Protein AF-0000000085035625 (afdb_homodimer)

Nearest PDB structures (foldseek):
  4i7h-assembly1_A  TM=6.921E-01  e=1.709E-02  Streptococcus pyogenes MGAS315
  4lmy-assembly1_B  TM=6.994E-01  e=1.809E-02  Streptococcus pyogenes NS88.2
  9fp6-assembly1_F  TM=4.448E-01  e=4.005E-04  Nicotiana benthamiana
  6w23-assembly1_A  TM=5.861E-01  e=9.679E-03  Escherichia coli K-12
  7uiw-assembly1_F  TM=2.866E-01  e=1.322E-03  Escherichia coli

Sequence (846 aa):
MIILIVVSIIRFSDLERFRNTGRWTLVYGRRKVGKSYFIRSMGYDRYYFIGRSGTIFEDDSTLSYEAFKREAIQCLERDETVVIDEIQRLPGEFLDLLHKTGVRGRLIAISSTLWLTKELMGKSSPVLGLFSDFKMGLIDERDILKNLRGRVGDKKKLVEYSIFLREPWLIPIWEKAENFFRALPSTAKLTVPSLIGEIFTEEERTYSRIYDGILKAVAHGKQVSTEIASQLYSLRLIPAQDPSLVHPYLKILEGIGILERVKLHGRNKYYYRHSSPVIDYYYYLDAKYGISEREIQEDQAEKVLNERMPHYAEQFFSNLLSKEMGLWCEKIVERDYEVDAALTDFKRLVAVVEVKWKESFSGGEIRSLEEKLSRFPCRRILFVPRREDLPKEPEKVEVWDLDSVLNERTASSNDKHLGFSQIMIILIVVSIIRFSDLERFRNTGRWTLVYGRRKVGKSYFIRSMGYDRYYFIGRSGTIFEDDSTLSYEAFKREAIQCLERDETVVIDEIQRLPGEFLDLLHKTGVRGRLIAISSTLWLTKELMGKSSPVLGLFSDFKMGLIDERDILKNLRGRVGDKKKLVEYSIFLREPWLIPIWEKAENFFRALPSTAKLTVPSLIGEIFTEEERTYSRIYDGILKAVAHGKQVSTEIASQLYSLRLIPAQDPSLVHPYLKILEGIGILERVKLHGRNKYYYRHSSPVIDYYYYLDAKYGISEREIQEDQAEKVLNERMPHYAEQFFSNLLSKEMGLWCEKIVERDYEVDAALTDFKRLVAVVEVKWKESFSGGEIRSLEEKLSRFPCRRILFVPRREDLPKEPEKVEVWDLDSVLNERTASSNDKHLGFSQI

pLDDT: mean 88.5, std 14.42, range [20.44, 98.38]

Radius of gyration: 30.69 Å; Cα contacts (8 Å, |Δi|>4): 1331; chains: 2; bounding box: 76×92×65 Å

InterPro domains:
  IPR027417 P-loop containing nucleoside triphosphate hydrolase [SSF52540] (16-182)
  IPR041682 AAA domain, group 14 [PF13173] (23-117)

Structure (mmCIF, N/CA/C/O backbone):
data_AF-0000000085035625-model_v1
#
loop_
_entity.id
_entity.type
_entity.pdbx_description
1 polymer ATPase
#
loop_
_atom_site.group_PDB
_atom_site.id
_atom_site.type_symbol
_atom_site.label_atom_id
_atom_site.label_alt_id
_atom_site.label_comp_id
_atom_site.label_asym_id
_atom_site.label_entity_id
_atom_site.label_seq_id
_atom_site.pdbx_PDB_ins_code
_atom_site.Cartn_x
_atom_site.Cartn_y
_atom_site.Cartn_z
_atom_site.occupancy
_atom_site.B_iso_or_equiv
_atom_site.auth_seq_id
_atom_site.auth_comp_id
_atom_site.auth_asym_id
_atom_site.auth_atom_id
_atom_site.pdbx_PDB_model_num
ATOM 1 N N . MET A 1 1 ? 11.992 16.438 -27.219 1 20.78 1 MET A N 1
ATOM 2 C CA . MET A 1 1 ? 12.648 16.828 -25.984 1 20.78 1 MET A CA 1
ATOM 3 C C . MET A 1 1 ? 11.625 17.234 -24.922 1 20.78 1 MET A C 1
ATOM 5 O O . MET A 1 1 ? 10.961 18.266 -25.062 1 20.78 1 MET A O 1
ATOM 9 N N . ILE A 1 2 ? 10.719 16.391 -24.5 1 27.55 2 ILE A N 1
ATOM 10 C CA . ILE A 1 2 ? 9.711 16.734 -23.484 1 27.55 2 ILE A CA 1
ATOM 11 C C . ILE A 1 2 ? 10.398 17.328 -22.25 1 27.55 2 ILE A C 1
ATOM 13 O O . ILE A 1 2 ? 11.227 16.672 -21.625 1 27.55 2 ILE A O 1
ATOM 17 N N . ILE A 1 3 ? 10.633 18.578 -22.359 1 27.66 3 ILE A N 1
ATOM 18 C CA . ILE A 1 3 ? 11.203 19.312 -21.234 1 27.66 3 ILE A CA 1
ATOM 19 C C . ILE A 1 3 ? 10.383 19.047 -19.984 1 27.66 3 ILE A C 1
ATOM 21 O O . ILE A 1 3 ? 9.195 19.406 -19.906 1 27.66 3 ILE A O 1
ATOM 25 N N . LEU A 1 4 ? 10.531 17.969 -19.406 1 35.22 4 LEU A N 1
ATOM 26 C CA . LEU A 1 4 ? 9.945 17.75 -18.078 1 35.22 4 LEU A CA 1
ATOM 27 C C . LEU A 1 4 ? 10.273 18.906 -17.141 1 35.22 4 LEU A C 1
ATOM 29 O O . LEU A 1 4 ? 11.43 19.062 -16.75 1 35.22 4 LEU A O 1
ATOM 33 N N . ILE A 1 5 ? 9.789 20.062 -17.453 1 37.34 5 ILE A N 1
ATOM 34 C CA . ILE A 1 5 ? 9.93 21.172 -16.516 1 37.34 5 ILE A CA 1
ATOM 35 C C . ILE A 1 5 ? 9.469 20.719 -15.125 1 37.34 5 ILE A C 1
ATOM 37 O O . ILE A 1 5 ? 8.289 20.453 -14.914 1 37.34 5 ILE A O 1
ATOM 41 N N . VAL A 1 6 ? 10.25 19.859 -14.57 1 48.53 6 VAL A N 1
ATOM 42 C CA . VAL A 1 6 ? 9.938 19.453 -13.203 1 48.53 6 VAL A CA 1
ATOM 43 C C . VAL A 1 6 ? 9.961 20.672 -12.281 1 48.53 6 VAL A C 1
ATOM 45 O O . VAL A 1 6 ? 10.938 21.422 -12.266 1 48.53 6 VAL A O 1
ATOM 48 N N . VAL A 1 7 ? 8.836 21.297 -12.031 1 55.69 7 VAL A N 1
ATOM 49 C CA . VAL A 1 7 ? 8.734 22.359 -11.016 1 55.69 7 VAL A CA 1
ATOM 50 C C . VAL A 1 7 ? 9.453 21.922 -9.742 1 55.69 7 VAL A C 1
ATOM 52 O O . VAL A 1 7 ? 9.117 20.891 -9.156 1 55.69 7 VAL A O 1
ATOM 55 N N . SER A 1 8 ? 10.633 22.406 -9.523 1 79.19 8 SER A N 1
ATOM 56 C CA . SER A 1 8 ? 11.336 22.172 -8.266 1 79.19 8 SER A CA 1
ATOM 57 C C . SER A 1 8 ? 10.852 23.125 -7.176 1 79.19 8 SER A C 1
ATOM 59 O O . SER A 1 8 ? 10.914 24.344 -7.336 1 79.19 8 SER A O 1
ATOM 61 N N . ILE A 1 9 ? 10.023 22.734 -6.242 1 89.94 9 ILE A N 1
ATOM 62 C CA . ILE A 1 9 ? 9.555 23.484 -5.086 1 89.94 9 ILE A CA 1
ATOM 63 C C . ILE A 1 9 ? 10.703 23.688 -4.102 1 89.94 9 ILE A C 1
ATOM 65 O O . ILE A 1 9 ? 11.375 22.719 -3.711 1 89.94 9 ILE A O 1
ATOM 69 N N . ILE A 1 10 ? 10.961 24.922 -3.852 1 93.56 10 ILE A N 1
ATOM 70 C CA . ILE A 1 10 ? 12 25.25 -2.881 1 93.56 10 ILE A CA 1
ATOM 71 C C . ILE A 1 10 ? 11.383 25.375 -1.489 1 93.56 10 ILE A C 1
ATOM 73 O O . ILE A 1 10 ? 10.406 26.109 -1.299 1 93.56 10 ILE A O 1
ATOM 77 N N . ARG A 1 11 ? 11.953 24.656 -0.533 1 96.12 11 ARG A N 1
ATOM 78 C CA . ARG A 1 11 ? 11.516 24.75 0.856 1 96.12 11 ARG A CA 1
ATOM 79 C C . ARG A 1 11 ? 12.352 25.75 1.636 1 96.12 11 ARG A C 1
ATOM 81 O O . ARG A 1 11 ? 13.188 25.359 2.459 1 96.12 11 ARG A O 1
ATOM 88 N N . PHE A 1 12 ? 11.992 27.016 1.524 1 95 12 PHE A N 1
ATOM 89 C CA . PHE A 1 12 ? 12.766 28.125 2.072 1 95 12 PHE A CA 1
ATOM 90 C C . PHE A 1 12 ? 12.891 28.016 3.586 1 95 12 PHE A C 1
ATOM 92 O O . PHE A 1 12 ? 13.977 28.172 4.141 1 95 12 PHE A O 1
ATOM 99 N N . SER A 1 13 ? 11.828 27.719 4.25 1 94.75 13 SER A N 1
ATOM 100 C CA . SER A 1 13 ? 11.82 27.609 5.703 1 94.75 13 SER A CA 1
ATOM 101 C C . SER A 1 13 ? 12.703 26.453 6.168 1 94.75 13 SER A C 1
ATOM 103 O O . SER A 1 13 ? 13.453 26.594 7.141 1 94.75 13 SER A O 1
ATOM 105 N N . ASP A 1 14 ? 12.617 25.312 5.488 1 96 14 ASP A N 1
ATOM 106 C CA . ASP A 1 14 ? 13.43 24.156 5.836 1 96 14 ASP A CA 1
ATOM 107 C C . ASP A 1 14 ? 14.914 24.438 5.578 1 96 14 ASP A C 1
ATOM 109 O O . ASP A 1 14 ? 15.773 24 6.352 1 96 14 ASP A O 1
ATOM 113 N N . LEU A 1 15 ? 15.195 25.156 4.5 1 95.62 15 LEU A N 1
ATOM 114 C CA . LEU A 1 15 ? 16.578 25.5 4.18 1 95.62 15 LEU A CA 1
ATOM 115 C C . LEU A 1 15 ? 17.188 26.375 5.273 1 95.62 15 LEU A C 1
ATOM 117 O O . LEU A 1 15 ? 18.328 26.141 5.684 1 95.62 15 LEU A O 1
ATOM 121 N N . GLU A 1 16 ? 16.438 27.312 5.691 1 94.44 16 GLU A N 1
ATOM 122 C CA . GLU A 1 16 ? 16.906 28.188 6.758 1 94.44 16 GLU A CA 1
ATOM 123 C C . GLU A 1 16 ? 17.172 27.406 8.039 1 94.44 16 GLU A C 1
ATOM 125 O O . GLU A 1 16 ? 18.203 27.594 8.68 1 94.44 16 GLU A O 1
ATOM 130 N N . ARG A 1 17 ? 16.312 26.562 8.422 1 95.25 17 ARG A N 1
ATOM 131 C CA . ARG A 1 17 ? 16.469 25.734 9.617 1 95.25 17 ARG A CA 1
ATOM 132 C C . ARG A 1 17 ? 17.672 24.797 9.469 1 95.25 17 ARG A C 1
ATOM 134 O O . ARG A 1 17 ? 18.406 24.562 10.438 1 95.25 17 ARG A O 1
ATOM 141 N N . PHE A 1 18 ? 17.828 24.234 8.305 1 95.44 18 PHE A N 1
ATOM 142 C CA . PHE A 1 18 ? 18.859 23.234 8.062 1 95.44 18 PHE A CA 1
ATOM 143 C C . PHE A 1 18 ? 20.234 23.859 8.164 1 95.44 18 PHE A C 1
ATOM 145 O O . PHE A 1 18 ? 21.188 23.203 8.594 1 95.44 18 PHE A O 1
ATOM 152 N N . ARG A 1 19 ? 20.375 25.141 7.824 1 93.12 19 ARG A N 1
ATOM 153 C CA . ARG A 1 19 ? 21.656 25.859 7.891 1 93.12 19 ARG A CA 1
ATOM 154 C C . ARG A 1 19 ? 22.141 25.969 9.328 1 93.12 19 ARG A C 1
ATOM 156 O O . ARG A 1 19 ? 23.344 26.094 9.57 1 93.12 19 ARG A O 1
ATOM 163 N N . ASN A 1 20 ? 21.266 25.844 10.219 1 93.62 20 ASN A N 1
ATOM 164 C CA . ASN A 1 20 ? 21.609 26.016 11.625 1 93.62 20 ASN A CA 1
ATOM 165 C C . ASN A 1 20 ? 21.844 24.672 12.305 1 93.62 20 ASN A C 1
ATOM 167 O O . ASN A 1 20 ? 22.031 24.609 13.523 1 93.62 20 ASN A O 1
ATOM 171 N N . THR A 1 21 ? 21.859 23.594 11.555 1 94 21 THR A N 1
ATOM 172 C CA . THR A 1 21 ? 22.094 22.281 12.133 1 94 21 THR A CA 1
ATOM 173 C C . THR A 1 21 ? 23.578 22.016 12.305 1 94 21 THR A C 1
ATOM 175 O O . THR A 1 21 ? 24.406 22.672 11.68 1 94 21 THR A O 1
ATOM 178 N N . GLY A 1 22 ? 23.844 21.078 13.164 1 92.25 22 GLY A N 1
ATOM 179 C CA . GLY A 1 22 ? 25.234 20.703 13.422 1 92.25 22 GLY A CA 1
ATOM 180 C C . GLY A 1 22 ? 25.812 19.797 12.359 1 92.25 22 GLY A C 1
ATOM 181 O O . GLY A 1 22 ? 25.234 19.641 11.281 1 92.25 22 GLY A O 1
ATOM 182 N N . ARG A 1 23 ? 26.953 19.328 12.68 1 94.38 23 ARG A N 1
ATOM 183 C CA . ARG A 1 23 ? 27.703 18.469 11.75 1 94.38 23 ARG A CA 1
ATOM 184 C C . ARG A 1 23 ? 26.953 17.172 11.492 1 94.38 23 ARG A C 1
ATOM 186 O O . ARG A 1 23 ? 27.016 16.625 10.391 1 94.38 23 ARG A O 1
ATOM 193 N N . TRP A 1 24 ? 26.438 16.609 12.539 1 94.12 24 TRP A N 1
ATOM 194 C CA . TRP A 1 24 ? 25.594 15.43 12.406 1 94.12 24 TRP A CA 1
ATOM 195 C C . TRP A 1 24 ? 24.125 15.789 12.57 1 94.12 24 TRP A C 1
ATOM 197 O O . TRP A 1 24 ? 23.734 16.359 13.602 1 94.12 24 TRP A O 1
ATOM 207 N N . THR A 1 25 ? 23.359 15.57 11.539 1 94.25 25 THR A N 1
ATOM 208 C CA . THR A 1 25 ? 21.953 15.945 11.547 1 94.25 25 THR A CA 1
ATOM 209 C C . THR A 1 25 ? 21.062 14.734 11.258 1 94.25 25 THR A C 1
ATOM 211 O O . THR A 1 25 ? 21.328 13.969 10.328 1 94.25 25 THR A O 1
ATOM 214 N N . LEU A 1 26 ? 20.125 14.516 12.07 1 94 26 LEU A N 1
ATOM 215 C CA . LEU A 1 26 ? 19.094 13.508 11.828 1 94 26 LEU A CA 1
ATOM 216 C C . LEU A 1 26 ? 17.844 14.133 11.219 1 94 26 LEU A C 1
ATOM 218 O O . LEU A 1 26 ? 17.125 14.875 11.898 1 94 26 LEU A O 1
ATOM 222 N N . VAL A 1 27 ? 17.641 13.859 10 1 95 27 VAL A N 1
ATOM 223 C CA . VAL A 1 27 ? 16.469 14.328 9.289 1 95 27 VAL A CA 1
ATOM 224 C C . VAL A 1 27 ? 15.359 13.273 9.359 1 95 27 VAL A C 1
ATOM 226 O O . VAL A 1 27 ? 15.523 12.164 8.844 1 95 27 VAL A O 1
ATOM 229 N N . TYR A 1 28 ? 14.258 13.617 10 1 94.31 28 TYR A N 1
ATOM 230 C CA . TYR A 1 28 ? 13.219 12.602 10.148 1 94.31 28 TYR A CA 1
ATOM 231 C C . TYR A 1 28 ? 11.836 13.195 9.922 1 94.31 28 TYR A C 1
ATOM 233 O O . TYR A 1 28 ? 11.664 14.414 9.969 1 94.31 28 TYR A O 1
ATOM 241 N N . GLY A 1 29 ? 10.914 12.352 9.578 1 93.44 29 GLY A N 1
ATOM 242 C CA . GLY A 1 29 ? 9.539 12.703 9.234 1 93.44 29 GLY A CA 1
ATOM 243 C C . GLY A 1 29 ? 8.797 11.578 8.547 1 93.44 29 GLY A C 1
ATOM 244 O O . GLY A 1 29 ? 9.398 10.578 8.141 1 93.44 29 GLY A O 1
ATOM 245 N N . ARG A 1 30 ? 7.543 11.734 8.359 1 90.31 30 ARG A N 1
ATOM 246 C CA . ARG A 1 30 ? 6.734 10.688 7.754 1 90.31 30 ARG A CA 1
ATOM 247 C C . ARG A 1 30 ? 7.145 10.445 6.301 1 90.31 30 ARG A C 1
ATOM 249 O O . ARG A 1 30 ? 7.738 11.32 5.668 1 90.31 30 ARG A O 1
ATOM 256 N N . ARG A 1 31 ? 6.723 9.336 5.793 1 88.56 31 ARG A N 1
ATOM 257 C CA . ARG A 1 31 ? 7.043 8.969 4.418 1 88.56 31 ARG A CA 1
ATOM 258 C C . ARG A 1 31 ? 6.418 9.945 3.428 1 88.56 31 ARG A C 1
ATOM 260 O O . ARG A 1 31 ? 5.316 10.445 3.656 1 88.56 31 ARG A O 1
ATOM 267 N N . LYS A 1 32 ? 7.121 10.258 2.367 1 90.38 32 LYS A N 1
ATOM 268 C CA . LYS A 1 32 ? 6.703 10.977 1.167 1 90.38 32 LYS A CA 1
ATOM 269 C C . LYS A 1 32 ? 6.562 12.469 1.443 1 90.38 32 LYS A C 1
ATOM 271 O O . LYS A 1 32 ? 5.871 13.18 0.708 1 90.38 32 LYS A O 1
ATOM 276 N N . VAL A 1 33 ? 7.25 12.961 2.508 1 94.19 33 VAL A N 1
ATOM 277 C CA . VAL A 1 33 ? 7.215 14.398 2.738 1 94.19 33 VAL A CA 1
ATOM 278 C C . VAL A 1 33 ? 8.383 15.07 2.018 1 94.19 33 VAL A C 1
ATOM 280 O O . VAL A 1 33 ? 8.562 16.281 2.102 1 94.19 33 VAL A O 1
ATOM 283 N N . GLY A 1 34 ? 9.273 14.328 1.393 1 93.25 34 GLY A N 1
ATOM 284 C CA . GLY A 1 34 ? 10.297 14.891 0.524 1 93.25 34 GLY A CA 1
ATOM 285 C C . GLY A 1 34 ? 11.664 14.945 1.171 1 93.25 34 GLY A C 1
ATOM 286 O O . GLY A 1 34 ? 12.523 15.734 0.762 1 93.25 34 GLY A O 1
ATOM 287 N N . LYS A 1 35 ? 11.969 14.141 2.16 1 95.31 35 LYS A N 1
ATOM 288 C CA . LYS A 1 35 ? 13.227 14.172 2.891 1 95.31 35 LYS A CA 1
ATOM 289 C C . LYS A 1 35 ? 14.406 13.867 1.971 1 95.31 35 LYS A C 1
ATOM 291 O O . LYS A 1 35 ? 15.375 14.633 1.92 1 95.31 35 LYS A O 1
ATOM 296 N N . SER A 1 36 ? 14.32 12.734 1.219 1 93.88 36 SER A N 1
ATOM 297 C CA . SER A 1 36 ? 15.406 12.312 0.337 1 93.88 36 SER A CA 1
ATOM 298 C C . SER A 1 36 ? 15.68 13.359 -0.738 1 93.88 36 SER A C 1
ATOM 300 O O . SER A 1 36 ? 16.828 13.695 -1.008 1 93.88 36 SER A O 1
ATOM 302 N N . TYR A 1 37 ? 14.602 13.875 -1.244 1 91.12 37 TYR A N 1
ATOM 303 C CA . TYR A 1 37 ? 14.734 14.898 -2.279 1 91.12 37 TYR A CA 1
ATOM 304 C C . TYR A 1 37 ? 15.422 16.141 -1.73 1 91.12 37 TYR A C 1
ATOM 306 O O . TYR A 1 37 ? 16.297 16.719 -2.383 1 91.12 37 TYR A O 1
ATOM 314 N N . PHE A 1 38 ? 14.992 16.562 -0.542 1 94.44 38 PHE A N 1
ATOM 315 C CA . PHE A 1 38 ? 15.547 17.75 0.116 1 94.44 38 PHE A CA 1
ATOM 316 C C . PHE A 1 38 ? 17.047 17.578 0.35 1 94.44 38 PHE A C 1
ATOM 318 O O . PHE A 1 38 ? 17.828 18.484 0.022 1 94.44 38 PHE A O 1
ATOM 325 N N . ILE A 1 39 ? 17.484 16.438 0.787 1 95.31 39 ILE A N 1
ATOM 326 C CA . ILE A 1 39 ? 18.891 16.219 1.137 1 95.31 39 ILE A CA 1
ATOM 327 C C . ILE A 1 39 ? 19.719 16.031 -0.134 1 95.31 39 ILE A C 1
ATOM 329 O O . ILE A 1 39 ? 20.859 16.469 -0.211 1 95.31 39 ILE A O 1
ATOM 333 N N . ARG A 1 40 ? 19.172 15.375 -1.15 1 91.75 40 ARG A N 1
ATOM 334 C CA . ARG A 1 40 ? 19.891 15.141 -2.4 1 91.75 40 ARG A CA 1
ATOM 335 C C . ARG A 1 40 ? 20.188 16.453 -3.111 1 91.75 40 ARG A C 1
ATOM 337 O O . ARG A 1 40 ? 21.141 16.547 -3.883 1 91.75 40 ARG A O 1
ATOM 344 N N . SER A 1 41 ? 19.312 17.391 -2.877 1 89.06 41 SER A N 1
ATOM 345 C CA . SER A 1 41 ? 19.516 18.703 -3.494 1 89.06 41 SER A CA 1
ATOM 346 C C . SER A 1 41 ? 20.656 19.453 -2.816 1 89.06 41 SER A C 1
ATOM 348 O O . SER A 1 41 ? 21.141 20.469 -3.346 1 89.06 41 SER A O 1
ATOM 350 N N . MET A 1 42 ? 21.062 18.766 -1.765 1 88.38 42 MET A N 1
ATOM 351 C CA . MET A 1 42 ? 22.172 19.375 -1.037 1 88.38 42 MET A CA 1
ATOM 352 C C . MET A 1 42 ? 23.516 18.781 -1.469 1 88.38 42 MET A C 1
ATOM 354 O O . MET A 1 42 ? 23.547 17.75 -2.152 1 88.38 42 MET A O 1
ATOM 358 N N . GLY A 1 43 ? 24.578 19.375 -1.38 1 88.5 43 GLY A N 1
ATOM 359 C CA . GLY A 1 43 ? 25.891 18.828 -1.697 1 88.5 43 GLY A CA 1
ATOM 360 C C . GLY A 1 43 ? 26.328 17.734 -0.74 1 88.5 43 GLY A C 1
ATOM 361 O O . GLY A 1 43 ? 26.109 17.844 0.469 1 88.5 43 GLY A O 1
ATOM 362 N N . TYR A 1 44 ? 26.734 16.547 -1.245 1 95.06 44 TYR A N 1
ATOM 363 C CA . TYR A 1 44 ? 27.266 15.438 -0.462 1 95.06 44 TYR A CA 1
ATOM 364 C C . TYR A 1 44 ? 28.406 14.742 -1.207 1 95.06 44 TYR A C 1
ATOM 366 O O . TYR A 1 44 ? 28.578 14.938 -2.412 1 95.06 44 TYR A O 1
ATOM 374 N N . ASP A 1 45 ? 29.156 13.992 -0.465 1 96.69 45 ASP A N 1
ATOM 375 C CA . ASP A 1 45 ? 30.25 13.227 -1.061 1 96.69 45 ASP A CA 1
ATOM 376 C C . ASP A 1 45 ? 29.844 11.781 -1.305 1 96.69 45 ASP A C 1
ATOM 378 O O . ASP A 1 45 ? 30.219 11.18 -2.311 1 96.69 45 ASP A O 1
ATOM 382 N N . ARG A 1 46 ? 29.094 11.203 -0.341 1 96.5 46 ARG A N 1
ATOM 383 C CA . ARG A 1 46 ? 28.609 9.836 -0.436 1 96.5 46 ARG A CA 1
ATOM 384 C C . ARG A 1 46 ? 27.141 9.75 -0.018 1 96.5 46 ARG A C 1
ATOM 386 O O . ARG A 1 46 ? 26.719 10.414 0.929 1 96.5 46 ARG A O 1
ATOM 393 N N . TYR A 1 47 ? 26.438 8.984 -0.741 1 96.5 47 TYR A N 1
ATOM 394 C CA . TYR A 1 47 ? 25.031 8.766 -0.435 1 96.5 47 TYR A CA 1
ATOM 395 C C . TYR A 1 47 ? 24.719 7.273 -0.398 1 96.5 47 TYR A C 1
ATOM 397 O O . TYR A 1 47 ? 24.797 6.586 -1.418 1 96.5 47 TYR A O 1
ATOM 405 N N . TYR A 1 48 ? 24.359 6.789 0.82 1 96.88 48 TYR A N 1
ATOM 406 C CA . TYR A 1 48 ? 23.953 5.402 0.997 1 96.88 48 TYR A CA 1
ATOM 407 C C . TYR A 1 48 ? 22.453 5.301 1.255 1 96.88 48 TYR A C 1
ATOM 409 O O . TYR A 1 48 ? 21.875 6.117 1.987 1 96.88 48 TYR A O 1
ATOM 417 N N . PHE A 1 49 ? 21.844 4.402 0.643 1 95.25 49 PHE A N 1
ATOM 418 C CA . PHE A 1 49 ? 20.438 4.098 0.895 1 95.25 49 PHE A CA 1
ATOM 419 C C . PHE A 1 49 ? 20.281 2.678 1.43 1 95.25 49 PHE A C 1
ATOM 421 O O . PHE A 1 49 ? 20.766 1.723 0.826 1 95.25 49 PHE A O 1
ATOM 428 N N . ILE A 1 50 ? 19.609 2.582 2.562 1 94.69 50 ILE A N 1
ATOM 429 C CA . ILE A 1 50 ? 19.391 1.273 3.17 1 94.69 50 ILE A CA 1
ATOM 430 C C . ILE A 1 50 ? 18 0.755 2.803 1 94.69 50 ILE A C 1
ATOM 432 O O . ILE A 1 50 ? 17 1.304 3.248 1 94.69 50 ILE A O 1
ATOM 436 N N . GLY A 1 51 ? 17.984 -0.322 2.059 1 92.12 51 GLY A N 1
ATOM 437 C CA . GLY A 1 51 ? 16.719 -0.932 1.688 1 92.12 51 GLY A CA 1
ATOM 438 C C . GLY A 1 51 ? 16.016 -1.604 2.854 1 92.12 51 GLY A C 1
ATOM 439 O O . GLY A 1 51 ? 16.641 -1.86 3.891 1 92.12 51 GLY A O 1
ATOM 440 N N . ARG A 1 52 ? 14.812 -1.905 2.684 1 89.38 52 ARG A N 1
ATOM 441 C CA . ARG A 1 52 ? 13.977 -2.445 3.752 1 89.38 52 ARG A CA 1
ATOM 442 C C . ARG A 1 52 ? 14.547 -3.76 4.277 1 89.38 52 ARG A C 1
ATOM 444 O O . ARG A 1 52 ? 14.484 -4.031 5.477 1 89.38 52 ARG A O 1
ATOM 451 N N . SER A 1 53 ? 15.047 -4.547 3.377 1 89.62 53 SER A N 1
ATOM 452 C CA . SER A 1 53 ? 15.562 -5.848 3.795 1 89.62 53 SER A CA 1
ATOM 453 C C . SER A 1 53 ? 17.047 -5.762 4.156 1 89.62 53 SER A C 1
ATOM 455 O O . SER A 1 53 ? 17.719 -6.785 4.273 1 89.62 53 SER A O 1
ATOM 457 N N . GLY A 1 54 ? 17.594 -4.555 4.207 1 89.94 54 GLY A N 1
ATOM 458 C CA . GLY A 1 54 ? 18.953 -4.402 4.723 1 89.94 54 GLY A CA 1
ATOM 459 C C . GLY A 1 54 ? 19.984 -4.25 3.629 1 89.94 54 GLY A C 1
ATOM 460 O O . GLY A 1 54 ? 21.156 -3.979 3.912 1 89.94 54 GLY A O 1
ATOM 461 N N . THR A 1 55 ? 19.547 -4.453 2.4 1 91.62 55 THR A N 1
ATOM 462 C CA . THR A 1 55 ? 20.484 -4.219 1.305 1 91.62 55 THR A CA 1
ATOM 463 C C . THR A 1 55 ? 20.953 -2.766 1.29 1 91.62 55 THR A C 1
ATOM 465 O O . THR A 1 55 ? 20.141 -1.849 1.456 1 91.62 55 THR A O 1
ATOM 468 N N . ILE A 1 56 ? 22.219 -2.58 1.144 1 94.88 56 ILE A N 1
ATOM 469 C CA . ILE A 1 56 ? 22.781 -1.233 1.137 1 94.88 56 ILE A CA 1
ATOM 470 C C . ILE A 1 56 ? 23.141 -0.833 -0.292 1 94.88 56 ILE A C 1
ATOM 472 O O . ILE A 1 56 ? 23.938 -1.505 -0.947 1 94.88 56 ILE A O 1
ATOM 476 N N . PHE A 1 57 ? 22.547 0.248 -0.716 1 92.62 57 PHE A N 1
ATOM 477 C CA . PHE A 1 57 ? 22.75 0.728 -2.076 1 92.62 57 PHE A CA 1
ATOM 478 C C . PHE A 1 57 ? 23.625 1.976 -2.08 1 92.62 57 PHE A C 1
ATOM 480 O O . PHE A 1 57 ? 23.438 2.871 -1.255 1 92.62 57 PHE A O 1
ATOM 487 N N . GLU A 1 58 ? 24.609 1.993 -2.93 1 92.44 58 GLU A N 1
ATOM 488 C CA . GLU A 1 58 ? 25.422 3.16 -3.273 1 92.44 58 GLU A CA 1
ATOM 489 C C . GLU A 1 58 ? 25.438 3.391 -4.781 1 92.44 58 GLU A C 1
ATOM 491 O O . GLU A 1 58 ? 26.078 2.633 -5.52 1 92.44 58 GLU A O 1
ATOM 496 N N . ASP A 1 59 ? 24.703 4.438 -5.199 1 80.5 59 ASP A N 1
ATOM 497 C CA . ASP A 1 59 ? 24.547 4.695 -6.625 1 80.5 59 ASP A CA 1
ATOM 498 C C . ASP A 1 59 ? 24 3.469 -7.352 1 80.5 59 ASP A C 1
ATOM 500 O O . ASP A 1 59 ? 22.938 2.961 -7.008 1 80.5 59 ASP A O 1
ATOM 504 N N . ASP A 1 60 ? 24.703 2.859 -8.172 1 77 60 ASP A N 1
ATOM 505 C CA . ASP A 1 60 ? 24.203 1.753 -8.977 1 77 60 ASP A CA 1
ATOM 506 C C . ASP A 1 60 ? 24.766 0.418 -8.492 1 77 60 ASP A C 1
ATOM 508 O O . ASP A 1 60 ? 24.703 -0.583 -9.203 1 77 60 ASP A O 1
ATOM 512 N N . SER A 1 61 ? 25.281 0.471 -7.234 1 86.44 61 SER A N 1
ATOM 513 C CA . SER A 1 61 ? 25.875 -0.759 -6.711 1 86.44 61 SER A CA 1
ATOM 514 C C . SER A 1 61 ? 25.328 -1.083 -5.32 1 86.44 61 SER A C 1
ATOM 516 O O . SER A 1 61 ? 24.656 -0.258 -4.707 1 86.44 61 SER A O 1
ATOM 518 N N . THR A 1 62 ? 25.609 -2.295 -4.93 1 90.88 62 THR A N 1
ATOM 519 C CA . THR A 1 62 ? 25.266 -2.74 -3.582 1 90.88 62 THR A CA 1
ATOM 520 C C . THR A 1 62 ? 26.531 -3.025 -2.77 1 90.88 62 THR A C 1
ATOM 522 O O . THR A 1 62 ? 27.562 -3.391 -3.328 1 90.88 62 THR A O 1
ATOM 525 N N . LEU A 1 63 ? 26.422 -2.762 -1.51 1 93.75 63 LEU A N 1
ATOM 526 C CA . LEU A 1 63 ? 27.531 -3.006 -0.598 1 93.75 63 LEU A CA 1
ATOM 527 C C . LEU A 1 63 ? 27.141 -3.986 0.499 1 93.75 63 LEU A C 1
ATOM 529 O O . LEU A 1 63 ? 25.969 -4.016 0.917 1 93.75 63 LEU A O 1
ATOM 533 N N . SER A 1 64 ? 28.094 -4.762 0.88 1 92.88 64 SER A N 1
ATOM 534 C CA . SER A 1 64 ? 27.891 -5.512 2.115 1 92.88 64 SER A CA 1
ATOM 535 C C . SER A 1 64 ? 27.891 -4.59 3.328 1 92.88 64 SER A C 1
ATOM 537 O O . SER A 1 64 ? 28.422 -3.477 3.27 1 92.88 64 SER A O 1
ATOM 539 N N . TYR A 1 65 ? 27.328 -5.008 4.363 1 93.69 65 TYR A N 1
ATOM 540 C CA . TYR A 1 65 ? 27.266 -4.223 5.59 1 93.69 65 TYR A CA 1
ATOM 541 C C . TYR A 1 65 ? 28.656 -3.869 6.082 1 93.69 65 TYR A C 1
ATOM 543 O O . TYR A 1 65 ? 28.906 -2.738 6.512 1 93.69 65 TYR A O 1
ATOM 551 N N . GLU A 1 66 ? 29.578 -4.844 5.953 1 94.69 66 GLU A N 1
ATOM 552 C CA . GLU A 1 66 ? 30.938 -4.621 6.426 1 94.69 66 GLU A CA 1
ATOM 553 C C . GLU A 1 66 ? 31.656 -3.584 5.566 1 94.69 66 GLU A C 1
ATOM 555 O O . GLU A 1 66 ? 32.375 -2.725 6.09 1 94.69 66 GLU A O 1
ATOM 560 N N . ALA A 1 67 ? 31.453 -3.734 4.285 1 95.69 67 ALA A N 1
ATOM 561 C CA . ALA A 1 67 ? 32.062 -2.766 3.377 1 95.69 67 ALA A CA 1
ATOM 562 C C . ALA A 1 67 ? 31.484 -1.369 3.602 1 95.69 67 ALA A C 1
ATOM 564 O O . ALA A 1 67 ? 32.25 -0.385 3.635 1 95.69 67 ALA A O 1
ATOM 565 N N . PHE A 1 68 ? 30.188 -1.301 3.773 1 96.75 68 PHE A N 1
ATOM 566 C CA . PHE A 1 68 ? 29.5 -0.042 4.051 1 96.75 68 PHE A CA 1
ATOM 567 C C . PHE A 1 68 ? 30.031 0.595 5.328 1 96.75 68 PHE A C 1
ATOM 569 O O . PHE A 1 68 ? 30.406 1.77 5.332 1 96.75 68 PHE A O 1
ATOM 576 N N . LYS A 1 69 ? 30.078 -0.144 6.387 1 95.31 69 LYS A N 1
ATOM 577 C CA . LYS A 1 69 ? 30.547 0.333 7.688 1 95.31 69 LYS A CA 1
ATOM 578 C C . LYS A 1 69 ? 31.938 0.93 7.59 1 95.31 69 LYS A C 1
ATOM 580 O O . LYS A 1 69 ? 32.188 2.039 8.062 1 95.31 69 LYS A O 1
ATOM 585 N N . ARG A 1 70 ? 32.812 0.225 6.973 1 96.25 70 ARG A N 1
ATOM 586 C CA . ARG A 1 70 ? 34.188 0.663 6.812 1 96.25 70 ARG A CA 1
ATOM 587 C C . ARG A 1 70 ? 34.25 1.938 5.977 1 96.25 70 ARG A C 1
ATOM 589 O O . ARG A 1 70 ? 34.938 2.898 6.363 1 96.25 70 ARG A O 1
ATOM 596 N N . GLU A 1 71 ? 33.594 1.938 4.902 1 96.88 71 GLU A N 1
ATOM 597 C CA . GLU A 1 71 ? 33.656 3.061 3.971 1 96.88 71 GLU A CA 1
ATOM 598 C C . GLU A 1 71 ? 33.031 4.316 4.582 1 96.88 71 GLU A C 1
ATOM 600 O O . GLU A 1 71 ? 33.562 5.414 4.426 1 96.88 71 GLU A O 1
ATOM 605 N N . ALA A 1 72 ? 31.922 4.172 5.203 1 97.06 72 ALA A N 1
ATOM 606 C CA . ALA A 1 72 ? 31.234 5.309 5.801 1 97.06 72 ALA A CA 1
ATOM 607 C C . ALA A 1 72 ? 32.094 5.988 6.855 1 97.06 72 ALA A C 1
ATOM 609 O O . ALA A 1 72 ? 32.219 7.215 6.867 1 97.06 72 ALA A O 1
ATOM 610 N N . ILE A 1 73 ? 32.719 5.176 7.672 1 96.62 73 ILE A N 1
ATOM 611 C CA . ILE A 1 73 ? 33.562 5.703 8.742 1 96.62 73 ILE A CA 1
ATOM 612 C C . ILE A 1 73 ? 34.812 6.371 8.156 1 96.62 73 ILE A C 1
ATOM 614 O O . ILE A 1 73 ? 35.219 7.449 8.594 1 96.62 73 ILE A O 1
ATOM 618 N N . GLN A 1 74 ? 35.344 5.727 7.207 1 97.38 74 GLN A N 1
ATOM 619 C CA . GLN A 1 74 ? 36.531 6.281 6.555 1 97.38 74 GLN A CA 1
ATOM 620 C C . GLN A 1 74 ? 36.219 7.633 5.918 1 97.38 74 GLN A C 1
ATOM 622 O O . GLN A 1 74 ? 37.031 8.562 6.004 1 97.38 74 GLN A O 1
ATOM 627 N N . CYS A 1 75 ? 35.125 7.727 5.305 1 97.31 75 CYS A N 1
ATOM 628 C CA . CYS A 1 75 ? 34.719 8.977 4.672 1 97.31 75 CYS A CA 1
ATOM 629 C C . CYS A 1 75 ? 34.562 10.078 5.711 1 97.31 75 CYS A C 1
ATOM 631 O O . CYS A 1 75 ? 35 11.211 5.496 1 97.31 75 CYS A O 1
ATOM 633 N N . LEU A 1 76 ? 33.906 9.758 6.781 1 96.88 76 LEU A N 1
ATOM 634 C CA . LEU A 1 76 ? 33.719 10.727 7.855 1 96.88 76 LEU A CA 1
ATOM 635 C C . LEU A 1 76 ? 35.062 11.188 8.414 1 96.88 76 LEU A C 1
ATOM 637 O O . LEU A 1 76 ? 35.25 12.375 8.703 1 96.88 76 LEU A O 1
ATOM 641 N N . GLU A 1 77 ? 35.969 10.281 8.531 1 96.25 77 GLU A N 1
ATOM 642 C CA . GLU A 1 77 ? 37.312 10.602 9.031 1 96.25 77 GLU A CA 1
ATOM 643 C C . GLU A 1 77 ? 38.062 11.523 8.07 1 96.25 77 GLU A C 1
ATOM 645 O O . GLU A 1 77 ? 38.906 12.32 8.492 1 96.25 77 GLU A O 1
ATOM 650 N N . ARG A 1 78 ? 37.719 11.492 6.859 1 97.31 78 ARG A N 1
ATOM 651 C CA . ARG A 1 78 ? 38.312 12.344 5.84 1 97.31 78 ARG A CA 1
ATOM 652 C C . ARG A 1 78 ? 37.562 13.672 5.715 1 97.31 78 ARG A C 1
ATOM 654 O O . ARG A 1 78 ? 37.75 14.391 4.73 1 97.31 78 ARG A O 1
ATOM 661 N N . ASP A 1 79 ? 36.656 13.953 6.547 1 96.88 79 ASP A N 1
ATOM 662 C CA . ASP A 1 79 ? 35.906 15.188 6.652 1 96.88 79 ASP A CA 1
ATOM 663 C C . ASP A 1 79 ? 34.938 15.352 5.465 1 96.88 79 ASP A C 1
ATOM 665 O O . ASP A 1 79 ? 34.75 16.469 4.977 1 96.88 79 ASP A O 1
ATOM 669 N N . GLU A 1 80 ? 34.438 14.219 5.023 1 97.56 80 GLU A N 1
ATOM 670 C CA . GLU A 1 80 ? 33.469 14.219 3.922 1 97.56 80 GLU A CA 1
ATOM 671 C C . GLU A 1 80 ? 32.031 14.273 4.438 1 97.56 80 GLU A C 1
ATOM 673 O O . GLU A 1 80 ? 31.781 14.094 5.629 1 97.56 80 GLU A O 1
ATOM 678 N N . THR A 1 81 ? 31.141 14.719 3.574 1 97.75 81 THR A N 1
ATOM 679 C CA . THR A 1 81 ? 29.703 14.688 3.879 1 97.75 81 THR A CA 1
ATOM 680 C C . THR A 1 81 ? 29.094 13.359 3.459 1 97.75 81 THR A C 1
ATOM 682 O O . THR A 1 81 ? 29.031 13.047 2.268 1 97.75 81 THR A O 1
ATOM 685 N N . VAL A 1 82 ? 28.625 12.617 4.441 1 97.81 82 VAL A N 1
ATOM 686 C CA . VAL A 1 82 ? 28.047 11.305 4.207 1 97.81 82 VAL A CA 1
ATOM 687 C C . VAL A 1 82 ? 26.547 11.336 4.508 1 97.81 82 VAL A C 1
ATOM 689 O O . VAL A 1 82 ? 26.125 11.82 5.562 1 97.81 82 VAL A O 1
ATOM 692 N N . VAL A 1 83 ? 25.734 10.883 3.564 1 97.81 83 VAL A N 1
ATOM 693 C CA . VAL A 1 83 ? 24.297 10.766 3.76 1 97.81 83 VAL A CA 1
ATOM 694 C C . VAL A 1 83 ? 23.922 9.289 3.906 1 97.81 83 VAL A C 1
ATOM 696 O O . VAL A 1 83 ? 24.297 8.461 3.078 1 97.81 83 VAL A O 1
ATOM 699 N N . ILE A 1 84 ? 23.219 8.977 4.949 1 96.62 84 ILE A N 1
ATOM 700 C CA . ILE A 1 84 ? 22.656 7.641 5.152 1 96.62 84 ILE A CA 1
ATOM 701 C C . ILE A 1 84 ? 21.141 7.719 5.203 1 96.62 84 ILE A C 1
ATOM 703 O O . ILE A 1 84 ? 20.562 8.164 6.203 1 96.62 84 ILE A O 1
ATOM 707 N N . ASP A 1 85 ? 20.547 7.293 4.117 1 95.62 85 ASP A N 1
ATOM 708 C CA . ASP A 1 85 ? 19.094 7.34 3.971 1 95.62 85 ASP A CA 1
ATOM 709 C C . ASP A 1 85 ? 18.438 6.07 4.508 1 95.62 85 ASP A C 1
ATOM 711 O O . ASP A 1 85 ? 18.812 4.961 4.109 1 95.62 85 ASP A O 1
ATOM 715 N N . GLU A 1 86 ? 17.516 6.184 5.383 1 94.19 86 GLU A N 1
ATOM 716 C CA . GLU A 1 86 ? 16.812 5.121 6.094 1 94.19 86 GLU A CA 1
ATOM 717 C C . GLU A 1 86 ? 17.734 4.414 7.078 1 94.19 86 GLU A C 1
ATOM 719 O O . GLU A 1 86 ? 17.844 3.188 7.055 1 94.19 86 GLU A O 1
ATOM 724 N N . ILE A 1 87 ? 18.281 5.234 8.008 1 92.62 87 ILE A N 1
ATOM 725 C CA . ILE A 1 87 ? 19.328 4.773 8.922 1 92.62 87 ILE A CA 1
ATOM 726 C C . ILE A 1 87 ? 18.734 3.816 9.945 1 92.62 87 ILE A C 1
ATOM 728 O O . ILE A 1 87 ? 19.438 2.963 10.492 1 92.62 87 ILE A O 1
ATOM 732 N N . GLN A 1 88 ? 17.375 3.92 10.156 1 89.69 88 GLN A N 1
ATOM 733 C CA . GLN A 1 88 ? 16.75 3.105 11.195 1 89.69 88 GLN A CA 1
ATOM 734 C C . GLN A 1 88 ? 16.766 1.628 10.812 1 89.69 88 GLN A C 1
ATOM 736 O O . GLN A 1 88 ? 16.516 0.762 11.656 1 89.69 88 GLN A O 1
ATOM 741 N N . ARG A 1 89 ? 17.062 1.381 9.562 1 90.5 89 ARG A N 1
ATOM 742 C CA . ARG A 1 89 ? 17.047 0.009 9.062 1 90.5 89 ARG A CA 1
ATOM 743 C C . ARG A 1 89 ? 18.375 -0.687 9.305 1 90.5 89 ARG A C 1
ATOM 745 O O . ARG A 1 89 ? 18.484 -1.902 9.133 1 90.5 89 ARG A O 1
ATOM 752 N N . LEU A 1 90 ? 19.375 0.066 9.758 1 91.25 90 LEU A N 1
ATOM 753 C CA . LEU A 1 90 ? 20.672 -0.516 10.062 1 91.25 90 LEU A CA 1
ATOM 754 C C . LEU A 1 90 ? 20.656 -1.2 11.422 1 91.25 90 LEU A C 1
ATOM 756 O O . LEU A 1 90 ? 19.891 -0.82 12.305 1 91.25 90 LEU A O 1
ATOM 760 N N . PRO A 1 91 ? 21.562 -2.191 11.523 1 88.06 91 PRO A N 1
ATOM 761 C CA . PRO A 1 91 ? 21.688 -2.805 12.844 1 88.06 91 PRO A CA 1
ATOM 762 C C . PRO A 1 91 ? 22.109 -1.805 13.922 1 88.06 91 PRO A C 1
ATOM 764 O O . PRO A 1 91 ? 22.844 -0.858 13.633 1 88.06 91 PRO A O 1
ATOM 767 N N . GLY A 1 92 ? 21.672 -2.066 15.156 1 85.31 92 GLY A N 1
ATOM 768 C CA . GLY A 1 92 ? 21.984 -1.203 16.281 1 85.31 92 GLY A CA 1
ATOM 769 C C . GLY A 1 92 ? 23.469 -1.008 16.484 1 85.31 92 GLY A C 1
ATOM 770 O O . GLY A 1 92 ? 23.906 0.045 16.953 1 85.31 92 GLY A O 1
ATOM 771 N N . GLU A 1 93 ? 24.219 -1.935 16.094 1 88.75 93 GLU A N 1
ATOM 772 C CA . GLU A 1 93 ? 25.672 -1.883 16.25 1 88.75 93 GLU A CA 1
ATOM 773 C C . GLU A 1 93 ? 26.281 -0.722 15.469 1 88.75 93 GLU A C 1
ATOM 775 O O . GLU A 1 93 ? 27.328 -0.206 15.828 1 88.75 93 GLU A O 1
ATOM 780 N N . PHE A 1 94 ? 25.656 -0.323 14.438 1 89.94 94 PHE A N 1
ATOM 781 C CA . PHE A 1 94 ? 26.172 0.787 13.648 1 89.94 94 PHE A CA 1
ATOM 782 C C . PHE A 1 94 ? 26.109 2.09 14.438 1 89.94 94 PHE A C 1
ATOM 784 O O . PHE A 1 94 ? 27.031 2.906 14.375 1 89.94 94 PHE A O 1
ATOM 791 N N . LEU A 1 95 ? 25.047 2.295 15.109 1 86.44 95 LEU A N 1
ATOM 792 C CA . LEU A 1 95 ? 24.922 3.486 15.938 1 86.44 95 LEU A CA 1
ATOM 793 C C . LEU A 1 95 ? 25.969 3.496 17.047 1 86.44 95 LEU A C 1
ATOM 795 O O . LEU A 1 95 ? 26.5 4.555 17.406 1 86.44 95 LEU A O 1
ATOM 799 N N . ASP A 1 96 ? 26.25 2.326 17.516 1 87.44 96 ASP A N 1
ATOM 800 C CA . ASP A 1 96 ? 27.312 2.201 18.5 1 87.44 96 ASP A CA 1
ATOM 801 C C . ASP A 1 96 ? 28.672 2.592 17.891 1 87.44 96 ASP A C 1
ATOM 803 O O . ASP A 1 96 ? 29.484 3.215 18.562 1 87.44 96 ASP A O 1
ATOM 807 N N . LEU A 1 97 ? 28.828 2.166 16.781 1 90.44 97 LEU A N 1
ATOM 808 C CA . LEU A 1 97 ? 30.062 2.492 16.062 1 90.44 97 LEU A CA 1
ATOM 809 C C . LEU A 1 97 ? 30.188 3.998 15.859 1 90.44 97 LEU A C 1
ATOM 811 O O . LEU A 1 97 ? 31.281 4.562 16.016 1 90.44 97 LEU A O 1
ATOM 815 N N . LEU A 1 98 ? 29.156 4.648 15.492 1 89.69 98 LEU A N 1
ATOM 816 C CA . LEU A 1 98 ? 29.156 6.098 15.328 1 89.69 98 LEU A CA 1
ATOM 817 C C . LEU A 1 98 ? 29.5 6.793 16.641 1 89.69 98 LEU A C 1
ATOM 819 O O . LEU A 1 98 ? 30.266 7.762 16.641 1 89.69 98 LEU A O 1
ATOM 823 N N . HIS A 1 99 ? 28.922 6.289 17.688 1 87.94 99 HIS A N 1
ATOM 824 C CA . HIS A 1 99 ? 29.188 6.848 19 1 87.94 99 HIS A CA 1
ATOM 825 C C . HIS A 1 99 ? 30.672 6.738 19.359 1 87.94 99 HIS A C 1
ATOM 827 O O . HIS A 1 99 ? 31.25 7.688 19.891 1 87.94 99 HIS A O 1
ATOM 833 N N . LYS A 1 100 ? 31.203 5.641 19.062 1 89 100 LYS A N 1
ATOM 834 C CA . LYS A 1 100 ? 32.625 5.398 19.359 1 89 100 LYS A CA 1
ATOM 835 C C . LYS A 1 100 ? 33.5 6.301 18.5 1 89 100 LYS A C 1
ATOM 837 O O . LYS A 1 100 ? 34.562 6.742 18.953 1 89 100 LYS A O 1
ATOM 842 N N . THR A 1 101 ? 33.156 6.457 17.328 1 88.69 101 THR A N 1
ATOM 843 C CA . THR A 1 101 ? 33.938 7.281 16.391 1 88.69 101 THR A CA 1
ATOM 844 C C . THR A 1 101 ? 33.875 8.75 16.812 1 88.69 101 THR A C 1
ATOM 846 O O . THR A 1 101 ? 34.875 9.461 16.703 1 88.69 101 THR A O 1
ATOM 849 N N . GLY A 1 102 ? 32.781 9.195 17.328 1 88.06 102 GLY A N 1
ATOM 850 C CA . GLY A 1 102 ? 32.594 10.609 17.641 1 88.06 102 GLY A CA 1
ATOM 851 C C . GLY A 1 102 ? 32.312 11.453 16.406 1 88.06 102 GLY A C 1
ATOM 852 O O . GLY A 1 102 ? 32.406 10.961 15.281 1 88.06 102 GLY A O 1
ATOM 853 N N . VAL A 1 103 ? 31.984 12.703 16.672 1 91.94 103 VAL A N 1
ATOM 854 C CA . VAL A 1 103 ? 31.562 13.586 15.594 1 91.94 103 VAL A CA 1
ATOM 855 C C . VAL A 1 103 ? 32.75 13.961 14.727 1 91.94 103 VAL A C 1
ATOM 857 O O . VAL A 1 103 ? 33.656 14.664 15.18 1 91.94 103 VAL A O 1
ATOM 860 N N . ARG A 1 104 ? 32.781 13.406 13.609 1 93.69 104 ARG A N 1
ATOM 861 C CA . ARG A 1 104 ? 33.75 13.695 12.547 1 93.69 104 ARG A CA 1
ATOM 862 C C . ARG A 1 104 ? 33.031 13.906 11.219 1 93.69 104 ARG A C 1
ATOM 864 O O . ARG A 1 104 ? 32.031 13.258 10.938 1 93.69 104 ARG A O 1
ATOM 871 N N . GLY A 1 105 ? 33.625 14.844 10.438 1 95.94 105 GLY A N 1
ATOM 872 C CA . GLY A 1 105 ? 32.969 15.094 9.172 1 95.94 105 GLY A CA 1
ATOM 873 C C . GLY A 1 105 ? 31.516 15.547 9.32 1 95.94 105 GLY A C 1
ATOM 874 O O . GLY A 1 105 ? 31.141 16.078 10.367 1 95.94 105 GLY A O 1
ATOM 875 N N . ARG A 1 106 ? 30.797 15.445 8.242 1 96.75 106 ARG A N 1
ATOM 876 C CA . ARG A 1 106 ? 29.375 15.781 8.25 1 96.75 106 ARG A CA 1
ATOM 877 C C . ARG A 1 106 ? 28.516 14.555 7.945 1 96.75 106 ARG A C 1
ATOM 879 O O . ARG A 1 106 ? 28.734 13.883 6.934 1 96.75 106 ARG A O 1
ATOM 886 N N . LEU A 1 107 ? 27.672 14.219 8.836 1 96.38 107 LEU A N 1
ATOM 887 C CA . LEU A 1 107 ? 26.766 13.086 8.664 1 96.38 107 LEU A CA 1
ATOM 888 C C . LEU A 1 107 ? 25.312 13.555 8.617 1 96.38 107 LEU A C 1
ATOM 890 O O . LEU A 1 107 ? 24.844 14.234 9.539 1 96.38 107 LEU A O 1
ATOM 894 N N . ILE A 1 108 ? 24.641 13.258 7.562 1 96.81 108 ILE A N 1
ATOM 895 C CA . ILE A 1 108 ? 23.203 13.484 7.457 1 96.81 108 ILE A CA 1
ATOM 896 C C . ILE A 1 108 ? 22.469 12.148 7.445 1 96.81 108 ILE A C 1
ATOM 898 O O . ILE A 1 108 ? 22.5 11.414 6.453 1 96.81 108 ILE A O 1
ATOM 902 N N . ALA A 1 109 ? 21.875 11.828 8.516 1 94.88 109 ALA A N 1
ATOM 903 C CA . ALA A 1 109 ? 21.062 10.617 8.633 1 94.88 109 ALA A CA 1
ATOM 904 C C . ALA A 1 109 ? 19.594 10.914 8.383 1 94.88 109 ALA A C 1
ATOM 906 O O . ALA A 1 109 ? 19.047 11.867 8.93 1 94.88 109 ALA A O 1
ATOM 907 N N . ILE A 1 110 ? 18.984 10.133 7.496 1 95.69 110 ILE A N 1
ATOM 908 C CA . ILE A 1 110 ? 17.562 10.312 7.184 1 95.69 110 ILE A CA 1
ATOM 909 C C . ILE A 1 110 ? 16.766 9.133 7.734 1 95.69 110 ILE A C 1
ATOM 911 O O . ILE A 1 110 ? 17.188 7.98 7.605 1 95.69 110 ILE A O 1
ATOM 915 N N . SER A 1 111 ? 15.719 9.414 8.398 1 94.06 111 SER A N 1
ATOM 916 C CA . SER A 1 111 ? 14.828 8.375 8.922 1 94.06 111 SER A CA 1
ATOM 917 C C . SER A 1 111 ? 13.375 8.664 8.562 1 94.06 111 SER A C 1
ATOM 919 O O . SER A 1 111 ? 12.914 9.805 8.68 1 94.06 111 SER A O 1
ATOM 921 N N . SER A 1 112 ? 12.633 7.605 8.133 1 92.38 112 SER A N 1
ATOM 922 C CA . SER A 1 112 ? 11.234 7.762 7.754 1 92.38 112 SER A CA 1
ATOM 923 C C . SER A 1 112 ? 10.305 7.441 8.922 1 92.38 112 SER A C 1
ATOM 925 O O . SER A 1 112 ? 9.086 7.371 8.758 1 92.38 112 SER A O 1
ATOM 927 N N . THR A 1 113 ? 10.867 7.262 10.062 1 88.56 113 THR A N 1
ATOM 928 C CA . THR A 1 113 ? 10.07 6.934 11.242 1 88.56 113 THR A CA 1
ATOM 929 C C . THR A 1 113 ? 10.031 8.117 12.203 1 88.56 113 THR A C 1
ATOM 931 O O . THR A 1 113 ? 10.992 8.883 12.305 1 88.56 113 THR A O 1
ATOM 934 N N . LEU A 1 114 ? 8.938 8.273 12.734 1 83.5 114 LEU A N 1
ATOM 935 C CA . LEU A 1 114 ? 8.773 9.312 13.734 1 83.5 114 LEU A CA 1
ATOM 936 C C . LEU A 1 114 ? 8.891 8.742 15.148 1 83.5 114 LEU A C 1
ATOM 938 O O . LEU A 1 114 ? 9.781 9.133 15.906 1 83.5 114 LEU A O 1
ATOM 942 N N . TRP A 1 115 ? 8.234 7.746 15.305 1 69.38 115 TRP A N 1
ATOM 943 C CA . TRP A 1 115 ? 8.195 7.148 16.641 1 69.38 115 TRP A CA 1
ATOM 944 C C . TRP A 1 115 ? 9.523 6.461 16.969 1 69.38 115 TRP A C 1
ATOM 946 O O . TRP A 1 115 ? 10.086 6.668 18.047 1 69.38 115 TRP A O 1
ATOM 956 N N . LEU A 1 116 ? 9.992 5.82 16.062 1 65.56 116 LEU A N 1
ATOM 957 C CA . LEU A 1 116 ? 11.234 5.09 16.266 1 65.56 116 LEU A CA 1
ATOM 958 C C . LEU A 1 116 ? 12.406 6.055 16.453 1 65.56 116 LEU A C 1
ATOM 960 O O . LEU A 1 116 ? 13.289 5.809 17.281 1 65.56 116 LEU A O 1
ATOM 964 N N . THR A 1 117 ? 12.328 7.07 15.766 1 72.94 117 THR A N 1
ATOM 965 C CA . THR A 1 117 ? 13.352 8.102 15.922 1 72.94 117 THR A CA 1
ATOM 966 C C . THR A 1 117 ? 13.305 8.703 17.312 1 72.94 117 THR A C 1
ATOM 968 O O . THR A 1 117 ? 14.352 8.891 17.953 1 72.94 117 THR A O 1
ATOM 971 N N . LYS A 1 118 ? 12.086 8.875 17.75 1 69.31 118 LYS A N 1
ATOM 972 C CA . LYS A 1 118 ? 11.93 9.406 19.094 1 69.31 118 LYS A CA 1
ATOM 973 C C . LYS A 1 118 ? 12.492 8.445 20.141 1 69.31 118 LYS A C 1
ATOM 975 O O . LYS A 1 118 ? 13.125 8.867 21.094 1 69.31 118 LYS A O 1
ATOM 980 N N . GLU A 1 119 ? 12.234 7.246 19.812 1 66.81 119 GLU A N 1
ATOM 981 C CA . GLU A 1 119 ? 12.734 6.223 20.719 1 66.81 119 GLU A CA 1
ATOM 982 C C . GLU A 1 119 ? 14.266 6.164 20.703 1 66.81 119 GLU A C 1
ATOM 984 O O . GLU A 1 119 ? 14.898 5.965 21.734 1 66.81 119 GLU A O 1
ATOM 989 N N . LEU A 1 120 ? 14.734 6.336 19.516 1 64.31 120 LEU A N 1
ATOM 990 C CA . LEU A 1 120 ? 16.188 6.328 19.344 1 64.31 120 LEU A CA 1
ATOM 991 C C . LEU A 1 120 ? 16.812 7.566 19.969 1 64.31 120 LEU A C 1
ATOM 993 O O . LEU A 1 120 ? 17.906 7.492 20.547 1 64.31 120 LEU A O 1
ATOM 997 N N . MET A 1 121 ? 16.109 8.742 19.922 1 63.78 121 MET A N 1
ATOM 998 C CA . MET A 1 121 ? 16.609 10.008 20.422 1 63.78 121 MET A CA 1
ATOM 999 C C . MET A 1 121 ? 16.375 10.133 21.922 1 63.78 121 MET A C 1
ATOM 1001 O O . MET A 1 121 ? 17.062 10.891 22.609 1 63.78 121 MET A O 1
ATOM 1005 N N . GLY A 1 122 ? 15.289 9.68 22.344 1 57.25 122 GLY A N 1
ATOM 1006 C CA . GLY A 1 122 ? 14.938 9.859 23.75 1 57.25 122 GLY A CA 1
ATOM 1007 C C . GLY A 1 122 ? 16.031 9.398 24.703 1 57.25 122 GLY A C 1
ATOM 1008 O O . GLY A 1 122 ? 17.156 9.164 24.281 1 57.25 122 GLY A O 1
ATOM 1009 N N . LYS A 1 123 ? 15.711 8.727 25.797 1 53.62 123 LYS A N 1
ATOM 1010 C CA . LYS A 1 123 ? 16.375 8.664 27.094 1 53.62 123 LYS A CA 1
ATOM 1011 C C . LYS A 1 123 ? 17.797 8.141 26.969 1 53.62 123 LYS A C 1
ATOM 1013 O O . LYS A 1 123 ? 18.734 8.719 27.531 1 53.62 123 LYS A O 1
ATOM 1018 N N . SER A 1 124 ? 17.984 6.863 26.672 1 51.69 124 SER A N 1
ATOM 1019 C CA . SER A 1 124 ? 19.203 6.113 27 1 51.69 124 SER A CA 1
ATOM 1020 C C . SER A 1 124 ? 20.109 5.98 25.797 1 51.69 124 SER A C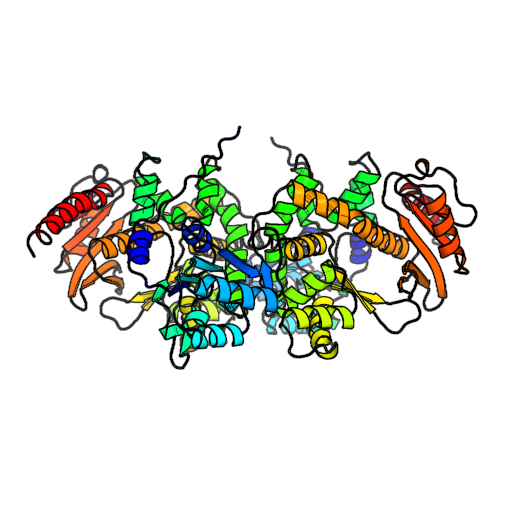 1
ATOM 1022 O O . SER A 1 124 ? 21.062 5.207 25.812 1 51.69 124 SER A O 1
ATOM 1024 N N . SER A 1 125 ? 19.766 6.855 24.656 1 58.44 125 SER A N 1
ATOM 1025 C CA . SER A 1 125 ? 20.672 6.5 23.578 1 58.44 125 SER A CA 1
ATOM 1026 C C . SER A 1 125 ? 21.828 7.5 23.469 1 58.44 125 SER A C 1
ATOM 1028 O O . SER A 1 125 ? 21.656 8.594 22.922 1 58.44 125 SER A O 1
ATOM 1030 N N . PRO A 1 126 ? 22.875 7.293 24.094 1 58.78 126 PRO A N 1
ATOM 1031 C CA . PRO A 1 126 ? 24.078 8.133 24.078 1 58.78 126 PRO A CA 1
ATOM 1032 C C . PRO A 1 126 ? 24.422 8.641 22.672 1 58.78 126 PRO A C 1
ATOM 1034 O O . PRO A 1 126 ? 24.969 9.734 22.531 1 58.78 126 PRO A O 1
ATOM 1037 N N . VAL A 1 127 ? 24.094 7.949 21.562 1 60.44 127 VAL A N 1
ATOM 1038 C CA . VAL A 1 127 ? 24.531 8.266 20.203 1 60.44 127 VAL A CA 1
ATOM 1039 C C . VAL A 1 127 ? 23.75 9.461 19.672 1 60.44 127 VAL A C 1
ATOM 1041 O O . VAL A 1 127 ? 24.328 10.336 19.016 1 60.44 127 VAL A O 1
ATOM 1044 N N . LEU A 1 128 ? 22.562 9.578 20.109 1 64.06 128 LEU A N 1
ATOM 1045 C CA . LEU A 1 128 ? 21.766 10.555 19.375 1 64.06 128 LEU A CA 1
ATOM 1046 C C . LEU A 1 128 ? 21.938 11.953 19.969 1 64.06 128 LEU A C 1
ATOM 1048 O O . LEU A 1 128 ? 21.641 12.945 19.297 1 64.06 128 LEU A O 1
ATOM 1052 N N . GLY A 1 129 ? 22.516 11.93 21.078 1 73.94 129 GLY A N 1
ATOM 1053 C CA . GLY A 1 129 ? 22.922 13.242 21.547 1 73.94 129 GLY A CA 1
ATOM 1054 C C . GLY A 1 129 ? 23.938 13.906 20.625 1 73.94 129 GLY A C 1
ATOM 1055 O O . GLY A 1 129 ? 24.125 15.117 20.672 1 73.94 129 GLY A O 1
ATOM 1056 N N . LEU A 1 130 ? 24.359 13.062 19.766 1 83.94 130 LEU A N 1
ATOM 1057 C CA . LEU A 1 130 ? 25.359 13.555 18.828 1 83.94 130 LEU A CA 1
ATOM 1058 C C . LEU A 1 130 ? 24.703 14.211 17.625 1 83.94 130 LEU A C 1
ATOM 1060 O O . LEU A 1 130 ? 25.359 14.93 16.859 1 83.94 130 LEU A O 1
ATOM 1064 N N . PHE A 1 131 ? 23.422 14 17.438 1 89.31 131 PHE A N 1
ATOM 1065 C CA . PHE A 1 131 ? 22.75 14.492 16.25 1 89.31 131 PHE A CA 1
ATOM 1066 C C . PHE A 1 131 ? 21.938 15.742 16.562 1 89.31 131 PHE A C 1
ATOM 1068 O O . PHE A 1 131 ? 21.312 15.836 17.625 1 89.31 131 PHE A O 1
ATOM 1075 N N . SER A 1 132 ? 22 16.703 15.648 1 90.38 132 SER A N 1
ATOM 1076 C CA . SER A 1 132 ? 20.969 17.734 15.602 1 90.38 132 SER A CA 1
ATOM 1077 C C . SER A 1 132 ? 19.672 17.188 15.016 1 90.38 132 SER A C 1
ATOM 1079 O O . SER A 1 132 ? 19.703 16.422 14.047 1 90.38 132 SER A O 1
ATOM 1081 N N . ASP A 1 133 ? 18.609 17.5 15.617 1 90.12 133 ASP A N 1
ATOM 1082 C CA . ASP A 1 133 ? 17.312 17.031 15.141 1 90.12 133 ASP A CA 1
ATOM 1083 C C . ASP A 1 133 ? 16.781 17.953 14.047 1 90.12 133 ASP A C 1
ATOM 1085 O O . ASP A 1 133 ? 16.859 19.188 14.156 1 90.12 133 ASP A O 1
ATOM 1089 N N . PHE A 1 134 ? 16.344 17.391 13.047 1 93.31 134 PHE A N 1
ATOM 1090 C CA . PHE A 1 134 ? 15.688 18.125 11.969 1 93.31 134 PHE A CA 1
ATOM 1091 C C . PHE A 1 134 ? 14.422 17.406 11.523 1 93.31 134 PHE A C 1
ATOM 1093 O O . PHE A 1 134 ? 14.469 16.516 10.664 1 93.31 134 PHE A O 1
ATOM 1100 N N . LYS A 1 135 ? 13.289 17.828 12.016 1 93.69 135 LYS A N 1
ATOM 1101 C CA . LYS A 1 135 ? 12.008 17.234 11.656 1 93.69 135 LYS A CA 1
ATOM 1102 C C . LYS A 1 135 ? 11.43 17.891 10.406 1 93.69 135 LYS A C 1
ATOM 1104 O O . LYS A 1 135 ? 11.383 19.125 10.305 1 93.69 135 LYS A O 1
ATOM 1109 N N . MET A 1 136 ? 11.07 17.078 9.484 1 95.12 136 MET A N 1
ATOM 1110 C CA . MET A 1 136 ? 10.461 17.594 8.258 1 95.12 136 MET A CA 1
ATOM 1111 C C . MET A 1 136 ? 9.008 17.141 8.148 1 95.12 136 MET A C 1
ATOM 1113 O O . MET A 1 136 ? 8.688 15.992 8.461 1 95.12 136 MET A O 1
ATOM 1117 N N . GLY A 1 137 ? 8.125 18.031 7.801 1 94.94 137 GLY A N 1
ATOM 1118 C CA . GLY A 1 137 ? 6.727 17.766 7.523 1 94.94 137 GLY A CA 1
ATOM 1119 C C . GLY A 1 137 ? 6.289 18.219 6.148 1 94.94 137 GLY A C 1
ATOM 1120 O O . GLY A 1 137 ? 7.105 18.312 5.23 1 94.94 137 GLY A O 1
ATOM 1121 N N . LEU A 1 138 ? 5.012 18.375 5.996 1 96.75 138 LEU A N 1
ATOM 1122 C CA . LEU A 1 138 ? 4.508 18.906 4.734 1 96.75 138 LEU A CA 1
ATOM 1123 C C . LEU A 1 138 ? 5.172 20.234 4.391 1 96.75 138 LEU A C 1
ATOM 1125 O O . LEU A 1 138 ? 5.723 20.906 5.27 1 96.75 138 LEU A O 1
ATOM 1129 N N . ILE A 1 139 ? 5.18 20.547 3.146 1 97.5 139 ILE A N 1
ATOM 1130 C CA . ILE A 1 139 ? 5.719 21.844 2.715 1 97.5 139 ILE A CA 1
ATOM 1131 C C . ILE A 1 139 ? 4.988 22.969 3.432 1 97.5 139 ILE A C 1
ATOM 1133 O O . ILE A 1 139 ? 3.758 22.969 3.518 1 97.5 139 ILE A O 1
ATOM 1137 N N . ASP A 1 140 ? 5.766 23.828 3.959 1 96.88 140 ASP A N 1
ATOM 1138 C CA . ASP A 1 140 ? 5.238 24.984 4.684 1 96.88 140 ASP A CA 1
ATOM 1139 C C . ASP A 1 140 ? 4.246 25.766 3.822 1 96.88 140 ASP A C 1
ATOM 1141 O O . ASP A 1 140 ? 4.477 25.969 2.627 1 96.88 140 ASP A O 1
ATOM 1145 N N . GLU A 1 141 ? 3.096 26.188 4.473 1 97.31 141 GLU A N 1
ATOM 1146 C CA . GLU A 1 141 ? 2.084 26.953 3.76 1 97.31 141 GLU A CA 1
ATOM 1147 C C . GLU A 1 141 ? 2.703 28.172 3.072 1 97.31 141 GLU A C 1
ATOM 1149 O O . GLU A 1 141 ? 2.365 28.484 1.929 1 97.31 141 GLU A O 1
ATOM 1154 N N . ARG A 1 142 ? 3.635 28.812 3.727 1 95.06 142 ARG A N 1
ATOM 1155 C CA . ARG A 1 142 ? 4.293 30 3.176 1 95.06 142 ARG A CA 1
ATOM 1156 C C . ARG A 1 142 ? 5.156 29.641 1.973 1 95.06 142 ARG A C 1
ATOM 1158 O O . ARG A 1 142 ? 5.152 30.344 0.962 1 95.06 142 ARG A O 1
ATOM 1165 N N . ASP A 1 143 ? 5.863 28.562 2.082 1 95.88 143 ASP A N 1
ATOM 1166 C CA . ASP A 1 143 ? 6.785 28.125 1.033 1 95.88 143 ASP A CA 1
ATOM 1167 C C . ASP A 1 143 ? 6.027 27.719 -0.227 1 95.88 143 ASP A C 1
ATOM 1169 O O . ASP A 1 143 ? 6.434 28.047 -1.341 1 95.88 143 ASP A O 1
ATOM 1173 N N . ILE A 1 144 ? 4.918 26.969 -0.089 1 97.31 144 ILE A N 1
ATOM 1174 C CA . ILE A 1 144 ? 4.188 26.484 -1.254 1 97.31 144 ILE A CA 1
ATOM 1175 C C . ILE A 1 144 ? 3.541 27.672 -1.984 1 97.31 144 ILE A C 1
ATOM 1177 O O . ILE A 1 144 ? 3.508 27.703 -3.217 1 97.31 144 ILE A O 1
ATOM 1181 N N . LEU A 1 145 ? 3.025 28.641 -1.236 1 96 145 LEU A N 1
ATOM 1182 C CA . LEU A 1 145 ? 2.445 29.844 -1.845 1 96 145 LEU A CA 1
ATOM 1183 C C . LEU A 1 145 ? 3.498 30.609 -2.631 1 96 145 LEU A C 1
ATOM 1185 O O . LEU A 1 145 ? 3.244 31.047 -3.76 1 96 145 LEU A O 1
ATOM 1189 N N . LYS A 1 146 ? 4.656 30.734 -2.037 1 93.5 146 LYS A N 1
ATOM 1190 C CA . LYS A 1 146 ? 5.742 31.469 -2.686 1 93.5 146 LYS A CA 1
ATOM 1191 C C . LYS A 1 146 ? 6.164 30.797 -3.984 1 93.5 146 LYS A C 1
ATOM 1193 O O . LYS A 1 146 ? 6.445 31.469 -4.98 1 93.5 146 LYS A O 1
ATOM 1198 N N . ASN A 1 147 ? 6.219 29.484 -3.965 1 95.12 147 ASN A N 1
ATOM 1199 C CA . ASN A 1 147 ? 6.652 28.734 -5.129 1 95.12 147 ASN A CA 1
ATOM 1200 C C . ASN A 1 147 ? 5.629 28.797 -6.258 1 95.12 147 ASN A C 1
ATOM 1202 O O . ASN A 1 147 ? 5.996 28.828 -7.434 1 95.12 147 ASN A O 1
ATOM 1206 N N . LEU A 1 148 ? 4.312 28.906 -5.879 1 95.12 148 LEU A N 1
ATOM 1207 C CA . LEU A 1 148 ? 3.264 28.734 -6.879 1 95.12 148 LEU A CA 1
ATOM 1208 C C . LEU A 1 148 ? 2.732 30.078 -7.352 1 95.12 148 LEU A C 1
ATOM 1210 O O . LEU A 1 148 ? 2.07 30.156 -8.391 1 95.12 148 LEU A O 1
ATOM 1214 N N . ARG A 1 149 ? 2.943 31.125 -6.656 1 91.5 149 ARG A N 1
ATOM 1215 C CA . ARG A 1 149 ? 2.365 32.438 -6.926 1 91.5 149 ARG A CA 1
ATOM 1216 C C . ARG A 1 149 ? 2.672 32.875 -8.352 1 91.5 149 ARG A C 1
ATOM 1218 O O . ARG A 1 149 ? 1.831 33.5 -9.008 1 91.5 149 ARG A O 1
ATOM 1225 N N . GLY A 1 150 ? 3.803 32.531 -8.891 1 89 150 GLY A N 1
ATOM 1226 C CA . GLY A 1 150 ? 4.172 32.938 -10.242 1 89 150 GLY A CA 1
ATOM 1227 C C . GLY A 1 150 ? 3.58 32.062 -11.312 1 89 150 GLY A C 1
ATOM 1228 O O . GLY A 1 150 ? 3.553 32.438 -12.492 1 89 150 GLY A O 1
ATOM 1229 N N . ARG A 1 151 ? 2.932 31.016 -10.922 1 91.19 151 ARG A N 1
ATOM 1230 C CA . ARG A 1 151 ? 2.482 30.016 -11.883 1 91.19 151 ARG A CA 1
ATOM 1231 C C . ARG A 1 151 ? 0.959 29.969 -11.961 1 91.19 151 ARG A C 1
ATOM 1233 O O . ARG A 1 151 ? 0.394 29.5 -12.945 1 91.19 151 ARG A O 1
ATOM 1240 N N . VAL A 1 152 ? 0.409 30.375 -10.859 1 93.62 152 VAL A N 1
ATOM 1241 C CA . VAL A 1 152 ? -1.048 30.359 -10.797 1 93.62 152 VAL A CA 1
ATOM 1242 C C . VAL A 1 152 ? -1.582 31.781 -10.617 1 93.62 152 VAL A C 1
ATOM 1244 O O . VAL A 1 152 ? -1.38 32.406 -9.57 1 93.62 152 VAL A O 1
ATOM 1247 N N . GLY A 1 153 ? -2.316 32.25 -11.578 1 90.62 153 GLY A N 1
ATOM 1248 C CA . GLY A 1 153 ? -2.779 33.625 -11.57 1 90.62 153 GLY A CA 1
ATOM 1249 C C . GLY A 1 153 ? -3.996 33.844 -10.695 1 90.62 153 GLY A C 1
ATOM 1250 O O . GLY A 1 153 ? -4.07 34.812 -9.953 1 90.62 153 GLY A O 1
ATOM 1251 N N . ASP A 1 154 ? -4.953 32.906 -10.805 1 92.25 154 ASP A N 1
ATOM 1252 C CA . ASP A 1 154 ? -6.16 33.031 -9.992 1 92.25 154 ASP A CA 1
ATOM 1253 C C . ASP A 1 154 ? -5.859 32.75 -8.523 1 92.25 154 ASP A C 1
ATOM 1255 O O . ASP A 1 154 ? -5.426 31.656 -8.164 1 92.25 154 ASP A O 1
ATOM 1259 N N . LYS A 1 155 ? -6.09 33.656 -7.637 1 90.81 155 LYS A N 1
ATOM 1260 C CA . LYS A 1 155 ? -5.707 33.594 -6.23 1 90.81 155 LYS A CA 1
ATOM 1261 C C . LYS A 1 155 ? -6.441 32.438 -5.52 1 90.81 155 LYS A C 1
ATOM 1263 O O . LYS A 1 155 ? -5.867 31.781 -4.664 1 90.81 155 LYS A O 1
ATOM 1268 N N . LYS A 1 156 ? -7.707 32.344 -5.805 1 93.25 156 LYS A N 1
ATOM 1269 C CA . LYS A 1 156 ? -8.469 31.266 -5.195 1 93.25 156 LYS A CA 1
ATOM 1270 C C . LYS A 1 156 ? -7.902 29.906 -5.59 1 93.25 156 LYS A C 1
ATOM 1272 O O . LYS A 1 156 ? -7.707 29.031 -4.734 1 93.25 156 LYS A O 1
ATOM 1277 N N . LYS A 1 157 ? -7.605 29.766 -6.836 1 94.5 157 LYS A N 1
ATOM 1278 C CA . LYS A 1 157 ? -7.031 28.516 -7.34 1 94.5 157 LYS A CA 1
ATOM 1279 C C . LYS A 1 157 ? -5.637 28.297 -6.773 1 94.5 157 LYS A C 1
ATOM 1281 O O . LYS A 1 157 ? -5.246 27.156 -6.512 1 94.5 157 LYS A O 1
ATOM 1286 N N . LEU A 1 158 ? -4.926 29.406 -6.633 1 95.94 158 LEU A N 1
ATOM 1287 C CA . LEU A 1 158 ? -3.596 29.328 -6.039 1 95.94 158 LEU A CA 1
ATOM 1288 C C . LEU A 1 158 ? -3.654 28.703 -4.656 1 95.94 158 LEU A C 1
ATOM 1290 O O . LEU A 1 158 ? -2.877 27.797 -4.352 1 95.94 158 LEU A O 1
ATOM 1294 N N . VAL A 1 159 ? -4.594 29.109 -3.861 1 96.62 159 VAL A N 1
ATOM 1295 C CA . VAL A 1 159 ? -4.75 28.594 -2.51 1 96.62 159 VAL A CA 1
ATOM 1296 C C . VAL A 1 159 ? -5.203 27.125 -2.568 1 96.62 159 VAL A C 1
ATOM 1298 O O . VAL A 1 159 ? -4.656 26.281 -1.869 1 96.62 159 VAL A O 1
ATOM 1301 N N . GLU A 1 160 ? -6.145 26.875 -3.418 1 97.38 160 GLU A N 1
ATOM 1302 C CA . GLU A 1 160 ? -6.691 25.531 -3.518 1 97.38 160 GLU A CA 1
ATOM 1303 C C . GLU A 1 160 ? -5.625 24.531 -3.955 1 97.38 160 GLU A C 1
ATOM 1305 O O . GLU A 1 160 ? -5.551 23.422 -3.42 1 97.38 160 GLU A O 1
ATOM 1310 N N . TYR A 1 161 ? -4.785 24.938 -4.859 1 97.62 161 TYR A N 1
ATOM 1311 C CA . TYR A 1 161 ? -3.662 24.094 -5.246 1 97.62 161 TYR A CA 1
ATOM 1312 C C . TYR A 1 161 ? -2.674 23.938 -4.094 1 97.62 161 TYR A C 1
ATOM 1314 O O . TYR A 1 161 ? -2.199 22.828 -3.814 1 97.62 161 TYR A O 1
ATOM 1322 N N . SER A 1 162 ? -2.416 25.016 -3.453 1 97.69 162 SER A N 1
ATOM 1323 C CA . SER A 1 162 ? -1.431 25.031 -2.375 1 97.69 162 SER A CA 1
ATOM 1324 C C . SER A 1 162 ? -1.829 24.094 -1.245 1 97.69 162 SER A C 1
ATOM 1326 O O . SER A 1 162 ? -0.972 23.453 -0.63 1 97.69 162 SER A O 1
ATOM 1328 N N . ILE A 1 163 ? -3.086 24.016 -0.998 1 98.31 163 ILE A N 1
ATOM 1329 C CA . ILE A 1 163 ? -3.615 23.141 0.051 1 98.31 163 ILE A CA 1
ATOM 1330 C C . ILE A 1 163 ? -3.129 21.719 -0.164 1 98.31 163 ILE A C 1
ATOM 1332 O O . ILE A 1 163 ? -2.602 21.094 0.757 1 98.31 163 ILE A O 1
ATOM 1336 N N . PHE A 1 164 ? -3.203 21.234 -1.349 1 98.38 164 PHE A N 1
ATOM 1337 C CA . PHE A 1 164 ? -2.885 19.844 -1.624 1 98.38 164 PHE A CA 1
ATOM 1338 C C . PHE A 1 164 ? -1.407 19.688 -1.963 1 98.38 164 PHE A C 1
ATOM 1340 O O . PHE A 1 164 ? -0.797 18.672 -1.63 1 98.38 164 PHE A O 1
ATOM 1347 N N . LEU A 1 165 ? -0.793 20.719 -2.547 1 97.81 165 LEU A N 1
ATOM 1348 C CA . LEU A 1 165 ? 0.555 20.578 -3.086 1 97.81 165 LEU A CA 1
ATOM 1349 C C . LEU A 1 165 ? 1.599 20.719 -1.983 1 97.81 165 LEU A C 1
ATOM 1351 O O . LEU A 1 165 ? 2.799 20.609 -2.24 1 97.81 165 LEU A O 1
ATOM 1355 N N . ARG A 1 166 ? 1.119 20.875 -0.757 1 97.5 166 ARG A N 1
ATOM 1356 C CA . ARG A 1 166 ? 2.033 20.734 0.371 1 97.5 166 ARG A CA 1
ATOM 1357 C C . ARG A 1 166 ? 2.527 19.297 0.5 1 97.5 166 ARG A C 1
ATOM 1359 O O . ARG A 1 166 ? 3.539 19.047 1.154 1 97.5 166 ARG A O 1
ATOM 1366 N N . GLU A 1 167 ? 1.699 18.359 -0.012 1 97.12 167 GLU A N 1
ATOM 1367 C CA . GLU A 1 167 ? 2.164 17 -0.246 1 97.12 167 GLU A CA 1
ATOM 1368 C C . GLU A 1 167 ? 3.053 16.922 -1.484 1 97.12 167 GLU A C 1
ATOM 1370 O O . GLU A 1 167 ? 2.555 16.938 -2.613 1 97.12 167 GLU A O 1
ATOM 1375 N N . PRO A 1 168 ? 4.344 16.672 -1.315 1 95.38 168 PRO A N 1
ATOM 1376 C CA . PRO A 1 168 ? 5.273 16.797 -2.441 1 95.38 168 PRO A CA 1
ATOM 1377 C C . PRO A 1 168 ? 4.961 15.82 -3.576 1 95.38 168 PRO A C 1
ATOM 1379 O O . PRO A 1 168 ? 5.145 16.156 -4.75 1 95.38 168 PRO A O 1
ATOM 1382 N N . TRP A 1 169 ? 4.492 14.648 -3.303 1 92.81 169 TRP A N 1
ATOM 1383 C CA . TRP A 1 169 ? 4.301 13.625 -4.324 1 92.81 169 TRP A CA 1
ATOM 1384 C C . TRP A 1 169 ? 3.148 14 -5.254 1 92.81 169 TRP A C 1
ATOM 1386 O O . TRP A 1 169 ? 2.977 13.391 -6.312 1 92.81 169 TRP A O 1
ATOM 1396 N N . LEU A 1 170 ? 2.369 15.047 -4.918 1 96.44 170 LEU A N 1
ATOM 1397 C CA . LEU A 1 170 ? 1.27 15.492 -5.766 1 96.44 170 LEU A CA 1
ATOM 1398 C C . LEU A 1 170 ? 1.757 16.5 -6.809 1 96.44 170 LEU A C 1
ATOM 1400 O O . LEU A 1 170 ? 1.056 16.781 -7.785 1 96.44 170 LEU A O 1
ATOM 1404 N N . ILE A 1 171 ? 2.936 17.047 -6.621 1 95.56 171 ILE A N 1
ATOM 1405 C CA . ILE A 1 171 ? 3.426 18.141 -7.457 1 95.56 171 ILE A CA 1
ATOM 1406 C C . ILE A 1 171 ? 3.568 17.672 -8.898 1 95.56 171 ILE A C 1
ATOM 1408 O O . ILE A 1 171 ? 3.066 18.312 -9.828 1 95.56 171 ILE A O 1
ATOM 1412 N N . PRO A 1 172 ? 4.195 16.5 -9.125 1 92.25 172 PRO A N 1
ATOM 1413 C CA . PRO A 1 172 ? 4.281 16.031 -10.516 1 92.25 172 PRO A CA 1
ATOM 1414 C C . PRO A 1 172 ? 2.914 15.781 -11.141 1 92.25 172 PRO A C 1
ATOM 1416 O O . PRO A 1 172 ? 2.744 15.953 -12.352 1 92.25 172 PRO A O 1
ATOM 1419 N N . ILE A 1 173 ? 1.957 15.367 -10.352 1 93.12 173 ILE A N 1
ATOM 1420 C CA . ILE A 1 173 ? 0.604 15.125 -10.844 1 93.12 173 ILE A CA 1
ATOM 1421 C C . ILE A 1 173 ? -0.03 16.438 -11.273 1 93.12 173 ILE A C 1
ATOM 1423 O O . ILE A 1 173 ? -0.653 16.531 -12.336 1 93.12 173 ILE A O 1
ATOM 1427 N N . TRP A 1 174 ? 0.155 17.453 -10.469 1 95.19 174 TRP A N 1
ATOM 1428 C CA . TRP A 1 174 ? -0.361 18.781 -10.766 1 95.19 174 TRP A CA 1
ATOM 1429 C C . TRP A 1 174 ? 0.26 19.328 -12.047 1 95.19 174 TRP A C 1
ATOM 1431 O O . TRP A 1 174 ? -0.43 19.938 -12.875 1 95.19 174 TRP A O 1
ATOM 1441 N N . GLU A 1 175 ? 1.503 19.047 -12.297 1 92.94 175 GLU A N 1
ATOM 1442 C CA . GLU A 1 175 ? 2.223 19.547 -13.461 1 92.94 175 GLU A CA 1
ATOM 1443 C C . GLU A 1 175 ? 1.758 18.844 -14.734 1 92.94 175 GLU A C 1
ATOM 1445 O O . GLU A 1 175 ? 1.663 19.469 -15.797 1 92.94 175 GLU A O 1
ATOM 1450 N N . LYS A 1 176 ? 1.434 17.594 -14.625 1 91.06 176 LYS A N 1
ATOM 1451 C CA . LYS A 1 176 ? 1.163 16.781 -15.805 1 91.06 176 LYS A CA 1
ATOM 1452 C C . LYS A 1 176 ? -0.326 16.781 -16.141 1 91.06 176 LYS A C 1
ATOM 1454 O O . LYS A 1 176 ? -0.708 16.641 -17.312 1 91.06 176 LYS A O 1
ATOM 1459 N N . ALA A 1 177 ? -1.113 16.906 -15.133 1 92.12 177 ALA A N 1
ATOM 1460 C CA . ALA A 1 177 ? -2.553 16.781 -15.336 1 92.12 177 ALA A CA 1
ATOM 1461 C C . ALA A 1 177 ? -3.125 18 -16.047 1 92.12 177 ALA A C 1
ATOM 1463 O O . ALA A 1 177 ? -2.715 19.125 -15.773 1 92.12 177 ALA A O 1
ATOM 1464 N N . GLU A 1 178 ? -4.043 17.719 -16.984 1 92.12 178 GLU A N 1
ATOM 1465 C CA . GLU A 1 178 ? -4.797 18.812 -17.578 1 92.12 178 GLU A CA 1
ATOM 1466 C C . GLU A 1 178 ? -5.652 19.531 -16.531 1 92.12 178 GLU A C 1
ATOM 1468 O O . GLU A 1 178 ? -5.734 20.75 -16.516 1 92.12 178 GLU A O 1
ATOM 1473 N N . ASN A 1 179 ? -6.277 18.812 -15.727 1 93.56 179 ASN A N 1
ATOM 1474 C CA . ASN A 1 179 ? -7.059 19.266 -14.586 1 93.56 179 ASN A CA 1
ATOM 1475 C C . ASN A 1 179 ? -6.695 18.5 -13.312 1 93.56 179 ASN A C 1
ATOM 1477 O O . ASN A 1 179 ? -7.082 17.344 -13.141 1 93.56 179 ASN A O 1
ATOM 1481 N N . PHE A 1 180 ? -6.008 19.203 -12.438 1 95.62 180 PHE A N 1
ATOM 1482 C CA . PHE A 1 180 ? -5.465 18.594 -11.227 1 95.62 180 PHE A CA 1
ATOM 1483 C C . PHE A 1 180 ? -6.578 18.016 -10.367 1 95.62 180 PHE A C 1
ATOM 1485 O O . PHE A 1 180 ? -6.473 16.891 -9.883 1 95.62 180 PHE A O 1
ATOM 1492 N N . PHE A 1 181 ? -7.645 18.734 -10.188 1 95.56 181 PHE A N 1
ATOM 1493 C CA . PHE A 1 181 ? -8.703 18.328 -9.266 1 95.56 181 PHE A CA 1
ATOM 1494 C C . PHE A 1 181 ? -9.5 17.172 -9.844 1 95.56 181 PHE A C 1
ATOM 1496 O O . PHE A 1 181 ? -10.102 16.391 -9.094 1 95.56 181 PHE A O 1
ATOM 1503 N N . ARG A 1 182 ? -9.492 16.984 -11.133 1 93.25 182 ARG A N 1
ATOM 1504 C CA . ARG A 1 182 ? -10.109 15.812 -11.75 1 93.25 182 ARG A CA 1
ATOM 1505 C C . ARG A 1 182 ? -9.234 14.578 -11.594 1 93.25 182 ARG A C 1
ATOM 1507 O O . ARG A 1 182 ? -9.742 13.453 -11.531 1 93.25 182 ARG A O 1
ATOM 1514 N N . ALA A 1 183 ? -7.938 14.82 -11.492 1 93.44 183 ALA A N 1
ATOM 1515 C CA . ALA A 1 183 ? -6.988 13.719 -11.375 1 93.44 183 ALA A CA 1
ATOM 1516 C C . ALA A 1 183 ? -6.824 13.289 -9.914 1 93.44 183 ALA A C 1
ATOM 1518 O O . ALA A 1 183 ? -6.383 12.172 -9.641 1 93.44 183 ALA A O 1
ATOM 1519 N N . LEU A 1 184 ? -7.168 14.141 -8.977 1 95.56 184 LEU A N 1
ATOM 1520 C CA . LEU A 1 184 ? -6.852 13.984 -7.566 1 95.56 184 LEU A CA 1
ATOM 1521 C C . LEU A 1 184 ? -7.543 12.75 -6.988 1 95.56 184 LEU A C 1
ATOM 1523 O O . LEU A 1 184 ? -6.922 11.961 -6.281 1 95.56 184 LEU A O 1
ATOM 1527 N N . PRO A 1 185 ? -8.82 12.508 -7.34 1 93.75 185 PRO A N 1
ATOM 1528 C CA . PRO A 1 185 ? -9.508 11.383 -6.719 1 93.75 185 PRO A CA 1
ATOM 1529 C C . PRO A 1 185 ? -8.867 10.039 -7.055 1 93.75 185 PRO A C 1
ATOM 1531 O O . PRO A 1 185 ? -8.609 9.234 -6.156 1 93.75 185 PRO A O 1
ATOM 1534 N N . SER A 1 186 ? -8.562 9.82 -8.281 1 90.06 186 SER A N 1
ATOM 1535 C CA . SER A 1 186 ? -7.949 8.555 -8.688 1 90.06 186 SER A CA 1
ATOM 1536 C C . SER A 1 186 ? -6.535 8.422 -8.141 1 90.06 186 SER A C 1
ATOM 1538 O O . SER A 1 186 ? -6.105 7.328 -7.773 1 90.06 186 SER A O 1
ATOM 1540 N N . THR A 1 187 ? -5.852 9.555 -8.102 1 91.69 187 THR A N 1
ATOM 1541 C CA . THR A 1 187 ? -4.512 9.578 -7.531 1 91.69 187 THR A CA 1
ATOM 1542 C C . THR A 1 187 ? -4.547 9.211 -6.051 1 91.69 187 THR A C 1
ATOM 1544 O O . THR A 1 187 ? -3.758 8.383 -5.59 1 91.69 187 THR A O 1
ATOM 1547 N N . ALA A 1 188 ? -5.461 9.812 -5.312 1 94 188 ALA A N 1
ATOM 1548 C CA . ALA A 1 188 ? -5.602 9.547 -3.881 1 94 188 ALA A CA 1
ATOM 1549 C C . ALA A 1 188 ? -5.988 8.094 -3.625 1 94 188 ALA A C 1
ATOM 1551 O O . ALA A 1 188 ? -5.457 7.457 -2.715 1 94 188 ALA A O 1
ATOM 1552 N N . LYS A 1 189 ? -6.871 7.578 -4.406 1 91.19 189 LYS A N 1
ATOM 1553 C CA . LYS A 1 189 ? -7.359 6.207 -4.273 1 91.19 189 LYS A CA 1
ATOM 1554 C C . LYS A 1 189 ? -6.211 5.203 -4.367 1 91.19 189 LYS A C 1
ATOM 1556 O O . LYS A 1 189 ? -6.191 4.207 -3.643 1 91.19 189 LYS A O 1
ATOM 1561 N N . LEU A 1 190 ? -5.32 5.512 -5.211 1 85.88 190 LEU A N 1
ATOM 1562 C CA . LEU A 1 190 ? -4.223 4.586 -5.465 1 85.88 190 LEU A CA 1
ATOM 1563 C C . LEU A 1 190 ? -3.078 4.816 -4.484 1 85.88 190 LEU A C 1
ATOM 1565 O O . LEU A 1 190 ? -2.494 3.859 -3.971 1 85.88 190 LEU A O 1
ATOM 1569 N N . THR A 1 191 ? -2.783 6.004 -4.109 1 91.31 191 THR A N 1
ATOM 1570 C CA . THR A 1 191 ? -1.532 6.344 -3.441 1 91.31 191 THR A CA 1
ATOM 1571 C C . THR A 1 191 ? -1.712 6.359 -1.927 1 91.31 191 THR A C 1
ATOM 1573 O O . THR A 1 191 ? -0.836 5.902 -1.188 1 91.31 191 THR A O 1
ATOM 1576 N N . VAL A 1 192 ? -2.859 6.828 -1.437 1 94.44 192 VAL A N 1
ATOM 1577 C CA . VAL A 1 192 ? -3.018 7.074 -0.007 1 94.44 192 VAL A CA 1
ATOM 1578 C C . VAL A 1 192 ? -2.988 5.75 0.752 1 94.44 192 VAL A C 1
ATOM 1580 O O . VAL A 1 192 ? -2.266 5.609 1.743 1 94.44 192 VAL A O 1
ATOM 1583 N N . PRO A 1 193 ? -3.732 4.723 0.291 1 91.06 193 PRO A N 1
ATOM 1584 C CA . PRO A 1 193 ? -3.654 3.447 1.009 1 91.06 193 PRO A CA 1
ATOM 1585 C C . PRO A 1 193 ? -2.236 2.883 1.058 1 91.06 193 PRO A C 1
ATOM 1587 O O . PRO A 1 193 ? -1.812 2.355 2.09 1 91.06 193 PRO A O 1
ATOM 1590 N N . SER A 1 194 ? -1.563 2.984 -0.079 1 89.25 194 SER A N 1
ATOM 1591 C CA . SER A 1 194 ? -0.18 2.521 -0.132 1 89.25 194 SER A CA 1
ATOM 1592 C C . SER A 1 194 ? 0.695 3.281 0.861 1 89.25 194 SER A C 1
ATOM 1594 O O . SER A 1 194 ? 1.509 2.68 1.564 1 89.25 194 SER A O 1
ATOM 1596 N N . LEU A 1 195 ? 0.462 4.527 0.939 1 92.56 195 LEU A N 1
ATOM 1597 C CA . LEU A 1 195 ? 1.224 5.387 1.84 1 92.56 195 LEU A CA 1
ATOM 1598 C C . LEU A 1 195 ? 0.956 5.02 3.295 1 92.56 195 LEU A C 1
ATOM 1600 O O . LEU A 1 195 ? 1.893 4.863 4.082 1 92.56 195 LEU A O 1
ATOM 1604 N N . ILE A 1 196 ? -0.295 4.859 3.627 1 94.06 196 ILE A N 1
ATOM 1605 C CA . ILE A 1 196 ? -0.676 4.508 4.988 1 94.06 196 ILE A CA 1
ATOM 1606 C C . ILE A 1 196 ? -0.066 3.158 5.363 1 94.06 196 ILE A C 1
ATOM 1608 O O . ILE A 1 196 ? 0.513 3.01 6.441 1 94.06 196 ILE A O 1
ATOM 1612 N N . GLY A 1 197 ? -0.147 2.229 4.438 1 90.56 197 GLY A N 1
ATOM 1613 C CA . GLY A 1 197 ? 0.456 0.927 4.672 1 90.56 197 GLY A CA 1
ATOM 1614 C C . GLY A 1 197 ? 1.952 0.997 4.91 1 90.56 197 GLY A C 1
ATOM 1615 O O . GLY A 1 197 ? 2.475 0.331 5.809 1 90.56 197 GLY A O 1
ATOM 1616 N N . GLU A 1 198 ? 2.586 1.795 4.156 1 89.19 198 GLU A N 1
ATOM 1617 C CA . GLU A 1 198 ? 4.031 1.945 4.281 1 89.19 198 GLU A CA 1
ATOM 1618 C C . GLU A 1 198 ? 4.406 2.582 5.617 1 89.19 198 GLU A C 1
ATOM 1620 O O . GLU A 1 198 ? 5.387 2.186 6.246 1 89.19 198 GLU A O 1
ATOM 1625 N N . ILE A 1 199 ? 3.637 3.529 6.012 1 91.56 199 ILE A N 1
ATOM 1626 C CA . ILE A 1 199 ? 3.908 4.219 7.27 1 91.56 199 ILE A CA 1
ATOM 1627 C C . ILE A 1 199 ? 3.793 3.234 8.43 1 91.56 199 ILE A C 1
ATOM 1629 O O . ILE A 1 199 ? 4.695 3.143 9.266 1 91.56 199 ILE A O 1
ATOM 1633 N N . PHE A 1 200 ? 2.725 2.479 8.438 1 91.19 200 PHE A N 1
ATOM 1634 C CA . PHE A 1 200 ? 2.523 1.513 9.516 1 91.19 200 PHE A CA 1
ATOM 1635 C C . PHE A 1 200 ? 3.607 0.442 9.492 1 91.19 200 PHE A C 1
ATOM 1637 O O . PHE A 1 200 ? 4.129 0.055 10.539 1 91.19 200 PHE A O 1
ATOM 1644 N N . THR A 1 201 ? 3.988 0.04 8.289 1 87.94 201 THR A N 1
ATOM 1645 C CA . THR A 1 201 ? 5.012 -0.984 8.125 1 87.94 201 THR A CA 1
ATOM 1646 C C . THR A 1 201 ? 6.359 -0.488 8.648 1 87.94 201 THR A C 1
ATOM 1648 O O . THR A 1 201 ? 7.047 -1.197 9.391 1 87.94 201 THR A O 1
ATOM 1651 N N . GLU A 1 202 ? 6.688 0.703 8.328 1 87.12 202 GLU A N 1
ATOM 1652 C CA . GLU A 1 202 ? 7.961 1.27 8.758 1 87.12 202 GLU A CA 1
ATOM 1653 C C . GLU A 1 202 ? 7.992 1.47 10.273 1 87.12 202 GLU A C 1
ATOM 1655 O O . GLU A 1 202 ? 9.055 1.365 10.898 1 87.12 202 GLU A O 1
ATOM 1660 N N . GLU A 1 203 ? 6.805 1.717 10.773 1 84.62 203 GLU A N 1
ATOM 1661 C CA . GLU A 1 203 ? 6.699 1.909 12.211 1 84.62 203 GLU A CA 1
ATOM 1662 C C . GLU A 1 203 ? 6.512 0.578 12.938 1 84.62 203 GLU A C 1
ATOM 1664 O O . GLU A 1 203 ? 6.293 0.549 14.148 1 84.62 203 GLU A O 1
ATOM 1669 N N . GLU A 1 204 ? 6.547 -0.506 12.156 1 80.5 204 GLU A N 1
ATOM 1670 C CA . GLU A 1 204 ? 6.426 -1.873 12.656 1 80.5 204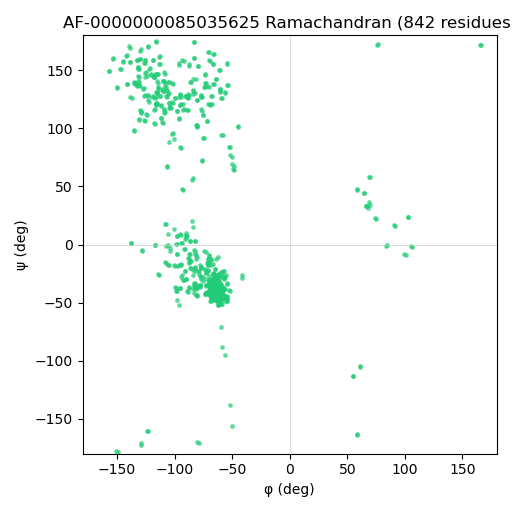 GLU A CA 1
ATOM 1671 C C . GLU A 1 204 ? 5.117 -2.072 13.414 1 80.5 204 GLU A C 1
ATOM 1673 O O . GLU A 1 204 ? 5.117 -2.559 14.547 1 80.5 204 GLU A O 1
ATOM 1678 N N . ARG A 1 205 ? 4.09 -1.598 12.781 1 85.19 205 ARG A N 1
ATOM 1679 C CA . ARG A 1 205 ? 2.742 -1.721 13.32 1 85.19 205 ARG A CA 1
ATOM 1680 C C . ARG A 1 205 ? 1.777 -2.264 12.273 1 85.19 205 ARG A C 1
ATOM 1682 O O . ARG A 1 205 ? 1.985 -2.07 11.07 1 85.19 205 ARG A O 1
ATOM 1689 N N . THR A 1 206 ? 0.77 -2.943 12.789 1 88.88 206 THR A N 1
ATOM 1690 C CA . THR A 1 206 ? -0.284 -3.436 11.906 1 88.88 206 THR A CA 1
ATOM 1691 C C . THR A 1 206 ? -1.386 -2.395 11.75 1 88.88 206 THR A C 1
ATOM 1693 O O . THR A 1 206 ? -1.886 -1.853 12.734 1 88.88 206 THR A O 1
ATOM 1696 N N . TYR A 1 207 ? -1.716 -2.068 10.531 1 92.75 207 TYR A N 1
ATOM 1697 C CA . TYR A 1 207 ? -2.855 -1.205 10.242 1 92.75 207 TYR A CA 1
ATOM 1698 C C . TYR A 1 207 ? -4.168 -1.956 10.43 1 92.75 207 TYR A C 1
ATOM 1700 O O . TYR A 1 207 ? -4.715 -2.506 9.469 1 92.75 207 TYR A O 1
ATOM 1708 N N . SER A 1 208 ? -4.738 -1.885 11.625 1 92.62 208 SER A N 1
ATOM 1709 C CA . SER A 1 208 ? -5.938 -2.637 11.977 1 92.62 208 SER A CA 1
ATOM 1710 C C . SER A 1 208 ? -7.195 -1.921 11.5 1 92.62 208 SER A C 1
ATOM 1712 O O . SER A 1 208 ? -7.137 -0.768 11.07 1 92.62 208 SER A O 1
ATOM 1714 N N . ARG A 1 209 ? -8.312 -2.604 11.68 1 93 209 ARG A N 1
ATOM 1715 C CA . ARG A 1 209 ? -9.609 -2.053 11.32 1 93 209 ARG A CA 1
ATOM 1716 C C . ARG A 1 209 ? -9.969 -0.864 12.211 1 93 209 ARG A C 1
ATOM 1718 O O . ARG A 1 209 ? -10.648 0.064 11.773 1 93 209 ARG A O 1
ATOM 1725 N N . ILE A 1 210 ? -9.461 -0.907 13.367 1 95.19 210 ILE A N 1
ATOM 1726 C CA . ILE A 1 210 ? -9.742 0.176 14.305 1 95.19 210 ILE A CA 1
ATOM 1727 C C . ILE A 1 210 ? -9.086 1.464 13.812 1 95.19 210 ILE A C 1
ATOM 1729 O O . ILE A 1 210 ? -9.727 2.52 13.789 1 95.19 210 ILE A O 1
ATOM 1733 N N . TYR A 1 211 ? -7.816 1.366 13.375 1 96.75 211 TYR A N 1
ATOM 1734 C CA . TYR A 1 211 ? -7.148 2.537 12.812 1 96.75 211 TYR A CA 1
ATOM 1735 C C . TYR A 1 211 ? -7.914 3.082 11.617 1 96.75 211 TYR A C 1
ATOM 1737 O O . TYR A 1 211 ? -8.109 4.293 11.492 1 96.75 211 TYR A O 1
ATOM 1745 N N . ASP A 1 212 ? -8.328 2.186 10.766 1 96 212 ASP A N 1
ATOM 1746 C CA . ASP A 1 212 ? -9.094 2.57 9.586 1 96 212 ASP A CA 1
ATOM 1747 C C . ASP A 1 212 ? -10.391 3.275 9.977 1 96 212 ASP A C 1
ATOM 1749 O O . ASP A 1 212 ? -10.75 4.293 9.383 1 96 212 ASP A O 1
ATOM 1753 N N . GLY A 1 213 ? -11.094 2.707 10.945 1 96.88 213 GLY A N 1
ATOM 1754 C CA . GLY A 1 213 ? -12.32 3.312 11.445 1 96.88 213 GLY A CA 1
ATOM 1755 C C . GLY A 1 213 ? -12.109 4.703 12.008 1 96.88 213 GLY A C 1
ATOM 1756 O O . GLY A 1 213 ? -12.914 5.605 11.766 1 96.88 213 GLY A O 1
ATOM 1757 N N . ILE A 1 214 ? -11.023 4.855 12.742 1 98.25 214 ILE A N 1
ATOM 1758 C CA . ILE A 1 214 ? -10.711 6.148 13.344 1 98.25 214 ILE A CA 1
ATOM 1759 C C . ILE A 1 214 ? -10.445 7.18 12.25 1 98.25 214 ILE A C 1
ATOM 1761 O O . ILE A 1 214 ? -10.977 8.289 12.289 1 98.25 214 ILE A O 1
ATOM 1765 N N . LEU A 1 215 ? -9.625 6.828 11.273 1 98.12 215 LEU A N 1
ATOM 1766 C CA . LEU A 1 215 ? -9.266 7.754 10.203 1 98.12 215 LEU A CA 1
ATOM 1767 C C . LEU A 1 215 ? -10.5 8.18 9.414 1 98.12 215 LEU A C 1
ATOM 1769 O O . LEU A 1 215 ? -10.641 9.344 9.039 1 98.12 215 LEU A O 1
ATOM 1773 N N . LYS A 1 216 ? -11.43 7.25 9.242 1 97.31 216 LYS A N 1
ATOM 1774 C CA . LYS A 1 216 ? -12.672 7.559 8.539 1 97.31 216 LYS A CA 1
ATOM 1775 C C . LYS A 1 216 ? -13.578 8.438 9.398 1 97.31 216 LYS A C 1
ATOM 1777 O O . LYS A 1 216 ? -14.195 9.383 8.898 1 97.31 216 LYS A O 1
ATOM 1782 N N . ALA A 1 217 ? -13.648 8.109 10.672 1 97.25 217 ALA A N 1
ATOM 1783 C CA . ALA A 1 217 ? -14.477 8.898 11.578 1 97.25 217 ALA A CA 1
ATOM 1784 C C . ALA A 1 217 ? -14.008 10.352 11.625 1 97.25 217 ALA A C 1
ATOM 1786 O O . ALA A 1 217 ? -14.812 11.281 11.516 1 97.25 217 ALA A O 1
ATOM 1787 N N . VAL A 1 218 ? -12.719 10.531 11.711 1 97.56 218 VAL A N 1
ATOM 1788 C CA . VAL A 1 218 ? -12.141 11.867 11.781 1 97.56 218 VAL A CA 1
ATOM 1789 C C . VAL A 1 218 ? -12.414 12.625 10.484 1 97.56 218 VAL A C 1
ATOM 1791 O O . VAL A 1 218 ? -12.812 13.789 10.508 1 97.56 218 VAL A O 1
ATOM 1794 N N . ALA A 1 219 ? -12.25 11.961 9.383 1 96.75 219 ALA A N 1
ATOM 1795 C CA . ALA A 1 219 ? -12.523 12.586 8.086 1 96.75 219 ALA A CA 1
ATOM 1796 C C . ALA A 1 219 ? -13.992 12.977 7.965 1 96.75 219 ALA A C 1
ATOM 1798 O O . ALA A 1 219 ? -14.32 13.961 7.305 1 96.75 219 ALA A O 1
ATOM 1799 N N . HIS A 1 220 ? -14.812 12.234 8.672 1 93.12 220 HIS A N 1
ATOM 1800 C CA . HIS A 1 220 ? -16.25 12.461 8.594 1 93.12 220 HIS A CA 1
ATOM 1801 C C . HIS A 1 220 ? -16.719 13.461 9.648 1 93.12 220 HIS A C 1
ATOM 1803 O O . HIS A 1 220 ? -17.922 13.633 9.867 1 93.12 220 HIS A O 1
ATOM 1809 N N . GLY A 1 221 ? -15.852 14.039 10.383 1 91.88 221 GLY A N 1
ATOM 1810 C CA . GLY A 1 221 ? -16.188 15.172 11.242 1 91.88 221 GLY A CA 1
ATOM 1811 C C . GLY A 1 221 ? -16.234 14.812 12.711 1 91.88 221 GLY A C 1
ATOM 1812 O O . GLY A 1 221 ? -16.594 15.648 13.547 1 91.88 221 GLY A O 1
ATOM 1813 N N . LYS A 1 222 ? -16 13.508 13.008 1 94.5 222 LYS A N 1
ATOM 1814 C CA . LYS A 1 222 ? -15.852 13.141 14.414 1 94.5 222 LYS A CA 1
ATOM 1815 C C . LYS A 1 222 ? -14.453 13.453 14.922 1 94.5 222 LYS A C 1
ATOM 1817 O O . LYS A 1 222 ? -13.523 12.664 14.75 1 94.5 222 LYS A O 1
ATOM 1822 N N . GLN A 1 223 ? -14.336 14.531 15.664 1 93 223 GLN A N 1
ATOM 1823 C CA . GLN A 1 223 ? -12.984 15.047 15.844 1 93 223 GLN A CA 1
ATOM 1824 C C . GLN A 1 223 ? -12.57 14.992 17.312 1 93 223 GLN A C 1
ATOM 1826 O O . GLN A 1 223 ? -11.469 15.414 17.672 1 93 223 GLN A O 1
ATOM 1831 N N . VAL A 1 224 ? -13.438 14.523 18.188 1 93.25 224 VAL A N 1
ATOM 1832 C CA . VAL A 1 224 ? -13.062 14.312 19.578 1 93.25 224 VAL A CA 1
ATOM 1833 C C . VAL A 1 224 ? -13.211 12.828 19.938 1 93.25 224 VAL A C 1
ATOM 1835 O O . VAL A 1 224 ? -13.969 12.109 19.297 1 93.25 224 VAL A O 1
ATOM 1838 N N . SER A 1 225 ? -12.531 12.406 20.984 1 95.19 225 SER A N 1
ATOM 1839 C CA . SER A 1 225 ? -12.414 10.992 21.328 1 95.19 225 SER A CA 1
ATOM 1840 C C . SER A 1 225 ? -13.781 10.383 21.609 1 95.19 225 SER A C 1
ATOM 1842 O O . SER A 1 225 ? -14.047 9.234 21.25 1 95.19 225 SER A O 1
ATOM 1844 N N . THR A 1 226 ? -14.672 11.172 22.172 1 95.12 226 THR A N 1
ATOM 1845 C CA . THR A 1 226 ? -16 10.68 22.516 1 95.12 226 THR A CA 1
ATOM 1846 C C . THR A 1 226 ? -16.812 10.367 21.25 1 95.12 226 THR A C 1
ATOM 1848 O O . THR A 1 226 ? -17.438 9.312 21.156 1 95.12 226 THR A O 1
ATOM 1851 N N . GLU A 1 227 ? -16.75 11.281 20.312 1 95.88 227 GLU A N 1
ATOM 1852 C CA . GLU A 1 227 ? -17.453 11.094 19.047 1 95.88 227 GLU A CA 1
ATOM 1853 C C . GLU A 1 227 ? -16.859 9.938 18.25 1 95.88 227 GLU A C 1
ATOM 1855 O O . GLU A 1 227 ? -17.594 9.164 17.625 1 95.88 227 GLU A O 1
ATOM 1860 N N . ILE A 1 228 ? -15.586 9.82 18.266 1 97.44 228 ILE A N 1
ATOM 1861 C CA . ILE A 1 228 ? -14.891 8.766 17.547 1 97.44 228 ILE A CA 1
ATOM 1862 C C . ILE A 1 228 ? -15.266 7.402 18.125 1 97.44 228 ILE A C 1
ATOM 1864 O O . ILE A 1 228 ? -15.594 6.473 17.391 1 97.44 228 ILE A O 1
ATOM 1868 N N . ALA A 1 229 ? -15.273 7.312 19.453 1 97.81 229 ALA A N 1
ATOM 1869 C CA . ALA A 1 229 ? -15.633 6.07 20.141 1 97.81 229 ALA A CA 1
ATOM 1870 C C . ALA A 1 229 ? -17.062 5.656 19.812 1 97.81 229 ALA A C 1
ATOM 1872 O O . ALA A 1 229 ? -17.344 4.477 19.594 1 97.81 229 ALA A O 1
ATOM 1873 N N . SER A 1 230 ? -17.922 6.641 19.828 1 97.12 230 SER A N 1
ATOM 1874 C CA . SER A 1 230 ? -19.312 6.371 19.5 1 97.12 230 SER A CA 1
ATOM 1875 C C . SER A 1 230 ? -19.453 5.793 18.109 1 97.12 230 SER A C 1
ATOM 1877 O O . SER A 1 230 ? -20.188 4.82 17.891 1 97.12 230 SER A O 1
ATOM 1879 N N . GLN A 1 231 ? -18.766 6.422 17.188 1 95.38 231 GLN A N 1
ATOM 1880 C CA . GLN A 1 231 ? -18.812 5.957 15.812 1 95.38 231 GLN A CA 1
ATOM 1881 C C . GLN A 1 231 ? -18.25 4.547 15.68 1 95.38 231 GLN A C 1
ATOM 1883 O O . GLN A 1 231 ? -18.828 3.699 15 1 95.38 231 GLN A O 1
ATOM 1888 N N . LEU A 1 232 ? -17.141 4.223 16.281 1 96.81 232 LEU A N 1
ATOM 1889 C CA . LEU A 1 232 ? -16.516 2.906 16.203 1 96.81 232 LEU A CA 1
ATOM 1890 C C . LEU A 1 232 ? -17.391 1.845 16.859 1 96.81 232 LEU A C 1
ATOM 1892 O O . LEU A 1 232 ? -17.453 0.708 16.391 1 96.81 232 LEU A O 1
ATOM 1896 N N . TYR A 1 233 ? -18.031 2.244 17.938 1 96 233 TYR A N 1
ATOM 1897 C CA . TYR A 1 233 ? -18.938 1.327 18.609 1 96 233 TYR A CA 1
ATOM 1898 C C . TYR A 1 233 ? -20.109 0.958 17.703 1 96 233 TYR A C 1
ATOM 1900 O O . TYR A 1 233 ? -20.5 -0.207 17.641 1 96 233 TYR A O 1
ATOM 1908 N N . SER A 1 234 ? -20.625 1.934 17.047 1 92.94 234 SER A N 1
ATOM 1909 C CA . SER A 1 234 ? -21.75 1.706 16.156 1 92.94 234 SER A CA 1
ATOM 1910 C C . SER A 1 234 ? -21.375 0.757 15.016 1 92.94 234 SER A C 1
ATOM 1912 O O . SER A 1 234 ? -22.25 0.075 14.461 1 92.94 234 SER A O 1
ATOM 1914 N N . LEU A 1 235 ? -20.109 0.724 14.703 1 91.06 235 LEU A N 1
ATOM 1915 C CA . LEU A 1 235 ? -19.625 -0.132 13.625 1 91.06 235 LEU A CA 1
ATOM 1916 C C . LEU A 1 235 ? -19.141 -1.472 14.18 1 91.06 235 LEU A C 1
ATOM 1918 O O . LEU A 1 235 ? -18.594 -2.289 13.438 1 91.06 235 LEU A O 1
ATOM 1922 N N . ARG A 1 236 ? -19.266 -1.645 15.492 1 90.69 236 ARG A N 1
ATOM 1923 C CA . ARG A 1 236 ? -18.938 -2.881 16.188 1 90.69 236 ARG A CA 1
ATOM 1924 C C . ARG A 1 236 ? -17.438 -3.164 16.125 1 90.69 236 ARG A C 1
ATOM 1926 O O . ARG A 1 236 ? -17.031 -4.32 16.031 1 90.69 236 ARG A O 1
ATOM 1933 N N . LEU A 1 237 ? -16.641 -2.066 16.125 1 93.31 237 LEU A N 1
ATOM 1934 C CA . LEU A 1 237 ? -15.195 -2.205 16.078 1 93.31 237 LEU A CA 1
ATOM 1935 C C . LEU A 1 237 ? -14.617 -2.262 17.5 1 93.31 237 LEU A C 1
ATOM 1937 O O . LEU A 1 237 ? -13.492 -2.725 17.703 1 93.31 237 LEU A O 1
ATOM 1941 N N . ILE A 1 238 ? -15.398 -1.706 18.453 1 95 238 ILE A N 1
ATOM 1942 C CA . ILE A 1 238 ? -14.969 -1.732 19.844 1 95 238 ILE A CA 1
ATOM 1943 C C . ILE A 1 238 ? -16.125 -2.219 20.719 1 95 238 ILE A C 1
ATOM 1945 O O . ILE A 1 238 ? -17.297 -2.07 20.359 1 95 238 ILE A O 1
ATOM 1949 N N . PRO A 1 239 ? -15.852 -2.816 21.844 1 94.06 239 PRO A N 1
ATOM 1950 C CA . PRO A 1 239 ? -16.875 -3.512 22.641 1 94.06 239 PRO A CA 1
ATOM 1951 C C . PRO A 1 239 ? -17.766 -2.553 23.422 1 94.06 239 PRO A C 1
ATOM 1953 O O . PRO A 1 239 ? -18.859 -2.938 23.859 1 94.06 239 PRO A O 1
ATOM 1956 N N . ALA A 1 240 ? -17.281 -1.302 23.625 1 95.75 240 ALA A N 1
ATOM 1957 C CA . ALA A 1 240 ? -18.047 -0.317 24.391 1 95.75 240 ALA A CA 1
ATOM 1958 C C . ALA A 1 240 ? -17.797 1.094 23.859 1 95.75 240 ALA A C 1
ATOM 1960 O O . ALA A 1 240 ? -16.781 1.351 23.203 1 95.75 240 ALA A O 1
ATOM 1961 N N . GLN A 1 241 ? -18.844 1.893 24.062 1 95.81 241 GLN A N 1
ATOM 1962 C CA . GLN A 1 241 ? -18.688 3.299 23.703 1 95.81 241 GLN A CA 1
ATOM 1963 C C . GLN A 1 241 ? -17.859 4.047 24.75 1 95.81 241 GLN A C 1
ATOM 1965 O O . GLN A 1 241 ? -18.391 4.91 25.453 1 95.81 241 GLN A O 1
ATOM 1970 N N . ASP A 1 242 ? -16.594 3.799 24.797 1 96.81 242 ASP A N 1
ATOM 1971 C CA . ASP A 1 242 ? -15.656 4.316 25.797 1 96.81 242 ASP A CA 1
ATOM 1972 C C . ASP A 1 242 ? -14.43 4.941 25.141 1 96.81 242 ASP A C 1
ATOM 1974 O O . ASP A 1 242 ? -13.641 4.242 24.5 1 96.81 242 ASP A O 1
ATOM 1978 N N . PRO A 1 243 ? -14.281 6.254 25.328 1 95.56 243 PRO A N 1
ATOM 1979 C CA . PRO A 1 243 ? -13.141 6.945 24.719 1 95.56 243 PRO A CA 1
ATOM 1980 C C . PRO A 1 243 ? -11.797 6.355 25.125 1 95.56 243 PRO A C 1
ATOM 1982 O O . PRO A 1 243 ? -10.828 6.434 24.375 1 95.56 243 PRO A O 1
ATOM 1985 N N . SER A 1 244 ? -11.703 5.781 26.281 1 96.69 244 SER A N 1
ATOM 1986 C CA . SER A 1 244 ? -10.461 5.203 26.766 1 96.69 244 SER A CA 1
ATOM 1987 C C . SER A 1 244 ? -9.969 4.094 25.844 1 96.69 244 SER A C 1
ATOM 1989 O O . SER A 1 244 ? -8.766 3.805 25.797 1 96.69 244 SER A O 1
ATOM 1991 N N . LEU A 1 245 ? -10.914 3.49 25.094 1 96.75 245 LEU A N 1
ATOM 1992 C CA . LEU A 1 245 ? -10.578 2.402 24.172 1 96.75 245 LEU A CA 1
ATOM 1993 C C . LEU A 1 245 ? -9.945 2.938 22.906 1 96.75 245 LEU A C 1
ATOM 1995 O O . LEU A 1 245 ? -9.312 2.189 22.156 1 96.75 245 LEU A O 1
ATOM 1999 N N . VAL A 1 246 ? -10.117 4.211 22.609 1 97.06 246 VAL A N 1
ATOM 2000 C CA . VAL A 1 246 ? -9.625 4.75 21.344 1 97.06 246 VAL A CA 1
ATOM 2001 C C . VAL A 1 246 ? -8.367 5.578 21.594 1 97.06 246 VAL A C 1
ATOM 2003 O O . VAL A 1 246 ? -7.574 5.797 20.672 1 97.06 246 VAL A O 1
ATOM 2006 N N . HIS A 1 247 ? -8.07 6.008 22.812 1 96.88 247 HIS A N 1
ATOM 2007 C CA . HIS A 1 247 ? -6.98 6.914 23.156 1 96.88 247 HIS A CA 1
ATOM 2008 C C . HIS A 1 247 ? -5.633 6.336 22.719 1 96.88 247 HIS A C 1
ATOM 2010 O O . HIS A 1 247 ? -4.809 7.043 22.141 1 96.88 247 HIS A O 1
ATOM 2016 N N . PRO A 1 248 ? -5.414 5.043 23.016 1 96.88 248 PRO A N 1
ATOM 2017 C CA . PRO A 1 248 ? -4.117 4.5 22.609 1 96.88 248 PRO A CA 1
ATOM 2018 C C . PRO A 1 248 ? -3.891 4.59 21.094 1 96.88 248 PRO A C 1
ATOM 2020 O O . PRO A 1 248 ? -2.773 4.863 20.656 1 96.88 248 PRO A O 1
ATOM 2023 N N . TYR A 1 249 ? -4.953 4.367 20.344 1 97.31 249 TYR A N 1
ATOM 2024 C CA . TYR A 1 249 ? -4.855 4.422 18.891 1 97.31 249 TYR A CA 1
ATOM 2025 C C . TYR A 1 249 ? -4.641 5.855 18.406 1 97.31 249 TYR A C 1
ATOM 2027 O O . TYR A 1 249 ? -3.852 6.098 17.5 1 97.31 249 TYR A O 1
ATOM 2035 N N . LEU A 1 250 ? -5.32 6.77 19.031 1 97.56 250 LEU A N 1
ATOM 2036 C CA . LEU A 1 250 ? -5.176 8.18 18.688 1 97.56 250 LEU A CA 1
ATOM 2037 C C . LEU A 1 250 ? -3.756 8.664 18.969 1 97.56 250 LEU A C 1
ATOM 2039 O O . LEU A 1 250 ? -3.186 9.406 18.156 1 97.56 250 LEU A O 1
ATOM 2043 N N . LYS A 1 251 ? -3.232 8.234 20.078 1 95.81 251 LYS A N 1
ATOM 2044 C CA . LYS A 1 251 ? -1.864 8.594 20.438 1 95.81 251 LYS A CA 1
ATOM 2045 C C . LYS A 1 251 ? -0.871 8.086 19.406 1 95.81 251 LYS A C 1
ATOM 2047 O O . LYS A 1 251 ? 0.052 8.805 19.016 1 95.81 251 LYS A O 1
ATOM 2052 N N . ILE A 1 252 ? -1.099 6.922 18.922 1 94.5 252 ILE A N 1
ATOM 2053 C CA . ILE A 1 252 ? -0.225 6.332 17.922 1 94.5 252 ILE A CA 1
ATOM 2054 C C . ILE A 1 252 ? -0.361 7.094 16.594 1 94.5 252 ILE A C 1
ATOM 2056 O O . ILE A 1 252 ? 0.641 7.473 15.992 1 94.5 252 ILE A O 1
ATOM 2060 N N . LEU A 1 253 ? -1.591 7.332 16.141 1 96.75 253 LEU A N 1
ATOM 2061 C CA . LEU A 1 253 ? -1.837 8.023 14.883 1 96.75 253 LEU A CA 1
ATOM 2062 C C . LEU A 1 253 ? -1.234 9.422 14.898 1 96.75 253 LEU A C 1
ATOM 2064 O O . LEU A 1 253 ? -0.742 9.898 13.875 1 96.75 253 LEU A O 1
ATOM 2068 N N . GLU A 1 254 ? -1.275 10.023 16.047 1 94.81 254 GLU A N 1
ATOM 2069 C CA . GLU A 1 254 ? -0.622 11.32 16.234 1 94.81 254 GLU A CA 1
ATOM 2070 C C . GLU A 1 254 ? 0.897 11.18 16.172 1 94.81 254 GLU A C 1
ATOM 2072 O O . GLU A 1 254 ? 1.571 11.953 15.492 1 94.81 254 GLU A O 1
ATOM 2077 N N . GLY A 1 255 ? 1.384 10.211 16.844 1 92.12 255 GLY A N 1
ATOM 2078 C CA . GLY A 1 255 ? 2.818 9.992 16.953 1 92.12 255 GLY A CA 1
ATOM 2079 C C . GLY A 1 255 ? 3.48 9.672 15.625 1 92.12 255 GLY A C 1
ATOM 2080 O O . GLY A 1 255 ? 4.645 10.008 15.406 1 92.12 255 GLY A O 1
ATOM 2081 N N . ILE A 1 256 ? 2.711 9.047 14.703 1 92.75 256 ILE A N 1
ATOM 2082 C CA . ILE A 1 256 ? 3.328 8.656 13.445 1 92.75 256 ILE A CA 1
ATOM 2083 C C . ILE A 1 256 ? 3.018 9.695 12.367 1 92.75 256 ILE A C 1
ATOM 2085 O O . ILE A 1 256 ? 3.361 9.508 11.203 1 92.75 256 ILE A O 1
ATOM 2089 N N . GLY A 1 257 ? 2.303 10.703 12.742 1 92.94 257 GLY A N 1
ATOM 2090 C CA . GLY A 1 257 ? 2.178 11.883 11.898 1 92.94 257 GLY A CA 1
ATOM 2091 C C . GLY A 1 257 ? 0.992 11.82 10.953 1 92.94 257 GLY A C 1
ATOM 2092 O O . GLY A 1 257 ? 0.923 12.57 9.984 1 92.94 257 GLY A O 1
ATOM 2093 N N . ILE A 1 258 ? 0.035 10.906 11.203 1 96.56 258 ILE A N 1
ATOM 2094 C CA . ILE A 1 258 ? -1.137 10.781 10.344 1 96.56 258 ILE A CA 1
ATOM 2095 C C . ILE A 1 258 ? -2.242 11.711 10.836 1 96.56 258 ILE A C 1
ATOM 2097 O O . ILE A 1 258 ? -2.928 12.352 10.031 1 96.56 258 ILE A O 1
ATOM 2101 N N . LEU A 1 259 ? -2.361 11.766 12.148 1 97.38 259 LEU A N 1
ATOM 2102 C CA . LEU A 1 259 ? -3.285 12.711 12.766 1 97.38 259 LEU A CA 1
ATOM 2103 C C . LEU A 1 259 ? -2.531 13.773 13.555 1 97.38 259 LEU A C 1
ATOM 2105 O O . LEU A 1 259 ? -1.362 13.586 13.898 1 97.38 259 LEU A O 1
ATOM 2109 N N . GLU A 1 260 ? -3.16 14.875 13.703 1 95.62 260 GLU A N 1
ATOM 2110 C CA . GLU A 1 260 ? -2.707 15.93 14.602 1 95.62 260 GLU A CA 1
ATOM 2111 C C . GLU A 1 260 ? -3.764 16.25 15.648 1 95.62 260 GLU A C 1
ATOM 2113 O O . GLU A 1 260 ? -4.953 16.016 15.438 1 95.62 260 GLU A O 1
ATOM 2118 N N . ARG A 1 261 ? -3.324 16.688 16.719 1 93.94 261 ARG A N 1
ATOM 2119 C CA . ARG A 1 261 ? -4.266 17.141 17.734 1 93.94 261 ARG A CA 1
ATOM 2120 C C . ARG A 1 261 ? -4.176 18.656 17.938 1 93.94 261 ARG A C 1
ATOM 2122 O O . ARG A 1 261 ? -3.086 19.219 17.906 1 93.94 261 ARG A O 1
ATOM 2129 N N . VAL A 1 262 ? -5.223 19.281 17.984 1 92.81 262 VAL A N 1
ATOM 2130 C CA . VAL A 1 262 ? -5.344 20.719 18.188 1 92.81 262 VAL A CA 1
ATOM 2131 C C . VAL A 1 262 ? -6.055 21 19.5 1 92.81 262 VAL A C 1
ATOM 2133 O O . VAL A 1 262 ? -7.125 20.453 19.766 1 92.81 262 VAL A O 1
ATOM 2136 N N . LYS A 1 263 ? -5.496 21.828 20.234 1 92.44 263 LYS A N 1
ATOM 2137 C CA . LYS A 1 263 ? -6.062 22.172 21.547 1 92.44 263 LYS A CA 1
ATOM 2138 C C . LYS A 1 263 ? -7.348 22.984 21.391 1 92.44 263 LYS A C 1
ATOM 2140 O O . LYS A 1 263 ? -7.434 23.859 20.547 1 92.44 263 LYS A O 1
ATOM 2145 N N . LEU A 1 264 ? -8.352 22.609 22.188 1 91 264 LEU A N 1
ATOM 2146 C CA . LEU A 1 264 ? -9.547 23.438 22.297 1 91 264 LEU A CA 1
ATOM 2147 C C . LEU A 1 264 ? -9.305 24.594 23.25 1 91 264 LEU A C 1
ATOM 2149 O O . LEU A 1 264 ? -8.898 24.391 24.391 1 91 264 LEU A O 1
ATOM 2153 N N . HIS A 1 265 ? -9.531 25.703 22.734 1 91 265 HIS A N 1
ATOM 2154 C CA . HIS A 1 265 ? -9.273 26.891 23.516 1 91 265 HIS A CA 1
ATOM 2155 C C . HIS A 1 265 ? -10.102 26.891 24.812 1 91 265 HIS A C 1
ATOM 2157 O O . HIS A 1 265 ? -11.312 26.688 24.766 1 91 265 HIS A O 1
ATOM 2163 N N . GLY A 1 266 ? -9.461 27.047 25.906 1 86.75 266 GLY A N 1
ATOM 2164 C CA . GLY A 1 266 ? -10.133 27.172 27.188 1 86.75 266 GLY A CA 1
ATOM 2165 C C . GLY A 1 266 ? -10.492 25.828 27.812 1 86.75 266 GLY A C 1
ATOM 2166 O O . GLY A 1 266 ? -11.109 25.781 28.875 1 86.75 266 GLY A O 1
ATOM 2167 N N . ARG A 1 267 ? -10.18 24.812 27.109 1 85.5 267 ARG A N 1
ATOM 2168 C CA . ARG A 1 267 ? -10.5 23.484 27.609 1 85.5 267 ARG A CA 1
ATOM 2169 C C . ARG A 1 267 ? -9.258 22.594 27.625 1 85.5 267 ARG A C 1
ATOM 2171 O O . ARG A 1 267 ? -8.242 22.922 27 1 85.5 267 ARG A O 1
ATOM 2178 N N . ASN A 1 268 ? -9.328 21.641 28.438 1 84.69 268 ASN A N 1
ATOM 2179 C CA . ASN A 1 268 ? -8.266 20.641 28.453 1 84.69 268 ASN A CA 1
ATOM 2180 C C . ASN A 1 268 ? -8.602 19.453 27.562 1 84.69 268 ASN A C 1
ATOM 2182 O O . ASN A 1 268 ? -8.562 18.297 28.016 1 84.69 268 ASN A O 1
ATOM 2186 N N . LYS A 1 269 ? -9.031 19.75 26.375 1 88.19 269 LYS A N 1
ATOM 2187 C CA . LYS A 1 269 ? -9.414 18.75 25.391 1 88.19 269 LYS A CA 1
ATOM 2188 C C . LYS A 1 269 ? -8.797 19.047 24.031 1 88.19 269 LYS A C 1
ATOM 2190 O O . LYS A 1 269 ? -8.375 20.188 23.766 1 88.19 269 LYS A O 1
ATOM 2195 N N . TYR A 1 270 ? -8.719 18.078 23.281 1 91.44 270 TYR A N 1
ATOM 2196 C CA . TYR A 1 270 ? -8.133 18.203 21.953 1 91.44 270 TYR A CA 1
ATOM 2197 C C . TYR A 1 270 ? -9.094 17.688 20.891 1 91.44 270 TYR A C 1
ATOM 2199 O O . TYR A 1 270 ? -9.945 16.844 21.156 1 91.44 270 TYR A O 1
ATOM 2207 N N . TYR A 1 271 ? -8.984 18.297 19.812 1 91.94 271 TYR A N 1
ATOM 2208 C CA . TYR A 1 271 ? -9.648 17.75 18.641 1 91.94 271 TYR A CA 1
ATOM 2209 C C . TYR A 1 271 ? -8.641 17.172 17.656 1 91.94 271 TYR A C 1
ATOM 2211 O O . TYR A 1 271 ? -7.52 17.672 17.547 1 91.94 271 TYR A O 1
ATOM 2219 N N . TYR A 1 272 ? -9.055 16.125 16.984 1 95.81 272 TYR A N 1
ATOM 2220 C CA . TYR A 1 272 ? -8.164 15.414 16.062 1 95.81 272 TYR A CA 1
ATOM 2221 C C . TYR A 1 272 ? -8.516 15.734 14.617 1 95.81 272 TYR A C 1
ATOM 2223 O O . TYR A 1 272 ? -9.688 15.852 14.266 1 95.81 272 TYR A O 1
ATOM 2231 N N . ARG A 1 273 ? -7.508 15.891 13.844 1 96.38 273 ARG A N 1
ATOM 2232 C CA . ARG A 1 273 ? -7.699 16.047 12.406 1 96.38 273 ARG A CA 1
ATOM 2233 C C . ARG A 1 273 ? -6.57 15.391 11.625 1 96.38 273 ARG A C 1
ATOM 2235 O O . ARG A 1 273 ? -5.492 15.148 12.172 1 96.38 273 ARG A O 1
ATOM 2242 N N . HIS A 1 274 ? -6.852 15.07 10.398 1 97.94 274 HIS A N 1
ATOM 2243 C CA . HIS A 1 274 ? -5.809 14.531 9.531 1 97.94 274 HIS A CA 1
ATOM 2244 C C . HIS A 1 274 ? -4.734 15.578 9.25 1 97.94 274 HIS A C 1
ATOM 2246 O O . HIS A 1 274 ? -5.051 16.734 8.992 1 97.94 274 HIS A O 1
ATOM 2252 N N . SER A 1 275 ? -3.508 15.156 9.281 1 95.94 275 SER A N 1
ATOM 2253 C CA . SER A 1 275 ? -2.398 16.078 9.039 1 95.94 275 SER A CA 1
ATOM 2254 C C . SER A 1 275 ? -2.326 16.469 7.566 1 95.94 275 SER A C 1
ATOM 2256 O O . SER A 1 275 ? -1.808 17.531 7.23 1 95.94 275 SER A O 1
ATOM 2258 N N . SER A 1 276 ? -2.84 15.656 6.715 1 97.31 276 SER A N 1
ATOM 2259 C CA . SER A 1 276 ? -2.773 15.867 5.273 1 97.31 276 SER A CA 1
ATOM 2260 C C . SER A 1 276 ? -4.168 15.984 4.664 1 97.31 276 SER A C 1
ATOM 2262 O O . SER A 1 276 ? -5.004 15.094 4.848 1 97.31 276 SER A O 1
ATOM 2264 N N . PRO A 1 277 ? -4.383 17.078 3.906 1 97.62 277 PRO A N 1
ATOM 2265 C CA . PRO A 1 277 ? -5.688 17.25 3.26 1 97.62 277 PRO A CA 1
ATOM 2266 C C . PRO A 1 277 ? -6.016 16.094 2.303 1 97.62 277 PRO A C 1
ATOM 2268 O O . PRO A 1 277 ? -7.176 15.703 2.191 1 97.62 277 PRO A O 1
ATOM 2271 N N . VAL A 1 278 ? -5.012 15.594 1.62 1 97.88 278 VAL A N 1
ATOM 2272 C CA . VAL A 1 278 ? -5.281 14.539 0.653 1 97.88 278 VAL A CA 1
ATOM 2273 C C . VAL A 1 278 ? -5.652 13.25 1.387 1 97.88 278 VAL A C 1
ATOM 2275 O O . VAL A 1 278 ? -6.484 12.477 0.913 1 97.88 278 VAL A O 1
ATOM 2278 N N . ILE A 1 279 ? -5.043 12.984 2.555 1 97.81 279 ILE A N 1
ATOM 2279 C CA . ILE A 1 279 ? -5.402 11.82 3.357 1 97.81 279 ILE A CA 1
ATOM 2280 C C . ILE A 1 279 ? -6.828 11.977 3.889 1 97.81 279 ILE A C 1
ATOM 2282 O O . ILE A 1 279 ? -7.621 11.039 3.836 1 97.81 279 ILE A O 1
ATOM 2286 N N . ASP A 1 280 ? -7.133 13.195 4.316 1 98.12 280 ASP A N 1
ATOM 2287 C CA . ASP A 1 280 ? -8.492 13.477 4.77 1 98.12 280 ASP A CA 1
ATOM 2288 C C . ASP A 1 280 ? -9.5 13.258 3.645 1 98.12 280 ASP A C 1
ATOM 2290 O O . ASP A 1 280 ? -10.523 12.594 3.838 1 98.12 280 ASP A O 1
ATOM 2294 N N . TYR A 1 281 ? -9.195 13.828 2.477 1 97.88 281 TYR A N 1
ATOM 2295 C CA . TYR A 1 281 ? -10.062 13.719 1.31 1 97.88 281 TYR A CA 1
ATOM 2296 C C . TYR A 1 281 ? -10.32 12.258 0.958 1 97.88 281 TYR A C 1
ATOM 2298 O O . TYR A 1 281 ? -11.461 11.852 0.742 1 97.88 281 TYR A O 1
ATOM 2306 N N . TYR A 1 282 ? -9.258 11.422 0.956 1 97.06 282 TYR A N 1
ATOM 2307 C CA . TYR A 1 282 ? -9.367 10 0.645 1 97.06 282 TYR A CA 1
ATOM 2308 C C . TYR A 1 282 ? -10.281 9.297 1.644 1 97.06 282 TYR A C 1
ATOM 2310 O O . TYR A 1 282 ? -11.188 8.562 1.252 1 97.06 282 TYR A O 1
ATOM 2318 N N . TYR A 1 283 ? -10.055 9.469 2.922 1 97.19 283 TYR A N 1
ATOM 2319 C CA . TYR A 1 283 ? -10.805 8.734 3.938 1 97.19 283 TYR A CA 1
ATOM 2320 C C . TYR A 1 283 ? -12.25 9.219 4 1 97.19 283 TYR A C 1
ATOM 2322 O O . TYR A 1 283 ? -13.156 8.445 4.32 1 97.19 283 TYR A O 1
ATOM 2330 N N . TYR A 1 284 ? -12.43 10.516 3.688 1 96.44 284 TYR A N 1
ATOM 2331 C CA . TYR A 1 284 ? -13.797 11.008 3.576 1 96.44 284 TYR A CA 1
ATOM 2332 C C . TYR A 1 284 ? -14.539 10.297 2.449 1 96.44 284 TYR A C 1
ATOM 2334 O O . TYR A 1 284 ? -15.664 9.82 2.639 1 96.44 284 TYR A O 1
ATOM 2342 N N . LEU A 1 285 ? -13.922 10.227 1.29 1 94.31 285 LEU A N 1
ATOM 2343 C CA . LEU A 1 285 ? -14.5 9.531 0.145 1 94.31 285 LEU A CA 1
ATOM 2344 C C . LEU A 1 285 ? -14.742 8.062 0.467 1 94.31 285 LEU A C 1
ATOM 2346 O O . LEU A 1 285 ? -15.766 7.492 0.071 1 94.31 285 LEU A O 1
ATOM 2350 N N . ASP A 1 286 ? -13.766 7.477 1.154 1 93.12 286 ASP A N 1
ATOM 2351 C CA . ASP A 1 286 ? -13.859 6.051 1.457 1 93.12 286 ASP A CA 1
ATOM 2352 C C . ASP A 1 286 ? -14.969 5.777 2.469 1 93.12 286 ASP A C 1
ATOM 2354 O O . ASP A 1 286 ? -15.633 4.738 2.404 1 93.12 286 ASP A O 1
ATOM 2358 N N . ALA A 1 287 ? -15.117 6.668 3.414 1 90.75 287 ALA A N 1
ATOM 2359 C CA . ALA A 1 287 ? -16.188 6.539 4.398 1 90.75 287 ALA A CA 1
ATOM 2360 C C . ALA A 1 287 ? -17.562 6.652 3.734 1 90.75 287 ALA A C 1
ATOM 2362 O O . ALA A 1 287 ? -18.484 5.914 4.078 1 90.75 287 ALA A O 1
ATOM 2363 N N . LYS A 1 288 ? -17.688 7.555 2.791 1 87.88 288 LYS A N 1
ATOM 2364 C CA . LYS A 1 288 ? -18.969 7.855 2.174 1 87.88 288 LYS A CA 1
ATOM 2365 C C . LYS A 1 288 ? -19.297 6.848 1.074 1 87.88 288 LYS A C 1
ATOM 2367 O O . LYS A 1 288 ? -20.453 6.43 0.935 1 87.88 288 LYS A O 1
ATOM 2372 N N . TYR A 1 289 ? -18.219 6.426 0.304 1 87.62 289 TYR A N 1
ATOM 2373 C CA . TYR A 1 289 ? -18.531 5.676 -0.909 1 87.62 289 TYR A CA 1
ATOM 2374 C C . TYR A 1 289 ? -17.734 4.371 -0.957 1 87.62 289 TYR A C 1
ATOM 2376 O O . TYR A 1 289 ? -17.922 3.564 -1.871 1 87.62 289 TYR A O 1
ATOM 2384 N N . GLY A 1 290 ? -16.859 4.145 -0.016 1 88.56 290 GLY A N 1
ATOM 2385 C CA . GLY A 1 290 ? -16.062 2.934 -0.019 1 88.56 290 GLY A CA 1
ATOM 2386 C C . GLY A 1 290 ? -15.117 2.84 -1.208 1 88.56 290 GLY A C 1
ATOM 2387 O O . GLY A 1 290 ? -14.984 1.778 -1.819 1 88.56 290 GLY A O 1
ATOM 2388 N N . ILE A 1 291 ? -14.438 3.908 -1.545 1 87.62 291 ILE A N 1
ATOM 2389 C CA . ILE A 1 291 ? -13.688 4.012 -2.791 1 87.62 291 ILE A CA 1
ATOM 2390 C C . ILE A 1 291 ? -12.453 3.105 -2.727 1 87.62 291 ILE A C 1
ATOM 2392 O O . ILE A 1 291 ? -11.836 2.818 -3.752 1 87.62 291 ILE A O 1
ATOM 2396 N N . SER A 1 292 ? -12.086 2.703 -1.561 1 84.81 292 SER A N 1
ATOM 2397 C CA . SER A 1 292 ? -10.945 1.806 -1.433 1 84.81 292 SER A CA 1
ATOM 2398 C C . SER A 1 292 ? -11.156 0.519 -2.223 1 84.81 292 SER A C 1
ATOM 2400 O O . SER A 1 292 ? -10.195 -0.114 -2.66 1 84.81 292 SER A O 1
ATOM 2402 N N . GLU A 1 293 ? -12.352 0.156 -2.402 1 82.94 293 GLU A N 1
ATOM 2403 C CA . GLU A 1 293 ? -12.609 -1.137 -3.029 1 82.94 293 GLU A CA 1
ATOM 2404 C C . GLU A 1 293 ? -13.75 -1.04 -4.039 1 82.94 293 GLU A C 1
ATOM 2406 O O . GLU A 1 293 ? -14.172 -2.051 -4.605 1 82.94 293 GLU A O 1
ATOM 2411 N N . ARG A 1 294 ? -14.234 0.135 -4.156 1 81.62 294 ARG A N 1
ATOM 2412 C CA . ARG A 1 294 ? -15.32 0.373 -5.102 1 81.62 294 ARG A CA 1
ATOM 2413 C C . ARG A 1 294 ? -14.969 1.501 -6.066 1 81.62 294 ARG A C 1
ATOM 2415 O O . ARG A 1 294 ? -14.062 2.295 -5.797 1 81.62 294 ARG A O 1
ATOM 2422 N N . GLU A 1 295 ? -15.633 1.517 -7.16 1 79.5 295 GLU A N 1
ATOM 2423 C CA . GLU A 1 295 ? -15.453 2.607 -8.117 1 79.5 295 GLU A CA 1
ATOM 2424 C C . GLU A 1 295 ? -16.359 3.783 -7.789 1 79.5 295 GLU A C 1
ATOM 2426 O O . GLU A 1 295 ? -17.453 3.596 -7.234 1 79.5 295 GLU A O 1
ATOM 2431 N N . ILE A 1 296 ? -15.789 4.922 -7.949 1 80.75 296 ILE A N 1
ATOM 2432 C CA . ILE A 1 296 ? -16.578 6.129 -7.75 1 80.75 296 ILE A CA 1
ATOM 2433 C C . ILE A 1 296 ? -16.641 6.93 -9.047 1 80.75 296 ILE A C 1
ATOM 2435 O O . ILE A 1 296 ? -15.688 6.93 -9.828 1 80.75 296 ILE A O 1
ATOM 2439 N N . GLN A 1 297 ? -17.75 7.512 -9.25 1 83.38 297 GLN A N 1
ATOM 2440 C CA . GLN A 1 297 ? -17.891 8.375 -10.422 1 83.38 297 GLN A CA 1
ATOM 2441 C C . GLN A 1 297 ? -17.141 9.688 -10.227 1 83.38 297 GLN A C 1
ATOM 2443 O O . GLN A 1 297 ? -17.078 10.211 -9.117 1 83.38 297 GLN A O 1
ATOM 2448 N N . GLU A 1 298 ? -16.656 10.164 -11.281 1 85.19 298 GLU A N 1
ATOM 2449 C CA . GLU A 1 298 ? -15.883 11.406 -11.266 1 85.19 298 GLU A CA 1
ATOM 2450 C C . GLU A 1 298 ? -16.703 12.555 -10.68 1 85.19 298 GLU A C 1
ATOM 2452 O O . GLU A 1 298 ? -16.188 13.367 -9.914 1 85.19 298 GLU A O 1
ATOM 2457 N N . ASP A 1 299 ? -17.922 12.57 -10.992 1 87.06 299 ASP A N 1
ATOM 2458 C CA . ASP A 1 299 ? -18.797 13.648 -10.539 1 87.06 299 ASP A CA 1
ATOM 2459 C C . ASP A 1 299 ? -18.984 13.594 -9.023 1 87.06 299 ASP A C 1
ATOM 2461 O O . ASP A 1 299 ? -19.047 14.633 -8.359 1 87.06 299 ASP A O 1
ATOM 2465 N N . GLN A 1 300 ? -19.062 12.438 -8.484 1 87.44 300 GLN A N 1
ATOM 2466 C CA . GLN A 1 300 ? -19.188 12.258 -7.043 1 87.44 300 GLN A CA 1
ATOM 2467 C C . GLN A 1 300 ? -17.922 12.719 -6.316 1 87.44 300 GLN A C 1
ATOM 2469 O O . GLN A 1 300 ? -18 13.398 -5.289 1 87.44 300 GLN A O 1
ATOM 2474 N N . ALA A 1 301 ? -16.828 12.383 -6.902 1 91.56 301 ALA A N 1
ATOM 2475 C CA . ALA A 1 301 ? -15.547 12.766 -6.305 1 91.56 301 ALA A CA 1
ATOM 2476 C C . ALA A 1 301 ? -15.367 14.281 -6.316 1 91.56 301 ALA A C 1
ATOM 2478 O O . ALA A 1 301 ? -14.875 14.867 -5.348 1 91.56 301 ALA A O 1
ATOM 2479 N N . GLU A 1 302 ? -15.797 14.883 -7.359 1 90.25 302 GLU A N 1
ATOM 2480 C CA . GLU A 1 302 ? -15.711 16.344 -7.48 1 90.25 302 GLU A CA 1
ATOM 2481 C C . GLU A 1 302 ? -16.625 17.031 -6.484 1 90.25 302 GLU A C 1
ATOM 2483 O O . GLU A 1 302 ? -16.266 18.047 -5.895 1 90.25 302 GLU A O 1
ATOM 2488 N N . LYS A 1 303 ? -17.797 16.516 -6.371 1 91.56 303 LYS A N 1
ATOM 2489 C CA . LYS A 1 303 ? -18.734 17.062 -5.41 1 91.56 303 LYS A CA 1
ATOM 2490 C C . LYS A 1 303 ? -18.188 17.016 -3.992 1 91.56 303 LYS A C 1
ATOM 2492 O O . LYS A 1 303 ? -18.312 17.969 -3.234 1 91.56 303 LYS A O 1
ATOM 2497 N N . VAL A 1 304 ? -17.578 15.953 -3.672 1 93.12 304 VAL A N 1
ATOM 2498 C CA . VAL A 1 304 ? -17 15.781 -2.344 1 93.12 304 VAL A CA 1
ATOM 2499 C C . VAL A 1 304 ? -15.844 16.766 -2.146 1 93.12 304 VAL A C 1
ATOM 2501 O O . VAL A 1 304 ? -15.711 17.375 -1.076 1 93.12 304 VAL A O 1
ATOM 2504 N N . LEU A 1 305 ? -15.031 16.922 -3.162 1 95.12 305 LEU A N 1
ATOM 2505 C CA . LEU A 1 305 ? -13.914 17.859 -3.076 1 95.12 305 LEU A CA 1
ATOM 2506 C C . LEU A 1 305 ? -14.406 19.281 -2.832 1 95.12 305 LEU A C 1
ATOM 2508 O O . LEU A 1 305 ? -13.859 20 -1.991 1 95.12 305 LEU A O 1
ATOM 2512 N N . ASN A 1 306 ? -15.469 19.625 -3.541 1 93.19 306 ASN A N 1
ATOM 2513 C CA . ASN A 1 306 ? -16.047 20.953 -3.375 1 93.19 306 ASN A CA 1
ATOM 2514 C C . ASN A 1 306 ? -16.641 21.141 -1.98 1 93.19 306 ASN A C 1
ATOM 2516 O O . ASN A 1 306 ? -16.562 22.234 -1.405 1 93.19 306 ASN A O 1
ATOM 2520 N N . GLU A 1 307 ? -17.172 20.109 -1.509 1 93.25 307 GLU A N 1
ATOM 2521 C CA . GLU A 1 307 ? -17.766 20.125 -0.175 1 93.25 307 GLU A CA 1
ATOM 2522 C C . GLU A 1 307 ? -16.688 20.266 0.903 1 93.25 307 GLU A C 1
ATOM 2524 O O . GLU A 1 307 ? -16.922 20.922 1.922 1 93.25 307 GLU A O 1
ATOM 2529 N N . ARG A 1 308 ? -15.5 19.703 0.655 1 95.69 308 ARG A N 1
ATOM 2530 C CA . ARG A 1 308 ? -14.469 19.625 1.681 1 95.69 308 ARG A CA 1
ATOM 2531 C C . ARG A 1 308 ? -13.508 20.812 1.579 1 95.69 308 ARG A C 1
ATOM 2533 O O . ARG A 1 308 ? -12.82 21.156 2.549 1 95.69 308 ARG A O 1
ATOM 2540 N N . MET A 1 309 ? -13.484 21.516 0.492 1 96.5 309 MET A N 1
ATOM 2541 C CA . MET A 1 309 ? -12.477 22.531 0.202 1 96.5 309 MET A CA 1
ATOM 2542 C C . MET A 1 309 ? -12.523 23.641 1.242 1 96.5 309 MET A C 1
ATOM 2544 O O . MET A 1 309 ? -11.477 24.078 1.732 1 96.5 309 MET A O 1
ATOM 2548 N N . PRO A 1 310 ? -13.711 24.094 1.65 1 95.62 310 PRO A N 1
ATOM 2549 C CA . PRO A 1 310 ? -13.742 25.141 2.68 1 95.62 310 PRO A CA 1
ATOM 2550 C C . PRO A 1 310 ? -13.047 24.719 3.971 1 95.62 310 PRO A C 1
ATOM 2552 O O . PRO A 1 310 ? -12.336 25.516 4.586 1 95.62 310 PRO A O 1
ATOM 2555 N N . HIS A 1 311 ? -13.25 23.484 4.297 1 95.38 311 HIS A N 1
ATOM 2556 C CA . HIS A 1 311 ? -12.617 22.938 5.5 1 95.38 311 HIS A CA 1
ATOM 2557 C C . HIS A 1 311 ? -11.094 22.938 5.371 1 95.38 311 HIS A C 1
ATOM 2559 O O . HIS A 1 311 ? -10.391 23.297 6.312 1 95.38 311 HIS A O 1
ATOM 2565 N N . TYR A 1 312 ? -10.594 22.594 4.227 1 97.62 312 TYR A N 1
ATOM 2566 C CA . TYR A 1 312 ? -9.148 22.562 3.998 1 97.62 312 TYR A CA 1
ATOM 2567 C C . TYR A 1 312 ? -8.578 23.984 3.984 1 97.62 312 TYR A C 1
ATOM 2569 O O . TYR A 1 312 ? -7.465 24.203 4.465 1 97.62 312 TYR A O 1
ATOM 2577 N N . ALA A 1 313 ? -9.359 24.875 3.447 1 97.12 313 ALA A N 1
ATOM 2578 C CA . ALA A 1 313 ? -8.93 26.266 3.443 1 97.12 313 ALA A CA 1
ATOM 2579 C C . ALA A 1 313 ? -8.828 26.812 4.863 1 97.12 313 ALA A C 1
ATOM 2581 O O . ALA A 1 313 ? -7.883 27.531 5.191 1 97.12 313 ALA A O 1
ATOM 2582 N N . GLU A 1 314 ? -9.781 26.453 5.664 1 95.75 314 GLU A N 1
ATOM 2583 C CA . GLU A 1 314 ? -9.758 26.875 7.066 1 95.75 314 GLU A CA 1
ATOM 2584 C C . GLU A 1 314 ? -8.477 26.406 7.754 1 95.75 314 GLU A C 1
ATOM 2586 O O . GLU A 1 314 ? -7.816 27.188 8.438 1 95.75 314 GLU A O 1
ATOM 2591 N N . GLN A 1 315 ? -8.172 25.172 7.523 1 95.25 315 GLN A N 1
ATOM 2592 C CA . GLN A 1 315 ? -6.973 24.609 8.141 1 95.25 315 GLN A CA 1
ATOM 2593 C C . GLN A 1 315 ? -5.711 25.266 7.582 1 95.25 315 GLN A C 1
ATOM 2595 O O . GLN A 1 315 ? -4.785 25.578 8.336 1 95.25 315 GLN A O 1
ATOM 2600 N N . PHE A 1 316 ? -5.691 25.484 6.34 1 97.12 316 PHE A N 1
ATOM 2601 C CA . PHE A 1 316 ? -4.551 26.078 5.652 1 97.12 316 PHE A CA 1
ATOM 2602 C C . PHE A 1 316 ? -4.266 27.469 6.199 1 97.12 316 PHE A C 1
ATOM 2604 O O . PHE A 1 316 ? -3.133 27.781 6.586 1 97.12 316 PHE A O 1
ATOM 2611 N N . PHE A 1 317 ? -5.27 28.312 6.348 1 95.5 317 PHE A N 1
ATOM 2612 C CA . PHE A 1 317 ? -5.082 29.688 6.758 1 95.5 317 PHE A CA 1
ATOM 2613 C C . PHE A 1 317 ? -4.836 29.781 8.258 1 95.5 317 PHE A C 1
ATOM 2615 O O . PHE A 1 317 ? -4.082 30.641 8.719 1 95.5 317 PHE A O 1
ATOM 2622 N N . SER A 1 318 ? -5.527 28.859 8.992 1 93.94 318 SER A N 1
ATOM 2623 C CA . SER A 1 318 ? -5.246 28.828 10.422 1 93.94 318 SER A CA 1
ATOM 2624 C C . SER A 1 318 ? -3.766 28.562 10.688 1 93.94 318 SER A C 1
ATOM 2626 O O . SER A 1 318 ? -3.143 29.25 11.5 1 93.94 318 SER A O 1
ATOM 2628 N N . ASN A 1 319 ? -3.223 27.641 9.953 1 94.31 319 ASN A N 1
ATOM 2629 C CA . ASN A 1 319 ? -1.811 27.297 10.102 1 94.31 319 ASN A CA 1
ATOM 2630 C C . ASN A 1 319 ? -0.912 28.422 9.562 1 94.31 319 ASN A C 1
ATOM 2632 O O . ASN A 1 319 ? 0.107 28.75 10.172 1 94.31 319 ASN A O 1
ATOM 2636 N N . LEU A 1 320 ? -1.314 28.938 8.453 1 95.25 320 LEU A N 1
ATOM 2637 C CA . LEU A 1 320 ? -0.549 30 7.824 1 95.25 320 LEU A CA 1
ATOM 2638 C C . LEU A 1 320 ? -0.447 31.219 8.75 1 95.25 320 LEU A C 1
ATOM 2640 O O . LEU A 1 320 ? 0.646 31.734 8.969 1 95.25 320 LEU A O 1
ATOM 2644 N N . LEU A 1 321 ? -1.564 31.609 9.312 1 93.25 321 LEU A N 1
ATOM 2645 C CA . LEU A 1 321 ? -1.598 32.781 10.18 1 93.25 321 LEU A CA 1
ATOM 2646 C C . LEU A 1 321 ? -0.854 32.531 11.484 1 93.25 321 LEU A C 1
ATOM 2648 O O . LEU A 1 321 ? -0.195 33.406 12.016 1 93.25 321 LEU A O 1
ATOM 2652 N N . SER A 1 322 ? -1.041 31.328 11.977 1 94.12 322 SER A N 1
ATOM 2653 C CA . SER A 1 322 ? -0.307 30.938 13.172 1 94.12 322 SER A CA 1
ATOM 2654 C C . SER A 1 322 ? 1.196 31.109 12.984 1 94.12 322 SER A C 1
ATOM 2656 O O . SER A 1 322 ? 1.871 31.703 13.82 1 94.12 322 SER A O 1
ATOM 2658 N N . LYS A 1 323 ? 1.708 30.719 11.906 1 92.69 323 LYS A N 1
ATOM 2659 C CA . LYS A 1 323 ? 3.137 30.781 11.609 1 92.69 323 LYS A CA 1
ATOM 2660 C C . LYS A 1 323 ? 3.572 32.219 11.32 1 92.69 323 LYS A C 1
ATOM 2662 O O . LYS A 1 323 ? 4.621 32.656 11.789 1 92.69 323 LYS A O 1
ATOM 2667 N N . GLU A 1 324 ? 2.736 32.875 10.57 1 90.12 324 GLU A N 1
ATOM 2668 C CA . GLU A 1 324 ? 3.061 34.25 10.195 1 90.12 324 GLU A CA 1
ATOM 2669 C C . GLU A 1 324 ? 3.096 35.188 11.422 1 90.12 324 GLU A C 1
ATOM 2671 O O . GLU A 1 324 ? 3.91 36.094 11.484 1 90.12 324 GLU A O 1
ATOM 2676 N N . MET A 1 325 ? 2.242 34.875 12.352 1 90.38 325 MET A N 1
ATOM 2677 C CA . MET A 1 325 ? 2.127 35.75 13.523 1 90.38 325 MET A CA 1
ATOM 2678 C C . MET A 1 325 ? 2.936 35.188 14.688 1 90.38 325 MET A C 1
ATOM 2680 O O . MET A 1 325 ? 3.074 35.844 15.719 1 90.38 325 MET A O 1
ATOM 2684 N N . GLY A 1 326 ? 3.453 33.969 14.516 1 91.88 326 GLY A N 1
ATOM 2685 C CA . GLY A 1 326 ? 4.219 33.344 15.578 1 91.88 326 GLY A CA 1
ATOM 2686 C C . GLY A 1 326 ? 3.375 33 16.797 1 91.88 326 GLY A C 1
ATOM 2687 O O . GLY A 1 326 ? 3.807 33.188 17.938 1 91.88 326 GLY A O 1
ATOM 2688 N N . LEU A 1 327 ? 2.133 32.656 16.531 1 94.31 327 LEU A N 1
ATOM 2689 C CA . LEU A 1 327 ? 1.183 32.344 17.594 1 94.31 327 LEU A CA 1
ATOM 2690 C C . LEU A 1 327 ? 0.78 30.875 17.547 1 94.31 327 LEU A C 1
ATOM 2692 O O . LEU A 1 327 ? 1.029 30.203 16.547 1 94.31 327 LEU A O 1
ATOM 2696 N N . TRP A 1 328 ? 0.259 30.422 18.641 1 93.5 328 TRP A N 1
ATOM 2697 C CA . TRP A 1 328 ? -0.287 29.078 18.672 1 93.5 328 TRP A CA 1
ATOM 2698 C C . TRP A 1 328 ? -1.699 29.047 18.094 1 93.5 328 TRP A C 1
ATOM 2700 O O . TRP A 1 328 ? -2.469 30 18.266 1 93.5 328 TRP A O 1
ATOM 2710 N N . CYS A 1 329 ? -1.96 28.016 17.422 1 94.31 329 CYS A N 1
ATOM 2711 C CA . CYS A 1 329 ? -3.285 27.875 16.844 1 94.31 329 CYS A CA 1
ATOM 2712 C C . CYS A 1 329 ? -4.141 26.906 17.656 1 94.31 329 CYS A C 1
ATOM 2714 O O . CYS A 1 329 ? -3.76 25.75 17.859 1 94.31 329 CYS A O 1
ATOM 2716 N N . GLU A 1 330 ? -5.223 27.328 18.109 1 94.88 330 GLU A N 1
ATOM 2717 C CA . GLU A 1 330 ? -6.227 26.547 18.828 1 94.88 330 GLU A CA 1
ATOM 2718 C C . GLU A 1 330 ? -7.586 26.625 18.141 1 94.88 330 GLU A C 1
ATOM 2720 O O . GLU A 1 330 ? -7.73 27.312 17.125 1 94.88 330 GLU A O 1
ATOM 2725 N N . LYS A 1 331 ? -8.477 25.812 18.578 1 92.38 331 LYS A N 1
ATOM 2726 C CA . LYS A 1 331 ? -9.844 25.844 18.062 1 92.38 331 LYS A CA 1
ATOM 2727 C C . LYS A 1 331 ? -10.836 26.188 19.172 1 92.38 331 LYS A C 1
ATOM 2729 O O . LYS A 1 331 ? -10.648 25.812 20.328 1 92.38 331 LYS A O 1
ATOM 2734 N N . ILE A 1 332 ? -11.852 26.922 18.781 1 92 332 ILE A N 1
ATOM 2735 C CA . ILE A 1 332 ? -12.914 27.25 19.734 1 92 332 ILE A CA 1
ATOM 2736 C C . ILE A 1 332 ? -14.18 26.484 19.359 1 92 332 ILE A C 1
ATOM 2738 O O . ILE A 1 332 ? -14.695 26.625 18.234 1 92 332 ILE A O 1
ATOM 2742 N N . VAL A 1 333 ? -14.594 25.625 20.203 1 87.94 333 VAL A N 1
ATOM 2743 C CA . VAL A 1 333 ? -15.836 24.891 20.031 1 87.94 333 VAL A CA 1
ATOM 2744 C C . VAL A 1 333 ? -16.75 25.094 21.234 1 87.94 333 VAL A C 1
ATOM 2746 O O . VAL A 1 333 ? -16.406 24.672 22.344 1 87.94 333 VAL A O 1
ATOM 2749 N N . GLU A 1 334 ? -17.75 25.734 21 1 85.56 334 GLU A N 1
ATOM 2750 C CA . GLU A 1 334 ? -18.766 25.953 22.031 1 85.56 334 GLU A CA 1
ATOM 2751 C C . GLU A 1 334 ? -20.094 25.281 21.641 1 85.56 334 GLU A C 1
ATOM 2753 O O . GLU A 1 334 ? -20.203 24.703 20.562 1 85.56 334 GLU A O 1
ATOM 2758 N N . ARG A 1 335 ? -21.078 25.281 22.484 1 79.44 335 ARG A N 1
ATOM 2759 C CA . ARG A 1 335 ? -22.359 24.609 22.266 1 79.44 335 ARG A CA 1
ATOM 2760 C C . ARG A 1 335 ? -23.078 25.203 21.062 1 79.44 335 ARG A C 1
ATOM 2762 O O . ARG A 1 335 ? -23.734 24.469 20.312 1 79.44 335 ARG A O 1
ATOM 2769 N N . ASP A 1 336 ? -22.938 26.469 21.016 1 84.31 336 ASP A N 1
ATOM 2770 C CA . ASP A 1 336 ? -23.797 27.141 20.047 1 84.31 336 ASP A CA 1
ATOM 2771 C C . ASP A 1 336 ? -22.984 27.641 18.844 1 84.31 336 ASP A C 1
ATOM 2773 O O . ASP A 1 336 ? -23.547 28.031 17.828 1 84.31 336 ASP A O 1
ATOM 2777 N N . TYR A 1 337 ? -21.703 27.688 19.031 1 87.5 337 TYR A N 1
ATOM 2778 C CA . TYR A 1 337 ? -20.906 28.219 17.922 1 87.5 337 TYR A CA 1
ATOM 2779 C C . TYR A 1 337 ? -19.5 27.656 17.953 1 87.5 337 TYR A C 1
ATOM 2781 O O . TYR A 1 337 ? -19.047 27.125 18.969 1 87.5 337 TYR A O 1
ATOM 2789 N N . GLU A 1 338 ? -18.922 27.734 16.859 1 91.69 338 GLU A N 1
ATOM 2790 C CA . GLU A 1 338 ? -17.5 27.391 16.688 1 91.69 338 GLU A CA 1
ATOM 2791 C C . GLU A 1 338 ? -16.75 28.469 15.93 1 91.69 338 GLU A C 1
ATOM 2793 O O . GLU A 1 338 ? -17.344 29.188 15.117 1 91.69 338 GLU A O 1
ATOM 2798 N N . VAL A 1 339 ? -15.555 28.734 16.359 1 94.38 339 VAL A N 1
ATOM 2799 C CA . VAL A 1 339 ? -14.664 29.625 15.617 1 94.38 339 VAL A CA 1
ATOM 2800 C C . VAL A 1 339 ? -13.516 28.812 15.016 1 94.38 339 VAL A C 1
ATOM 2802 O O . VAL A 1 339 ? -12.945 27.938 15.68 1 94.38 339 VAL A O 1
ATOM 2805 N N . ASP A 1 340 ? -13.109 29.125 13.805 1 93.94 340 ASP A N 1
ATOM 2806 C CA . ASP A 1 340 ? -12.203 28.281 13.039 1 93.94 340 ASP A CA 1
ATOM 2807 C C . ASP A 1 340 ? -10.812 28.25 13.664 1 93.94 340 ASP A C 1
ATOM 2809 O O . ASP A 1 340 ? -10.148 27.219 13.695 1 93.94 340 ASP A O 1
ATOM 2813 N N . ALA A 1 341 ? -10.367 29.391 14.164 1 95.56 341 ALA A N 1
ATOM 2814 C CA . ALA A 1 341 ? -9.047 29.406 14.789 1 95.56 341 ALA A CA 1
ATOM 2815 C C . ALA A 1 341 ? -8.977 30.453 15.891 1 95.56 341 ALA A C 1
ATOM 2817 O O . ALA A 1 341 ? -9.547 31.547 15.758 1 95.56 341 ALA A O 1
ATOM 2818 N N . ALA A 1 342 ? -8.43 30.078 16.953 1 95.75 342 ALA A N 1
ATOM 2819 C CA . ALA A 1 342 ? -7.996 30.984 18.016 1 95.75 342 ALA A CA 1
ATOM 2820 C C . ALA A 1 342 ? -6.473 31.062 18.078 1 95.75 342 ALA A C 1
ATOM 2822 O O . ALA A 1 342 ? -5.801 30.062 18.344 1 95.75 342 ALA A O 1
ATOM 2823 N N . LEU A 1 343 ? -5.934 32.156 17.781 1 96.62 343 LEU A N 1
ATOM 2824 C CA . LEU A 1 343 ? -4.488 32.344 17.828 1 96.62 343 LEU A CA 1
ATOM 2825 C C . LEU A 1 343 ? -4.059 32.906 19.188 1 96.62 343 LEU A C 1
ATOM 2827 O O . LEU A 1 343 ? -4.52 33.969 19.594 1 96.62 343 LEU A O 1
ATOM 2831 N N . THR A 1 344 ? -3.201 32.156 19.844 1 95.81 344 THR A N 1
ATOM 2832 C CA . THR A 1 344 ? -2.885 32.5 21.234 1 95.81 344 THR A CA 1
ATOM 2833 C C . THR A 1 344 ? -1.381 32.656 21.422 1 95.81 344 THR A C 1
ATOM 2835 O O . THR A 1 344 ? -0.586 32.062 20.688 1 95.81 344 THR A O 1
ATOM 2838 N N . ASP A 1 345 ? -1.016 33.5 22.188 1 94 345 ASP A N 1
ATOM 2839 C CA . ASP A 1 345 ? 0.323 33.594 22.75 1 94 345 ASP A CA 1
ATOM 2840 C C . ASP A 1 345 ? 0.361 33.062 24.188 1 94 345 ASP A C 1
ATOM 2842 O O . ASP A 1 345 ? 0.023 33.781 25.125 1 94 345 ASP A O 1
ATOM 2846 N N . PHE A 1 346 ? 0.735 31.828 24.281 1 87.44 346 PHE A N 1
ATOM 2847 C CA . PHE A 1 346 ? 0.612 31.109 25.547 1 87.44 346 PHE A CA 1
ATOM 2848 C C . PHE A 1 346 ? -0.845 31.031 25.984 1 87.44 346 PHE A C 1
ATOM 2850 O O . PHE A 1 346 ? -1.663 30.375 25.328 1 87.44 346 PHE A O 1
ATOM 2857 N N . LYS A 1 347 ? -1.192 31.797 26.953 1 85.12 347 LYS A N 1
ATOM 2858 C CA . LYS A 1 347 ? -2.553 31.688 27.469 1 85.12 347 LYS A CA 1
ATOM 2859 C C . LYS A 1 347 ? -3.414 32.844 27 1 85.12 347 LYS A C 1
ATOM 2861 O O . LYS A 1 347 ? -4.637 32.812 27.141 1 85.12 347 LYS A O 1
ATOM 2866 N N . ARG A 1 348 ? -2.795 33.75 26.281 1 92.06 348 ARG A N 1
ATOM 2867 C CA . ARG A 1 348 ? -3.512 34.969 25.891 1 92.06 348 ARG A CA 1
ATOM 2868 C C . ARG A 1 348 ? -4.082 34.812 24.469 1 92.06 348 ARG A C 1
ATOM 2870 O O . ARG A 1 348 ? -3.355 34.5 23.531 1 92.06 348 ARG A O 1
ATOM 2877 N N . LEU A 1 349 ? -5.367 35.062 24.375 1 95.25 349 LEU A N 1
ATOM 2878 C CA . LEU A 1 349 ? -6.027 35.062 23.062 1 95.25 349 LEU A CA 1
ATOM 2879 C C . LEU A 1 349 ? -5.703 36.344 22.312 1 95.25 349 LEU A C 1
ATOM 2881 O O . LEU A 1 349 ? -6.09 37.438 22.719 1 95.25 349 LEU A O 1
ATOM 2885 N N . VAL A 1 350 ? -5.031 36.25 21.203 1 96.12 350 VAL A N 1
ATOM 2886 C CA . VAL A 1 350 ? -4.551 37.406 20.438 1 96.12 350 VAL A CA 1
ATOM 2887 C C . VAL A 1 350 ? -5.5 37.719 19.281 1 96.12 350 VAL A C 1
ATOM 2889 O O . VAL A 1 350 ? -5.754 38.875 18.953 1 96.12 350 VAL A O 1
ATOM 2892 N N . ALA A 1 351 ? -6.027 36.656 18.688 1 96.25 351 ALA A N 1
ATOM 2893 C CA . ALA A 1 351 ? -6.906 36.844 17.531 1 96.25 351 ALA A CA 1
ATOM 2894 C C . ALA A 1 351 ? -7.824 35.656 17.344 1 96.25 351 ALA A C 1
ATOM 2896 O O . ALA A 1 351 ? -7.48 34.531 17.734 1 96.25 351 ALA A O 1
ATOM 2897 N N . VAL A 1 352 ? -8.961 35.906 16.828 1 97 352 VAL A N 1
ATOM 2898 C CA . VAL A 1 352 ? -9.852 34.844 16.344 1 97 352 VAL A CA 1
ATOM 2899 C C . VAL A 1 352 ? -10.016 34.969 14.828 1 97 352 VAL A C 1
ATOM 2901 O O . VAL A 1 352 ? -10.047 36.094 14.289 1 97 352 VAL A O 1
ATOM 2904 N N . VAL A 1 353 ? -10.039 33.906 14.203 1 95.69 353 VAL A N 1
ATOM 2905 C CA . VAL A 1 353 ? -10.047 33.875 12.742 1 95.69 353 VAL A CA 1
ATOM 2906 C C . VAL A 1 353 ? -11.227 33.031 12.242 1 95.69 353 VAL A C 1
ATOM 2908 O O . VAL A 1 353 ? -11.453 31.938 12.727 1 95.69 353 VAL A O 1
ATOM 2911 N N . GLU A 1 354 ? -11.992 33.594 11.383 1 95.44 354 GLU A N 1
ATOM 2912 C CA . GLU A 1 354 ? -13.008 32.875 10.625 1 95.44 354 GLU A CA 1
ATOM 2913 C C . GLU A 1 354 ? -12.695 32.875 9.133 1 95.44 354 GLU A C 1
ATOM 2915 O O . GLU A 1 354 ? -12.297 33.906 8.586 1 95.44 354 GLU A O 1
ATOM 2920 N N . VAL A 1 355 ? -12.758 31.688 8.547 1 94.88 355 VAL A N 1
ATOM 2921 C CA . VAL A 1 355 ? -12.477 31.562 7.117 1 94.88 355 VAL A CA 1
ATOM 2922 C C . VAL A 1 355 ? -13.758 31.188 6.371 1 94.88 355 VAL A C 1
ATOM 2924 O O . VAL A 1 355 ? -14.43 30.219 6.723 1 94.88 355 VAL A O 1
ATOM 2927 N N . LYS A 1 356 ? -14.18 31.969 5.504 1 92.81 356 LYS A N 1
ATOM 2928 C CA . LYS A 1 356 ? -15.281 31.656 4.598 1 92.81 356 LYS A CA 1
ATOM 2929 C C . LYS A 1 356 ? -14.789 31.516 3.158 1 92.81 356 LYS A C 1
ATOM 2931 O O . LYS A 1 356 ? -14.492 32.5 2.498 1 92.81 356 LYS A O 1
ATOM 2936 N N . TRP A 1 357 ? -14.789 30.266 2.658 1 93.75 357 TRP A N 1
ATOM 2937 C CA . TRP A 1 357 ? -14.211 29.969 1.354 1 93.75 357 TRP A CA 1
ATOM 2938 C C . TRP A 1 357 ? -15.297 29.703 0.318 1 93.75 357 TRP A C 1
ATOM 2940 O O . TRP A 1 357 ? -15.523 28.562 -0.075 1 93.75 357 TRP A O 1
ATOM 2950 N N . LYS A 1 358 ? -16 30.672 0.011 1 87.94 358 LYS A N 1
ATOM 2951 C CA . LYS A 1 358 ? -17.047 30.672 -1.002 1 87.94 358 LYS A CA 1
ATOM 2952 C C . LYS A 1 358 ? -17.031 31.953 -1.817 1 87.94 358 LYS A C 1
ATOM 2954 O O . LYS A 1 358 ? -16.312 32.906 -1.48 1 87.94 358 LYS A O 1
ATOM 2959 N N . GLU A 1 359 ? -17.797 32 -2.885 1 79.88 359 GLU A N 1
ATOM 2960 C CA . GLU A 1 359 ? -17.719 33.094 -3.828 1 79.88 359 GLU A CA 1
ATOM 2961 C C . GLU A 1 359 ? -18.797 34.156 -3.545 1 79.88 359 GLU A C 1
ATOM 2963 O O . GLU A 1 359 ? -18.719 35.281 -4.027 1 79.88 359 GLU A O 1
ATOM 2968 N N . SER A 1 360 ? -19.812 33.844 -2.82 1 82.56 360 SER A N 1
ATOM 2969 C CA . SER A 1 360 ? -20.875 34.812 -2.604 1 82.56 360 SER A CA 1
ATOM 2970 C C . SER A 1 360 ? -21.297 34.875 -1.138 1 82.56 360 SER A C 1
ATOM 2972 O O . SER A 1 360 ? -21.312 33.844 -0.46 1 82.56 360 SER A O 1
ATOM 2974 N N . PHE A 1 361 ? -21.516 36.188 -0.658 1 84.94 361 PHE A N 1
ATOM 2975 C CA . PHE A 1 361 ? -21.906 36.406 0.729 1 84.94 361 PHE A CA 1
ATOM 2976 C C . PHE A 1 361 ? -23.172 37.25 0.806 1 84.94 361 PHE A C 1
ATOM 2978 O O . PHE A 1 361 ? -23.328 38.219 0.05 1 84.94 361 PHE A O 1
ATOM 2985 N N . SER A 1 362 ? -23.984 36.75 1.638 1 84.5 362 SER A N 1
ATOM 2986 C CA . SER A 1 362 ? -25.141 37.625 1.913 1 84.5 362 SER A CA 1
ATOM 2987 C C . SER A 1 362 ? -24.844 38.594 3.041 1 84.5 362 SER A C 1
ATOM 2989 O O . SER A 1 362 ? -23.969 38.344 3.883 1 84.5 362 SER A O 1
ATOM 2991 N N . GLY A 1 363 ? -25.562 39.688 3.012 1 83.94 363 GLY A N 1
ATOM 2992 C CA . GLY A 1 363 ? -25.406 40.656 4.078 1 83.94 363 GLY A CA 1
ATOM 2993 C C . GLY A 1 363 ? -25.703 40.094 5.453 1 83.94 363 GLY A C 1
ATOM 2994 O O . GLY A 1 363 ? -25.016 40.406 6.426 1 83.94 363 GLY A O 1
ATOM 2995 N N . GLY A 1 364 ? -26.656 39.25 5.469 1 86.06 364 GLY A N 1
ATOM 2996 C CA . GLY A 1 364 ? -27.047 38.625 6.723 1 86.06 364 GLY A CA 1
ATOM 2997 C C . GLY A 1 364 ? -25.969 37.719 7.293 1 86.06 364 GLY A C 1
ATOM 2998 O O . GLY A 1 364 ? -25.75 37.719 8.508 1 86.06 364 GLY A O 1
ATOM 2999 N N . GLU A 1 365 ? -25.312 37.062 6.438 1 86.75 365 GLU A N 1
ATOM 3000 C CA . GLU A 1 365 ? -24.25 36.188 6.855 1 86.75 365 GLU A CA 1
ATOM 3001 C C . GLU A 1 365 ? -23.078 36.938 7.457 1 86.75 365 GLU A C 1
ATOM 3003 O O . GLU A 1 365 ? -22.5 36.531 8.461 1 86.75 365 GLU A O 1
ATOM 3008 N N . ILE A 1 366 ? -22.766 38.031 6.895 1 87.12 366 ILE A N 1
ATOM 3009 C CA . ILE A 1 366 ? -21.641 38.844 7.359 1 87.12 366 ILE A CA 1
ATOM 3010 C C . ILE A 1 366 ? -21.984 39.469 8.719 1 87.12 366 ILE A C 1
ATOM 3012 O O . ILE A 1 366 ? -21.125 39.531 9.602 1 87.12 366 ILE A O 1
ATOM 3016 N N . ARG A 1 367 ? 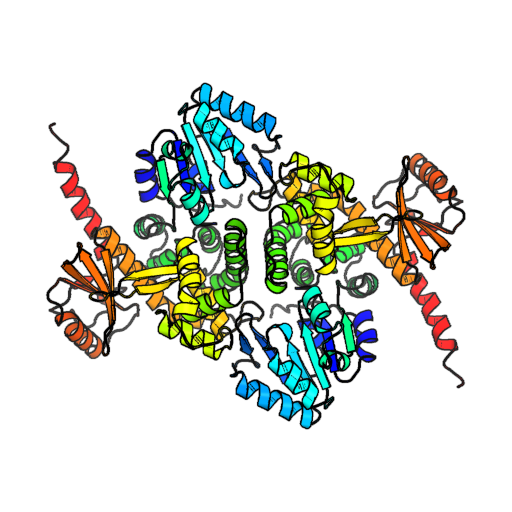-23.203 39.875 8.836 1 88.44 367 ARG A N 1
ATOM 3017 C CA . ARG A 1 367 ? -23.641 40.469 10.109 1 88.44 367 ARG A CA 1
ATOM 3018 C C . ARG A 1 367 ? -23.578 39.438 11.227 1 88.44 367 ARG A C 1
ATOM 3020 O O . ARG A 1 367 ? -23.156 39.719 12.336 1 88.44 367 ARG A O 1
ATOM 3027 N N . SER A 1 368 ? -24.047 38.25 10.883 1 90.31 368 SER A N 1
ATOM 3028 C CA . SER A 1 368 ? -24.016 37.156 11.859 1 90.31 368 SER A CA 1
ATOM 3029 C C . SER A 1 368 ? -22.594 36.844 12.273 1 90.31 368 SER A C 1
ATOM 3031 O O . SER A 1 368 ? -22.328 36.562 13.453 1 90.31 368 SER A O 1
ATOM 3033 N N . LEU A 1 369 ? -21.719 36.844 11.32 1 90.94 369 LEU A N 1
ATOM 3034 C CA . LEU A 1 369 ? -20.312 36.562 11.578 1 90.94 369 LEU A CA 1
ATOM 3035 C C . LEU A 1 369 ? -19.672 37.656 12.438 1 90.94 369 LEU A C 1
ATOM 3037 O O . LEU A 1 369 ? -18.891 37.375 13.344 1 90.94 369 LEU A O 1
ATOM 3041 N N . GLU A 1 370 ? -20.016 38.812 12.148 1 91 370 GLU A N 1
ATOM 3042 C CA . GLU A 1 370 ? -19.516 39.969 12.93 1 91 370 GLU A CA 1
ATOM 3043 C C . GLU A 1 370 ? -19.984 39.875 14.375 1 91 370 GLU A C 1
ATOM 3045 O O . GLU A 1 370 ? -19.219 40.156 15.297 1 91 370 GLU A O 1
ATOM 3050 N N . GLU A 1 371 ? -21.203 39.531 14.453 1 91.25 371 GLU A N 1
ATOM 3051 C CA . GLU A 1 371 ? -21.766 39.406 15.797 1 91.25 371 GLU A CA 1
ATOM 3052 C C . GLU A 1 371 ? -21.062 38.281 16.562 1 91.25 371 GLU A C 1
ATOM 3054 O O . GLU A 1 371 ? -20.75 38.438 17.75 1 91.25 371 GLU A O 1
ATOM 3059 N N . LYS A 1 372 ? -20.812 37.219 15.922 1 92.56 372 LYS A N 1
ATOM 3060 C CA . LYS A 1 372 ? -20.156 36.062 16.531 1 92.56 372 LYS A CA 1
ATOM 3061 C C . LYS A 1 372 ? -18.734 36.406 16.969 1 92.56 372 LYS A C 1
ATOM 3063 O O . LYS A 1 372 ? -18.344 36.156 18.109 1 92.56 372 LYS A O 1
ATOM 3068 N N . LEU A 1 373 ? -17.969 37.094 16.141 1 94.19 373 LEU A N 1
ATOM 3069 C CA . LEU A 1 373 ? -16.562 37.344 16.406 1 94.19 373 LEU A CA 1
ATOM 3070 C C . LEU A 1 373 ? -16.422 38.5 17.406 1 94.19 373 LEU A C 1
ATOM 3072 O O . LEU A 1 373 ? -15.398 38.594 18.094 1 94.19 373 LEU A O 1
ATOM 3076 N N . SER A 1 374 ? -17.438 39.344 17.5 1 92 374 SER A N 1
ATOM 3077 C CA . SER A 1 374 ? -17.375 40.5 18.359 1 92 374 SER A CA 1
ATOM 3078 C C . SER A 1 374 ? -17.422 40.094 19.828 1 92 374 SER A C 1
ATOM 3080 O O . SER A 1 374 ? -17.109 40.906 20.719 1 92 374 SER A O 1
ATOM 3082 N N . ARG A 1 375 ? -17.75 38.875 20.062 1 91.44 375 ARG A N 1
ATOM 3083 C CA . ARG A 1 375 ? -17.828 38.344 21.438 1 91.44 375 ARG A CA 1
ATOM 3084 C C . ARG A 1 375 ? -16.438 38.219 22.031 1 91.44 375 ARG A C 1
ATOM 3086 O O . ARG A 1 375 ? -16.281 38.094 23.25 1 91.44 375 ARG A O 1
ATOM 3093 N N . PHE A 1 376 ? -15.477 38.281 21.188 1 94.19 376 PHE A N 1
ATOM 3094 C CA . PHE A 1 376 ? -14.117 38.062 21.656 1 94.19 376 PHE A CA 1
ATOM 3095 C C . PHE A 1 376 ? -13.344 39.375 21.719 1 94.19 376 PHE A C 1
ATOM 3097 O O . PHE A 1 376 ? -13.32 40.125 20.75 1 94.19 376 PHE A O 1
ATOM 3104 N N . PRO A 1 377 ? -12.703 39.625 22.875 1 91.75 377 PRO A N 1
ATOM 3105 C CA . PRO A 1 377 ? -11.961 40.875 23.062 1 91.75 377 PRO A CA 1
ATOM 3106 C C . PRO A 1 377 ? -10.547 40.812 22.5 1 91.75 377 PRO A C 1
ATOM 3108 O O . PRO A 1 377 ? -9.57 41 23.219 1 91.75 377 PRO A O 1
ATOM 3111 N N . CYS A 1 378 ? -10.383 40.531 21.297 1 95 378 CYS A N 1
ATOM 3112 C CA . CYS A 1 378 ? -9.102 40.438 20.609 1 95 378 CYS A CA 1
ATOM 3113 C C . CYS A 1 378 ? -9.25 40.781 19.141 1 95 378 CYS A C 1
ATOM 3115 O O . CYS A 1 378 ? -10.289 41.312 18.719 1 95 378 CYS A O 1
ATOM 3117 N N . ARG A 1 379 ? -8.18 40.688 18.422 1 95.19 379 ARG A N 1
ATOM 3118 C CA . ARG A 1 379 ? -8.227 40.906 16.984 1 95.19 379 ARG A CA 1
ATOM 3119 C C . ARG A 1 379 ? -9.148 39.906 16.297 1 95.19 379 ARG A C 1
ATOM 3121 O O . ARG A 1 379 ? -9.125 38.719 16.625 1 95.19 379 ARG A O 1
ATOM 3128 N N . ARG A 1 380 ? -10 40.406 15.469 1 96.94 380 ARG A N 1
ATOM 3129 C CA . ARG A 1 380 ? -10.977 39.594 14.766 1 96.94 380 ARG A CA 1
ATOM 3130 C C . ARG A 1 380 ? -10.742 39.625 13.258 1 96.94 380 ARG A C 1
ATOM 3132 O O . ARG A 1 380 ? -10.812 40.688 12.641 1 96.94 380 ARG A O 1
ATOM 3139 N N . ILE A 1 381 ? -10.5 38.469 12.68 1 95.06 381 ILE A N 1
ATOM 3140 C CA . ILE A 1 381 ? -10.109 38.375 11.273 1 95.06 381 ILE A CA 1
ATOM 3141 C C . ILE A 1 381 ? -11.086 37.5 10.508 1 95.06 381 ILE A C 1
ATOM 3143 O O . ILE A 1 381 ? -11.375 36.375 10.93 1 95.06 381 ILE A O 1
ATOM 3147 N N . LEU A 1 382 ? -11.664 38.031 9.5 1 93.81 382 LEU A N 1
ATOM 3148 C CA . LEU A 1 382 ? -12.438 37.25 8.523 1 93.81 382 LEU A CA 1
ATOM 3149 C C . LEU A 1 382 ? -11.641 37.062 7.234 1 93.81 382 LEU A C 1
ATOM 3151 O O . LEU A 1 382 ? -11.297 38.062 6.562 1 93.81 382 LEU A O 1
ATOM 3155 N N . PHE A 1 383 ? -11.367 35.844 6.926 1 93.12 383 PHE A N 1
ATOM 3156 C CA . PHE A 1 383 ? -10.609 35.531 5.711 1 93.12 383 PHE A CA 1
ATOM 3157 C C . PHE A 1 383 ? -11.539 35.094 4.59 1 93.12 383 PHE A C 1
ATOM 3159 O O . PHE A 1 383 ? -12.367 34.219 4.777 1 93.12 383 PHE A O 1
ATOM 3166 N N . VAL A 1 384 ? -11.445 35.75 3.436 1 92.19 384 VAL A N 1
ATOM 3167 C CA . VAL A 1 384 ? -12.258 35.438 2.268 1 92.19 384 VAL A CA 1
ATOM 3168 C C . VAL A 1 384 ? -11.367 35.281 1.037 1 92.19 384 VAL A C 1
ATOM 3170 O O . VAL A 1 384 ? -10.219 35.719 1.039 1 92.19 384 VAL A O 1
ATOM 3173 N N . PRO A 1 385 ? -11.812 34.625 -0.001 1 90.88 385 PRO A N 1
ATOM 3174 C CA . PRO A 1 385 ? -10.984 34.5 -1.203 1 90.88 385 PRO A CA 1
ATOM 3175 C C . PRO A 1 385 ? -10.633 35.844 -1.837 1 90.88 385 PRO A C 1
ATOM 3177 O O . PRO A 1 385 ? -9.477 36.062 -2.197 1 90.88 385 PRO A O 1
ATOM 3180 N N . ARG A 1 386 ? -11.68 36.688 -1.955 1 89.31 386 ARG A N 1
ATOM 3181 C CA . ARG A 1 386 ? -11.516 38.031 -2.498 1 89.31 386 ARG A CA 1
ATOM 3182 C C . ARG A 1 386 ? -12.297 39.062 -1.678 1 89.31 386 ARG A C 1
ATOM 3184 O O . ARG A 1 386 ? -13.516 38.938 -1.529 1 89.31 386 ARG A O 1
ATOM 3191 N N . ARG A 1 387 ? -11.625 40 -1.276 1 87.62 387 ARG A N 1
ATOM 3192 C CA . ARG A 1 387 ? -12.266 41.062 -0.481 1 87.62 387 ARG A CA 1
ATOM 3193 C C . ARG A 1 387 ? -13.367 41.75 -1.274 1 87.62 387 ARG A C 1
ATOM 3195 O O . ARG A 1 387 ? -14.383 42.156 -0.708 1 87.62 387 ARG A O 1
ATOM 3202 N N . GLU A 1 388 ? -13.172 41.75 -2.582 1 84.12 388 GLU A N 1
ATOM 3203 C CA . GLU A 1 388 ? -14.094 42.438 -3.469 1 84.12 388 GLU A CA 1
ATOM 3204 C C . GLU A 1 388 ? -15.438 41.719 -3.551 1 84.12 388 GLU A C 1
ATOM 3206 O O . GLU A 1 388 ? -16.438 42.312 -3.969 1 84.12 388 GLU A O 1
ATOM 3211 N N . ASP A 1 389 ? -15.438 40.5 -3.111 1 82.25 389 ASP A N 1
ATOM 3212 C CA . ASP A 1 389 ? -16.656 39.688 -3.219 1 82.25 389 ASP A CA 1
ATOM 3213 C C . ASP A 1 389 ? -17.625 40 -2.072 1 82.25 389 ASP A C 1
ATOM 3215 O O . ASP A 1 389 ? -18.781 39.594 -2.096 1 82.25 389 ASP A O 1
ATOM 3219 N N . LEU A 1 390 ? -17.219 40.781 -1.099 1 86.81 390 LEU A N 1
ATOM 3220 C CA . LEU A 1 390 ? -18.078 41.125 0.024 1 86.81 390 LEU A CA 1
ATOM 3221 C C . LEU A 1 390 ? -18.984 42.312 -0.335 1 86.81 390 LEU A C 1
ATOM 3223 O O . LEU A 1 390 ? -18.531 43.281 -0.937 1 86.81 390 LEU A O 1
ATOM 3227 N N . PRO A 1 391 ? -20.234 42.188 -0.105 1 83.5 391 PRO A N 1
ATOM 3228 C CA . PRO A 1 391 ? -21.141 43.281 -0.401 1 83.5 391 PRO A CA 1
ATOM 3229 C C . PRO A 1 391 ? -20.828 44.531 0.412 1 83.5 391 PRO A C 1
ATOM 3231 O O . PRO A 1 391 ? -20.969 45.656 -0.094 1 83.5 391 PRO A O 1
ATOM 3234 N N . LYS A 1 392 ? -20.516 44.344 1.708 1 83.44 392 LYS A N 1
ATOM 3235 C CA . LYS A 1 392 ? -20.156 45.438 2.617 1 83.44 392 LYS A CA 1
ATOM 3236 C C . LYS A 1 392 ? -19.031 45 3.561 1 83.44 392 LYS A C 1
ATOM 3238 O O . LYS A 1 392 ? -19.016 43.875 4.035 1 83.44 392 LYS A O 1
ATOM 3243 N N . GLU A 1 393 ? -18.156 45.875 3.74 1 84.38 393 GLU A N 1
ATOM 3244 C CA . GLU A 1 393 ? -17.078 45.562 4.676 1 84.38 393 GLU A CA 1
ATOM 3245 C C . GLU A 1 393 ? -17.547 45.688 6.121 1 84.38 393 GLU A C 1
ATOM 3247 O O . GLU A 1 393 ? -18.141 46.688 6.5 1 84.38 393 GLU A O 1
ATOM 3252 N N . PRO A 1 394 ? -17.281 44.656 6.781 1 88.69 394 PRO A N 1
ATOM 3253 C CA . PRO A 1 394 ? -17.703 44.719 8.18 1 88.69 394 PRO A CA 1
ATOM 3254 C C . PRO A 1 394 ? -16.906 45.781 8.977 1 88.69 394 PRO A C 1
ATOM 3256 O O . PRO A 1 394 ? -15.75 46.062 8.656 1 88.69 394 PRO A O 1
ATOM 3259 N N . GLU A 1 395 ? -17.516 46.281 10.062 1 87.38 395 GLU A N 1
ATOM 3260 C CA . GLU A 1 395 ? -16.906 47.344 10.828 1 87.38 395 GLU A CA 1
ATOM 3261 C C . GLU A 1 395 ? -16.078 46.812 11.992 1 87.38 395 GLU A C 1
ATOM 3263 O O . GLU A 1 395 ? -15.07 47.406 12.383 1 87.38 395 GLU A O 1
ATOM 3268 N N . LYS A 1 396 ? -16.391 45.719 12.453 1 90.5 396 LYS A N 1
ATOM 3269 C CA . LYS A 1 396 ? -15.797 45.219 13.695 1 90.5 396 LYS A CA 1
ATOM 3270 C C . LYS A 1 396 ? -14.812 44.094 13.422 1 90.5 396 LYS A C 1
ATOM 3272 O O . LYS A 1 396 ? -14.242 43.531 14.352 1 90.5 396 LYS A O 1
ATOM 3277 N N . VAL A 1 397 ? -14.641 43.719 12.211 1 94 397 VAL A N 1
ATOM 3278 C CA . VAL A 1 397 ? -13.797 42.562 11.859 1 94 397 VAL A CA 1
ATOM 3279 C C . VAL A 1 397 ? -12.867 42.969 10.719 1 94 397 VAL A C 1
ATOM 3281 O O . VAL A 1 397 ? -13.266 43.688 9.797 1 94 397 VAL A O 1
ATOM 3284 N N . GLU A 1 398 ? -11.633 42.594 10.805 1 93.56 398 GLU A N 1
ATOM 3285 C CA . GLU A 1 398 ? -10.688 42.781 9.703 1 93.56 398 GLU A CA 1
ATOM 3286 C C . GLU A 1 398 ? -10.914 41.75 8.602 1 93.56 398 GLU A C 1
ATOM 3288 O O . GLU A 1 398 ? -10.969 40.562 8.859 1 93.56 398 GLU A O 1
ATOM 3293 N N . VAL A 1 399 ? -11.07 42.25 7.391 1 93.12 399 VAL A N 1
ATOM 3294 C CA . VAL A 1 399 ? -11.234 41.344 6.262 1 93.12 399 VAL A CA 1
ATOM 3295 C C . VAL A 1 399 ? -9.883 41.094 5.574 1 93.12 399 VAL A C 1
ATOM 3297 O O . VAL A 1 399 ? -9.227 42.062 5.164 1 93.12 399 VAL A O 1
ATOM 3300 N N . TRP A 1 400 ? -9.516 39.844 5.562 1 92.69 400 TRP A N 1
ATOM 3301 C CA . TRP A 1 400 ? -8.234 39.5 4.961 1 92.69 400 TRP A CA 1
ATOM 3302 C C . TRP A 1 400 ? -8.445 38.594 3.746 1 92.69 400 TRP A C 1
ATOM 3304 O O . TRP A 1 400 ? -9.445 37.875 3.662 1 92.69 400 TRP A O 1
ATOM 3314 N N . ASP A 1 401 ? -7.613 38.719 2.773 1 91.69 401 ASP A N 1
ATOM 3315 C CA . ASP A 1 401 ? -7.469 37.781 1.662 1 91.69 401 ASP A CA 1
ATOM 3316 C C . ASP A 1 401 ? -6.008 37.375 1.463 1 91.69 401 ASP A C 1
ATOM 3318 O O . ASP A 1 401 ? -5.168 37.625 2.332 1 91.69 401 ASP A O 1
ATOM 3322 N N . LEU A 1 402 ? -5.75 36.719 0.443 1 90.06 402 LEU A N 1
ATOM 3323 C CA . LEU A 1 402 ? -4.402 36.188 0.253 1 90.06 402 LEU A CA 1
ATOM 3324 C C . LEU A 1 402 ? -3.383 37.312 0.179 1 90.06 402 LEU A C 1
ATOM 3326 O O . LEU A 1 402 ? -2.275 37.188 0.709 1 90.06 402 LEU A O 1
ATOM 3330 N N . ASP A 1 403 ? -3.736 38.406 -0.377 1 88 403 ASP A N 1
ATOM 3331 C CA . ASP A 1 403 ? -2.844 39.562 -0.504 1 88 403 ASP A CA 1
ATOM 3332 C C . ASP A 1 403 ? -2.531 40.156 0.862 1 88 403 ASP A C 1
ATOM 3334 O O . ASP A 1 403 ? -1.433 40.688 1.082 1 88 403 ASP A O 1
ATOM 3338 N N . SER A 1 404 ? -3.484 40.094 1.7 1 87.94 404 SER A N 1
ATOM 3339 C CA . SER A 1 404 ? -3.291 40.625 3.049 1 87.94 404 SER A CA 1
ATOM 3340 C C . SER A 1 404 ? -2.17 39.875 3.771 1 87.94 404 SER A C 1
ATOM 3342 O O . SER A 1 404 ? -1.427 40.469 4.555 1 87.94 404 SER A O 1
ATOM 3344 N N . VAL A 1 405 ? -2.068 38.594 3.516 1 84.25 405 VAL A N 1
ATOM 3345 C CA . VAL A 1 405 ? -1.084 37.75 4.195 1 84.25 405 VAL A CA 1
ATOM 3346 C C . VAL A 1 405 ? 0.275 37.906 3.514 1 84.25 405 VAL A C 1
ATOM 3348 O O . VAL A 1 405 ? 1.308 37.969 4.184 1 84.25 405 VAL A O 1
ATOM 3351 N N . LEU A 1 406 ? 0.266 37.906 2.184 1 77.44 406 LEU A N 1
ATOM 3352 C CA . LEU A 1 406 ? 1.506 37.969 1.417 1 77.44 406 LEU A CA 1
ATOM 3353 C C . LEU A 1 406 ? 2.18 39.344 1.574 1 77.44 406 LEU A C 1
ATOM 3355 O O . LEU A 1 406 ? 3.408 39.438 1.532 1 77.44 406 LEU A O 1
ATOM 3359 N N . ASN A 1 407 ? 1.415 40.375 1.727 1 66 407 ASN A N 1
ATOM 3360 C CA . ASN A 1 407 ? 1.932 41.75 1.873 1 66 407 ASN A CA 1
ATOM 3361 C C . ASN A 1 407 ? 2.395 42.031 3.301 1 66 407 ASN A C 1
ATOM 3363 O O . ASN A 1 407 ? 3.299 42.812 3.521 1 66 407 ASN A O 1
ATOM 3367 N N . GLU A 1 408 ? 1.723 41.531 4.219 1 55.16 408 GLU A N 1
ATOM 3368 C CA . GLU A 1 408 ? 2.164 41.719 5.598 1 55.16 408 GLU A CA 1
ATOM 3369 C C . GLU A 1 408 ? 3.578 41.188 5.805 1 55.16 408 GLU A C 1
ATOM 3371 O O . GLU A 1 408 ? 4.305 41.656 6.676 1 55.16 408 GLU A O 1
ATOM 3376 N N . ARG A 1 409 ? 4.129 40.312 5.078 1 55.28 409 ARG A N 1
ATOM 3377 C CA . ARG A 1 409 ? 5.492 39.781 5.074 1 55.28 409 ARG A CA 1
ATOM 3378 C C . ARG A 1 409 ? 6.484 40.875 4.664 1 55.28 409 ARG A C 1
ATOM 3380 O O . ARG A 1 409 ? 7.578 40.969 5.223 1 55.28 409 ARG A O 1
ATOM 3387 N N . THR A 1 410 ? 6.066 41.562 3.611 1 44.62 410 THR A N 1
ATOM 3388 C CA . THR A 1 410 ? 6.992 42.594 3.145 1 44.62 410 THR A CA 1
ATOM 3389 C C . THR A 1 410 ? 7.145 43.688 4.184 1 44.62 410 THR A C 1
ATOM 3391 O O . THR A 1 410 ? 8.219 44.281 4.324 1 44.62 410 THR A O 1
ATOM 3394 N N . ALA A 1 411 ? 6.215 43.969 5.074 1 46.75 411 ALA A N 1
ATOM 3395 C CA . ALA A 1 411 ? 6.328 45.031 6.066 1 46.75 411 ALA A CA 1
ATOM 3396 C C . ALA A 1 411 ? 7.125 44.562 7.281 1 46.75 411 ALA A C 1
ATOM 3398 O O . ALA A 1 411 ? 7.906 45.344 7.848 1 46.75 411 ALA A O 1
ATOM 3399 N N . SER A 1 412 ? 6.996 43.344 7.664 1 46.16 412 SER A N 1
ATOM 3400 C CA . SER A 1 412 ? 7.703 42.844 8.836 1 46.16 412 SER A CA 1
ATOM 3401 C C . SER A 1 412 ? 9.148 42.5 8.508 1 46.16 412 SER A C 1
ATOM 3403 O O . SER A 1 412 ? 10.031 42.594 9.367 1 46.16 412 SER A O 1
ATOM 3405 N N . SER A 1 413 ? 9.539 42 7.34 1 44.09 413 SER A N 1
ATOM 3406 C CA . SER A 1 413 ? 10.922 41.781 6.949 1 44.09 413 SER A CA 1
ATOM 3407 C C . SER A 1 413 ? 11.711 43.062 6.883 1 44.09 413 SER A C 1
ATOM 3409 O O . SER A 1 413 ? 12.914 43.094 7.16 1 44.09 413 SER A O 1
ATOM 3411 N N . ASN A 1 414 ? 11.141 44.156 6.547 1 38.34 414 ASN A N 1
ATOM 3412 C CA . ASN A 1 414 ? 11.836 45.438 6.555 1 38.34 414 ASN A CA 1
ATOM 3413 C C . ASN A 1 414 ? 12.164 45.906 7.977 1 38.34 414 ASN A C 1
ATOM 3415 O O . ASN A 1 414 ? 13.133 46.625 8.195 1 38.34 414 ASN A O 1
ATOM 3419 N N . ASP A 1 415 ? 11.391 45.562 8.977 1 36.38 415 ASP A N 1
ATOM 3420 C CA . ASP A 1 415 ? 11.695 46.062 10.32 1 36.38 415 ASP A CA 1
ATOM 3421 C C . ASP A 1 415 ? 12.773 45.219 10.984 1 36.38 415 ASP A C 1
ATOM 3423 O O . ASP A 1 415 ? 13.359 45.625 11.984 1 36.38 415 ASP A O 1
ATOM 3427 N N . LYS A 1 416 ? 13.086 43.969 10.68 1 41.31 416 LYS A N 1
ATOM 3428 C CA . LYS A 1 416 ? 14.125 43.156 11.344 1 41.31 416 LYS A CA 1
ATOM 3429 C C . LYS A 1 416 ? 15.508 43.469 10.773 1 41.31 416 LYS A C 1
ATOM 3431 O O . LYS A 1 416 ? 16.516 42.938 11.234 1 41.31 416 LYS A O 1
ATOM 3436 N N . HIS A 1 417 ? 15.688 44.062 9.586 1 35.34 417 HIS A N 1
ATOM 3437 C CA . HIS A 1 417 ? 17.047 44.406 9.172 1 35.34 417 HIS A CA 1
ATOM 3438 C C . HIS A 1 417 ? 17.625 45.5 10.07 1 35.34 417 HIS A C 1
ATOM 3440 O O . HIS A 1 417 ? 18.781 45.906 9.875 1 35.34 417 HIS A O 1
ATOM 3446 N N . LEU A 1 418 ? 16.797 46.25 10.859 1 30.23 418 LEU A N 1
ATOM 3447 C CA . LEU A 1 418 ? 17.469 47.344 11.523 1 30.23 418 LEU A CA 1
ATOM 3448 C C . LEU A 1 418 ? 18.359 46.875 12.656 1 30.23 418 LEU A C 1
ATOM 3450 O O . LEU A 1 418 ? 19.297 47.562 13.062 1 30.23 418 LEU A O 1
ATOM 3454 N N . GLY A 1 419 ? 18.047 45.719 13.352 1 28.5 419 GLY A N 1
ATOM 3455 C CA . GLY A 1 419 ? 18.781 45.594 14.594 1 28.5 419 GLY A CA 1
ATOM 3456 C C . GLY A 1 419 ? 20.156 45 14.406 1 28.5 419 GLY A C 1
ATOM 3457 O O . GLY A 1 419 ? 20.906 44.812 15.375 1 28.5 419 GLY A O 1
ATOM 3458 N N . PHE A 1 420 ? 20.516 44.156 13.359 1 26.14 420 PHE A N 1
ATOM 3459 C CA . PHE A 1 420 ? 21.828 43.531 13.438 1 26.14 420 PHE A CA 1
ATOM 3460 C C . PHE A 1 420 ? 22.906 44.469 12.891 1 26.14 420 PHE A C 1
ATOM 3462 O O . PHE A 1 420 ? 23.438 44.219 11.812 1 26.14 420 PHE A O 1
ATOM 3469 N N . SER A 1 421 ? 22.719 45.812 12.781 1 22.55 421 SER A N 1
ATOM 3470 C CA . SER A 1 421 ? 23.906 46.562 12.352 1 22.55 421 SER A CA 1
ATOM 3471 C C . SER A 1 421 ? 25.078 46.312 13.289 1 22.55 421 SER A C 1
ATOM 3473 O O . SER A 1 421 ? 26.188 46 12.844 1 22.55 421 SER A O 1
ATOM 3475 N N . GLN A 1 422 ? 25.359 47.25 14.414 1 23.03 422 GLN A N 1
ATOM 3476 C CA . GLN A 1 422 ? 26.609 47.719 14.992 1 23.03 422 GLN A CA 1
ATOM 3477 C C . GLN A 1 422 ? 27.188 46.719 15.977 1 23.03 422 GLN A C 1
ATOM 3479 O O . GLN A 1 422 ? 28.375 46.781 16.328 1 23.03 422 GLN A O 1
ATOM 3484 N N . ILE A 1 423 ? 26.594 45.625 16.531 1 21.31 423 ILE A N 1
ATOM 3485 C CA . ILE A 1 423 ? 27.656 45.062 17.375 1 21.31 423 ILE A CA 1
ATOM 3486 C C . ILE A 1 423 ? 28.594 44.219 16.516 1 21.31 423 ILE A C 1
ATOM 3488 O O . ILE A 1 423 ? 28.141 43.438 15.688 1 21.31 423 ILE A O 1
ATOM 3492 N N . MET B 1 1 ? -16.984 8.664 -28.188 1 20.44 1 MET B N 1
ATOM 3493 C CA . MET B 1 1 ? -17.484 7.422 -27.594 1 20.44 1 MET B CA 1
ATOM 3494 C C . MET B 1 1 ? -16.328 6.43 -27.391 1 20.44 1 MET B C 1
ATOM 3496 O O . MET B 1 1 ? -15.789 5.895 -28.359 1 20.44 1 MET B O 1
ATOM 3500 N N . ILE B 1 2 ? -15.305 6.723 -26.625 1 27 2 ILE B N 1
ATOM 3501 C CA . ILE B 1 2 ? -14.188 5.805 -26.406 1 27 2 ILE B CA 1
ATOM 3502 C C . ILE B 1 2 ? -14.719 4.453 -25.953 1 27 2 ILE B C 1
ATOM 3504 O O . ILE B 1 2 ? -15.383 4.359 -24.906 1 27 2 ILE B O 1
ATOM 3508 N N . ILE B 1 3 ? -15.078 3.697 -26.906 1 26.84 3 ILE B N 1
ATOM 3509 C CA . ILE B 1 3 ? -15.516 2.33 -26.656 1 26.84 3 ILE B CA 1
ATOM 3510 C C . ILE B 1 3 ? -14.492 1.611 -25.781 1 26.84 3 ILE B C 1
ATOM 3512 O O . ILE B 1 3 ? -13.352 1.405 -26.188 1 26.84 3 ILE B O 1
ATOM 3516 N N . LEU B 1 4 ? -14.453 1.886 -24.562 1 35 4 LEU B N 1
ATOM 3517 C CA . LEU B 1 4 ? -13.648 1.069 -23.656 1 35 4 LEU B CA 1
ATOM 3518 C C . LEU B 1 4 ? -13.938 -0.414 -23.859 1 35 4 LEU B C 1
ATOM 3520 O O . LEU B 1 4 ? -15.023 -0.894 -23.531 1 35 4 LEU B O 1
ATOM 3524 N N . ILE B 1 5 ? -13.609 -0.928 -25.016 1 37.06 5 ILE B N 1
ATOM 3525 C CA . ILE B 1 5 ? -13.688 -2.371 -25.219 1 37.06 5 ILE B CA 1
ATOM 3526 C C . ILE B 1 5 ? -12.992 -3.086 -24.047 1 37.06 5 ILE B C 1
ATOM 3528 O O . ILE B 1 5 ? -11.773 -2.996 -23.906 1 37.06 5 ILE B O 1
ATOM 3532 N N . VAL B 1 6 ? -13.586 -2.975 -22.922 1 48.47 6 VAL B N 1
ATOM 3533 C CA . VAL B 1 6 ? -13.055 -3.709 -21.766 1 48.47 6 VAL B CA 1
ATOM 3534 C C . VAL B 1 6 ? -13.031 -5.203 -22.094 1 48.47 6 VAL B C 1
ATOM 3536 O O . VAL B 1 6 ? -14.039 -5.777 -22.5 1 48.47 6 VAL B O 1
ATOM 3539 N N . VAL B 1 7 ? -11.922 -5.742 -22.578 1 55.78 7 VAL B N 1
ATOM 3540 C CA . VAL B 1 7 ? -11.742 -7.184 -22.734 1 55.78 7 VAL B CA 1
ATOM 3541 C C . VAL B 1 7 ? -12.227 -7.906 -21.484 1 55.78 7 VAL B C 1
ATOM 3543 O O . VAL B 1 7 ? -11.734 -7.66 -20.375 1 55.78 7 VAL B O 1
ATOM 3546 N N . SER B 1 8 ? -13.391 -8.461 -21.516 1 78.88 8 SER B N 1
ATOM 3547 C CA . SER B 1 8 ? -13.875 -9.297 -20.422 1 78.88 8 SER B CA 1
ATOM 3548 C C . SER B 1 8 ? -13.297 -10.711 -20.516 1 78.88 8 SER B C 1
ATOM 3550 O O . SER B 1 8 ? -13.469 -11.391 -21.516 1 78.88 8 SER B O 1
ATOM 3552 N N . ILE B 1 9 ? -12.289 -11.102 -19.766 1 90 9 ILE B N 1
ATOM 3553 C CA . ILE B 1 9 ? -11.695 -12.43 -19.656 1 90 9 ILE B CA 1
ATOM 3554 C C . ILE B 1 9 ? -12.688 -13.391 -19 1 90 9 ILE B C 1
ATOM 3556 O O . ILE B 1 9 ? -13.227 -13.102 -17.938 1 90 9 ILE B O 1
ATOM 3560 N N . ILE B 1 10 ? -12.984 -14.398 -19.734 1 93.56 10 ILE B N 1
ATOM 3561 C CA . ILE B 1 10 ? -13.875 -15.43 -19.219 1 93.56 10 ILE B CA 1
ATOM 3562 C C . ILE B 1 10 ? -13.055 -16.516 -18.516 1 93.56 10 ILE B C 1
ATOM 3564 O O . ILE B 1 10 ? -12.117 -17.062 -19.109 1 93.56 10 ILE B O 1
ATOM 3568 N N . ARG B 1 11 ? -13.422 -16.828 -17.281 1 96.25 11 ARG B N 1
ATOM 3569 C CA . ARG B 1 11 ? -12.773 -17.906 -16.531 1 96.25 11 ARG B CA 1
ATOM 3570 C C . ARG B 1 11 ? -13.555 -19.203 -16.672 1 96.25 11 ARG B C 1
ATOM 3572 O O . ARG B 1 11 ? -14.219 -19.641 -15.727 1 96.25 11 ARG B O 1
ATOM 3579 N N . PHE B 1 12 ? -13.305 -19.922 -17.75 1 95.12 12 PHE B N 1
ATOM 3580 C CA . PHE B 1 12 ? -14.055 -21.125 -18.125 1 95.12 12 PHE B CA 1
ATOM 3581 C C . PHE B 1 12 ? -13.938 -22.188 -17.047 1 95.12 12 PHE B C 1
ATOM 3583 O O . PHE B 1 12 ? -14.93 -22.797 -16.656 1 95.12 12 PHE B O 1
ATOM 3590 N N . SER B 1 13 ? -12.766 -22.438 -16.578 1 94.94 13 SER B N 1
ATOM 3591 C CA . SER B 1 13 ? -12.523 -23.453 -15.57 1 94.94 13 SER B CA 1
ATOM 3592 C C . SER B 1 13 ? -13.234 -23.125 -14.258 1 94.94 13 SER B C 1
ATOM 3594 O O . SER B 1 13 ? -13.836 -24 -13.633 1 94.94 13 SER B O 1
ATOM 3596 N N . ASP B 1 14 ? -13.172 -21.875 -13.844 1 96.06 14 ASP B N 1
ATOM 3597 C CA . ASP B 1 14 ? -13.844 -21.438 -12.625 1 96.06 14 ASP B CA 1
ATOM 3598 C C . ASP B 1 14 ? -15.359 -21.531 -12.766 1 96.06 14 ASP B C 1
ATOM 3600 O O . ASP B 1 14 ? -16.047 -21.891 -11.812 1 96.06 14 ASP B O 1
ATOM 3604 N N . LEU B 1 15 ? -15.859 -21.203 -13.953 1 95.81 15 LEU B N 1
ATOM 3605 C CA . LEU B 1 15 ? -17.297 -21.281 -14.195 1 95.81 15 LEU B CA 1
ATOM 3606 C C . LEU B 1 15 ? -17.797 -22.719 -14.062 1 95.81 15 LEU B C 1
ATOM 3608 O O . LEU B 1 15 ? -18.828 -22.969 -13.453 1 95.81 15 LEU B O 1
ATOM 3612 N N . GLU B 1 16 ? -17.047 -23.594 -14.625 1 94.69 16 GLU B N 1
ATOM 3613 C CA . GLU B 1 16 ? -17.406 -25.016 -14.547 1 94.69 16 GLU B CA 1
ATOM 3614 C C . GLU B 1 16 ? -17.406 -25.484 -13.102 1 94.69 16 GLU B C 1
ATOM 3616 O O . GLU B 1 16 ? -18.344 -26.172 -12.672 1 94.69 16 GLU B O 1
ATOM 3621 N N . ARG B 1 17 ? -16.438 -25.141 -12.352 1 95.44 17 ARG B N 1
ATOM 3622 C CA . ARG B 1 17 ? -16.359 -25.531 -10.945 1 95.44 17 ARG B CA 1
ATOM 3623 C C . ARG B 1 17 ? -17.484 -24.891 -10.141 1 95.44 17 ARG B C 1
ATOM 3625 O O . ARG B 1 17 ? -18.047 -25.531 -9.234 1 95.44 17 ARG B O 1
ATOM 3632 N N . PHE B 1 18 ? -17.781 -23.656 -10.43 1 95.62 18 PHE B N 1
ATOM 3633 C CA . PHE B 1 18 ? -18.766 -22.906 -9.664 1 95.62 18 PHE B CA 1
ATOM 3634 C C . PHE B 1 18 ? -20.172 -23.484 -9.852 1 95.62 18 PHE B C 1
ATOM 3636 O O . PHE B 1 18 ? -20.984 -23.453 -8.93 1 95.62 18 PHE B O 1
ATOM 3643 N N . ARG B 1 19 ? -20.438 -24.078 -11.016 1 93.31 19 ARG B N 1
ATOM 3644 C CA . ARG B 1 19 ? -21.734 -24.688 -11.312 1 93.31 19 ARG B CA 1
ATOM 3645 C C . ARG B 1 19 ? -22 -25.875 -10.406 1 93.31 19 ARG B C 1
ATOM 3647 O O . ARG B 1 19 ? -23.156 -26.219 -10.156 1 93.31 19 ARG B O 1
ATOM 3654 N N . ASN B 1 20 ? -20.984 -26.391 -9.891 1 93.81 20 ASN B N 1
ATOM 3655 C CA . ASN B 1 20 ? -21.109 -27.594 -9.062 1 93.81 20 ASN B CA 1
ATOM 3656 C C . ASN B 1 20 ? -21.141 -27.25 -7.578 1 93.81 20 ASN B C 1
ATOM 3658 O O . ASN B 1 20 ? -21.125 -28.141 -6.73 1 93.81 20 ASN B O 1
ATOM 3662 N N . THR B 1 21 ? -21.203 -25.984 -7.25 1 94.38 21 THR B N 1
ATOM 3663 C CA . THR B 1 21 ? -21.25 -25.578 -5.848 1 94.38 21 THR B CA 1
ATOM 3664 C C . THR B 1 21 ? -22.672 -25.641 -5.309 1 94.38 21 THR B C 1
ATOM 3666 O O . THR B 1 21 ? -23.641 -25.656 -6.082 1 94.38 21 THR B O 1
ATOM 3669 N N . GLY B 1 22 ? -22.75 -25.688 -4.016 1 92.56 22 GLY B N 1
ATOM 3670 C CA . GLY B 1 22 ? -24.047 -25.75 -3.359 1 92.56 22 GLY B CA 1
ATOM 3671 C C . GLY B 1 22 ? -24.719 -24.391 -3.252 1 92.56 22 GLY B C 1
ATOM 3672 O O . GLY B 1 22 ? -24.312 -23.438 -3.906 1 92.56 22 GLY B O 1
ATOM 3673 N N . ARG B 1 23 ? -25.75 -24.406 -2.498 1 94.62 23 ARG B N 1
ATOM 3674 C CA . ARG B 1 23 ? -26.578 -23.219 -2.326 1 94.62 23 ARG B CA 1
ATOM 3675 C C . ARG B 1 23 ? -25.781 -22.109 -1.617 1 94.62 23 ARG B C 1
ATOM 3677 O O . ARG B 1 23 ? -25.969 -20.938 -1.901 1 94.62 23 ARG B O 1
ATOM 3684 N N . TRP B 1 24 ? -25.078 -22.516 -0.612 1 94.56 24 TRP B N 1
ATOM 3685 C CA . TRP B 1 24 ? -24.172 -21.578 0.06 1 94.56 24 TRP B CA 1
ATOM 3686 C C . TRP B 1 24 ? -22.719 -21.844 -0.339 1 94.56 24 TRP B C 1
ATOM 3688 O O . TRP B 1 24 ? -22.219 -22.953 -0.17 1 94.56 24 TRP B O 1
ATOM 3698 N N . THR B 1 25 ? -22.125 -20.859 -0.948 1 94.75 25 THR B N 1
ATOM 3699 C CA . THR B 1 25 ? -20.766 -21 -1.45 1 94.75 25 THR B CA 1
ATOM 3700 C C . THR B 1 25 ? -19.844 -19.938 -0.86 1 94.75 25 THR B C 1
ATOM 3702 O O . THR B 1 25 ? -20.203 -18.766 -0.83 1 94.75 25 THR B O 1
ATOM 3705 N N . LEU B 1 26 ? -18.766 -20.344 -0.317 1 94.38 26 LEU B N 1
ATOM 3706 C CA . LEU B 1 26 ? -17.719 -19.438 0.132 1 94.38 26 LEU B CA 1
ATOM 3707 C C . LEU B 1 26 ? -16.625 -19.297 -0.923 1 94.38 26 LEU B C 1
ATOM 3709 O O . LEU B 1 26 ? -15.875 -20.25 -1.166 1 94.38 26 LEU B O 1
ATOM 3713 N N . VAL B 1 27 ? -16.609 -18.188 -1.517 1 95.31 27 VAL B N 1
ATOM 3714 C CA . VAL B 1 27 ? -15.594 -17.859 -2.51 1 95.31 27 VAL B CA 1
ATOM 3715 C C . VAL B 1 27 ? -14.422 -17.156 -1.839 1 95.31 27 VAL B C 1
ATOM 3717 O O . VAL B 1 27 ? -14.578 -16.062 -1.298 1 95.31 27 VAL B O 1
ATOM 3720 N N . TYR B 1 28 ? -13.25 -17.781 -1.87 1 94.56 28 TYR B N 1
ATOM 3721 C CA . TYR B 1 28 ? -12.133 -17.156 -1.174 1 94.56 28 TYR B CA 1
ATOM 3722 C C . TYR B 1 28 ? -10.852 -17.266 -1.988 1 94.56 28 TYR B C 1
ATOM 3724 O O . TYR B 1 28 ? -10.758 -18.078 -2.904 1 94.56 28 TYR B O 1
ATOM 3732 N N . GLY B 1 29 ? -9.93 -16.391 -1.729 1 93.69 29 GLY B N 1
ATOM 3733 C CA . GLY B 1 29 ? -8.664 -16.25 -2.422 1 93.69 29 GLY B CA 1
ATOM 3734 C C . GLY B 1 29 ? -7.949 -14.953 -2.119 1 93.69 29 GLY B C 1
ATOM 3735 O O . GLY B 1 29 ? -8.531 -14.047 -1.521 1 93.69 29 GLY B O 1
ATOM 3736 N N . ARG B 1 30 ? -6.766 -14.812 -2.553 1 90.62 30 ARG B N 1
ATOM 3737 C CA . ARG B 1 30 ? -5.988 -13.617 -2.264 1 90.62 30 ARG B CA 1
ATOM 3738 C C . ARG B 1 30 ? -6.598 -12.391 -2.943 1 90.62 30 ARG B C 1
ATOM 3740 O O . ARG B 1 30 ? -7.348 -12.523 -3.91 1 90.62 30 ARG B O 1
ATOM 3747 N N . ARG B 1 31 ? -6.191 -11.258 -2.492 1 88.75 31 ARG B N 1
ATOM 3748 C CA . ARG B 1 31 ? -6.691 -10 -3.041 1 88.75 31 ARG B CA 1
ATOM 3749 C C . ARG B 1 31 ? -6.297 -9.844 -4.504 1 88.75 31 ARG B C 1
ATOM 3751 O O . ARG B 1 31 ? -5.215 -10.273 -4.91 1 88.75 31 ARG B O 1
ATOM 3758 N N . LYS B 1 32 ? -7.176 -9.297 -5.301 1 90.38 32 LYS B N 1
ATOM 3759 C CA . LYS B 1 32 ? -7 -8.836 -6.676 1 90.38 32 LYS B CA 1
ATOM 3760 C C . LYS B 1 32 ? -6.918 -10.008 -7.645 1 90.38 32 LYS B C 1
ATOM 3762 O O . LYS B 1 32 ? -6.387 -9.875 -8.75 1 90.38 32 LYS B O 1
ATOM 3767 N N . VAL B 1 33 ? -7.48 -11.172 -7.238 1 94.38 33 VAL B N 1
ATOM 3768 C CA . VAL B 1 33 ? -7.512 -12.281 -8.188 1 94.38 33 VAL B CA 1
ATOM 3769 C C . VAL B 1 33 ? -8.828 -12.258 -8.969 1 94.38 33 VAL B C 1
ATOM 3771 O O . VAL B 1 33 ? -9.078 -13.125 -9.797 1 94.38 33 VAL B O 1
ATOM 3774 N N . GLY B 1 34 ? -9.742 -11.352 -8.664 1 93.38 34 GLY B N 1
ATOM 3775 C CA . GLY B 1 34 ? -10.922 -11.141 -9.484 1 93.38 34 GLY B CA 1
ATOM 3776 C C . GLY B 1 34 ? -12.172 -11.766 -8.898 1 93.38 34 GLY B C 1
ATOM 3777 O O . GLY B 1 34 ? -13.133 -12.039 -9.617 1 93.38 34 GLY B O 1
ATOM 3778 N N . LYS B 1 35 ? -12.258 -12.008 -7.617 1 95.44 35 LYS B N 1
ATOM 3779 C CA . LYS B 1 35 ? -13.391 -12.68 -6.98 1 95.44 35 LYS B CA 1
ATOM 3780 C C . LYS B 1 35 ? -14.672 -11.875 -7.152 1 95.44 35 LYS B C 1
ATOM 3782 O O . LYS B 1 35 ? -15.695 -12.398 -7.605 1 95.44 35 LYS B O 1
ATOM 3787 N N . SER B 1 36 ? -14.625 -10.547 -6.789 1 93.94 36 SER B N 1
ATOM 3788 C CA . SER B 1 36 ? -15.805 -9.695 -6.863 1 93.94 36 SER B CA 1
ATOM 3789 C C . SER B 1 36 ? -16.312 -9.578 -8.297 1 93.94 36 SER B C 1
ATOM 3791 O O . SER B 1 36 ? -17.516 -9.68 -8.539 1 93.94 36 SER B O 1
ATOM 3793 N N . TYR B 1 37 ? -15.367 -9.461 -9.172 1 91.25 37 TYR B N 1
ATOM 3794 C CA . TYR B 1 37 ? -15.734 -9.359 -10.578 1 91.25 37 TYR B CA 1
ATOM 3795 C C . TYR B 1 37 ? -16.406 -10.633 -11.062 1 91.25 37 TYR B C 1
ATOM 3797 O O . TYR B 1 37 ? -17.422 -10.578 -11.773 1 91.25 37 TYR B O 1
ATOM 3805 N N . PHE B 1 38 ? -15.852 -11.789 -10.695 1 94.5 38 PHE B N 1
ATOM 3806 C CA . PHE B 1 38 ? -16.375 -13.094 -11.086 1 94.5 38 PHE B CA 1
ATOM 3807 C C . PHE B 1 38 ? -17.797 -13.273 -10.578 1 94.5 38 PHE B C 1
ATOM 3809 O O . PHE B 1 38 ? -18.688 -13.664 -11.344 1 94.5 38 PHE B O 1
ATOM 3816 N N . ILE B 1 39 ? -18.078 -12.875 -9.367 1 95.5 39 ILE B N 1
ATOM 3817 C CA . ILE B 1 39 ? -19.391 -13.094 -8.758 1 95.5 39 ILE B CA 1
ATOM 3818 C C . ILE B 1 39 ? -20.391 -12.07 -9.289 1 95.5 39 ILE B C 1
ATOM 3820 O O . ILE B 1 39 ? -21.562 -12.383 -9.5 1 95.5 39 ILE B O 1
ATOM 3824 N N . ARG B 1 40 ? -19.969 -10.828 -9.539 1 91.81 40 ARG B N 1
ATOM 3825 C CA . ARG B 1 40 ? -20.859 -9.789 -10.047 1 91.81 40 ARG B CA 1
ATOM 3826 C C . ARG B 1 40 ? -21.359 -10.125 -11.445 1 91.81 40 ARG B C 1
ATOM 3828 O O . ARG B 1 40 ? -22.422 -9.664 -11.859 1 91.81 40 ARG B O 1
ATOM 3835 N N . SER B 1 41 ? -20.531 -10.852 -12.133 1 89.06 41 SER B N 1
ATOM 3836 C CA . SER B 1 41 ? -20.922 -11.25 -13.477 1 89.06 41 SER B CA 1
ATOM 3837 C C . SER B 1 41 ? -21.984 -12.344 -13.445 1 89.06 41 SER B C 1
ATOM 3839 O O . SER B 1 41 ? -22.625 -12.625 -14.461 1 89.06 41 SER B O 1
ATOM 3841 N N . MET B 1 42 ? -22.172 -12.719 -12.195 1 88.62 42 MET B N 1
ATOM 3842 C CA . MET B 1 42 ? -23.203 -13.742 -12.023 1 88.62 42 MET B CA 1
ATOM 3843 C C . MET B 1 42 ? -24.547 -13.125 -11.648 1 88.62 42 MET B C 1
ATOM 3845 O O . MET B 1 42 ? -24.609 -11.945 -11.312 1 88.62 42 MET B O 1
ATOM 3849 N N . GLY B 1 43 ? -25.609 -13.664 -11.852 1 88.69 43 GLY B N 1
ATOM 3850 C CA . GLY B 1 43 ? -26.906 -13.172 -11.438 1 88.69 43 GLY B CA 1
ATOM 3851 C C . GLY B 1 43 ? -27.109 -13.211 -9.93 1 88.69 43 GLY B C 1
ATOM 3852 O O . GLY B 1 43 ? -26.719 -14.172 -9.273 1 88.69 43 GLY B O 1
ATOM 3853 N N . TYR B 1 44 ? -27.516 -12.086 -9.289 1 95.06 44 TYR B N 1
ATOM 3854 C CA . TYR B 1 44 ? -27.844 -11.992 -7.871 1 95.06 44 TYR B CA 1
ATOM 3855 C C . TYR B 1 44 ? -29.031 -11.055 -7.641 1 95.06 44 TYR B C 1
ATOM 3857 O O . TYR B 1 44 ? -29.406 -10.289 -8.531 1 95.06 44 TYR B O 1
ATOM 3865 N N . ASP B 1 45 ? -29.609 -11.188 -6.492 1 96.75 45 ASP B N 1
ATOM 3866 C CA . ASP B 1 45 ? -30.719 -10.312 -6.125 1 96.75 45 ASP B CA 1
ATOM 3867 C C . ASP B 1 45 ? -30.25 -9.156 -5.254 1 96.75 45 ASP B C 1
ATOM 3869 O O . ASP B 1 45 ? -30.75 -8.039 -5.371 1 96.75 45 ASP B O 1
ATOM 3873 N N . ARG B 1 46 ? -29.328 -9.453 -4.312 1 96.44 46 ARG B N 1
ATOM 3874 C CA . ARG B 1 46 ? -28.75 -8.453 -3.416 1 96.44 46 ARG B CA 1
ATOM 3875 C C . ARG B 1 46 ? -27.234 -8.602 -3.309 1 96.44 46 ARG B C 1
ATOM 3877 O O . ARG B 1 46 ? -26.734 -9.719 -3.271 1 96.44 46 ARG B O 1
ATOM 3884 N N . TYR B 1 47 ? -26.609 -7.52 -3.311 1 96.56 47 TYR B N 1
ATOM 3885 C CA . TYR B 1 47 ? -25.156 -7.504 -3.168 1 96.56 47 TYR B CA 1
ATOM 3886 C C . TYR B 1 47 ? -24.719 -6.539 -2.068 1 96.56 47 TYR B C 1
ATOM 3888 O O . TYR B 1 47 ? -24.922 -5.328 -2.186 1 96.56 47 TYR B O 1
ATOM 3896 N N . TYR B 1 48 ? -24.156 -7.113 -0.988 1 96.88 48 TYR B N 1
ATOM 3897 C CA . TYR B 1 48 ? -23.625 -6.316 0.111 1 96.88 48 TYR B CA 1
ATOM 3898 C C . TYR B 1 48 ? -22.094 -6.336 0.116 1 96.88 48 TYR B C 1
ATOM 3900 O O . TYR B 1 48 ? -21.484 -7.383 -0.11 1 96.88 48 TYR B O 1
ATOM 3908 N N . PHE B 1 49 ? -21.531 -5.254 0.299 1 95.25 49 PHE B N 1
ATOM 3909 C CA . PHE B 1 49 ? -20.094 -5.141 0.472 1 95.25 49 PHE B CA 1
ATOM 3910 C C . PHE B 1 49 ? -19.75 -4.609 1.859 1 95.25 49 PHE B C 1
ATOM 3912 O O . PHE B 1 49 ? -20.266 -3.57 2.275 1 95.25 49 PHE B O 1
ATOM 3919 N N . ILE B 1 50 ? -18.891 -5.34 2.553 1 94.75 50 ILE B N 1
ATOM 3920 C CA . ILE B 1 50 ? -18.484 -4.934 3.895 1 94.75 50 ILE B CA 1
ATOM 3921 C C . ILE B 1 50 ? -17.141 -4.215 3.836 1 94.75 50 ILE B C 1
ATOM 3923 O O . ILE B 1 50 ? -16.109 -4.836 3.543 1 94.75 50 ILE B O 1
ATOM 3927 N N . GLY B 1 51 ? -17.172 -2.951 4.172 1 92.25 51 GLY B N 1
ATOM 3928 C CA . GLY B 1 51 ? -15.938 -2.186 4.203 1 92.25 51 GLY B CA 1
ATOM 3929 C C . GLY B 1 51 ? -15.016 -2.576 5.344 1 92.25 51 GLY B C 1
ATOM 3930 O O . GLY B 1 51 ? -15.445 -3.234 6.293 1 92.25 51 GLY B O 1
ATOM 3931 N N . ARG B 1 52 ? -13.836 -2.16 5.277 1 89.56 52 ARG B N 1
ATOM 3932 C CA . ARG B 1 52 ? -12.812 -2.557 6.238 1 89.56 52 ARG B CA 1
ATOM 3933 C C . ARG B 1 52 ? -13.195 -2.143 7.652 1 89.56 52 ARG B C 1
ATOM 3935 O O . ARG B 1 52 ? -12.93 -2.867 8.617 1 89.56 52 ARG B O 1
ATOM 3942 N N . SER B 1 53 ? -13.773 -0.984 7.746 1 89.75 53 SER B N 1
ATOM 3943 C CA . SER B 1 53 ? -14.133 -0.493 9.078 1 89.75 53 SER B CA 1
ATOM 3944 C C . SER B 1 53 ? -15.539 -0.925 9.461 1 89.75 53 SER B C 1
ATOM 3946 O O . SER B 1 53 ? -16.125 -0.373 10.398 1 89.75 53 SER B O 1
ATOM 39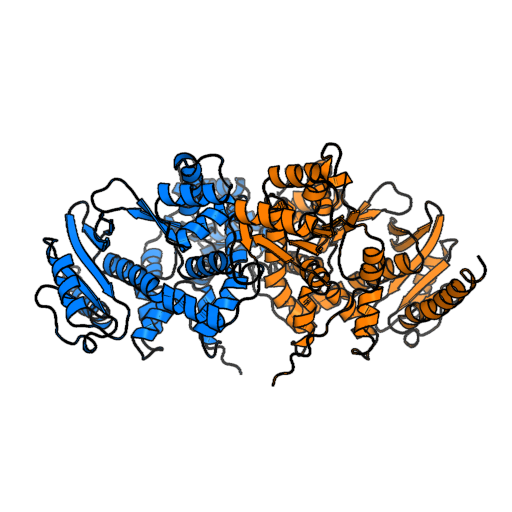48 N N . GLY B 1 54 ? -16.156 -1.811 8.688 1 90.12 54 GLY B N 1
ATOM 3949 C CA . GLY B 1 54 ? -17.422 -2.396 9.102 1 90.12 54 GLY B CA 1
ATOM 3950 C C . GLY B 1 54 ? -18.625 -1.743 8.453 1 90.12 54 GLY B C 1
ATOM 3951 O O . GLY B 1 54 ? -19.75 -2.217 8.609 1 90.12 54 GLY B O 1
ATOM 3952 N N . THR B 1 55 ? -18.375 -0.65 7.758 1 91.69 55 THR B N 1
ATOM 3953 C CA . THR B 1 55 ? -19.484 -0.039 7.027 1 91.69 55 THR B CA 1
ATOM 3954 C C . THR B 1 55 ? -20.047 -1.005 5.988 1 91.69 55 THR B C 1
ATOM 3956 O O . THR B 1 55 ? -19.281 -1.661 5.27 1 91.69 55 THR B O 1
ATOM 3959 N N . ILE B 1 56 ? -21.328 -1.112 5.953 1 94.94 56 ILE B N 1
ATOM 3960 C CA . ILE B 1 56 ? -21.969 -2.021 5.016 1 94.94 56 ILE B CA 1
ATOM 3961 C C . ILE B 1 56 ? -22.578 -1.227 3.865 1 94.94 56 ILE B C 1
ATOM 3963 O O . ILE B 1 56 ? -23.422 -0.351 4.082 1 94.94 56 ILE B O 1
ATOM 3967 N N . PHE B 1 57 ? -22.125 -1.556 2.684 1 92.62 57 PHE B N 1
ATOM 3968 C CA . PHE B 1 57 ? -22.594 -0.854 1.488 1 92.62 57 PHE B CA 1
ATOM 3969 C C . PHE B 1 57 ? -23.531 -1.727 0.678 1 92.62 57 PHE B C 1
ATOM 3971 O O . PHE B 1 57 ? -23.297 -2.92 0.496 1 92.62 57 PHE B O 1
ATOM 3978 N N . GLU B 1 58 ? -24.641 -1.169 0.282 1 92.44 58 GLU B N 1
ATOM 3979 C CA . GLU B 1 58 ? -25.578 -1.727 -0.69 1 92.44 58 GLU B CA 1
ATOM 3980 C C . GLU B 1 58 ? -25.859 -0.736 -1.816 1 92.44 58 GLU B C 1
ATOM 3982 O O . GLU B 1 58 ? -26.531 0.273 -1.607 1 92.44 58 GLU B O 1
ATOM 3987 N N . ASP B 1 59 ? -25.281 -1.049 -2.994 1 80.5 59 ASP B N 1
ATOM 3988 C CA . ASP B 1 59 ? -25.375 -0.125 -4.121 1 80.5 59 ASP B CA 1
ATOM 3989 C C . ASP B 1 59 ? -24.859 1.262 -3.738 1 80.5 59 ASP B C 1
ATOM 3991 O O . ASP B 1 59 ? -23.719 1.409 -3.314 1 80.5 59 ASP B O 1
ATOM 3995 N N . ASP B 1 60 ? -25.641 2.232 -3.682 1 77 60 ASP B N 1
ATOM 3996 C CA . ASP B 1 60 ? -25.172 3.598 -3.434 1 77 60 ASP B CA 1
ATOM 3997 C C . ASP B 1 60 ? -25.562 4.059 -2.029 1 77 60 ASP B C 1
ATOM 3999 O O . ASP B 1 60 ? -25.531 5.254 -1.737 1 77 60 ASP B O 1
ATOM 4003 N N . SER B 1 61 ? -25.891 3.037 -1.189 1 86.44 61 SER B N 1
ATOM 4004 C CA . SER B 1 61 ? -26.297 3.398 0.165 1 86.44 61 SER B CA 1
ATOM 4005 C C . SER B 1 61 ? -25.516 2.6 1.206 1 86.44 61 SER B C 1
ATOM 4007 O O . SER B 1 61 ? -24.812 1.649 0.866 1 86.44 61 SER B O 1
ATOM 4009 N N . THR B 1 62 ? -25.656 3.047 2.424 1 90.81 62 THR B N 1
ATOM 4010 C CA . THR B 1 62 ? -25.078 2.346 3.561 1 90.81 62 THR B CA 1
ATOM 4011 C C . THR B 1 62 ? -26.172 1.82 4.488 1 90.81 62 THR B C 1
ATOM 4013 O O . THR B 1 62 ? -27.25 2.398 4.566 1 90.81 62 THR B O 1
ATOM 4016 N N . LEU B 1 63 ? -25.875 0.709 5.066 1 93.75 63 LEU B N 1
ATOM 4017 C CA . LEU B 1 63 ? -26.812 0.099 6.004 1 93.75 63 LEU B CA 1
ATOM 4018 C C . LEU B 1 63 ? -26.172 -0.061 7.379 1 93.75 63 LEU B C 1
ATOM 4020 O O . LEU B 1 63 ? -24.953 -0.275 7.488 1 93.75 63 LEU B O 1
ATOM 4024 N N . SER B 1 64 ? -27.016 0.075 8.359 1 92.88 64 SER B N 1
ATOM 4025 C CA . SER B 1 64 ? -26.562 -0.352 9.688 1 92.88 64 SER B CA 1
ATOM 4026 C C . SER B 1 64 ? -26.438 -1.87 9.758 1 92.88 64 SER B C 1
ATOM 4028 O O . SER B 1 64 ? -27.047 -2.59 8.961 1 92.88 64 SER B O 1
ATOM 4030 N N . TYR B 1 65 ? -25.688 -2.338 10.648 1 93.81 65 TYR B N 1
ATOM 4031 C CA . TYR B 1 65 ? -25.484 -3.771 10.82 1 93.81 65 TYR B CA 1
ATOM 4032 C C . TYR B 1 65 ? -26.797 -4.48 11.086 1 93.81 65 TYR B C 1
ATOM 4034 O O . TYR B 1 65 ? -27.062 -5.559 10.547 1 93.81 65 TYR B O 1
ATOM 4042 N N . GLU B 1 66 ? -27.656 -3.812 11.883 1 94.75 66 GLU B N 1
ATOM 4043 C CA . GLU B 1 66 ? -28.938 -4.418 12.219 1 94.75 66 GLU B CA 1
ATOM 4044 C C . GLU B 1 66 ? -29.859 -4.496 11 1 94.75 66 GLU B C 1
ATOM 4046 O O . GLU B 1 66 ? -30.531 -5.504 10.789 1 94.75 66 GLU B O 1
ATOM 4051 N N . ALA B 1 67 ? -29.859 -3.414 10.258 1 95.62 67 ALA B N 1
ATOM 4052 C CA . ALA B 1 67 ? -30.656 -3.404 9.039 1 95.62 67 ALA B CA 1
ATOM 4053 C C . ALA B 1 67 ? -30.156 -4.441 8.039 1 95.62 67 ALA B C 1
ATOM 4055 O O . ALA B 1 67 ? -30.953 -5.152 7.422 1 95.62 67 ALA B O 1
ATOM 4056 N N . PHE B 1 68 ? -28.875 -4.535 7.898 1 96.69 68 PHE B N 1
ATOM 4057 C CA . PHE B 1 68 ? -28.25 -5.508 7.012 1 96.69 68 PHE B CA 1
ATOM 4058 C C . PHE B 1 68 ? -28.625 -6.93 7.422 1 96.69 68 PHE B C 1
ATOM 4060 O O . PHE B 1 68 ? -29.078 -7.723 6.594 1 96.69 68 PHE B O 1
ATOM 4067 N N . LYS B 1 69 ? -28.438 -7.23 8.695 1 95.69 69 LYS B N 1
ATOM 4068 C CA . LYS B 1 69 ? -28.734 -8.555 9.234 1 95.69 69 LYS B CA 1
ATOM 4069 C C . LYS B 1 69 ? -30.172 -8.969 8.922 1 95.69 69 LYS B C 1
ATOM 4071 O O . LYS B 1 69 ? -30.406 -10.07 8.422 1 95.69 69 LYS B O 1
ATOM 4076 N N . ARG B 1 70 ? -31.047 -8.102 9.195 1 96.25 70 ARG B N 1
ATOM 4077 C CA . ARG B 1 70 ? -32.469 -8.367 8.977 1 96.25 70 ARG B CA 1
ATOM 4078 C C . ARG B 1 70 ? -32.75 -8.57 7.492 1 96.25 70 ARG B C 1
ATOM 4080 O O . ARG B 1 70 ? -33.438 -9.539 7.113 1 96.25 70 ARG B O 1
ATOM 4087 N N . GLU B 1 71 ? -32.25 -7.711 6.691 1 96.88 71 GLU B N 1
ATOM 4088 C CA . GLU B 1 71 ? -32.531 -7.742 5.258 1 96.88 71 GLU B CA 1
ATOM 4089 C C . GLU B 1 71 ? -31.922 -8.977 4.602 1 96.88 71 GLU B C 1
ATOM 4091 O O . GLU B 1 71 ? -32.562 -9.617 3.756 1 96.88 71 GLU B O 1
ATOM 4096 N N . ALA B 1 72 ? -30.734 -9.281 4.941 1 97.06 72 ALA B N 1
ATOM 4097 C CA . ALA B 1 72 ? -30.031 -10.422 4.355 1 97.06 72 ALA B CA 1
ATOM 4098 C C . ALA B 1 72 ? -30.781 -11.727 4.652 1 97.06 72 ALA B C 1
ATOM 4100 O O . ALA B 1 72 ? -31 -12.539 3.754 1 97.06 72 ALA B O 1
ATOM 4101 N N . ILE B 1 73 ? -31.219 -11.844 5.887 1 96.62 73 ILE B N 1
ATOM 4102 C CA . ILE B 1 73 ? -31.906 -13.062 6.301 1 96.62 73 ILE B CA 1
ATOM 4103 C C . ILE B 1 73 ? -33.281 -13.133 5.613 1 96.62 73 ILE B C 1
ATOM 4105 O O . ILE B 1 73 ? -33.688 -14.203 5.145 1 96.62 73 ILE B O 1
ATOM 4109 N N . GLN B 1 74 ? -33.906 -12.039 5.582 1 97.38 74 GLN B N 1
ATOM 4110 C CA . GLN B 1 74 ? -35.219 -12 4.93 1 97.38 74 GLN B CA 1
ATOM 4111 C C . GLN B 1 74 ? -35.125 -12.375 3.455 1 97.38 74 GLN B C 1
ATOM 4113 O O . GLN B 1 74 ? -35.969 -13.102 2.932 1 97.38 74 GLN B O 1
ATOM 4118 N N . CYS B 1 75 ? -34.125 -11.906 2.814 1 97.38 75 CYS B N 1
ATOM 4119 C CA . CYS B 1 75 ? -33.938 -12.219 1.406 1 97.38 75 CYS B CA 1
ATOM 4120 C C . CYS B 1 75 ? -33.656 -13.711 1.207 1 97.38 75 CYS B C 1
ATOM 4122 O O . CYS B 1 75 ? -34.219 -14.312 0.281 1 97.38 75 CYS B O 1
ATOM 4124 N N . LEU B 1 76 ? -32.844 -14.258 2.041 1 96.94 76 LEU B N 1
ATOM 4125 C CA . LEU B 1 76 ? -32.562 -15.68 1.963 1 96.94 76 LEU B CA 1
ATOM 4126 C C . LEU B 1 76 ? -33.812 -16.5 2.178 1 96.94 76 LEU B C 1
ATOM 4128 O O . LEU B 1 76 ? -34.031 -17.5 1.492 1 96.94 76 LEU B O 1
ATOM 4132 N N . GLU B 1 77 ? -34.656 -16.062 3.08 1 96.31 77 GLU B N 1
ATOM 4133 C CA . GLU B 1 77 ? -35.906 -16.75 3.363 1 96.31 77 GLU B CA 1
ATOM 4134 C C . GLU B 1 77 ? -36.844 -16.688 2.17 1 96.31 77 GLU B C 1
ATOM 4136 O O . GLU B 1 77 ? -37.688 -17.578 1.975 1 96.31 77 GLU B O 1
ATOM 4141 N N . ARG B 1 78 ? -36.688 -15.727 1.361 1 97.38 78 ARG B N 1
ATOM 4142 C CA . ARG B 1 78 ? -37.5 -15.562 0.165 1 97.38 78 ARG B CA 1
ATOM 4143 C C . ARG B 1 78 ? -36.875 -16.281 -1.029 1 97.38 78 ARG B C 1
ATOM 4145 O O . ARG B 1 78 ? -37.25 -16.016 -2.176 1 97.38 78 ARG B O 1
ATOM 4152 N N . ASP B 1 79 ? -35.875 -17.016 -0.843 1 96.88 79 ASP B N 1
ATOM 4153 C CA . ASP B 1 79 ? -35.188 -17.859 -1.83 1 96.88 79 ASP B CA 1
ATOM 4154 C C . ASP B 1 79 ? -34.469 -17 -2.861 1 96.88 79 ASP B C 1
ATOM 4156 O O . ASP B 1 79 ? -34.406 -17.344 -4.043 1 96.88 79 ASP B O 1
ATOM 4160 N N . GLU B 1 80 ? -33.938 -15.883 -2.369 1 97.56 80 GLU B N 1
ATOM 4161 C CA . GLU B 1 80 ? -33.156 -14.984 -3.223 1 97.56 80 GLU B CA 1
ATOM 4162 C C . GLU B 1 80 ? -31.672 -15.297 -3.156 1 97.56 80 GLU B C 1
ATOM 4164 O O . GLU B 1 80 ? -31.234 -16.062 -2.295 1 97.56 80 GLU B O 1
ATOM 4169 N N . THR B 1 81 ? -30.969 -14.859 -4.172 1 97.81 81 THR B N 1
ATOM 4170 C CA . THR B 1 81 ? -29.516 -14.969 -4.18 1 97.81 81 THR B CA 1
ATOM 4171 C C . THR B 1 81 ? -28.875 -13.742 -3.539 1 97.81 81 THR B C 1
ATOM 4173 O O . THR B 1 81 ? -28.984 -12.633 -4.062 1 97.81 81 THR B O 1
ATOM 4176 N N . VAL B 1 82 ? -28.203 -13.961 -2.424 1 97.81 82 VAL B N 1
ATOM 4177 C CA . VAL B 1 82 ? -27.578 -12.883 -1.667 1 97.81 82 VAL B CA 1
ATOM 4178 C C . VAL B 1 82 ? -26.062 -13.023 -1.733 1 97.81 82 VAL B C 1
ATOM 4180 O O . VAL B 1 82 ? -25.516 -14.102 -1.492 1 97.81 82 VAL B O 1
ATOM 4183 N N . VAL B 1 83 ? -25.375 -11.961 -2.115 1 97.94 83 VAL B N 1
ATOM 4184 C CA . VAL B 1 83 ? -23.906 -11.922 -2.123 1 97.94 83 VAL B CA 1
ATOM 4185 C C . VAL B 1 83 ? -23.406 -11.047 -0.978 1 97.94 83 VAL B C 1
ATOM 4187 O O . VAL B 1 83 ? -23.859 -9.914 -0.815 1 97.94 83 VAL B O 1
ATOM 4190 N N . ILE B 1 84 ? -22.547 -11.57 -0.186 1 96.75 84 ILE B N 1
ATOM 4191 C CA . ILE B 1 84 ? -21.875 -10.82 0.865 1 96.75 84 ILE B CA 1
ATOM 4192 C C . ILE B 1 84 ? -20.375 -10.797 0.603 1 96.75 84 ILE B C 1
ATOM 4194 O O . ILE B 1 84 ? -19.688 -11.797 0.819 1 96.75 84 ILE B O 1
ATOM 4198 N N . ASP B 1 85 ? -19.922 -9.664 0.136 1 95.81 85 ASP B N 1
ATOM 4199 C CA . ASP B 1 85 ? -18.516 -9.477 -0.219 1 95.81 85 ASP B CA 1
ATOM 4200 C C . ASP B 1 85 ? -17.703 -9.008 0.985 1 95.81 85 ASP B C 1
ATOM 4202 O O . ASP B 1 85 ? -18.047 -8.008 1.624 1 95.81 85 ASP B O 1
ATOM 4206 N N . GLU B 1 86 ? -16.656 -9.672 1.302 1 94.31 86 GLU B N 1
ATOM 4207 C CA . GLU B 1 86 ? -15.773 -9.461 2.449 1 94.31 86 GLU B CA 1
ATOM 4208 C C . GLU B 1 86 ? -16.484 -9.82 3.756 1 94.31 86 GLU B C 1
ATOM 4210 O O . GLU B 1 86 ? -16.516 -9.016 4.688 1 94.31 86 GLU B O 1
ATOM 4215 N N . ILE B 1 87 ? -16.938 -11.094 3.824 1 92.88 87 ILE B N 1
ATOM 4216 C CA . ILE B 1 87 ? -17.781 -11.562 4.914 1 92.88 87 ILE B CA 1
ATOM 4217 C C . ILE B 1 87 ? -16.953 -11.664 6.199 1 92.88 87 ILE B C 1
ATOM 4219 O O . ILE B 1 87 ? -17.5 -11.57 7.301 1 92.88 87 ILE B O 1
ATOM 4223 N N . GLN B 1 88 ? -15.602 -11.797 6.031 1 89.94 88 GLN B N 1
ATOM 4224 C CA . GLN B 1 88 ? -14.758 -12 7.207 1 89.94 88 GLN B CA 1
ATOM 4225 C C . GLN B 1 88 ? -14.719 -10.742 8.078 1 89.94 88 GLN B C 1
ATOM 4227 O O . GLN B 1 88 ? -14.289 -10.797 9.234 1 89.94 88 GLN B O 1
ATOM 4232 N N . ARG B 1 89 ? -15.211 -9.664 7.52 1 90.88 89 ARG B N 1
ATOM 4233 C CA . ARG B 1 89 ? -15.164 -8.391 8.234 1 90.88 89 ARG B CA 1
ATOM 4234 C C . ARG B 1 89 ? -16.391 -8.219 9.125 1 90.88 89 ARG B C 1
ATOM 4236 O O . ARG B 1 89 ? -16.438 -7.312 9.953 1 90.88 89 ARG B O 1
ATOM 4243 N N . LEU B 1 90 ? -17.359 -9.109 9 1 91.5 90 LEU B N 1
ATOM 4244 C CA . LEU B 1 90 ? -18.547 -9.055 9.836 1 91.5 90 LEU B CA 1
ATOM 4245 C C . LEU B 1 90 ? -18.266 -9.641 11.219 1 91.5 90 LEU B C 1
ATOM 4247 O O . LEU B 1 90 ? -17.406 -10.492 11.375 1 91.5 90 LEU B O 1
ATOM 4251 N N . PRO B 1 91 ? -19.078 -9.133 12.172 1 88.25 91 PRO B N 1
ATOM 4252 C CA . PRO B 1 91 ? -18.938 -9.75 13.5 1 88.25 91 PRO B CA 1
ATOM 4253 C C . PRO B 1 91 ? -19.266 -11.242 13.492 1 88.25 91 PRO B C 1
ATOM 4255 O O . PRO B 1 91 ? -20.109 -11.695 12.711 1 88.25 91 PRO B O 1
ATOM 4258 N N . GLY B 1 92 ? -18.609 -11.969 14.391 1 85.56 92 GLY B N 1
ATOM 4259 C CA . GLY B 1 92 ? -18.812 -13.406 14.508 1 85.56 92 GLY B CA 1
ATOM 4260 C C . GLY B 1 92 ? -20.25 -13.797 14.727 1 85.56 92 GLY B C 1
ATOM 4261 O O . GLY B 1 92 ? -20.688 -14.875 14.305 1 85.56 92 GLY B O 1
ATOM 4262 N N . GLU B 1 93 ? -20.984 -12.945 15.281 1 88.81 93 GLU B N 1
ATOM 4263 C CA . GLU B 1 93 ? -22.391 -13.203 15.578 1 88.81 93 GLU B CA 1
ATOM 4264 C C . GLU B 1 93 ? -23.203 -13.414 14.297 1 88.81 93 GLU B C 1
ATOM 4266 O O . GLU B 1 93 ? -24.219 -14.109 14.305 1 88.81 93 GLU B O 1
ATOM 4271 N N . PHE B 1 94 ? -22.781 -12.852 13.234 1 90.19 94 PHE B N 1
ATOM 4272 C CA . PHE B 1 94 ? -23.5 -13.023 11.977 1 90.19 94 PHE B CA 1
ATOM 4273 C C . PHE B 1 94 ? -23.406 -14.461 11.484 1 90.19 94 PHE B C 1
ATOM 4275 O O . PHE B 1 94 ? -24.375 -15.016 10.977 1 90.19 94 PHE B O 1
ATOM 4282 N N . LEU B 1 95 ? -22.266 -15.031 11.586 1 86.75 95 LEU B N 1
ATOM 4283 C CA . LEU B 1 95 ? -22.094 -16.422 11.195 1 86.75 95 LEU B CA 1
ATOM 4284 C C . LEU B 1 95 ? -22.953 -17.344 12.055 1 86.75 95 LEU B C 1
ATOM 4286 O O . LEU B 1 95 ? -23.484 -18.344 11.57 1 86.75 95 LEU B O 1
ATOM 4290 N N . ASP B 1 96 ? -23.062 -16.938 13.281 1 87.69 96 ASP B N 1
ATOM 4291 C CA . ASP B 1 96 ? -23.953 -17.688 14.172 1 87.69 96 ASP B CA 1
ATOM 4292 C C . ASP B 1 96 ? -25.406 -17.594 13.711 1 87.69 96 ASP B C 1
ATOM 4294 O O . ASP B 1 96 ? -26.156 -18.562 13.797 1 87.69 96 ASP B O 1
ATOM 4298 N N . LEU B 1 97 ? -25.719 -16.469 13.352 1 90.62 97 LEU B N 1
ATOM 4299 C CA . LEU B 1 97 ? -27.078 -16.25 12.844 1 90.62 97 LEU B CA 1
ATOM 4300 C C . LEU B 1 97 ? -27.344 -17.078 11.594 1 90.62 97 LEU B C 1
ATOM 4302 O O . LEU B 1 97 ? -28.422 -17.641 11.445 1 90.62 97 LEU B O 1
ATOM 4306 N N . LEU B 1 98 ? -26.422 -17.156 10.703 1 90 98 LEU B N 1
ATOM 4307 C CA . LEU B 1 98 ? -26.547 -17.969 9.5 1 90 98 LEU B CA 1
ATOM 4308 C C . LEU B 1 98 ? -26.734 -19.438 9.867 1 90 98 LEU B C 1
ATOM 4310 O O . LEU B 1 98 ? -27.562 -20.125 9.258 1 90 98 LEU B O 1
ATOM 4314 N N . HIS B 1 99 ? -25.953 -19.844 10.82 1 88.19 99 HIS B N 1
ATOM 4315 C CA . HIS B 1 99 ? -26.047 -21.234 11.273 1 88.19 99 HIS B CA 1
ATOM 4316 C C . HIS B 1 99 ? -27.438 -21.531 11.82 1 88.19 99 HIS B C 1
ATOM 4318 O O . HIS B 1 99 ? -28.016 -22.594 11.523 1 88.19 99 HIS B O 1
ATOM 4324 N N . LYS B 1 100 ? -27.938 -20.656 12.547 1 89.12 100 LYS B N 1
ATOM 4325 C CA . LYS B 1 100 ? -29.266 -20.812 13.133 1 89.12 100 LYS B CA 1
ATOM 4326 C C . LYS B 1 100 ? -30.344 -20.812 12.055 1 89.12 100 LYS B C 1
ATOM 4328 O O . LYS B 1 100 ? -31.344 -21.531 12.18 1 89.12 100 LYS B O 1
ATOM 4333 N N . THR B 1 101 ? -30.203 -20 11.141 1 88.94 101 THR B N 1
ATOM 4334 C CA . THR B 1 101 ? -31.156 -19.891 10.047 1 88.94 101 THR B CA 1
ATOM 4335 C C . THR B 1 101 ? -31.156 -21.156 9.195 1 88.94 101 THR B C 1
ATOM 4337 O O . THR B 1 101 ? -32.219 -21.609 8.734 1 88.94 101 THR B O 1
ATOM 4340 N N . GLY B 1 102 ? -30.016 -21.766 9.016 1 88.31 102 GLY B N 1
ATOM 4341 C CA . GLY B 1 102 ? -29.891 -22.891 8.117 1 88.31 102 GLY B CA 1
ATOM 4342 C C . GLY B 1 102 ? -29.875 -22.5 6.652 1 88.31 102 GLY B C 1
ATOM 4343 O O . GLY B 1 102 ? -30.094 -21.344 6.316 1 88.31 102 GLY B O 1
ATOM 4344 N N . VAL B 1 103 ? -29.594 -23.484 5.832 1 92.25 103 VAL B N 1
ATOM 4345 C CA . VAL B 1 103 ? -29.406 -23.219 4.41 1 92.25 103 VAL B CA 1
ATOM 4346 C C . VAL B 1 103 ? -30.75 -22.891 3.762 1 92.25 103 VAL B C 1
ATOM 4348 O O . VAL B 1 103 ? -31.625 -23.766 3.658 1 92.25 103 VAL B O 1
ATOM 4351 N N . ARG B 1 104 ? -30.922 -21.703 3.471 1 93.81 104 ARG B N 1
ATOM 4352 C CA . ARG B 1 104 ? -32.031 -21.156 2.725 1 93.81 104 ARG B CA 1
ATOM 4353 C C . A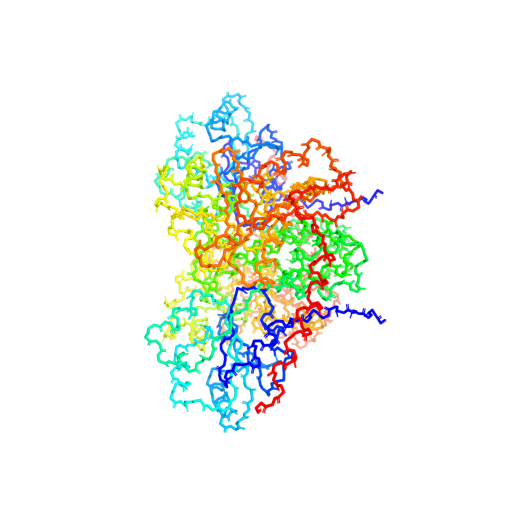RG B 1 104 ? -31.578 -20.234 1.611 1 93.81 104 ARG B C 1
ATOM 4355 O O . ARG B 1 104 ? -30.578 -19.516 1.771 1 93.81 104 ARG B O 1
ATOM 4362 N N . GLY B 1 105 ? -32.344 -20.297 0.492 1 96 105 GLY B N 1
ATOM 4363 C CA . GLY B 1 105 ? -31.891 -19.453 -0.605 1 96 105 GLY B CA 1
ATOM 4364 C C . GLY B 1 105 ? -30.484 -19.75 -1.075 1 96 105 GLY B C 1
ATOM 4365 O O . GLY B 1 105 ? -29.984 -20.859 -0.864 1 96 105 GLY B O 1
ATOM 4366 N N . ARG B 1 106 ? -29.953 -18.828 -1.801 1 96.88 106 ARG B N 1
ATOM 4367 C CA . ARG B 1 106 ? -28.578 -18.953 -2.271 1 96.88 106 ARG B CA 1
ATOM 4368 C C . ARG B 1 106 ? -27.688 -17.859 -1.673 1 96.88 106 ARG B C 1
ATOM 4370 O O . ARG B 1 106 ? -28.016 -16.672 -1.778 1 96.88 106 ARG B O 1
ATOM 4377 N N . LEU B 1 107 ? -26.688 -18.25 -0.986 1 96.56 107 LEU B N 1
ATOM 4378 C CA . LEU B 1 107 ? -25.75 -17.312 -0.379 1 96.56 107 LEU B CA 1
ATOM 4379 C C . LEU B 1 107 ? -24.344 -17.484 -0.981 1 96.56 107 LEU B C 1
ATOM 4381 O O . LEU B 1 107 ? -23.797 -18.578 -0.976 1 96.56 107 LEU B O 1
ATOM 4385 N N . ILE B 1 108 ? -23.844 -16.438 -1.534 1 97.06 108 ILE B N 1
ATOM 4386 C CA . ILE B 1 108 ? -22.453 -16.406 -2 1 97.06 108 ILE B CA 1
ATOM 4387 C C . ILE B 1 108 ? -21.641 -15.469 -1.112 1 97.06 108 ILE B C 1
ATOM 4389 O O . ILE B 1 108 ? -21.781 -14.25 -1.188 1 97.06 108 ILE B O 1
ATOM 4393 N N . ALA B 1 109 ? -20.859 -16.031 -0.285 1 95.12 109 ALA B N 1
ATOM 4394 C CA . ALA B 1 109 ? -19.953 -15.266 0.581 1 95.12 109 ALA B CA 1
ATOM 4395 C C . ALA B 1 109 ? -18.562 -15.164 -0.033 1 95.12 109 ALA B C 1
ATOM 4397 O O . ALA B 1 109 ? -18 -16.156 -0.485 1 95.12 109 ALA B O 1
ATOM 4398 N N . ILE B 1 110 ? -18.047 -13.953 -0.108 1 95.88 110 ILE B N 1
ATOM 4399 C CA . ILE B 1 110 ? -16.719 -13.727 -0.66 1 95.88 110 ILE B CA 1
ATOM 4400 C C . ILE B 1 110 ? -15.758 -13.32 0.457 1 95.88 110 ILE B C 1
ATOM 4402 O O . ILE B 1 110 ? -16.094 -12.5 1.312 1 95.88 110 ILE B O 1
ATOM 4406 N N . SER B 1 111 ? -14.641 -13.93 0.501 1 94.31 111 SER B N 1
ATOM 4407 C CA . SER B 1 111 ? -13.609 -13.578 1.477 1 94.31 111 SER B CA 1
ATOM 4408 C C . SER B 1 111 ? -12.258 -13.391 0.807 1 94.31 111 SER B C 1
ATOM 4410 O O . SER B 1 111 ? -11.867 -14.188 -0.056 1 94.31 111 SER B O 1
ATOM 4412 N N . SER B 1 112 ? -11.508 -12.336 1.208 1 92.62 112 SER B N 1
ATOM 4413 C CA . SER B 1 112 ? -10.195 -12.055 0.627 1 92.62 112 SER B CA 1
ATOM 4414 C C . SER B 1 112 ? -9.078 -12.656 1.472 1 92.62 112 SER B C 1
ATOM 4416 O O . SER B 1 112 ? -7.898 -12.391 1.225 1 92.62 112 SER B O 1
ATOM 4418 N N . THR B 1 113 ? -9.43 -13.43 2.418 1 89.25 113 THR B N 1
ATOM 4419 C CA . THR B 1 113 ? -8.438 -14.047 3.291 1 89.25 113 THR B CA 1
ATOM 4420 C C . THR B 1 113 ? -8.328 -15.547 3.008 1 89.25 113 THR B C 1
ATOM 4422 O O . THR B 1 113 ? -9.32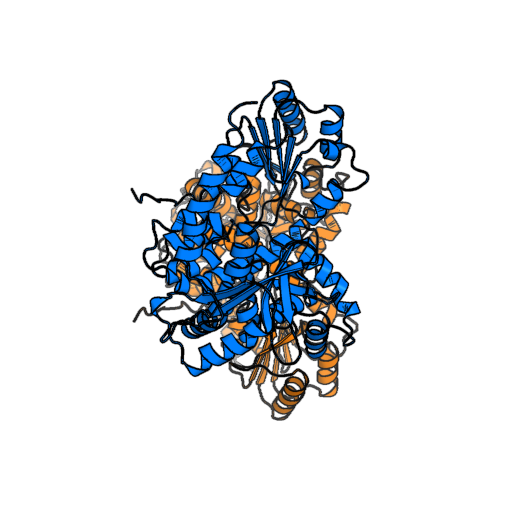 -16.203 2.689 1 89.25 113 THR B O 1
ATOM 4425 N N . LEU B 1 114 ? -7.176 -15.969 3.02 1 85.25 114 LEU B N 1
ATOM 4426 C CA . LEU B 1 114 ? -6.93 -17.391 2.844 1 85.25 114 LEU B CA 1
ATOM 4427 C C . LEU B 1 114 ? -6.762 -18.094 4.191 1 85.25 114 LEU B C 1
ATOM 4429 O O . LEU B 1 114 ? -7.578 -18.938 4.566 1 85.25 114 LEU B O 1
ATOM 4433 N N . TRP B 1 115 ? -5.957 -17.562 4.891 1 71.56 115 TRP B N 1
ATOM 4434 C CA . TRP B 1 115 ? -5.629 -18.172 6.172 1 71.56 115 TRP B CA 1
ATOM 4435 C C . TRP B 1 115 ? -6.773 -18 7.168 1 71.56 115 TRP B C 1
ATOM 4437 O O . TRP B 1 115 ? -7.18 -18.969 7.824 1 71.56 115 TRP B O 1
ATOM 4447 N N . LEU B 1 116 ? -7.32 -16.906 7.156 1 68 116 LEU B N 1
ATOM 4448 C CA . LEU B 1 116 ? -8.406 -16.625 8.094 1 68 116 LEU B CA 1
ATOM 4449 C C . LEU B 1 116 ? -9.648 -17.438 7.742 1 68 116 LEU B C 1
ATOM 4451 O O . LEU B 1 116 ? -10.344 -17.922 8.633 1 68 116 LEU B O 1
ATOM 4455 N N . THR B 1 117 ? -9.828 -17.594 6.527 1 75.06 117 THR B N 1
ATOM 4456 C CA . THR B 1 117 ? -10.945 -18.406 6.078 1 75.06 117 THR B CA 1
ATOM 4457 C C . THR B 1 117 ? -10.766 -19.859 6.512 1 75.06 117 THR B C 1
ATOM 4459 O O . THR B 1 117 ? -11.703 -20.5 7 1 75.06 117 THR B O 1
ATOM 4462 N N . LYS B 1 118 ? -9.547 -20.266 6.383 1 71.19 118 LYS B N 1
ATOM 4463 C CA . LYS B 1 118 ? -9.25 -21.625 6.809 1 71.19 118 LYS B CA 1
ATOM 4464 C C . LYS B 1 118 ? -9.492 -21.797 8.305 1 71.19 118 LYS B C 1
ATOM 4466 O O . LYS B 1 118 ? -10.016 -22.828 8.734 1 71.19 118 LYS B O 1
ATOM 4471 N N . GLU B 1 119 ? -9.125 -20.781 8.953 1 68.56 119 GLU B N 1
ATOM 4472 C CA . GLU B 1 119 ? -9.32 -20.812 10.398 1 68.56 119 GLU B CA 1
ATOM 4473 C C . GLU B 1 119 ? -10.797 -20.797 10.758 1 68.56 119 GLU B C 1
ATOM 4475 O O . GLU B 1 119 ? -11.227 -21.469 11.695 1 68.56 119 GLU B O 1
ATOM 4480 N N . LEU B 1 120 ? -11.477 -20.031 9.953 1 65.31 120 LEU B N 1
ATOM 4481 C CA . LEU B 1 120 ? -12.914 -19.938 10.164 1 65.31 120 LEU B CA 1
ATOM 4482 C C . LEU B 1 120 ? -13.617 -21.234 9.766 1 65.31 120 LEU B C 1
ATOM 4484 O O . LEU B 1 120 ? -14.594 -21.641 10.406 1 65.31 120 LEU B O 1
ATOM 4488 N N . MET B 1 121 ? -13.094 -21.922 8.719 1 64.62 121 MET B N 1
ATOM 4489 C CA . MET B 1 121 ? -13.695 -23.141 8.195 1 64.62 121 MET B CA 1
ATOM 4490 C C . MET B 1 121 ? -13.258 -24.359 9.008 1 64.62 121 MET B C 1
ATOM 4492 O O . MET B 1 121 ? -13.938 -25.391 9.023 1 64.62 121 MET B O 1
ATOM 4496 N N . GLY B 1 122 ? -12.078 -24.312 9.445 1 57.88 122 GLY B N 1
ATOM 4497 C CA . GLY B 1 122 ? -11.57 -25.469 10.164 1 57.88 122 GLY B CA 1
ATOM 4498 C C . GLY B 1 122 ? -12.492 -25.938 11.266 1 57.88 122 GLY B C 1
ATOM 4499 O O . GLY B 1 122 ? -13.625 -25.469 11.383 1 57.88 122 GLY B O 1
ATOM 4500 N N . LYS B 1 123 ? -12.016 -26.656 12.32 1 53.88 123 LYS B N 1
ATOM 4501 C CA . LYS B 1 123 ? -12.57 -27.656 13.227 1 53.88 123 LYS B CA 1
ATOM 4502 C C . LYS B 1 123 ? -13.82 -27.141 13.93 1 53.88 123 LYS B C 1
ATOM 4504 O O . LYS B 1 123 ? -14.766 -27.891 14.172 1 53.88 123 LYS B O 1
ATOM 4509 N N . SER B 1 124 ? -13.766 -25.938 14.422 1 52.38 124 SER B N 1
ATOM 4510 C CA . SER B 1 124 ? -14.773 -25.641 15.438 1 52.38 124 SER B CA 1
ATOM 4511 C C . SER B 1 124 ? -15.867 -24.734 14.875 1 52.38 124 SER B C 1
ATOM 4513 O O . SER B 1 124 ? -16.703 -24.234 15.617 1 52.38 124 SER B O 1
ATOM 4515 N N . SER B 1 125 ? -15.828 -24.516 13.406 1 59.31 125 SER B N 1
ATOM 4516 C CA . SER B 1 125 ? -16.891 -23.578 13.078 1 59.31 125 SER B CA 1
ATOM 4517 C C . SER B 1 125 ? -18.078 -24.297 12.422 1 59.31 125 SER B C 1
ATOM 4519 O O . SER B 1 125 ? -18.062 -24.562 11.219 1 59.31 125 SER B O 1
ATOM 4521 N N . PRO B 1 126 ? -18.984 -24.781 13.156 1 59.47 126 PRO B N 1
ATOM 4522 C CA . PRO B 1 126 ? -20.188 -25.453 12.68 1 59.47 126 PRO B CA 1
ATOM 4523 C C . PRO B 1 126 ? -20.812 -24.75 11.461 1 59.47 126 PRO B C 1
ATOM 4525 O O . PRO B 1 126 ? -21.406 -25.406 10.609 1 59.47 126 PRO B O 1
ATOM 4528 N N . VAL B 1 127 ? -20.641 -23.453 11.219 1 62.12 127 VAL B N 1
ATOM 4529 C CA . VAL B 1 127 ? -21.328 -22.672 10.188 1 62.12 127 VAL B CA 1
ATOM 4530 C C . VAL B 1 127 ? -20.703 -22.969 8.828 1 62.12 127 VAL B C 1
ATOM 4532 O O . VAL B 1 127 ? -21.406 -23.094 7.824 1 62.12 127 VAL B O 1
ATOM 4535 N N . LEU B 1 128 ? -19.453 -23.281 8.867 1 65.5 128 LEU B N 1
ATOM 4536 C CA . LEU B 1 128 ? -18.828 -23.297 7.547 1 65.5 128 LEU B CA 1
ATOM 4537 C C . LEU B 1 128 ? -19 -24.672 6.887 1 65.5 128 LEU B C 1
ATOM 4539 O O . LEU B 1 128 ? -18.844 -24.797 5.668 1 65.5 128 LEU B O 1
ATOM 4543 N N . GLY B 1 129 ? -19.422 -25.547 7.707 1 74.81 129 GLY B N 1
ATOM 4544 C CA . GLY B 1 129 ? -19.844 -26.797 7.09 1 74.81 129 GLY B CA 1
ATOM 4545 C C . GLY B 1 129 ? -21.047 -26.609 6.168 1 74.81 129 GLY B C 1
ATOM 4546 O O . GLY B 1 129 ? -21.312 -27.469 5.324 1 74.81 129 GLY B O 1
ATOM 4547 N N . LEU B 1 130 ? -21.562 -25.484 6.328 1 84.44 130 LEU B N 1
ATOM 4548 C CA . LEU B 1 130 ? -22.75 -25.188 5.523 1 84.44 130 LEU B CA 1
ATOM 4549 C C . LEU B 1 130 ? -22.359 -24.656 4.152 1 84.44 130 LEU B C 1
ATOM 4551 O O . LEU B 1 130 ? -23.188 -24.594 3.242 1 84.44 130 LEU B O 1
ATOM 4555 N N . PHE B 1 131 ? -21.125 -24.281 3.988 1 89.88 131 PHE B N 1
ATOM 4556 C CA . PHE B 1 131 ? -20.672 -23.656 2.75 1 89.88 131 PHE B CA 1
ATOM 4557 C C . PHE B 1 131 ? -19.922 -24.656 1.879 1 89.88 131 PHE B C 1
ATOM 4559 O O . PHE B 1 131 ? -19.141 -25.453 2.385 1 89.88 131 PHE B O 1
ATOM 4566 N N . SER B 1 132 ? -20.203 -24.609 0.586 1 91 132 SER B N 1
ATOM 4567 C CA . SER B 1 132 ? -19.266 -25.172 -0.38 1 91 132 SER B CA 1
ATOM 4568 C C . SER B 1 132 ? -18.047 -24.281 -0.541 1 91 132 SER B C 1
ATOM 4570 O O . SER B 1 132 ? -18.172 -23.047 -0.573 1 91 132 SER B O 1
ATOM 4572 N N . ASP B 1 133 ? -16.922 -24.859 -0.555 1 90.44 133 ASP B N 1
ATOM 4573 C CA . ASP B 1 133 ? -15.695 -24.109 -0.718 1 90.44 133 ASP B CA 1
ATOM 4574 C C . ASP B 1 133 ? -15.398 -23.844 -2.193 1 90.44 133 ASP B C 1
ATOM 4576 O O . ASP B 1 133 ? -15.555 -24.734 -3.031 1 90.44 133 ASP B O 1
ATOM 4580 N N . PHE B 1 134 ? -15.094 -22.688 -2.473 1 93.69 134 PHE B N 1
ATOM 4581 C CA . PHE B 1 134 ? -14.672 -22.297 -3.812 1 93.69 134 PHE B CA 1
ATOM 4582 C C . PHE B 1 134 ? -13.445 -21.391 -3.748 1 93.69 134 PHE B C 1
ATOM 4584 O O . PHE B 1 134 ? -13.562 -20.172 -3.617 1 93.69 134 PHE B O 1
ATOM 4591 N N . LYS B 1 135 ? -12.289 -21.984 -3.951 1 93.94 135 LYS B N 1
ATOM 4592 C CA . LYS B 1 135 ? -11.039 -21.219 -3.924 1 93.94 135 LYS B CA 1
ATOM 4593 C C . LYS B 1 135 ? -10.711 -20.656 -5.305 1 93.94 135 LYS B C 1
ATOM 4595 O O . LYS B 1 135 ? -10.766 -21.375 -6.301 1 93.94 135 LYS B O 1
ATOM 4600 N N . MET B 1 136 ? -10.445 -19.406 -5.344 1 95.31 136 MET B N 1
ATOM 4601 C CA . MET B 1 136 ? -10.07 -18.781 -6.602 1 95.31 136 MET B CA 1
ATOM 4602 C C . MET B 1 136 ? -8.625 -18.297 -6.551 1 95.31 136 MET B C 1
ATOM 4604 O O . MET B 1 136 ? -8.172 -17.766 -5.535 1 95.31 136 MET B O 1
ATOM 4608 N N . GLY B 1 137 ? -7.875 -18.547 -7.586 1 95.12 137 GLY B N 1
ATOM 4609 C CA . GLY B 1 137 ? -6.516 -18.062 -7.766 1 95.12 137 GLY B CA 1
ATOM 4610 C C . GLY B 1 137 ? -6.328 -17.281 -9.055 1 95.12 137 GLY B C 1
ATOM 4611 O O . GLY B 1 137 ? -7.285 -16.719 -9.594 1 95.12 137 GLY B O 1
ATOM 4612 N N . LEU B 1 138 ? -5.109 -17.172 -9.469 1 96.81 138 LEU B N 1
ATOM 4613 C CA . LEU B 1 138 ? -4.848 -16.531 -10.75 1 96.81 138 LEU B CA 1
ATOM 4614 C C . LEU B 1 138 ? -5.648 -17.188 -11.867 1 96.81 138 LEU B C 1
ATOM 4616 O O . LEU B 1 138 ? -6.094 -18.328 -11.727 1 96.81 138 LEU B O 1
ATOM 4620 N N . ILE B 1 139 ? -5.883 -16.453 -12.891 1 97.5 139 ILE B N 1
ATOM 4621 C CA . ILE B 1 139 ? -6.574 -17 -14.055 1 97.5 139 ILE B C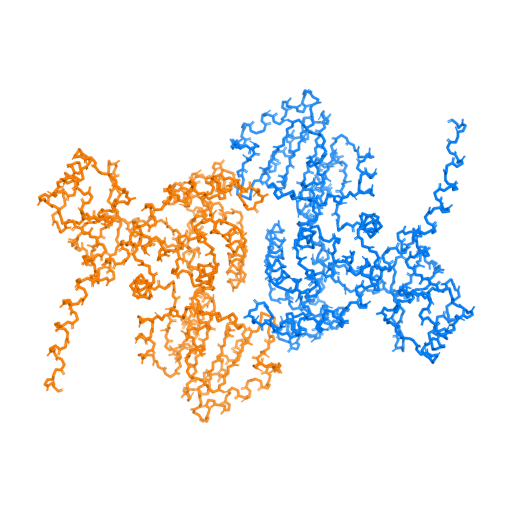A 1
ATOM 4622 C C . ILE B 1 139 ? -5.82 -18.219 -14.57 1 97.5 139 ILE B C 1
ATOM 4624 O O . ILE B 1 139 ? -4.594 -18.188 -14.711 1 97.5 139 ILE B O 1
ATOM 4628 N N . ASP B 1 140 ? -6.559 -19.234 -14.781 1 96.94 140 ASP B N 1
ATOM 4629 C CA . ASP B 1 140 ? -6.004 -20.5 -15.273 1 96.94 140 ASP B CA 1
ATOM 4630 C C . ASP B 1 140 ? -5.219 -20.281 -16.562 1 96.94 140 ASP B C 1
ATOM 4632 O O . ASP B 1 140 ? -5.648 -19.516 -17.438 1 96.94 140 ASP B O 1
ATOM 4636 N N . GLU B 1 141 ? -4.016 -20.953 -16.641 1 97.31 141 GLU B N 1
ATOM 4637 C CA . GLU B 1 141 ? -3.186 -20.844 -17.844 1 97.31 141 GLU B CA 1
ATOM 4638 C C . GLU B 1 141 ? -3.99 -21.156 -19.109 1 97.31 141 GLU B C 1
ATOM 4640 O O . GLU B 1 141 ? -3.861 -20.469 -20.109 1 97.31 141 GLU B O 1
ATOM 4645 N N . ARG B 1 142 ? -4.844 -22.141 -19.031 1 95 142 ARG B N 1
ATOM 4646 C CA . ARG B 1 142 ? -5.664 -22.531 -20.172 1 95 142 ARG B CA 1
ATOM 4647 C C . ARG B 1 142 ? -6.676 -21.453 -20.531 1 95 142 ARG B C 1
ATOM 4649 O O . ARG B 1 142 ? -6.879 -21.141 -21.703 1 95 142 ARG B O 1
ATOM 4656 N N . ASP B 1 143 ? -7.285 -20.891 -19.531 1 95.88 143 ASP B N 1
ATOM 4657 C CA . ASP B 1 143 ? -8.328 -19.891 -19.719 1 95.88 143 ASP B CA 1
ATOM 4658 C C . ASP B 1 143 ? -7.754 -18.609 -20.328 1 95.88 143 ASP B C 1
ATOM 4660 O O . ASP B 1 143 ? -8.352 -18.016 -21.219 1 95.88 143 ASP B O 1
ATOM 4664 N N . ILE B 1 144 ? -6.586 -18.156 -19.859 1 97.31 144 ILE B N 1
ATOM 4665 C CA . ILE B 1 144 ? -6.012 -16.906 -20.344 1 97.31 144 ILE B CA 1
ATOM 4666 C C . ILE B 1 144 ? -5.578 -17.062 -21.797 1 97.31 144 ILE B C 1
ATOM 4668 O O . ILE B 1 144 ? -5.742 -16.141 -22.609 1 97.31 144 ILE B O 1
ATOM 4672 N N . LEU B 1 145 ? -5.027 -18.219 -22.141 1 95.94 145 LEU B N 1
ATOM 4673 C CA . LEU B 1 145 ? -4.637 -18.484 -23.531 1 95.94 145 LEU B CA 1
ATOM 4674 C C . LEU B 1 145 ? -5.852 -18.484 -24.453 1 95.94 145 LEU B C 1
ATOM 4676 O O . LEU B 1 145 ? -5.809 -17.875 -25.531 1 95.94 145 LEU B O 1
ATOM 4680 N N . LYS B 1 146 ? -6.902 -19.094 -23.969 1 93.56 146 LYS B N 1
ATOM 4681 C CA . LYS B 1 146 ? -8.125 -19.156 -24.766 1 93.56 146 LYS B CA 1
ATOM 4682 C C . LYS B 1 146 ? -8.695 -17.766 -25.016 1 93.56 146 LYS B C 1
ATOM 4684 O O . LYS B 1 146 ? -9.172 -17.469 -26.109 1 93.56 146 LYS B O 1
ATOM 4689 N N . ASN B 1 147 ? -8.656 -16.938 -24.016 1 95.19 147 ASN B N 1
ATOM 4690 C CA . ASN B 1 147 ? -9.219 -15.602 -24.109 1 95.19 147 ASN B CA 1
ATOM 4691 C C . ASN B 1 147 ? -8.391 -14.719 -25.047 1 95.19 147 ASN B C 1
ATOM 4693 O O . ASN B 1 147 ? -8.945 -13.875 -25.75 1 95.19 147 ASN B O 1
ATOM 4697 N N . LEU B 1 148 ? -7.039 -14.977 -25.078 1 95.06 148 LEU B N 1
ATOM 4698 C CA . LEU B 1 148 ? -6.156 -14.023 -25.75 1 95.06 148 LEU B CA 1
ATOM 4699 C C . LEU B 1 148 ? -5.801 -14.5 -27.156 1 95.06 148 LEU B C 1
ATOM 4701 O O . LEU B 1 148 ? -5.316 -13.719 -27.969 1 95.06 148 LEU B O 1
ATOM 4705 N N . ARG B 1 149 ? -5.965 -15.727 -27.469 1 91.5 149 ARG B N 1
ATOM 4706 C CA . ARG B 1 149 ? -5.531 -16.328 -28.719 1 91.5 149 ARG B CA 1
ATOM 4707 C C . ARG B 1 149 ? -6.094 -15.562 -29.922 1 91.5 149 ARG B C 1
ATOM 4709 O O . ARG B 1 149 ? -5.414 -15.406 -30.938 1 91.5 149 ARG B O 1
ATOM 4716 N N . GLY B 1 150 ? -7.262 -15.008 -29.828 1 88.94 150 GLY B N 1
ATOM 4717 C CA . GLY B 1 150 ? -7.867 -14.281 -30.938 1 88.94 150 GLY B CA 1
ATOM 4718 C C . GLY B 1 150 ? -7.391 -12.844 -31.031 1 88.94 150 GLY B C 1
ATOM 4719 O O . GLY B 1 150 ? -7.578 -12.188 -32.062 1 88.94 150 GLY B O 1
ATOM 4720 N N . ARG B 1 151 ? -6.613 -12.414 -30.109 1 91.12 151 ARG B N 1
ATOM 4721 C CA . ARG B 1 151 ? -6.25 -11.008 -30.031 1 91.12 151 ARG B CA 1
ATOM 4722 C C . ARG B 1 151 ? -4.762 -10.805 -30.281 1 91.12 151 ARG B C 1
ATOM 4724 O O . ARG B 1 151 ? -4.324 -9.703 -30.625 1 91.12 151 ARG B O 1
ATOM 4731 N N . VAL B 1 152 ? -4.074 -11.867 -29.984 1 93.56 152 VAL B N 1
ATOM 4732 C CA . VAL B 1 152 ? -2.627 -11.797 -30.141 1 93.56 152 VAL B CA 1
ATOM 4733 C C . VAL B 1 152 ? -2.172 -12.812 -31.188 1 93.56 152 VAL B C 1
ATOM 4735 O O . VAL B 1 152 ? -2.254 -14.023 -30.969 1 93.56 152 VAL B O 1
ATOM 4738 N N . GLY B 1 153 ? -1.628 -12.32 -32.281 1 90.5 153 GLY B N 1
ATOM 4739 C CA . GLY B 1 153 ? -1.268 -13.188 -33.375 1 90.5 153 GLY B CA 1
ATOM 4740 C C . GLY B 1 153 ? 0.054 -13.898 -33.156 1 90.5 153 GLY B C 1
ATOM 4741 O O . GLY B 1 153 ? 0.173 -15.094 -33.469 1 90.5 153 GLY B O 1
ATOM 4742 N N . ASP B 1 154 ? 1.028 -13.156 -32.688 1 92.06 154 ASP B N 1
ATOM 4743 C CA . ASP B 1 154 ? 2.338 -13.758 -32.438 1 92.06 154 ASP B CA 1
ATOM 4744 C C . ASP B 1 154 ? 2.291 -14.719 -31.266 1 92.06 154 ASP B C 1
ATOM 4746 O O . ASP B 1 154 ? 1.999 -14.312 -30.141 1 92.06 154 ASP B O 1
ATOM 4750 N N . LYS B 1 155 ? 2.6 -15.961 -31.422 1 90.75 155 LYS B N 1
ATOM 4751 C CA . LYS B 1 155 ? 2.453 -17.016 -30.406 1 90.75 155 LYS B CA 1
ATOM 4752 C C . LYS B 1 155 ? 3.365 -16.75 -29.219 1 90.75 155 LYS B C 1
ATOM 4754 O O . LYS B 1 155 ? 2.982 -17 -28.078 1 90.75 155 LYS B O 1
ATOM 4759 N N . LYS B 1 156 ? 4.57 -16.375 -29.516 1 93.19 156 LYS B N 1
ATOM 4760 C CA . LYS B 1 156 ? 5.496 -16.078 -28.438 1 93.19 156 LYS B CA 1
ATOM 4761 C C . LYS B 1 156 ? 4.969 -14.938 -27.562 1 93.19 156 LYS B C 1
ATOM 4763 O O . LYS B 1 156 ? 4.969 -15.039 -26.344 1 93.19 156 LYS B O 1
ATOM 4768 N N . LYS B 1 157 ? 4.48 -13.93 -28.203 1 94.44 157 LYS B N 1
ATOM 4769 C CA . LYS B 1 157 ? 3.926 -12.781 -27.5 1 94.44 157 LYS B CA 1
ATOM 4770 C C . LYS B 1 157 ? 2.656 -13.164 -26.734 1 94.44 157 LYS B C 1
ATOM 4772 O O . LYS B 1 157 ? 2.395 -12.648 -25.656 1 94.44 157 LYS B O 1
ATOM 4777 N N . LEU B 1 158 ? 1.909 -14.047 -27.391 1 95.88 158 LEU B N 1
ATOM 4778 C CA . LEU B 1 158 ? 0.697 -14.547 -26.75 1 95.88 158 LEU B CA 1
ATOM 4779 C C . LEU B 1 158 ? 1.018 -15.18 -25.391 1 95.88 158 LEU B C 1
ATOM 4781 O O . LEU B 1 158 ? 0.362 -14.875 -24.391 1 95.88 158 LEU B O 1
ATOM 4785 N N . VAL B 1 159 ? 2.043 -15.984 -25.359 1 96.56 159 VAL B N 1
ATOM 4786 C CA . VAL B 1 159 ? 2.443 -16.656 -24.125 1 96.56 159 VAL B CA 1
ATOM 4787 C C . VAL B 1 159 ? 2.984 -15.625 -23.125 1 96.56 159 VAL B C 1
ATOM 4789 O O . VAL B 1 159 ? 2.617 -15.648 -21.953 1 96.56 159 VAL B O 1
ATOM 4792 N N . GLU B 1 160 ? 3.795 -14.75 -23.609 1 97.38 160 GLU B N 1
ATOM 4793 C CA . GLU B 1 160 ? 4.414 -13.75 -22.734 1 97.38 160 GLU B CA 1
ATOM 4794 C C . GLU B 1 160 ? 3.365 -12.852 -22.094 1 97.38 160 GLU B C 1
ATOM 4796 O O . GLU B 1 160 ? 3.451 -12.547 -20.906 1 97.38 160 GLU B O 1
ATOM 4801 N N . TYR B 1 161 ? 2.367 -12.492 -22.844 1 97.62 161 TYR B N 1
ATOM 4802 C CA . TYR B 1 161 ? 1.257 -11.742 -22.281 1 97.62 161 TYR B CA 1
ATOM 4803 C C . TYR B 1 161 ? 0.475 -12.586 -21.281 1 97.62 161 TYR B C 1
ATOM 4805 O O . TYR B 1 161 ? 0.13 -12.117 -20.188 1 97.62 161 TYR B O 1
ATOM 4813 N N . SER B 1 162 ? 0.248 -13.797 -21.641 1 97.69 162 SER B N 1
ATOM 4814 C CA . SER B 1 162 ? -0.555 -14.695 -20.828 1 97.69 162 SER B CA 1
ATOM 4815 C C . SER B 1 162 ? 0.079 -14.914 -19.453 1 97.69 162 SER B C 1
ATOM 4817 O O . SER B 1 162 ? -0.625 -15.023 -18.453 1 97.69 162 SER B O 1
ATOM 4819 N N . ILE B 1 163 ? 1.361 -14.953 -19.438 1 98.31 163 ILE B N 1
ATOM 4820 C CA . ILE B 1 163 ? 2.109 -15.148 -18.203 1 98.31 163 ILE B CA 1
ATOM 4821 C C . ILE B 1 163 ? 1.694 -14.094 -17.172 1 98.31 163 ILE B C 1
ATOM 4823 O O . ILE B 1 163 ? 1.363 -14.422 -16.031 1 98.31 163 ILE B O 1
ATOM 4827 N N . PHE B 1 164 ? 1.618 -12.883 -17.578 1 98.31 164 PHE B N 1
ATOM 4828 C CA . PHE B 1 164 ? 1.357 -11.789 -16.641 1 98.31 164 PHE B CA 1
ATOM 4829 C C . PHE B 1 164 ? -0.14 -11.539 -16.516 1 98.31 164 PHE B C 1
ATOM 4831 O O . PHE B 1 164 ? -0.619 -11.172 -15.438 1 98.31 164 PHE B O 1
ATOM 4838 N N . LEU B 1 165 ? -0.907 -11.805 -17.562 1 97.81 165 LEU B N 1
ATOM 4839 C CA . LEU B 1 165 ? -2.311 -11.406 -17.594 1 97.81 165 LEU B CA 1
ATOM 4840 C C . LEU B 1 165 ? -3.174 -12.414 -16.844 1 97.81 165 LEU B C 1
ATOM 4842 O O . LEU B 1 165 ? -4.391 -12.242 -16.734 1 97.81 165 LEU B O 1
ATOM 4846 N N . ARG B 1 166 ? -2.52 -13.414 -16.25 1 97.5 166 ARG B N 1
ATOM 4847 C CA . ARG B 1 166 ? -3.232 -14.242 -15.289 1 97.5 166 ARG B CA 1
ATOM 4848 C C . ARG B 1 166 ? -3.596 -13.438 -14.047 1 97.5 166 ARG B C 1
ATOM 4850 O O . ARG B 1 166 ? -4.473 -13.844 -13.273 1 97.5 166 ARG B O 1
ATOM 4857 N N . GLU B 1 167 ? -2.801 -12.391 -13.797 1 97.12 167 GLU B N 1
ATOM 4858 C CA . GLU B 1 167 ? -3.197 -11.359 -12.844 1 97.12 167 GLU B CA 1
ATOM 4859 C C . GLU B 1 167 ? -4.262 -10.438 -13.43 1 97.12 167 GLU B C 1
ATOM 4861 O O . GLU B 1 167 ? -3.947 -9.555 -14.234 1 97.12 167 GLU B O 1
ATOM 4866 N N . PRO B 1 168 ? -5.488 -10.477 -12.93 1 95.44 168 PRO B N 1
ATOM 4867 C CA . PRO B 1 168 ? -6.59 -9.781 -13.594 1 95.44 168 PRO B CA 1
ATOM 4868 C C . PRO B 1 168 ? -6.395 -8.266 -13.625 1 95.44 168 PRO B C 1
ATOM 4870 O O . PRO B 1 168 ? -6.781 -7.613 -14.602 1 95.44 168 PRO B O 1
ATOM 4873 N N . TRP B 1 169 ? -5.805 -7.688 -12.641 1 92.81 169 TRP B N 1
ATOM 4874 C CA . TRP B 1 169 ? -5.703 -6.234 -12.547 1 92.81 169 TRP B CA 1
ATOM 4875 C C . TRP B 1 169 ? -4.742 -5.688 -13.594 1 92.81 169 TRP B C 1
ATOM 4877 O O . TRP B 1 169 ? -4.695 -4.477 -13.836 1 92.81 169 TRP B O 1
ATOM 4887 N N . LEU B 1 170 ? -4 -6.559 -14.297 1 96.44 170 LEU B N 1
ATOM 4888 C CA . LEU B 1 170 ? -3.08 -6.129 -15.344 1 96.44 170 LEU B CA 1
ATOM 4889 C C . LEU B 1 170 ? -3.793 -6.027 -16.688 1 96.44 170 LEU B C 1
ATOM 4891 O O . LEU B 1 170 ? -3.275 -5.418 -17.625 1 96.44 170 LEU B O 1
ATOM 4895 N N . ILE B 1 171 ? -4.965 -6.617 -16.797 1 95.69 171 ILE B N 1
ATOM 4896 C CA . ILE B 1 171 ? -5.656 -6.73 -18.078 1 95.69 171 ILE B CA 1
ATOM 4897 C C . ILE B 1 171 ? -5.992 -5.336 -18.609 1 95.69 171 ILE B C 1
ATOM 4899 O O . ILE B 1 171 ? -5.691 -5.012 -19.766 1 95.69 171 ILE B O 1
ATOM 4903 N N . PRO B 1 172 ? -6.566 -4.457 -17.781 1 92.19 172 PRO B N 1
ATOM 4904 C CA . PRO B 1 172 ? -6.84 -3.109 -18.281 1 92.19 172 PRO B CA 1
ATOM 4905 C C . PRO B 1 172 ? -5.574 -2.369 -18.703 1 92.19 172 PRO B C 1
ATOM 4907 O O . PRO B 1 172 ? -5.613 -1.556 -19.641 1 92.19 172 PRO B O 1
ATOM 4910 N N . ILE B 1 173 ? -4.477 -2.625 -18.047 1 93 173 ILE B N 1
ATOM 4911 C CA . ILE B 1 173 ? -3.207 -1.993 -18.375 1 93 173 ILE B CA 1
ATOM 4912 C C . ILE B 1 173 ? -2.738 -2.475 -19.75 1 93 173 ILE B C 1
ATOM 4914 O O . ILE B 1 173 ? -2.301 -1.673 -20.578 1 93 173 ILE B O 1
ATOM 4918 N N . TRP B 1 174 ? -2.857 -3.746 -19.969 1 95.19 174 TRP B N 1
ATOM 4919 C CA . TRP B 1 174 ? -2.486 -4.34 -21.25 1 95.19 174 TRP B CA 1
ATOM 4920 C C . TRP B 1 174 ? -3.336 -3.773 -22.375 1 95.19 174 TRP B C 1
ATOM 4922 O O . TRP B 1 174 ? -2.826 -3.488 -23.469 1 95.19 174 TRP B O 1
ATOM 4932 N N . GLU B 1 175 ? -4.578 -3.512 -22.125 1 93.06 175 GLU B N 1
ATOM 4933 C CA . GLU B 1 175 ? -5.5 -3.006 -23.141 1 93.06 175 GLU B CA 1
ATOM 4934 C C . GLU B 1 175 ? -5.195 -1.552 -23.484 1 93.06 175 GLU B C 1
ATOM 4936 O O . GLU B 1 175 ? -5.309 -1.148 -24.641 1 93.06 175 GLU B O 1
ATOM 4941 N N . LYS B 1 176 ? -4.797 -0.796 -22.531 1 91 176 LYS B N 1
ATOM 4942 C CA . LYS B 1 176 ? -4.656 0.646 -22.703 1 91 176 LYS B CA 1
ATOM 4943 C C . LYS B 1 176 ? -3.238 1.011 -23.141 1 91 176 LYS B C 1
ATOM 4945 O O . LYS B 1 176 ? -3.037 2.004 -23.844 1 91 176 LYS B O 1
ATOM 4950 N N . ALA B 1 177 ? -2.312 0.216 -22.719 1 92.06 177 ALA B N 1
ATOM 4951 C CA . ALA B 1 177 ? -0.916 0.566 -22.969 1 92.06 177 ALA B CA 1
ATOM 4952 C C . ALA B 1 177 ? -0.55 0.347 -24.438 1 92.06 177 ALA B C 1
ATOM 4954 O O . ALA B 1 177 ? -1 -0.619 -25.062 1 92.06 177 ALA B O 1
ATOM 4955 N N . GLU B 1 178 ? 0.227 1.307 -24.969 1 92.19 178 GLU B N 1
ATOM 4956 C CA . GLU B 1 178 ? 0.799 1.094 -26.297 1 92.19 178 GLU B CA 1
ATOM 4957 C C . GLU B 1 178 ? 1.756 -0.095 -26.297 1 92.19 178 GLU B C 1
ATOM 4959 O O . GLU B 1 178 ? 1.755 -0.896 -27.234 1 92.19 178 GLU B O 1
ATOM 4964 N N . ASN B 1 179 ? 2.553 -0.184 -25.328 1 93.44 179 ASN B N 1
ATOM 4965 C CA . ASN B 1 179 ? 3.469 -1.289 -25.078 1 93.44 179 ASN B CA 1
ATOM 4966 C C . ASN B 1 179 ? 3.363 -1.783 -23.641 1 93.44 179 ASN B C 1
ATOM 4968 O O . ASN B 1 179 ? 3.854 -1.131 -22.719 1 93.44 179 ASN B O 1
ATOM 4972 N N . PHE B 1 180 ? 2.783 -2.947 -23.5 1 95.56 180 PHE B N 1
ATOM 4973 C CA . PHE B 1 180 ? 2.479 -3.506 -22.188 1 95.56 180 PHE B CA 1
ATOM 4974 C C . PHE B 1 180 ? 3.75 -3.701 -21.375 1 95.56 180 PHE B C 1
ATOM 4976 O O . PHE B 1 180 ? 3.801 -3.338 -20.203 1 95.56 180 PHE B O 1
ATOM 4983 N N . PHE B 1 181 ? 4.777 -4.223 -21.984 1 95.56 181 PHE B N 1
ATOM 4984 C CA . PHE B 1 181 ? 5.992 -4.578 -21.25 1 95.56 181 PHE B CA 1
ATOM 4985 C C . PHE B 1 181 ? 6.773 -3.328 -20.859 1 95.56 181 PHE B C 1
ATOM 4987 O O . PHE B 1 181 ? 7.543 -3.348 -19.891 1 95.56 181 PHE B O 1
ATOM 4994 N N . ARG B 1 182 ? 6.562 -2.219 -21.531 1 93.12 182 ARG B N 1
ATOM 4995 C CA . ARG B 1 182 ? 7.16 -0.948 -21.141 1 93.12 182 ARG B CA 1
ATOM 4996 C C . ARG B 1 182 ? 6.41 -0.33 -19.969 1 93.12 182 ARG B C 1
ATOM 4998 O O . ARG B 1 182 ? 7 0.386 -19.156 1 93.12 182 ARG B O 1
ATOM 5005 N N . ALA B 1 183 ? 5.133 -0.671 -19.875 1 93.25 183 ALA B N 1
ATOM 5006 C CA . ALA B 1 183 ? 4.289 -0.117 -18.828 1 93.25 183 ALA B CA 1
ATOM 5007 C C . ALA B 1 183 ? 4.387 -0.953 -17.547 1 93.25 183 ALA B C 1
ATOM 5009 O O . ALA B 1 183 ? 4.07 -0.473 -16.453 1 93.25 183 ALA B O 1
ATOM 5010 N N . LEU B 1 184 ? 4.824 -2.189 -17.656 1 95.5 184 LEU B N 1
ATOM 5011 C CA . LEU B 1 184 ? 4.742 -3.182 -16.594 1 95.5 184 LEU B CA 1
ATOM 5012 C C . LEU B 1 184 ? 5.602 -2.773 -15.406 1 95.5 184 LEU B C 1
ATOM 5014 O O . LEU B 1 184 ? 5.152 -2.84 -14.258 1 95.5 184 LEU B O 1
ATOM 5018 N N . PRO B 1 185 ? 6.824 -2.256 -15.648 1 93.69 185 PRO B N 1
ATOM 5019 C CA . PRO B 1 185 ? 7.684 -1.945 -14.508 1 93.69 185 PRO B CA 1
ATOM 5020 C C . PRO B 1 185 ? 7.094 -0.869 -13.594 1 93.69 185 PRO B C 1
ATOM 5022 O O . PRO B 1 185 ? 7.039 -1.048 -12.375 1 93.69 185 PRO B O 1
ATOM 5025 N N . SER B 1 186 ? 6.617 0.184 -14.164 1 89.94 186 SER B N 1
ATOM 5026 C CA . SER B 1 186 ? 6.047 1.267 -13.367 1 89.94 186 SER B CA 1
ATOM 5027 C C . SER B 1 186 ? 4.746 0.833 -12.703 1 89.94 186 SER B C 1
ATOM 5029 O O . SER B 1 186 ? 4.457 1.234 -11.57 1 89.94 186 SER B O 1
ATOM 5031 N N . THR B 1 187 ? 3.996 0.02 -13.43 1 91.62 187 THR B N 1
ATOM 5032 C CA . THR B 1 187 ? 2.762 -0.525 -12.875 1 91.62 187 THR B CA 1
ATOM 5033 C C . THR B 1 187 ? 3.057 -1.407 -11.664 1 91.62 187 THR B C 1
ATOM 5035 O O . THR B 1 187 ? 2.412 -1.277 -10.617 1 91.62 187 THR B O 1
ATOM 5038 N N . ALA B 1 188 ? 4.031 -2.285 -11.789 1 93.94 188 ALA B N 1
ATOM 5039 C CA . ALA B 1 188 ? 4.414 -3.189 -10.711 1 93.94 188 ALA B CA 1
ATOM 5040 C C . ALA B 1 188 ? 4.938 -2.416 -9.508 1 93.94 188 ALA B C 1
ATOM 5042 O O . ALA B 1 188 ? 4.605 -2.732 -8.359 1 93.94 188 ALA B O 1
ATOM 5043 N N . LYS B 1 189 ? 5.723 -1.424 -9.742 1 91.19 189 LYS B N 1
ATOM 5044 C CA . LYS B 1 189 ? 6.32 -0.603 -8.695 1 91.19 189 LYS B CA 1
ATOM 5045 C C . LYS B 1 189 ? 5.25 0.033 -7.812 1 91.19 189 LYS B C 1
ATOM 5047 O O . LYS B 1 189 ? 5.418 0.13 -6.598 1 91.19 189 LYS B O 1
ATOM 5052 N N . LEU B 1 190 ? 4.211 0.4 -8.445 1 85.81 190 LEU B N 1
ATOM 5053 C CA . LEU B 1 190 ? 3.156 1.11 -7.734 1 85.81 190 LEU B CA 1
ATOM 5054 C C . LEU B 1 190 ? 2.168 0.131 -7.109 1 85.81 190 LEU B C 1
ATOM 5056 O O . LEU B 1 190 ? 1.75 0.308 -5.965 1 85.81 190 LEU B O 1
ATOM 5060 N N . THR B 1 191 ? 1.854 -0.931 -7.723 1 91.25 191 THR B N 1
ATOM 5061 C CA . THR B 1 191 ? 0.701 -1.749 -7.363 1 91.25 191 THR B CA 1
ATOM 5062 C C . THR B 1 191 ? 1.115 -2.893 -6.441 1 91.25 191 THR B C 1
ATOM 5064 O O . THR B 1 191 ? 0.399 -3.225 -5.496 1 91.25 191 THR B O 1
A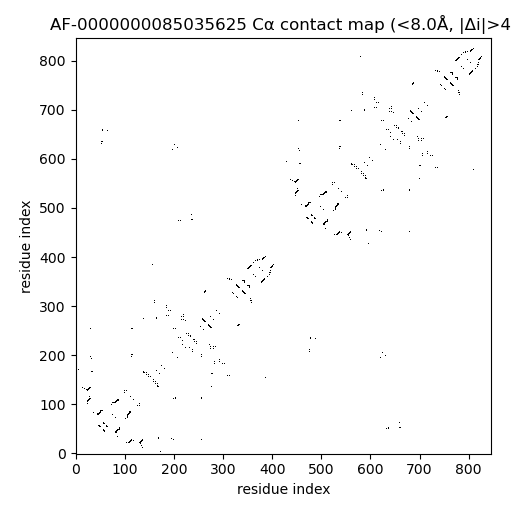TOM 5067 N N . VAL B 1 192 ? 2.289 -3.484 -6.668 1 94.5 192 VAL B N 1
ATOM 5068 C CA . VAL B 1 192 ? 2.65 -4.715 -5.973 1 94.5 192 VAL B CA 1
ATOM 5069 C C . VAL B 1 192 ? 2.832 -4.434 -4.48 1 94.5 192 VAL B C 1
ATOM 5071 O O . VAL B 1 192 ? 2.283 -5.145 -3.637 1 94.5 192 VAL B O 1
ATOM 5074 N N . PRO B 1 193 ? 3.58 -3.365 -4.113 1 91.12 193 PRO B N 1
ATOM 5075 C CA . PRO B 1 193 ? 3.705 -3.086 -2.68 1 91.12 193 PRO B CA 1
ATOM 5076 C C . PRO B 1 193 ? 2.355 -2.857 -2.004 1 91.12 193 PRO B C 1
ATOM 5078 O O . PRO B 1 193 ? 2.135 -3.322 -0.883 1 91.12 193 PRO B O 1
ATOM 5081 N N . SER B 1 194 ? 1.508 -2.115 -2.699 1 89.25 194 SER B N 1
ATOM 5082 C CA . SER B 1 194 ? 0.17 -1.874 -2.17 1 89.25 194 SER B CA 1
ATOM 5083 C C . SER B 1 194 ? -0.593 -3.18 -1.981 1 89.25 194 SER B C 1
ATOM 5085 O O . SER B 1 194 ? -1.243 -3.383 -0.954 1 89.25 194 SER B O 1
ATOM 5087 N N . LEU B 1 195 ? -0.448 -4.031 -2.904 1 92.69 195 LEU B N 1
ATOM 5088 C CA . LEU B 1 195 ? -1.119 -5.328 -2.865 1 92.69 195 LEU B CA 1
ATOM 5089 C C . LEU B 1 195 ? -0.605 -6.172 -1.704 1 92.69 195 LEU B C 1
ATOM 5091 O O . LEU B 1 195 ? -1.395 -6.73 -0.941 1 92.69 195 LEU B O 1
ATOM 5095 N N . ILE B 1 196 ? 0.695 -6.23 -1.571 1 94.19 196 ILE B N 1
ATOM 5096 C CA . ILE B 1 196 ? 1.307 -7.008 -0.498 1 94.19 196 ILE B CA 1
ATOM 5097 C C . ILE B 1 196 ? 0.86 -6.457 0.854 1 94.19 196 ILE B C 1
ATOM 5099 O O . ILE B 1 196 ? 0.464 -7.219 1.74 1 94.19 196 ILE B O 1
ATOM 5103 N N . GLY B 1 197 ? 0.869 -5.152 0.964 1 90.56 197 GLY B N 1
ATOM 5104 C CA . GLY B 1 197 ? 0.406 -4.527 2.191 1 90.56 197 GLY B CA 1
ATOM 5105 C C . GLY B 1 197 ? -1.037 -4.855 2.523 1 90.56 197 GLY B C 1
ATOM 5106 O O . GLY B 1 197 ? -1.366 -5.141 3.676 1 90.56 197 GLY B O 1
ATOM 5107 N N . GLU B 1 198 ? -1.837 -4.848 1.533 1 89.31 198 GLU B N 1
ATOM 5108 C CA . GLU B 1 198 ? -3.254 -5.145 1.724 1 89.31 198 GLU B CA 1
ATOM 5109 C C . GLU B 1 198 ? -3.461 -6.598 2.145 1 89.31 198 GLU B C 1
ATOM 5111 O O . GLU B 1 198 ? -4.305 -6.887 2.998 1 89.31 198 GLU B O 1
ATOM 5116 N N . ILE B 1 199 ? -2.705 -7.453 1.562 1 91.94 199 ILE B N 1
ATOM 5117 C CA . ILE B 1 199 ? -2.828 -8.875 1.882 1 91.94 199 ILE B CA 1
ATOM 5118 C C . ILE B 1 199 ? -2.469 -9.102 3.348 1 91.94 199 ILE B C 1
ATOM 5120 O O . ILE B 1 199 ? -3.225 -9.742 4.086 1 91.94 199 ILE B O 1
ATOM 5124 N N . PHE B 1 200 ? -1.357 -8.539 3.756 1 91.5 200 PHE B N 1
ATOM 5125 C CA . PHE B 1 200 ? -0.924 -8.719 5.137 1 91.5 200 PHE B CA 1
ATOM 5126 C C . PHE B 1 200 ? -1.917 -8.078 6.102 1 91.5 200 PHE B C 1
ATOM 5128 O O . PHE B 1 200 ? -2.242 -8.656 7.141 1 91.5 200 PHE B O 1
ATOM 5135 N N . THR B 1 201 ? -2.443 -6.938 5.707 1 88.25 201 THR B N 1
ATOM 5136 C CA . THR B 1 201 ? -3.404 -6.223 6.543 1 88.25 201 THR B CA 1
ATOM 5137 C C . THR B 1 201 ? -4.688 -7.035 6.703 1 88.25 201 THR B C 1
ATOM 5139 O O . THR B 1 201 ? -5.195 -7.188 7.816 1 88.25 201 THR B O 1
ATOM 5142 N N . GLU B 1 202 ? -5.145 -7.586 5.652 1 87.56 202 GLU B N 1
ATOM 5143 C CA . GLU B 1 202 ? -6.375 -8.367 5.691 1 87.56 202 GLU B CA 1
ATOM 5144 C C . GLU B 1 202 ? -6.184 -9.648 6.5 1 87.56 202 GLU B C 1
ATOM 5146 O O . GLU B 1 202 ? -7.121 -10.125 7.145 1 87.56 202 GLU B O 1
ATOM 5151 N N . GLU B 1 203 ? -4.961 -10.117 6.438 1 86 203 GLU B N 1
ATOM 5152 C CA . GLU B 1 203 ? -4.648 -11.328 7.184 1 86 203 GLU B CA 1
ATOM 5153 C C . GLU B 1 203 ? -4.258 -11.008 8.625 1 86 203 GLU B C 1
ATOM 5155 O O . GLU B 1 203 ? -3.852 -11.898 9.375 1 86 203 GLU B O 1
ATOM 5160 N N . GLU B 1 204 ? -4.332 -9.734 8.961 1 80.94 204 GLU B N 1
ATOM 5161 C CA . GLU B 1 204 ? -4.039 -9.227 10.297 1 80.94 204 GLU B CA 1
ATOM 5162 C C . GLU B 1 204 ? -2.615 -9.578 10.719 1 80.94 204 GLU B C 1
ATOM 5164 O O . GLU B 1 204 ? -2.4 -10.133 11.797 1 80.94 204 GLU B O 1
ATOM 5169 N N . ARG B 1 205 ? -1.733 -9.305 9.797 1 85.75 205 ARG B N 1
ATOM 5170 C CA . ARG B 1 205 ? -0.311 -9.539 10.023 1 85.75 205 ARG B CA 1
ATOM 5171 C C . ARG B 1 205 ? 0.515 -8.32 9.625 1 85.75 205 ARG B C 1
ATOM 5173 O O . ARG B 1 205 ? 0.11 -7.547 8.758 1 85.75 205 ARG B O 1
ATOM 5180 N N . THR B 1 206 ? 1.636 -8.203 10.32 1 88.81 206 THR B N 1
ATOM 5181 C CA . THR B 1 206 ? 2.57 -7.137 9.977 1 88.81 206 THR B CA 1
ATOM 5182 C C . THR B 1 206 ? 3.557 -7.605 8.914 1 88.81 206 THR B C 1
ATOM 5184 O O . THR B 1 206 ? 4.164 -8.672 9.047 1 88.81 206 THR B O 1
ATOM 5187 N N . TYR B 1 207 ? 3.664 -6.855 7.852 1 92.81 207 TYR B N 1
ATOM 5188 C CA . TYR B 1 207 ? 4.68 -7.109 6.836 1 92.81 207 TYR B CA 1
ATOM 5189 C C . TYR B 1 207 ? 6.055 -6.664 7.312 1 92.81 207 TYR B C 1
ATOM 5191 O O . TYR B 1 207 ? 6.48 -5.539 7.035 1 92.81 207 TYR B O 1
ATOM 5199 N N . SER B 1 208 ? 6.805 -7.559 7.926 1 92.56 208 SER B N 1
ATOM 5200 C CA . SER B 1 208 ? 8.094 -7.246 8.531 1 92.56 208 SER B CA 1
ATOM 5201 C C . SER B 1 208 ? 9.211 -7.258 7.492 1 92.56 208 SER B C 1
ATOM 5203 O O . SER B 1 208 ? 9.008 -7.676 6.352 1 92.56 208 SER B O 1
ATOM 5205 N N . ARG B 1 209 ? 10.375 -6.871 7.953 1 92.94 209 ARG B N 1
ATOM 5206 C CA . ARG B 1 209 ? 11.57 -6.863 7.105 1 92.94 209 ARG B CA 1
ATOM 5207 C C . ARG B 1 209 ? 11.969 -8.281 6.715 1 92.94 209 ARG B C 1
ATOM 5209 O O . ARG B 1 209 ? 12.508 -8.5 5.629 1 92.94 209 ARG B O 1
ATOM 5216 N N . ILE B 1 210 ? 11.656 -9.172 7.57 1 95.19 210 ILE B N 1
ATOM 5217 C CA . ILE B 1 210 ? 12 -10.562 7.301 1 95.19 210 ILE B CA 1
ATOM 5218 C C . ILE B 1 210 ? 11.188 -11.078 6.117 1 95.19 210 ILE B C 1
ATOM 5220 O O . ILE B 1 210 ? 11.742 -11.688 5.199 1 95.19 210 ILE B O 1
ATOM 5224 N N . TYR B 1 211 ? 9.875 -10.773 6.098 1 96.75 211 TYR B N 1
ATOM 5225 C CA . TYR B 1 211 ? 9.047 -11.164 4.961 1 96.75 211 TYR B CA 1
ATOM 5226 C C . TYR B 1 211 ? 9.578 -10.547 3.668 1 96.75 211 TYR B C 1
ATOM 5228 O O . TYR B 1 211 ? 9.664 -11.227 2.643 1 96.75 211 TYR B O 1
ATOM 5236 N N . ASP B 1 212 ? 9.906 -9.289 3.74 1 96.06 212 ASP B N 1
ATOM 5237 C CA . ASP B 1 212 ? 10.445 -8.586 2.58 1 96.06 212 ASP B CA 1
ATOM 5238 C C . ASP B 1 212 ? 11.742 -9.242 2.094 1 96.06 212 ASP B C 1
ATOM 5240 O O . ASP B 1 212 ? 11.938 -9.43 0.891 1 96.06 212 ASP B O 1
ATOM 5244 N N . GLY B 1 213 ? 12.633 -9.555 3.035 1 96.81 213 GLY B N 1
ATOM 5245 C CA . GLY B 1 213 ? 13.875 -10.242 2.705 1 96.81 213 GLY B CA 1
ATOM 5246 C C . GLY B 1 213 ? 13.664 -11.586 2.045 1 96.81 213 GLY B C 1
ATOM 5247 O O . GLY B 1 213 ? 14.352 -11.93 1.084 1 96.81 213 GLY B O 1
ATOM 5248 N N . ILE B 1 214 ? 12.688 -12.32 2.561 1 98.25 214 ILE B N 1
ATOM 5249 C CA . ILE B 1 214 ? 12.383 -13.641 2.014 1 98.25 214 ILE B CA 1
ATOM 5250 C C . ILE B 1 214 ? 11.875 -13.5 0.58 1 98.25 214 ILE B C 1
ATOM 5252 O O . ILE B 1 214 ? 12.336 -14.211 -0.319 1 98.25 214 ILE B O 1
ATOM 5256 N N . LEU B 1 215 ? 10.953 -12.594 0.339 1 98.12 215 LEU B N 1
ATOM 5257 C CA . LEU B 1 215 ? 10.367 -12.406 -0.986 1 98.12 215 LEU B CA 1
ATOM 5258 C C . LEU B 1 215 ? 11.43 -11.992 -1.995 1 98.12 215 LEU B C 1
ATOM 5260 O O . LEU B 1 215 ? 11.43 -12.453 -3.139 1 98.12 215 LEU B O 1
ATOM 5264 N N . LYS B 1 216 ? 12.383 -11.18 -1.542 1 97.31 216 LYS B N 1
ATOM 5265 C CA . LYS B 1 216 ? 13.477 -10.766 -2.408 1 97.31 216 LYS B CA 1
ATOM 5266 C C . LYS B 1 216 ? 14.445 -11.914 -2.67 1 97.31 216 LYS B C 1
ATOM 5268 O O . LYS B 1 216 ? 14.906 -12.094 -3.797 1 97.31 216 LYS B O 1
ATOM 5273 N N . ALA B 1 217 ? 14.727 -12.664 -1.621 1 97.31 217 ALA B N 1
ATOM 5274 C CA . ALA B 1 217 ? 15.633 -13.805 -1.768 1 97.31 217 ALA B CA 1
ATOM 5275 C C . ALA B 1 217 ? 15.07 -14.82 -2.764 1 97.31 217 ALA B C 1
ATOM 5277 O O . ALA B 1 217 ? 15.789 -15.273 -3.66 1 97.31 217 ALA B O 1
ATOM 5278 N N . VAL B 1 218 ? 13.812 -15.102 -2.654 1 97.62 218 VAL B N 1
ATOM 5279 C CA . VAL B 1 218 ? 13.156 -16.062 -3.529 1 97.62 218 VAL B CA 1
ATOM 5280 C C . VAL B 1 218 ? 13.172 -15.555 -4.969 1 97.62 218 VAL B C 1
ATOM 5282 O O . VAL B 1 218 ? 13.492 -16.297 -5.898 1 97.62 218 VAL B O 1
ATOM 5285 N N . ALA B 1 219 ? 12.875 -14.297 -5.148 1 96.69 219 ALA B N 1
ATOM 5286 C CA . ALA B 1 219 ? 12.898 -13.711 -6.484 1 96.69 219 ALA B CA 1
ATOM 5287 C C . ALA B 1 219 ? 14.297 -13.758 -7.086 1 96.69 219 ALA B C 1
ATOM 5289 O O . ALA B 1 219 ? 14.453 -13.875 -8.305 1 96.69 219 ALA B O 1
ATOM 5290 N N . HIS B 1 220 ? 15.273 -13.727 -6.188 1 93.12 220 HIS B N 1
ATOM 5291 C CA . HIS B 1 220 ? 16.656 -13.703 -6.629 1 93.12 220 HIS B CA 1
ATOM 5292 C C . HIS B 1 220 ? 17.219 -15.109 -6.781 1 93.12 220 HIS B C 1
ATOM 5294 O O . HIS B 1 220 ? 18.422 -15.289 -6.941 1 93.12 220 HIS B O 1
ATOM 5300 N N . GLY B 1 221 ? 16.453 -16.125 -6.637 1 92 221 GLY B N 1
ATOM 5301 C CA . GLY B 1 221 ? 16.828 -17.469 -7 1 92 221 GLY B CA 1
ATOM 5302 C C . GLY B 1 221 ? 17.141 -18.359 -5.801 1 92 221 GLY B C 1
ATOM 5303 O O . GLY B 1 221 ? 17.578 -19.5 -5.957 1 92 221 GLY B O 1
ATOM 5304 N N . LYS B 1 222 ? 17.047 -17.75 -4.59 1 94.56 222 LYS B N 1
ATOM 5305 C CA . LYS B 1 222 ? 17.156 -18.594 -3.395 1 94.56 222 LYS B CA 1
ATOM 5306 C C . LYS B 1 222 ? 15.82 -19.281 -3.094 1 94.56 222 LYS B C 1
ATOM 5308 O O . LYS B 1 222 ? 14.945 -18.703 -2.453 1 94.56 222 LYS B O 1
ATOM 5313 N N . GLN B 1 223 ? 15.734 -20.562 -3.428 1 93.19 223 GLN B N 1
ATOM 5314 C CA . GLN B 1 223 ? 14.398 -21.125 -3.484 1 93.19 223 GLN B CA 1
ATOM 5315 C C . GLN B 1 223 ? 14.227 -22.234 -2.455 1 93.19 223 GLN B C 1
ATOM 5317 O O . GLN B 1 223 ? 13.164 -22.859 -2.373 1 93.19 223 GLN B O 1
ATOM 5322 N N . VAL B 1 224 ? 15.258 -22.531 -1.684 1 93.25 224 VAL B N 1
ATOM 5323 C CA . VAL B 1 224 ? 15.125 -23.484 -0.581 1 93.25 224 VAL B CA 1
ATOM 5324 C C . VAL B 1 224 ? 15.43 -22.781 0.741 1 93.25 224 VAL B C 1
ATOM 5326 O O . VAL B 1 224 ? 16.125 -21.766 0.768 1 93.25 224 VAL B O 1
ATOM 5329 N N . SER B 1 225 ? 14.945 -23.344 1.832 1 95.06 225 SER B N 1
ATOM 5330 C CA . SER B 1 225 ? 14.992 -22.703 3.137 1 95.06 225 SER B CA 1
ATOM 5331 C C . SER B 1 225 ? 16.422 -22.422 3.572 1 95.06 225 SER B C 1
ATOM 5333 O O . SER B 1 225 ? 16.703 -21.375 4.172 1 95.06 225 SER B O 1
ATOM 5335 N N . THR B 1 226 ? 17.328 -23.281 3.189 1 95.12 226 THR B N 1
ATOM 5336 C CA . THR B 1 226 ? 18.734 -23.109 3.584 1 95.12 226 THR B CA 1
ATOM 5337 C C . THR B 1 226 ? 19.344 -21.906 2.9 1 95.12 226 THR B C 1
ATOM 5339 O O . THR B 1 226 ? 20.031 -21.094 3.545 1 95.12 226 THR B O 1
ATOM 5342 N N . GLU B 1 227 ? 19.078 -21.781 1.621 1 95.94 227 GLU B N 1
ATOM 5343 C CA . GLU B 1 227 ? 19.594 -20.656 0.854 1 95.94 227 GLU B CA 1
ATOM 5344 C C . GLU B 1 227 ? 18.953 -19.344 1.307 1 95.94 227 GLU B C 1
ATOM 5346 O O . GLU B 1 227 ? 19.641 -18.312 1.388 1 95.94 227 GLU B O 1
ATOM 5351 N N . ILE B 1 228 ? 17.719 -19.375 1.602 1 97.38 228 ILE B N 1
ATOM 5352 C CA . ILE B 1 228 ? 16.984 -18.188 2.049 1 97.38 228 ILE B CA 1
ATOM 5353 C C . ILE B 1 228 ? 17.547 -17.719 3.393 1 97.38 228 ILE B C 1
ATOM 5355 O O . ILE B 1 228 ? 17.812 -16.531 3.578 1 97.38 228 ILE B O 1
ATOM 5359 N N . ALA B 1 229 ? 17.766 -18.672 4.305 1 97.81 229 ALA B N 1
ATOM 5360 C CA . ALA B 1 229 ? 18.312 -18.359 5.625 1 97.81 229 ALA B CA 1
ATOM 5361 C C . ALA B 1 229 ? 19.703 -17.734 5.508 1 97.81 229 ALA B C 1
ATOM 5363 O O . ALA B 1 229 ? 20.031 -16.781 6.219 1 97.81 229 ALA B O 1
ATOM 5364 N N . SER B 1 230 ? 20.469 -18.328 4.645 1 97.19 230 SER B N 1
ATOM 5365 C CA . SER B 1 230 ? 21.812 -17.797 4.422 1 97.19 230 SER B CA 1
ATOM 5366 C C . SER B 1 230 ? 21.781 -16.344 3.953 1 97.19 230 SER B C 1
ATOM 5368 O O . SER B 1 230 ? 22.531 -15.508 4.445 1 97.19 230 SER B O 1
ATOM 5370 N N . GLN B 1 231 ? 20.906 -16.125 3.014 1 95.38 231 GLN B N 1
ATOM 5371 C CA . GLN B 1 231 ? 20.766 -14.773 2.479 1 95.38 231 GLN B CA 1
ATOM 5372 C C . GLN B 1 231 ? 20.281 -13.805 3.553 1 95.38 231 GLN B C 1
ATOM 5374 O O . GLN B 1 231 ? 20.812 -12.695 3.674 1 95.38 231 GLN B O 1
ATOM 5379 N N . LEU B 1 232 ? 19.312 -14.133 4.348 1 96.81 232 LEU B N 1
ATOM 5380 C CA . LEU B 1 232 ? 18.781 -13.266 5.391 1 96.81 232 LEU B CA 1
ATOM 5381 C C . LEU B 1 232 ? 19.828 -13 6.473 1 96.81 232 LEU B C 1
ATOM 5383 O O . LEU B 1 232 ? 19.891 -11.898 7.023 1 96.81 232 LEU B O 1
ATOM 5387 N N . TYR B 1 233 ? 20.594 -14.016 6.758 1 96 233 TYR B N 1
ATOM 5388 C CA . TYR B 1 233 ? 21.656 -13.867 7.738 1 96 233 TYR B CA 1
ATOM 5389 C C . TYR B 1 233 ? 22.703 -12.852 7.258 1 96 233 TYR B C 1
ATOM 5391 O O . TYR B 1 233 ? 23.156 -12.016 8.039 1 96 233 TYR B O 1
ATOM 5399 N N . SER B 1 234 ? 23.031 -12.961 6.023 1 92.94 234 SER B N 1
ATOM 5400 C CA . SER B 1 234 ? 24.016 -12.055 5.453 1 92.94 234 SER B CA 1
ATOM 5401 C C . SER B 1 234 ? 23.547 -10.609 5.508 1 92.94 234 SER B C 1
ATOM 5403 O O . SER B 1 234 ? 24.359 -9.68 5.543 1 92.94 234 SER B O 1
ATOM 5405 N N . LEU B 1 235 ? 22.25 -10.445 5.527 1 90.94 235 LEU B N 1
ATOM 5406 C CA . LEU B 1 235 ? 21.656 -9.117 5.57 1 90.94 235 LEU B CA 1
ATOM 5407 C C . LEU B 1 235 ? 21.359 -8.695 7.004 1 90.94 235 LEU B C 1
ATOM 5409 O O . LEU B 1 235 ? 20.766 -7.648 7.238 1 90.94 235 LEU B O 1
ATOM 5413 N N . ARG B 1 236 ? 21.703 -9.555 7.945 1 90.56 236 ARG B N 1
ATOM 5414 C CA . ARG B 1 236 ? 21.578 -9.305 9.375 1 90.56 236 ARG B CA 1
ATOM 5415 C C . ARG B 1 236 ? 20.109 -9.188 9.789 1 90.56 236 ARG B C 1
ATOM 5417 O O . ARG B 1 236 ? 19.766 -8.391 10.656 1 90.56 236 ARG B O 1
ATOM 5424 N N . LEU B 1 237 ? 19.25 -9.961 9.078 1 93.31 237 LEU B N 1
ATOM 5425 C CA . LEU B 1 237 ? 17.828 -9.945 9.391 1 93.31 237 LEU B CA 1
ATOM 5426 C C . LEU B 1 237 ? 17.484 -11.023 10.414 1 93.31 237 LEU B C 1
ATOM 5428 O O . LEU B 1 237 ? 16.453 -10.961 11.07 1 93.31 237 LEU B O 1
ATOM 5432 N N . ILE B 1 238 ? 18.375 -12.047 10.469 1 95 238 ILE B N 1
ATOM 5433 C CA . ILE B 1 238 ? 18.172 -13.117 11.438 1 95 238 ILE B CA 1
ATOM 5434 C C . ILE B 1 238 ? 19.469 -13.383 12.188 1 95 238 ILE B C 1
ATOM 5436 O O . ILE B 1 238 ? 20.562 -13.117 11.664 1 95 238 ILE B O 1
ATOM 5440 N N . PRO B 1 239 ? 19.422 -13.867 13.398 1 94.06 239 PRO B N 1
ATOM 5441 C CA . PRO B 1 239 ? 20.594 -13.938 14.266 1 94.06 239 PRO B CA 1
ATOM 5442 C C . PRO B 1 239 ? 21.531 -15.086 13.898 1 94.06 239 PRO B C 1
ATOM 5444 O O . PRO B 1 239 ? 22.703 -15.094 14.312 1 94.06 239 PRO B O 1
ATOM 5447 N N . ALA B 1 240 ? 21 -16.094 13.164 1 95.81 240 ALA B N 1
ATOM 5448 C CA . ALA B 1 240 ? 21.797 -17.25 12.781 1 95.81 240 ALA B CA 1
ATOM 5449 C C . ALA B 1 240 ? 21.375 -17.781 11.414 1 95.81 240 ALA B C 1
ATOM 5451 O O . ALA B 1 240 ? 20.266 -17.531 10.961 1 95.81 240 ALA B O 1
ATOM 5452 N N . GLN B 1 241 ? 22.391 -18.359 10.781 1 95.81 241 GLN B N 1
ATOM 5453 C CA . GLN B 1 241 ? 22.078 -19.016 9.516 1 95.81 241 GLN B CA 1
ATOM 5454 C C . GLN B 1 241 ? 21.375 -20.359 9.742 1 95.81 241 GLN B C 1
ATOM 5456 O O . GLN B 1 241 ? 21.938 -21.422 9.461 1 95.81 241 GLN B O 1
ATOM 5461 N N . ASP B 1 242 ? 20.141 -20.344 10.148 1 96.81 242 ASP B N 1
ATOM 5462 C CA . ASP B 1 242 ? 19.344 -21.5 10.539 1 96.81 242 ASP B CA 1
ATOM 5463 C C . ASP B 1 242 ? 18 -21.5 9.828 1 96.81 242 ASP B C 1
ATOM 5465 O O . ASP B 1 242 ? 17.156 -20.609 10.07 1 96.81 242 ASP B O 1
ATOM 5469 N N . PRO B 1 243 ? 17.781 -22.516 8.984 1 95.5 243 PRO B N 1
ATOM 5470 C CA . PRO B 1 243 ? 16.516 -22.594 8.242 1 95.5 243 PRO B CA 1
ATOM 5471 C C . PRO B 1 243 ? 15.297 -22.609 9.164 1 95.5 243 PRO B C 1
ATOM 5473 O O . PRO B 1 243 ? 14.219 -22.172 8.766 1 95.5 243 PRO B O 1
ATOM 5476 N N . SER B 1 244 ? 15.438 -23.125 10.336 1 96.62 244 SER B N 1
ATOM 5477 C CA . SER B 1 244 ? 14.328 -23.203 11.273 1 96.62 244 SER B CA 1
ATOM 5478 C C . SER B 1 244 ? 13.773 -21.828 11.602 1 96.62 244 SER B C 1
ATOM 5480 O O . SER B 1 244 ? 12.609 -21.688 11.977 1 96.62 244 SER B O 1
ATOM 5482 N N . LEU B 1 245 ? 14.625 -20.797 11.43 1 96.75 245 LEU B N 1
ATOM 5483 C CA . LEU B 1 245 ? 14.227 -19.422 11.734 1 96.75 245 LEU B CA 1
ATOM 5484 C C . LEU B 1 245 ? 13.359 -18.844 10.609 1 96.75 245 LEU B C 1
ATOM 5486 O O . LEU B 1 245 ? 12.672 -17.844 10.805 1 96.75 245 LEU B O 1
ATOM 5490 N N . VAL B 1 246 ? 13.391 -19.453 9.438 1 97.06 246 VAL B N 1
ATOM 5491 C CA . VAL B 1 246 ? 12.672 -18.875 8.305 1 97.06 246 VAL B CA 1
ATOM 5492 C C . VAL B 1 246 ? 11.406 -19.688 8.031 1 97.06 246 VAL B C 1
ATOM 5494 O O . VAL B 1 246 ? 10.469 -19.203 7.406 1 97.06 246 VAL B O 1
ATOM 5497 N N . HIS B 1 247 ? 11.281 -20.922 8.531 1 96.94 247 HIS B N 1
ATOM 5498 C CA . HIS B 1 247 ? 10.195 -21.844 8.234 1 96.94 247 HIS B CA 1
ATOM 5499 C C . HIS B 1 247 ? 8.844 -21.25 8.602 1 96.94 247 HIS B C 1
ATOM 5501 O O . HIS B 1 247 ? 7.891 -21.328 7.824 1 96.94 247 HIS B O 1
ATOM 5507 N N . PRO B 1 248 ? 8.758 -20.656 9.797 1 96.94 248 PRO B N 1
ATOM 5508 C CA . PRO B 1 248 ? 7.457 -20.078 10.141 1 96.94 248 PRO B CA 1
ATOM 5509 C C . PRO B 1 248 ? 6.992 -19.016 9.148 1 96.94 248 PRO B C 1
ATOM 5511 O O . PRO B 1 248 ? 5.805 -18.938 8.836 1 96.94 248 PRO B O 1
ATOM 5514 N N . TYR B 1 249 ? 7.938 -18.219 8.68 1 97.31 249 TYR B N 1
ATOM 5515 C CA . TYR B 1 249 ? 7.609 -17.156 7.723 1 97.31 249 TYR B CA 1
ATOM 5516 C C . TYR B 1 249 ? 7.223 -17.75 6.371 1 97.31 249 TYR B C 1
ATOM 5518 O O . TYR B 1 249 ? 6.285 -17.266 5.727 1 97.31 249 TYR B O 1
ATOM 5526 N N . LEU B 1 250 ? 7.922 -18.75 5.977 1 97.62 250 LEU B N 1
ATOM 5527 C CA . LEU B 1 250 ? 7.625 -19.422 4.715 1 97.62 250 LEU B CA 1
ATOM 5528 C C . LEU B 1 250 ? 6.234 -20.047 4.742 1 97.62 250 LEU B C 1
ATOM 5530 O O . LEU B 1 250 ? 5.496 -19.969 3.758 1 97.62 250 LEU B O 1
ATOM 5534 N N . LYS B 1 251 ? 5.93 -20.656 5.859 1 95.81 251 LYS B N 1
ATOM 5535 C CA . LYS B 1 251 ? 4.613 -21.266 6.027 1 95.81 251 LYS B CA 1
ATOM 5536 C C . LYS B 1 251 ? 3.506 -20.219 5.898 1 95.81 251 LYS B C 1
ATOM 5538 O O . LYS B 1 251 ? 2.486 -20.469 5.25 1 95.81 251 LYS B O 1
ATOM 5543 N N . ILE B 1 252 ? 3.736 -19.094 6.445 1 94.75 252 ILE B N 1
ATOM 5544 C CA . ILE B 1 252 ? 2.758 -18.016 6.391 1 94.75 252 ILE B CA 1
ATOM 5545 C C . ILE B 1 252 ? 2.633 -17.5 4.957 1 94.75 252 ILE B C 1
ATOM 5547 O O . ILE B 1 252 ? 1.523 -17.359 4.438 1 94.75 252 ILE B O 1
ATOM 5551 N N . LEU B 1 253 ? 3.76 -17.219 4.301 1 96.94 253 LEU B N 1
ATOM 5552 C CA . LEU B 1 253 ? 3.758 -16.688 2.939 1 96.94 253 LEU B CA 1
ATOM 5553 C C . LEU B 1 253 ? 3.072 -17.656 1.981 1 96.94 253 LEU B C 1
ATOM 5555 O O . LEU B 1 253 ? 2.396 -17.234 1.042 1 96.94 253 LEU B O 1
ATOM 5559 N N . GLU B 1 254 ? 3.242 -18.922 2.246 1 94.94 254 GLU B N 1
ATOM 5560 C CA . GLU B 1 254 ? 2.537 -19.938 1.478 1 94.94 254 GLU B CA 1
ATOM 5561 C C . GLU B 1 254 ? 1.041 -19.922 1.78 1 94.94 254 GLU B C 1
ATOM 5563 O O . GLU B 1 254 ? 0.216 -19.953 0.865 1 94.94 254 GLU B O 1
ATOM 5568 N N . GLY B 1 255 ? 0.734 -19.828 3.014 1 92.56 255 GLY B N 1
ATOM 5569 C CA . GLY B 1 255 ? -0.646 -19.891 3.467 1 92.56 255 GLY B CA 1
ATOM 5570 C C . GLY B 1 255 ? -1.482 -18.719 2.971 1 92.56 255 GLY B C 1
ATOM 5571 O O . GLY B 1 255 ? -2.688 -18.859 2.754 1 92.56 255 GLY B O 1
ATOM 5572 N N . ILE B 1 256 ? -0.824 -17.562 2.74 1 93.19 256 ILE B N 1
ATOM 5573 C CA . ILE B 1 256 ? -1.601 -16.391 2.334 1 93.19 256 ILE B CA 1
ATOM 5574 C C . ILE B 1 256 ? -1.532 -16.234 0.818 1 93.19 256 ILE B C 1
ATOM 5576 O O . ILE B 1 256 ? -2.041 -15.25 0.269 1 93.19 256 ILE B O 1
ATOM 5580 N N . GLY B 1 257 ? -0.84 -17.125 0.177 1 93.19 257 GLY B N 1
ATOM 5581 C CA . GLY B 1 257 ? -0.927 -17.25 -1.27 1 93.19 257 GLY B CA 1
ATOM 5582 C C . GLY B 1 257 ? 0.094 -16.391 -2.002 1 93.19 257 GLY B C 1
ATOM 5583 O O . GLY B 1 257 ? -0.044 -16.141 -3.201 1 93.19 257 GLY B O 1
ATOM 5584 N N . ILE B 1 258 ? 1.132 -15.914 -1.302 1 96.69 258 ILE B N 1
ATOM 5585 C CA . ILE B 1 258 ? 2.16 -15.094 -1.93 1 96.69 258 ILE B CA 1
ATOM 5586 C C . ILE B 1 258 ? 3.262 -15.984 -2.494 1 96.69 258 ILE B C 1
ATOM 5588 O O . ILE B 1 258 ? 3.76 -15.75 -3.598 1 96.69 258 ILE B O 1
ATOM 5592 N N . LEU B 1 259 ? 3.586 -17 -1.708 1 97.44 259 LEU B N 1
ATOM 5593 C CA . LEU B 1 259 ? 4.527 -18.016 -2.178 1 97.44 259 LEU B CA 1
ATOM 5594 C C . LEU B 1 259 ? 3.834 -19.359 -2.365 1 97.44 259 LEU B C 1
ATOM 5596 O O . LEU B 1 259 ? 2.75 -19.578 -1.821 1 97.44 259 LEU B O 1
ATOM 5600 N N . GLU B 1 260 ? 4.398 -20.141 -3.203 1 95.69 260 GLU B N 1
ATOM 5601 C CA . GLU B 1 260 ? 4.012 -21.531 -3.361 1 95.69 260 GLU B CA 1
ATOM 5602 C C . GLU B 1 260 ? 5.199 -22.469 -3.113 1 95.69 260 GLU B C 1
ATOM 5604 O O . GLU B 1 260 ? 6.352 -22.062 -3.258 1 95.69 260 GLU B O 1
ATOM 5609 N N . ARG B 1 261 ? 4.902 -23.594 -2.676 1 93.94 261 ARG B N 1
ATOM 5610 C CA . ARG B 1 261 ? 5.953 -24.594 -2.516 1 93.94 261 ARG B CA 1
ATOM 5611 C C . ARG B 1 261 ? 5.797 -25.719 -3.525 1 93.94 261 ARG B C 1
ATOM 5613 O O . ARG B 1 261 ? 4.676 -26.156 -3.811 1 93.94 261 ARG B O 1
ATOM 5620 N N . VAL B 1 262 ? 6.793 -26.078 -4.129 1 92.75 262 VAL B N 1
ATOM 5621 C CA . VAL B 1 262 ? 6.844 -27.156 -5.117 1 92.75 262 VAL B CA 1
ATOM 5622 C C . VAL B 1 262 ? 7.734 -28.281 -4.609 1 92.75 262 VAL B C 1
ATOM 5624 O O . VAL B 1 262 ? 8.867 -28.047 -4.184 1 92.75 262 VAL B O 1
ATOM 5627 N N . LYS B 1 263 ? 7.25 -29.422 -4.684 1 92.38 263 LYS B N 1
ATOM 5628 C CA . LYS B 1 263 ? 7.992 -30.578 -4.195 1 92.38 263 LYS B CA 1
ATOM 5629 C C . LYS B 1 263 ? 9.172 -30.906 -5.105 1 92.38 263 LYS B C 1
ATOM 5631 O O . LYS B 1 263 ? 9.062 -30.828 -6.328 1 92.38 263 LYS B O 1
ATOM 5636 N N . LEU B 1 264 ? 10.297 -31.188 -4.48 1 90.88 264 LEU B N 1
ATOM 5637 C CA . LEU B 1 264 ? 11.43 -31.719 -5.227 1 90.88 264 LEU B CA 1
ATOM 5638 C C . LEU B 1 264 ? 11.273 -33.219 -5.469 1 90.88 264 LEU B C 1
ATOM 5640 O O . LEU B 1 264 ? 11.062 -34 -4.527 1 90.88 264 LEU B O 1
ATOM 5644 N N . HIS B 1 265 ? 11.336 -33.5 -6.672 1 90.94 265 HIS B N 1
ATOM 5645 C CA . HIS B 1 265 ? 11.117 -34.906 -7.035 1 90.94 265 HIS B CA 1
ATOM 5646 C C . HIS B 1 265 ? 12.141 -35.812 -6.355 1 90.94 265 HIS B C 1
ATOM 5648 O O . HIS B 1 265 ? 13.344 -35.562 -6.418 1 90.94 265 HIS B O 1
ATOM 5654 N N . GLY B 1 266 ? 11.672 -36.781 -5.672 1 86.69 266 GLY B N 1
ATOM 5655 C CA . GLY B 1 266 ? 12.523 -37.812 -5.062 1 86.69 266 GLY B CA 1
ATOM 5656 C C . GLY B 1 266 ? 13.07 -37.375 -3.711 1 86.69 266 GLY B C 1
ATOM 5657 O O . GLY B 1 266 ? 13.859 -38.094 -3.1 1 86.69 266 GLY B O 1
ATOM 5658 N N . ARG B 1 267 ? 12.734 -36.219 -3.332 1 85.5 267 ARG B N 1
ATOM 5659 C CA . ARG B 1 267 ? 13.211 -35.719 -2.051 1 85.5 267 ARG B CA 1
ATOM 5660 C C . ARG B 1 267 ? 12.055 -35.25 -1.18 1 85.5 267 ARG B C 1
ATOM 5662 O O . ARG B 1 267 ? 10.938 -35.062 -1.671 1 85.5 267 ARG B O 1
ATOM 5669 N N . ASN B 1 268 ? 12.305 -35.25 0.057 1 84.56 268 ASN B N 1
ATOM 5670 C CA . ASN B 1 268 ? 11.328 -34.688 0.987 1 84.56 268 ASN B CA 1
ATOM 5671 C C . ASN B 1 268 ? 11.602 -33.219 1.281 1 84.56 268 ASN B C 1
ATOM 5673 O O . ASN B 1 268 ? 11.711 -32.812 2.443 1 84.56 268 ASN B O 1
ATOM 5677 N N . LYS B 1 269 ? 11.836 -32.469 0.234 1 88.12 269 LYS B N 1
ATOM 5678 C CA . LYS B 1 269 ? 12.133 -31.047 0.315 1 88.12 269 LYS B CA 1
ATOM 5679 C C . LYS B 1 269 ? 11.289 -30.25 -0.686 1 88.12 269 LYS B C 1
ATOM 5681 O O . LYS B 1 269 ? 10.758 -30.828 -1.644 1 88.12 269 LYS B O 1
ATOM 5686 N N . TYR B 1 270 ? 11.172 -29.078 -0.402 1 91.44 270 TYR B N 1
ATOM 5687 C CA . TYR B 1 270 ? 10.375 -28.188 -1.246 1 91.44 270 TYR B CA 1
ATOM 5688 C C . TYR B 1 270 ? 11.188 -26.984 -1.692 1 91.44 270 TYR B C 1
ATOM 5690 O O . TYR B 1 270 ? 12.133 -26.578 -1.014 1 91.44 270 TYR B O 1
ATOM 5698 N N . TYR B 1 271 ? 10.867 -26.547 -2.811 1 91.94 271 TYR B N 1
ATOM 5699 C CA . TYR B 1 271 ? 11.375 -25.25 -3.229 1 91.94 271 TYR B CA 1
ATOM 5700 C C . TYR B 1 271 ? 10.266 -24.203 -3.262 1 91.94 271 TYR B C 1
ATOM 5702 O O . TYR B 1 271 ? 9.109 -24.531 -3.541 1 91.94 271 TYR B O 1
ATOM 5710 N N . TYR B 1 272 ? 10.641 -22.984 -2.979 1 95.81 272 TYR B N 1
ATOM 5711 C CA . TYR B 1 272 ? 9.672 -21.906 -2.887 1 95.81 272 TYR B CA 1
ATOM 5712 C C . TYR B 1 272 ? 9.758 -20.984 -4.102 1 95.81 272 TYR B C 1
ATOM 5714 O O . TYR B 1 272 ? 10.852 -20.719 -4.602 1 95.81 272 TYR B O 1
ATOM 5722 N N . ARG B 1 273 ? 8.641 -20.578 -4.551 1 96.38 273 ARG B N 1
ATOM 5723 C CA . ARG B 1 273 ? 8.594 -19.578 -5.617 1 96.38 273 ARG B CA 1
ATOM 5724 C C . ARG B 1 273 ? 7.406 -18.641 -5.438 1 96.38 273 ARG B C 1
ATOM 5726 O O . ARG B 1 273 ? 6.441 -18.984 -4.746 1 96.38 273 ARG B O 1
ATOM 5733 N N . HIS B 1 274 ? 7.508 -17.484 -6.02 1 97.94 274 HIS B N 1
ATOM 5734 C CA . HIS B 1 274 ? 6.379 -16.562 -6 1 97.94 274 HIS B CA 1
ATOM 5735 C C . HIS B 1 274 ? 5.207 -17.109 -6.812 1 97.94 274 HIS B C 1
ATOM 5737 O O . HIS B 1 274 ? 5.402 -17.656 -7.902 1 97.94 274 HIS B O 1
ATOM 5743 N N . SER B 1 275 ? 4.031 -16.953 -6.281 1 95.94 275 SER B N 1
ATOM 5744 C CA . SER B 1 275 ? 2.838 -17.453 -6.961 1 95.94 275 SER B CA 1
ATOM 5745 C C . SER B 1 275 ? 2.508 -16.594 -8.18 1 95.94 275 SER B C 1
ATOM 5747 O O . SER B 1 275 ? 1.871 -17.078 -9.125 1 95.94 275 SER B O 1
ATOM 5749 N N . SER B 1 276 ? 2.928 -15.383 -8.188 1 97.31 276 SER B N 1
ATOM 5750 C CA . SER B 1 276 ? 2.621 -14.43 -9.25 1 97.31 276 SER B CA 1
ATOM 5751 C C . SER B 1 276 ? 3.891 -13.945 -9.938 1 97.31 276 SER B C 1
ATOM 5753 O O . SER B 1 276 ? 4.809 -13.445 -9.281 1 97.31 276 SER B O 1
ATOM 5755 N N . PRO B 1 277 ? 3.895 -14.062 -11.289 1 97.62 277 PRO B N 1
ATOM 5756 C CA . PRO B 1 277 ? 5.066 -13.586 -12.023 1 97.62 277 PRO B CA 1
ATOM 5757 C C . PRO B 1 277 ? 5.324 -12.094 -11.812 1 97.62 277 PRO B C 1
ATOM 5759 O O . PRO B 1 277 ? 6.48 -11.664 -11.758 1 97.62 277 PRO B O 1
ATOM 5762 N N . VAL B 1 278 ? 4.27 -11.32 -11.703 1 97.88 278 VAL B N 1
ATOM 5763 C CA . VAL B 1 278 ? 4.461 -9.883 -11.562 1 97.88 278 VAL B CA 1
ATOM 5764 C C . VAL B 1 278 ? 5.027 -9.578 -10.172 1 97.88 278 VAL B C 1
ATOM 5766 O O . VAL B 1 278 ? 5.832 -8.656 -10.016 1 97.88 278 VAL B O 1
ATOM 5769 N N . ILE B 1 279 ? 4.633 -10.336 -9.141 1 97.81 279 ILE B N 1
ATOM 5770 C CA . ILE B 1 279 ? 5.195 -10.164 -7.805 1 97.81 279 ILE B CA 1
ATOM 5771 C C . ILE B 1 279 ? 6.668 -10.555 -7.809 1 97.81 279 ILE B C 1
ATOM 5773 O O . ILE B 1 279 ? 7.512 -9.852 -7.254 1 97.81 279 ILE B O 1
ATOM 5777 N N . ASP B 1 280 ? 6.953 -11.648 -8.5 1 98.12 280 ASP B N 1
ATOM 5778 C CA . ASP B 1 280 ? 8.344 -12.07 -8.641 1 98.12 280 ASP B CA 1
ATOM 5779 C C . ASP B 1 280 ? 9.18 -11.008 -9.344 1 98.12 280 ASP B C 1
ATOM 5781 O O . ASP B 1 280 ? 10.258 -10.641 -8.875 1 98.12 280 ASP B O 1
ATOM 5785 N N . TYR B 1 281 ? 8.641 -10.523 -10.469 1 97.88 281 TYR B N 1
ATOM 5786 C CA . TYR B 1 281 ? 9.32 -9.5 -11.266 1 97.88 281 TYR B CA 1
ATOM 5787 C C . TYR B 1 281 ? 9.625 -8.273 -10.422 1 97.88 281 TYR B C 1
ATOM 5789 O O . TYR B 1 281 ? 10.75 -7.762 -10.438 1 97.88 281 TYR B O 1
ATOM 5797 N N . TYR B 1 282 ? 8.641 -7.805 -9.633 1 97.06 282 TYR B N 1
ATOM 5798 C CA . TYR B 1 282 ? 8.805 -6.637 -8.773 1 97.06 282 TYR B CA 1
ATOM 5799 C C . TYR B 1 282 ? 9.906 -6.871 -7.742 1 97.06 282 TYR B C 1
ATOM 5801 O O . TYR B 1 282 ? 10.797 -6.031 -7.574 1 97.06 282 TYR B O 1
ATOM 5809 N N . TYR B 1 283 ? 9.875 -7.957 -7.023 1 97.19 283 TYR B N 1
ATOM 5810 C CA . TYR B 1 283 ? 10.82 -8.203 -5.941 1 97.19 283 TYR B CA 1
ATOM 5811 C C . TYR B 1 283 ? 12.227 -8.453 -6.492 1 97.19 283 TYR B C 1
ATOM 5813 O O . TYR B 1 283 ? 13.219 -8.125 -5.84 1 97.19 283 TYR B O 1
ATOM 5821 N N . TYR B 1 284 ? 12.258 -9.039 -7.703 1 96.44 284 TYR B N 1
ATOM 5822 C CA . TYR B 1 284 ? 13.562 -9.172 -8.352 1 96.44 284 TYR B CA 1
ATOM 5823 C C . TYR B 1 284 ? 14.164 -7.805 -8.648 1 96.44 284 TYR B C 1
ATOM 5825 O O . TYR B 1 284 ? 15.336 -7.559 -8.344 1 96.44 284 TYR B O 1
ATOM 5833 N N . LEU B 1 285 ? 13.375 -6.941 -9.234 1 94.19 285 LEU B N 1
ATOM 5834 C CA . LEU B 1 285 ? 13.812 -5.578 -9.523 1 94.19 285 LEU B CA 1
ATOM 5835 C C . LEU B 1 285 ? 14.211 -4.852 -8.242 1 94.19 285 LEU B C 1
ATOM 5837 O O . LEU B 1 285 ? 15.195 -4.109 -8.227 1 94.19 285 LEU B O 1
ATOM 5841 N N . ASP B 1 286 ? 13.398 -5.059 -7.219 1 93 286 ASP B N 1
ATOM 5842 C CA . ASP B 1 286 ? 13.641 -4.359 -5.965 1 93 286 ASP B CA 1
ATOM 5843 C C . ASP B 1 286 ? 14.906 -4.867 -5.285 1 93 286 ASP B C 1
ATOM 5845 O O . ASP B 1 286 ? 15.625 -4.098 -4.645 1 93 286 ASP B O 1
ATOM 5849 N N . ALA B 1 287 ? 15.148 -6.148 -5.387 1 90.81 287 ALA B N 1
ATOM 5850 C CA . ALA B 1 287 ? 16.375 -6.734 -4.832 1 90.81 287 ALA B CA 1
ATOM 5851 C C . ALA B 1 287 ? 17.609 -6.207 -5.547 1 90.81 287 ALA B C 1
ATOM 5853 O O . ALA B 1 287 ? 18.625 -5.922 -4.914 1 90.81 287 ALA B O 1
ATOM 5854 N N . LYS B 1 288 ? 17.516 -6.074 -6.844 1 87.88 288 LYS B N 1
ATOM 5855 C CA . LYS B 1 288 ? 18.656 -5.707 -7.66 1 87.88 288 LYS B CA 1
ATOM 5856 C C . LYS B 1 288 ? 18.891 -4.199 -7.641 1 87.88 288 LYS B C 1
ATOM 5858 O O . LYS B 1 288 ? 20.031 -3.74 -7.586 1 87.88 288 LYS B O 1
ATOM 5863 N N . TYR B 1 289 ? 17.734 -3.422 -7.645 1 87.56 289 TYR B N 1
ATOM 5864 C CA . TYR B 1 289 ? 17.891 -1.993 -7.895 1 87.56 289 TYR B CA 1
ATOM 5865 C C . TYR B 1 289 ? 17.203 -1.168 -6.816 1 87.56 289 TYR B C 1
ATOM 5867 O O . TYR B 1 289 ? 17.297 0.062 -6.812 1 87.56 289 TYR B O 1
ATOM 5875 N N . GLY B 1 290 ? 16.5 -1.796 -5.918 1 88.5 290 GLY B N 1
ATOM 5876 C CA . GLY B 1 290 ? 15.797 -1.064 -4.879 1 88.5 290 GLY B CA 1
ATOM 5877 C C . GLY B 1 290 ? 14.695 -0.169 -5.418 1 88.5 290 GLY B C 1
ATOM 5878 O O . GLY B 1 290 ? 14.555 0.976 -4.984 1 88.5 290 GLY B O 1
ATOM 5879 N N . ILE B 1 291 ? 13.883 -0.652 -6.336 1 87.56 291 ILE B N 1
ATOM 5880 C CA . ILE B 1 291 ? 12.945 0.172 -7.086 1 87.56 291 ILE B CA 1
ATOM 5881 C C . ILE B 1 291 ? 11.812 0.625 -6.172 1 87.56 291 ILE B C 1
ATOM 5883 O O . ILE B 1 291 ? 11.062 1.547 -6.508 1 87.56 291 ILE B O 1
ATOM 5887 N N . SER B 1 292 ? 11.656 -0.022 -5.066 1 84.69 292 SER B N 1
ATOM 5888 C CA . SER B 1 292 ? 10.617 0.38 -4.129 1 84.69 292 SER B CA 1
ATOM 5889 C C . SER B 1 292 ? 10.797 1.827 -3.686 1 84.69 292 SER B C 1
ATOM 5891 O O . SER B 1 292 ? 9.828 2.502 -3.334 1 84.69 292 SER B O 1
ATOM 5893 N N . GLU B 1 293 ? 11.977 2.279 -3.705 1 82.94 293 GLU B N 1
ATOM 5894 C CA . GLU B 1 293 ? 12.234 3.609 -3.16 1 82.94 293 GLU B CA 1
ATOM 5895 C C . GLU B 1 293 ? 13.195 4.395 -4.051 1 82.94 293 GLU B C 1
ATOM 5897 O O . GLU B 1 293 ? 13.617 5.5 -3.695 1 82.94 293 GLU B O 1
ATOM 5902 N N . ARG B 1 294 ? 13.562 3.758 -5.098 1 81.56 294 ARG B N 1
ATOM 5903 C CA . ARG B 1 294 ? 14.469 4.398 -6.047 1 81.56 294 ARG B CA 1
ATOM 5904 C C . ARG B 1 294 ? 13.891 4.379 -7.457 1 81.56 294 ARG B C 1
ATOM 5906 O O . ARG B 1 294 ? 12.977 3.6 -7.75 1 81.56 294 ARG B O 1
ATOM 5913 N N . GLU B 1 295 ? 14.359 5.25 -8.266 1 79.12 295 GLU B N 1
ATOM 5914 C CA . GLU B 1 295 ? 13.953 5.254 -9.664 1 79.12 295 GLU B CA 1
ATOM 5915 C C . GLU B 1 295 ? 14.812 4.309 -10.492 1 79.12 295 GLU B C 1
ATOM 5917 O O . GLU B 1 295 ? 15.984 4.086 -10.172 1 79.12 295 GLU B O 1
ATOM 5922 N N . ILE B 1 296 ? 14.125 3.65 -11.359 1 80.25 296 ILE B N 1
ATOM 5923 C CA . ILE B 1 296 ? 14.852 2.773 -12.273 1 80.25 296 ILE B CA 1
ATOM 5924 C C . ILE B 1 296 ? 14.648 3.244 -13.711 1 80.25 296 ILE B C 1
ATOM 5926 O O . ILE B 1 296 ? 13.586 3.766 -14.055 1 80.25 296 ILE B O 1
ATOM 5930 N N . GLN B 1 297 ? 15.664 3.107 -14.445 1 82.94 297 GLN B N 1
ATOM 5931 C CA . GLN B 1 297 ? 15.555 3.445 -15.859 1 82.94 297 GLN B CA 1
ATOM 5932 C C . GLN B 1 297 ? 14.758 2.387 -16.625 1 82.94 297 GLN B C 1
ATOM 5934 O O . GLN B 1 297 ? 14.836 1.197 -16.297 1 82.94 297 GLN B O 1
ATOM 5939 N N . GLU B 1 298 ? 14.062 2.832 -17.562 1 84.75 298 GLU B N 1
ATOM 5940 C CA . GLU B 1 298 ? 13.227 1.952 -18.375 1 84.75 298 GLU B CA 1
ATOM 5941 C C . GLU B 1 298 ? 14.039 0.827 -19 1 84.75 298 GLU B C 1
ATOM 5943 O O . GLU B 1 298 ? 13.594 -0.321 -19.047 1 84.75 298 GLU B O 1
ATOM 5948 N N . ASP B 1 299 ? 15.195 1.153 -19.406 1 86.62 299 ASP B N 1
ATOM 5949 C CA . ASP B 1 299 ? 16.047 0.17 -20.062 1 86.62 299 ASP B CA 1
ATOM 5950 C C . ASP B 1 299 ? 16.484 -0.927 -19.094 1 86.62 299 ASP B C 1
ATOM 5952 O O . ASP B 1 299 ? 16.578 -2.096 -19.469 1 86.62 299 ASP B O 1
ATOM 5956 N N . GLN B 1 300 ? 16.719 -0.578 -17.891 1 87.12 300 GLN B N 1
ATOM 5957 C CA . GLN B 1 300 ? 17.094 -1.548 -16.859 1 87.12 300 GLN B CA 1
ATOM 5958 C C . GLN B 1 300 ? 15.93 -2.494 -16.562 1 87.12 300 GLN B C 1
ATOM 5960 O O . GLN B 1 300 ? 16.125 -3.705 -16.438 1 87.12 300 GLN B O 1
ATOM 5965 N N . ALA B 1 301 ? 14.781 -1.915 -16.516 1 91.38 301 ALA B N 1
ATOM 5966 C CA . ALA B 1 301 ? 13.586 -2.715 -16.219 1 91.38 301 ALA B CA 1
ATOM 5967 C C . ALA B 1 301 ? 13.305 -3.701 -17.359 1 91.38 301 ALA B C 1
ATOM 5969 O O . ALA B 1 301 ? 12.945 -4.852 -17.109 1 91.38 301 ALA B O 1
ATOM 5970 N N . GLU B 1 302 ? 13.523 -3.268 -18.531 1 90.06 302 GLU B N 1
ATOM 5971 C CA . GLU B 1 302 ? 13.32 -4.121 -19.703 1 90.06 302 GLU B CA 1
ATOM 5972 C C . GLU B 1 302 ? 14.336 -5.262 -19.734 1 90.06 302 GLU B C 1
ATOM 5974 O O . GLU B 1 302 ? 13.992 -6.395 -20.078 1 90.06 302 GLU B O 1
ATOM 5979 N N . LYS B 1 303 ? 15.531 -4.922 -19.453 1 91.38 303 LYS B N 1
ATOM 5980 C CA . LYS B 1 303 ? 16.578 -5.938 -19.406 1 91.38 303 LYS B CA 1
ATOM 5981 C C . LYS B 1 303 ? 16.266 -7.02 -18.375 1 91.38 303 LYS B C 1
ATOM 5983 O O . LYS B 1 303 ? 16.438 -8.211 -18.641 1 91.38 303 LYS B O 1
ATOM 5988 N N . VAL B 1 304 ? 15.789 -6.617 -17.281 1 92.88 304 VAL B N 1
ATOM 5989 C CA . VAL B 1 304 ? 15.438 -7.555 -16.219 1 92.88 304 VAL B CA 1
ATOM 5990 C C . VAL B 1 304 ? 14.273 -8.43 -16.672 1 92.88 304 VAL B C 1
ATOM 5992 O O . VAL B 1 304 ? 14.266 -9.641 -16.422 1 92.88 304 VAL B O 1
ATOM 5995 N N . LEU B 1 305 ? 13.297 -7.824 -17.297 1 95.06 305 LEU B N 1
ATOM 5996 C CA . LEU B 1 305 ? 12.148 -8.578 -17.781 1 95.06 305 LEU B CA 1
ATOM 5997 C C . LEU B 1 305 ? 12.57 -9.648 -18.766 1 95.06 305 LEU B C 1
ATOM 5999 O O . LEU B 1 305 ? 12.117 -10.797 -18.703 1 95.06 305 LEU B O 1
ATOM 6003 N N . ASN B 1 306 ? 13.484 -9.258 -19.656 1 93.12 306 ASN B N 1
ATOM 6004 C CA . ASN B 1 306 ? 13.992 -10.203 -20.641 1 93.12 306 ASN B CA 1
ATOM 6005 C C . ASN B 1 306 ? 14.781 -11.336 -19.984 1 93.12 306 ASN B C 1
ATOM 6007 O O . ASN B 1 306 ? 14.711 -12.477 -20.438 1 93.12 306 ASN B O 1
ATOM 6011 N N . GLU B 1 307 ? 15.445 -10.984 -18.984 1 93.25 307 GLU B N 1
ATOM 6012 C CA . GLU B 1 307 ? 16.234 -11.961 -18.234 1 93.25 307 GLU B CA 1
ATOM 6013 C C . GLU B 1 307 ? 15.336 -12.953 -17.5 1 93.25 307 GLU B C 1
ATOM 6015 O O . GLU B 1 307 ? 15.672 -14.133 -17.391 1 93.25 307 GLU B O 1
ATOM 6020 N N . ARG B 1 308 ? 14.156 -12.492 -17.047 1 95.69 308 ARG B N 1
ATOM 6021 C CA . ARG B 1 308 ? 13.305 -13.297 -16.188 1 95.69 308 ARG B CA 1
ATOM 6022 C C . ARG B 1 308 ? 12.266 -14.055 -17 1 95.69 308 ARG B C 1
ATOM 6024 O O . ARG B 1 308 ? 11.719 -15.062 -16.531 1 95.69 308 ARG B O 1
ATOM 6031 N N . MET B 1 309 ? 12.016 -13.68 -18.203 1 96.44 309 MET B N 1
ATOM 6032 C CA . MET B 1 309 ? 10.914 -14.195 -19.016 1 96.44 309 MET B CA 1
ATOM 6033 C C . MET B 1 309 ? 11.039 -15.703 -19.203 1 96.44 309 MET B C 1
ATOM 6035 O O . MET B 1 309 ? 10.055 -16.438 -19.062 1 96.44 309 MET B O 1
ATOM 6039 N N . PRO B 1 310 ? 12.242 -16.219 -19.469 1 95.5 310 PRO B N 1
ATOM 6040 C CA . PRO B 1 310 ? 12.367 -17.672 -19.609 1 95.5 310 PRO B CA 1
ATOM 6041 C C . PRO B 1 310 ? 11.914 -18.422 -18.359 1 95.5 310 PRO B C 1
ATOM 6043 O O . PRO B 1 310 ? 11.258 -19.469 -18.469 1 95.5 310 PRO B O 1
ATOM 6046 N N . HIS B 1 311 ? 12.242 -17.859 -17.25 1 95.38 311 HIS B N 1
ATOM 6047 C CA . HIS B 1 311 ? 11.844 -18.469 -15.984 1 95.38 311 HIS B CA 1
ATOM 6048 C C . HIS B 1 311 ? 10.328 -18.484 -15.828 1 95.38 311 HIS B C 1
ATOM 6050 O O . HIS B 1 311 ? 9.75 -19.484 -15.391 1 95.38 311 HIS B O 1
ATOM 6056 N N . TYR B 1 312 ? 9.68 -17.422 -16.219 1 97.56 312 TYR B N 1
ATOM 6057 C CA . TYR B 1 312 ? 8.227 -17.344 -16.125 1 97.56 312 TYR B CA 1
ATOM 6058 C C . TYR B 1 312 ? 7.562 -18.297 -17.109 1 97.56 312 TYR B C 1
ATOM 6060 O O . TYR B 1 312 ? 6.527 -18.891 -16.797 1 97.56 312 TYR B O 1
ATOM 6068 N N . ALA B 1 313 ? 8.188 -18.406 -18.25 1 97.06 313 ALA B N 1
ATOM 6069 C CA . ALA B 1 313 ? 7.668 -19.344 -19.234 1 97.06 313 ALA B CA 1
ATOM 6070 C C . ALA B 1 313 ? 7.75 -20.781 -18.734 1 97.06 313 ALA B C 1
ATOM 6072 O O . ALA B 1 313 ? 6.816 -21.562 -18.922 1 97.06 313 ALA B O 1
ATOM 6073 N N . GLU B 1 314 ? 8.836 -21.094 -18.094 1 95.75 314 GLU B N 1
ATOM 6074 C CA . GLU B 1 314 ? 9.008 -22.406 -17.5 1 95.75 314 GLU B CA 1
ATOM 6075 C C . GLU B 1 314 ? 7.883 -22.734 -16.531 1 95.75 314 GLU B C 1
ATOM 6077 O O . GLU B 1 314 ? 7.281 -23.797 -16.578 1 95.75 314 GLU B O 1
ATOM 6082 N N . GLN B 1 315 ? 7.633 -21.781 -15.688 1 95.19 315 GLN B N 1
ATOM 6083 C CA . GLN B 1 315 ? 6.59 -21.969 -14.688 1 95.19 315 GLN B CA 1
ATOM 6084 C C . GLN B 1 315 ? 5.215 -22.062 -15.344 1 95.19 315 GLN B C 1
ATOM 6086 O O . GLN B 1 315 ? 4.398 -22.906 -14.961 1 95.19 315 GLN B O 1
ATOM 6091 N N . PHE B 1 316 ? 4.98 -21.266 -16.297 1 97.06 316 PHE B N 1
ATOM 6092 C CA . PHE B 1 316 ? 3.707 -21.219 -17.016 1 97.06 316 PHE B CA 1
ATOM 6093 C C . PHE B 1 316 ? 3.41 -22.562 -17.672 1 97.06 316 PHE B C 1
ATOM 6095 O O . PHE B 1 316 ? 2.336 -23.125 -17.484 1 97.06 316 PHE B O 1
ATOM 6102 N N . PHE B 1 317 ? 4.371 -23.141 -18.359 1 95.38 317 PHE B N 1
ATOM 6103 C CA . PHE B 1 317 ? 4.148 -24.359 -19.109 1 95.38 317 PHE B CA 1
ATOM 6104 C C . PHE B 1 317 ? 4.133 -25.578 -18.188 1 95.38 317 PHE B C 1
ATOM 6106 O O . PHE B 1 317 ? 3.402 -26.531 -18.438 1 95.38 317 PHE B O 1
ATOM 6113 N N . SER B 1 318 ? 5 -25.469 -17.141 1 93.88 318 SER B N 1
ATOM 6114 C CA . SER B 1 318 ? 4.945 -26.547 -16.172 1 93.88 318 SER B CA 1
ATOM 6115 C C . SER B 1 318 ? 3.547 -26.688 -15.57 1 93.88 318 SER B C 1
ATOM 6117 O O . SER B 1 318 ? 3.012 -27.797 -15.477 1 93.88 318 SER B O 1
ATOM 6119 N N . ASN B 1 319 ? 2.963 -25.578 -15.234 1 94.19 319 ASN B N 1
ATOM 6120 C CA . ASN B 1 319 ? 1.618 -25.578 -14.672 1 94.19 319 ASN B CA 1
ATOM 6121 C C . ASN B 1 319 ? 0.571 -25.953 -15.711 1 94.19 319 ASN B C 1
ATOM 6123 O O . ASN B 1 319 ? -0.358 -26.703 -15.414 1 94.19 319 ASN B O 1
ATOM 6127 N N . LEU B 1 320 ? 0.758 -25.422 -16.875 1 95.19 320 LEU B N 1
ATOM 6128 C CA . LEU B 1 320 ? -0.171 -25.703 -17.969 1 95.19 320 LEU B CA 1
ATOM 6129 C C . LEU B 1 320 ? -0.213 -27.203 -18.281 1 95.19 320 LEU B C 1
ATOM 6131 O O . LEU B 1 320 ? -1.292 -27.781 -18.359 1 95.19 320 LEU B O 1
ATOM 6135 N N . LEU B 1 321 ? 0.954 -27.797 -18.391 1 93.12 321 LEU B N 1
ATOM 6136 C CA . LEU B 1 321 ? 1.038 -29.219 -18.734 1 93.12 321 LEU B CA 1
ATOM 6137 C C . LEU B 1 321 ? 0.528 -30.078 -17.594 1 93.12 321 LEU B C 1
ATOM 6139 O O . LEU B 1 321 ? -0.103 -31.109 -17.828 1 93.12 321 LEU B O 1
ATOM 6143 N N . SER B 1 322 ? 0.874 -29.672 -16.406 1 94.12 322 SER B N 1
ATOM 6144 C CA . SER B 1 322 ? 0.367 -30.375 -15.234 1 94.12 322 SER B CA 1
ATOM 6145 C C . SER B 1 322 ? -1.156 -30.453 -15.258 1 94.12 322 SER B C 1
ATOM 6147 O O . SER B 1 322 ? -1.73 -31.531 -15.07 1 94.12 322 SER B O 1
ATOM 6149 N N . LYS B 1 323 ? -1.803 -29.422 -15.562 1 92.69 323 LYS B N 1
ATOM 6150 C CA . LYS B 1 323 ? -3.26 -29.344 -15.57 1 92.69 323 LYS B CA 1
ATOM 6151 C C . LYS B 1 323 ? -3.838 -30.094 -16.781 1 92.69 323 LYS B C 1
ATOM 6153 O O . LYS B 1 323 ? -4.828 -30.812 -16.641 1 92.69 323 LYS B O 1
ATOM 6158 N N . GLU B 1 324 ? -3.178 -29.891 -17.891 1 90 324 GLU B N 1
ATOM 6159 C CA . GLU B 1 324 ? -3.654 -30.531 -19.109 1 90 324 GLU B CA 1
ATOM 6160 C C . GLU B 1 324 ? -3.564 -32.062 -19.016 1 90 324 GLU B C 1
ATOM 6162 O O . GLU B 1 324 ? -4.426 -32.75 -19.547 1 90 324 GLU B O 1
ATOM 6167 N N . MET B 1 325 ? -2.551 -32.5 -18.328 1 90.25 325 MET B N 1
ATOM 6168 C CA . MET B 1 325 ? -2.316 -33.938 -18.266 1 90.25 325 MET B CA 1
ATOM 6169 C C . MET B 1 325 ? -2.891 -34.531 -16.984 1 90.25 325 MET B C 1
ATOM 6171 O O . MET B 1 325 ? -2.91 -35.75 -16.797 1 90.25 325 MET B O 1
ATOM 6175 N N . GLY B 1 326 ? -3.348 -33.625 -16.078 1 91.81 326 GLY B N 1
ATOM 6176 C CA . GLY B 1 326 ? -3.887 -34.094 -14.812 1 91.81 326 GLY B CA 1
ATOM 6177 C C . GLY B 1 326 ? -2.84 -34.719 -13.906 1 91.81 326 GLY B C 1
ATOM 6178 O O . GLY B 1 326 ? -3.096 -35.719 -13.258 1 91.81 326 GLY B O 1
ATOM 6179 N N . LEU B 1 327 ? -1.625 -34.219 -14.023 1 94.44 327 LEU B N 1
ATOM 6180 C CA . LEU B 1 327 ? -0.498 -34.75 -13.258 1 94.44 327 LEU B CA 1
ATOM 6181 C C . LEU B 1 327 ? -0.005 -33.719 -12.242 1 94.44 327 LEU B C 1
ATOM 6183 O O . LEU B 1 327 ? -0.366 -32.562 -12.32 1 94.44 327 LEU B O 1
ATOM 6187 N N . TRP B 1 328 ? 0.724 -34.219 -11.297 1 93.38 328 TRP B N 1
ATOM 6188 C CA . TRP B 1 328 ? 1.358 -33.312 -10.344 1 93.38 328 TRP B CA 1
ATOM 6189 C C . TRP B 1 328 ? 2.664 -32.781 -10.898 1 93.38 328 TRP B C 1
ATOM 6191 O O . TRP B 1 328 ? 3.393 -33.469 -11.602 1 93.38 328 TRP B O 1
ATOM 6201 N N . CYS B 1 329 ? 2.879 -31.578 -10.602 1 94.31 329 CYS B N 1
ATOM 6202 C CA . CYS B 1 329 ? 4.105 -30.938 -11.07 1 94.31 329 CYS B CA 1
ATOM 6203 C C . CYS B 1 329 ? 5.141 -30.859 -9.953 1 94.31 329 CYS B C 1
ATOM 6205 O O . CYS B 1 329 ? 4.883 -30.297 -8.891 1 94.31 329 CYS B O 1
ATOM 6207 N N . GLU B 1 330 ? 6.258 -31.406 -10.148 1 94.81 330 GLU B N 1
ATOM 6208 C CA . GLU B 1 330 ? 7.414 -31.344 -9.258 1 94.81 330 GLU B CA 1
ATOM 6209 C C . GLU B 1 330 ? 8.641 -30.781 -9.969 1 94.81 330 GLU B C 1
ATOM 6211 O O . GLU B 1 330 ? 8.57 -30.453 -11.156 1 94.81 330 GLU B O 1
ATOM 6216 N N . LYS B 1 331 ? 9.633 -30.531 -9.211 1 92.31 331 LYS B N 1
ATOM 6217 C CA . LYS B 1 331 ? 10.898 -30.047 -9.766 1 92.31 331 LYS B CA 1
ATOM 6218 C C . LYS B 1 331 ? 12.031 -31.047 -9.484 1 92.31 331 LYS B C 1
ATOM 6220 O O . LYS B 1 331 ? 12.055 -31.688 -8.438 1 92.31 331 LYS B O 1
ATOM 6225 N N . ILE B 1 332 ? 12.914 -31.141 -10.445 1 91.94 332 ILE B N 1
ATOM 6226 C CA . ILE B 1 332 ? 14.094 -31.984 -10.25 1 91.94 332 ILE B CA 1
ATOM 6227 C C . ILE B 1 332 ? 15.336 -31.109 -10.102 1 91.94 332 ILE B C 1
ATOM 6229 O O . ILE B 1 332 ? 15.656 -30.328 -10.992 1 91.94 332 ILE B O 1
ATOM 6233 N N . VAL B 1 333 ? 15.93 -31.172 -8.984 1 87.88 333 VAL B N 1
ATOM 6234 C CA . VAL B 1 333 ? 17.172 -30.469 -8.734 1 87.88 333 VAL B CA 1
ATOM 6235 C C . VAL B 1 333 ? 18.25 -31.453 -8.258 1 87.88 333 VAL B C 1
ATOM 6237 O O . VAL B 1 333 ? 18.125 -32.031 -7.184 1 87.88 333 VAL B O 1
ATOM 6240 N N . GLU B 1 334 ? 19.156 -31.609 -9.055 1 85.62 334 GLU B N 1
ATOM 6241 C CA . GLU B 1 334 ? 20.297 -32.438 -8.727 1 85.62 334 GLU B CA 1
ATOM 6242 C C . GLU B 1 334 ? 21.578 -31.625 -8.672 1 85.62 334 GLU B C 1
ATOM 6244 O O . GLU B 1 334 ? 21.578 -30.422 -8.953 1 85.62 334 GLU B O 1
ATOM 6249 N N . ARG B 1 335 ? 22.672 -32.219 -8.289 1 79.75 335 ARG B N 1
ATOM 6250 C CA . ARG B 1 335 ? 23.953 -31.516 -8.117 1 79.75 335 ARG B CA 1
ATOM 6251 C C . ARG B 1 335 ? 24.438 -30.938 -9.445 1 79.75 335 ARG B C 1
ATOM 6253 O O . ARG B 1 335 ? 25 -29.844 -9.477 1 79.75 335 ARG B O 1
ATOM 6260 N N . ASP B 1 336 ? 24.203 -31.75 -10.422 1 84.31 336 ASP B N 1
ATOM 6261 C CA . ASP B 1 336 ? 24.859 -31.375 -11.68 1 84.31 336 ASP B CA 1
ATOM 6262 C C . ASP B 1 336 ? 23.828 -30.859 -12.688 1 84.31 336 ASP B C 1
ATOM 6264 O O . ASP B 1 336 ? 24.203 -30.297 -13.719 1 84.31 336 ASP B O 1
ATOM 6268 N N . TYR B 1 337 ? 22.594 -31.125 -12.406 1 87.38 337 TYR B N 1
ATOM 6269 C CA . TYR B 1 337 ? 21.609 -30.672 -13.383 1 87.38 337 TYR B CA 1
ATOM 6270 C C . TYR B 1 337 ? 20.266 -30.438 -12.719 1 87.38 337 TYR B C 1
ATOM 6272 O O . TYR B 1 337 ? 20.016 -30.891 -11.602 1 87.38 337 TYR B O 1
ATOM 6280 N N . GLU B 1 338 ? 19.516 -29.703 -13.383 1 91.69 338 GLU B N 1
ATOM 6281 C CA . GLU B 1 338 ? 18.125 -29.453 -13 1 91.69 338 GLU B CA 1
ATOM 6282 C C . GLU B 1 338 ? 17.188 -29.641 -14.18 1 91.69 338 GLU B C 1
ATOM 6284 O O . GLU B 1 338 ? 17.578 -29.453 -15.336 1 91.69 338 GLU B O 1
ATOM 6289 N N . VAL B 1 339 ? 16.062 -30.219 -13.922 1 94.31 339 VAL B N 1
ATOM 6290 C CA . VAL B 1 339 ? 14.992 -30.297 -14.922 1 94.31 339 VAL B CA 1
ATOM 6291 C C . VAL B 1 339 ? 13.828 -29.406 -14.508 1 94.31 339 VAL B C 1
ATOM 6293 O O . VAL B 1 339 ? 13.43 -29.391 -13.344 1 94.31 339 VAL B O 1
ATOM 6296 N N . ASP B 1 340 ? 13.219 -28.734 -15.461 1 93.88 340 ASP B N 1
ATOM 6297 C CA . ASP B 1 340 ? 12.258 -27.672 -15.156 1 93.88 340 ASP B CA 1
ATOM 6298 C C . ASP B 1 340 ? 10.984 -28.234 -14.531 1 93.88 340 ASP B C 1
ATOM 6300 O O . ASP B 1 340 ? 10.422 -27.625 -13.617 1 93.88 340 ASP B O 1
ATOM 6304 N N . ALA B 1 341 ? 10.555 -29.359 -15.008 1 95.5 341 ALA B N 1
ATOM 6305 C CA . ALA B 1 341 ? 9.352 -29.953 -14.422 1 95.5 341 ALA B CA 1
ATOM 6306 C C . ALA B 1 341 ? 9.375 -31.469 -14.508 1 95.5 341 ALA B C 1
ATOM 6308 O O . ALA B 1 341 ? 9.828 -32.031 -15.508 1 95.5 341 ALA B O 1
ATOM 6309 N N . ALA B 1 342 ? 9.039 -32.062 -13.453 1 95.75 342 ALA B N 1
ATOM 6310 C CA . ALA B 1 342 ? 8.711 -33.5 -13.398 1 95.75 342 ALA B CA 1
ATOM 6311 C C . ALA B 1 342 ? 7.215 -33.719 -13.188 1 95.75 342 ALA B C 1
ATOM 6313 O O . ALA B 1 342 ? 6.668 -33.312 -12.156 1 95.75 342 ALA B O 1
ATOM 6314 N N . LEU B 1 343 ? 6.562 -34.25 -14.117 1 96.56 343 LEU B N 1
ATOM 6315 C CA . LEU B 1 343 ? 5.133 -34.5 -14.008 1 96.56 343 LEU B CA 1
ATOM 6316 C C . LEU B 1 343 ? 4.883 -35.938 -13.508 1 96.56 343 LEU B C 1
ATOM 6318 O O . LEU B 1 343 ? 5.324 -36.906 -14.133 1 96.56 343 LEU B O 1
ATOM 6322 N N . THR B 1 344 ? 4.199 -36 -12.367 1 95.81 344 THR B N 1
ATOM 6323 C CA . THR B 1 344 ? 4.082 -37.281 -11.703 1 95.81 344 THR B CA 1
ATOM 6324 C C . THR B 1 344 ? 2.617 -37.656 -11.484 1 95.81 344 THR B C 1
ATOM 6326 O O . THR B 1 344 ? 1.76 -36.781 -11.383 1 95.81 344 THR B O 1
ATOM 6329 N N . ASP B 1 345 ? 2.318 -38.812 -11.57 1 93.94 345 ASP B N 1
ATOM 6330 C CA . ASP B 1 345 ? 1.079 -39.406 -11.094 1 93.94 345 ASP B CA 1
ATOM 6331 C C . ASP B 1 345 ? 1.305 -40.156 -9.773 1 93.94 345 ASP B C 1
ATOM 6333 O O . ASP B 1 345 ? 1.739 -41.312 -9.773 1 93.94 345 ASP B O 1
ATOM 6337 N N . PHE B 1 346 ? 1.038 -39.469 -8.727 1 87.62 346 PHE B N 1
ATOM 6338 C CA . PHE B 1 346 ? 1.404 -39.938 -7.395 1 87.62 346 PHE B CA 1
ATOM 6339 C C . PHE B 1 346 ? 2.914 -40.094 -7.273 1 87.62 346 PHE B C 1
ATOM 6341 O O . PHE B 1 346 ? 3.658 -39.125 -7.316 1 87.62 346 PHE B O 1
ATOM 6348 N N . LYS B 1 347 ? 3.357 -41.312 -7.301 1 85.19 347 LYS B N 1
ATOM 6349 C CA . LYS B 1 347 ? 4.789 -41.531 -7.102 1 85.19 347 LYS B CA 1
ATOM 6350 C C . LYS B 1 347 ? 5.48 -41.844 -8.422 1 85.19 347 LYS B C 1
ATOM 6352 O O . LYS B 1 347 ? 6.711 -41.844 -8.5 1 85.19 347 LYS B O 1
ATOM 6357 N N . ARG B 1 348 ? 4.695 -41.969 -9.461 1 92.06 348 ARG B N 1
ATOM 6358 C CA . ARG B 1 348 ? 5.258 -42.375 -10.734 1 92.06 348 ARG B CA 1
ATOM 6359 C C . ARG B 1 348 ? 5.609 -41.188 -11.609 1 92.06 348 ARG B C 1
ATOM 6361 O O . ARG B 1 348 ? 4.77 -40.312 -11.836 1 92.06 348 ARG B O 1
ATOM 6368 N N . LEU B 1 349 ? 6.84 -41.188 -12.055 1 95.19 349 LEU B N 1
ATOM 6369 C CA . LEU B 1 349 ? 7.281 -40.156 -12.984 1 95.19 349 LEU B CA 1
ATOM 6370 C C . LEU B 1 349 ? 6.754 -40.406 -14.391 1 95.19 349 LEU B C 1
ATOM 6372 O O . LEU B 1 349 ? 7.121 -41.406 -15.016 1 95.19 349 LEU B O 1
ATOM 6376 N N . VAL B 1 350 ? 5.926 -39.562 -14.914 1 96.06 350 VAL B N 1
ATOM 6377 C CA . VAL B 1 350 ? 5.25 -39.781 -16.188 1 96.06 350 VAL B CA 1
ATOM 6378 C C . VAL B 1 350 ? 5.98 -39 -17.297 1 96.06 350 VAL B C 1
ATOM 6380 O O . VAL B 1 350 ? 6.094 -39.5 -18.422 1 96.06 350 VAL B O 1
ATOM 6383 N N . ALA B 1 351 ? 6.469 -37.844 -16.969 1 96.25 351 ALA B N 1
ATOM 6384 C CA . ALA B 1 351 ? 7.141 -37.031 -17.969 1 96.25 351 ALA B CA 1
ATOM 6385 C C . ALA B 1 351 ? 8.102 -36.031 -17.328 1 96.25 351 ALA B C 1
ATOM 6387 O O . ALA B 1 351 ? 7.902 -35.625 -16.188 1 96.25 351 ALA B O 1
ATOM 6388 N N . VAL B 1 352 ? 9.133 -35.719 -18.016 1 96.94 352 VAL B N 1
ATOM 6389 C CA . VAL B 1 352 ? 10.008 -34.594 -17.688 1 96.94 352 VAL B CA 1
ATOM 6390 C C . VAL B 1 352 ? 9.93 -33.531 -18.766 1 96.94 352 VAL B C 1
ATOM 6392 O O . VAL B 1 352 ? 9.797 -33.844 -19.953 1 96.94 352 VAL B O 1
ATOM 6395 N N . VAL B 1 353 ? 9.914 -32.344 -18.344 1 95.69 353 VAL B N 1
ATOM 6396 C CA . VAL B 1 353 ? 9.695 -31.25 -19.266 1 95.69 353 VAL B CA 1
ATOM 6397 C C . VAL B 1 353 ? 10.828 -30.234 -19.141 1 95.69 353 VAL B C 1
ATOM 6399 O O . VAL B 1 353 ? 11.211 -29.859 -18.016 1 95.69 353 VAL B O 1
ATOM 6402 N N . GLU B 1 354 ? 11.422 -29.875 -20.203 1 95.38 354 GLU B N 1
ATOM 6403 C CA . GLU B 1 354 ? 12.352 -28.766 -20.297 1 95.38 354 GLU B CA 1
ATOM 6404 C C . GLU B 1 354 ? 11.805 -27.656 -21.203 1 95.38 354 GLU B C 1
ATOM 6406 O O . GLU B 1 354 ? 11.258 -27.953 -22.281 1 95.38 354 GLU B O 1
ATOM 6411 N N . VAL B 1 355 ? 11.859 -26.438 -20.688 1 94.81 355 VAL B N 1
ATOM 6412 C CA . VAL B 1 355 ? 11.367 -25.297 -21.469 1 94.81 355 VAL B CA 1
ATOM 6413 C C . VAL B 1 355 ? 12.539 -24.391 -21.859 1 94.81 355 VAL B C 1
ATOM 6415 O O . VAL B 1 355 ? 13.32 -23.984 -21 1 94.81 355 VAL B O 1
ATOM 6418 N N . LYS B 1 356 ? 12.758 -24.203 -23.062 1 92.69 356 LYS B N 1
ATOM 6419 C CA . LYS B 1 356 ? 13.719 -23.234 -23.578 1 92.69 356 LYS B CA 1
ATOM 6420 C C . LYS B 1 356 ? 13.016 -22.094 -24.297 1 92.69 356 LYS B C 1
ATOM 6422 O O . LYS B 1 356 ? 12.547 -22.266 -25.422 1 92.69 356 LYS B O 1
ATOM 6427 N N . TRP B 1 357 ? 13.039 -20.906 -23.656 1 93.62 357 TRP B N 1
ATOM 6428 C CA . TRP B 1 357 ? 12.281 -19.766 -24.172 1 93.62 357 TRP B CA 1
ATOM 6429 C C . TRP B 1 357 ? 13.203 -18.734 -24.797 1 93.62 357 TRP B C 1
ATOM 6431 O O . TRP B 1 357 ? 13.453 -17.688 -24.219 1 93.62 357 TRP B O 1
ATOM 6441 N N . LYS B 1 358 ? 13.789 -19.078 -25.828 1 87.69 358 LYS B N 1
ATOM 6442 C CA . LYS B 1 358 ? 14.664 -18.234 -26.641 1 87.69 358 LYS B CA 1
ATOM 6443 C C . LYS B 1 358 ? 14.422 -18.453 -28.125 1 87.69 358 LYS B C 1
ATOM 6445 O O . LYS B 1 358 ? 13.703 -19.375 -28.516 1 87.69 358 LYS B O 1
ATOM 6450 N N . GLU B 1 359 ? 15 -17.594 -28.938 1 79.75 359 GLU B N 1
ATOM 6451 C CA . GLU B 1 359 ? 14.688 -17.609 -30.375 1 79.75 359 GLU B CA 1
ATOM 6452 C C . GLU B 1 359 ? 15.719 -18.422 -31.156 1 79.75 359 GLU B C 1
ATOM 6454 O O . GLU B 1 359 ? 15.469 -18.797 -32.281 1 79.75 359 GLU B O 1
ATOM 6459 N N . SER B 1 360 ? 16.859 -18.703 -30.625 1 82.44 360 SER B N 1
ATOM 6460 C CA . SER B 1 360 ? 17.859 -19.422 -31.391 1 82.44 360 SER B CA 1
ATOM 6461 C C . SER B 1 360 ? 18.5 -20.531 -30.562 1 82.44 360 SER B C 1
ATOM 6463 O O . SER B 1 360 ? 18.703 -20.375 -29.359 1 82.44 360 SER B O 1
ATOM 6465 N N . PHE B 1 361 ? 18.719 -21.734 -31.297 1 84.81 361 PHE B N 1
ATOM 6466 C CA . PHE B 1 361 ? 19.297 -22.906 -30.656 1 84.81 361 PHE B CA 1
ATOM 6467 C C . PHE B 1 361 ? 20.5 -23.422 -31.438 1 84.81 361 PHE B C 1
ATOM 6469 O O . PHE B 1 361 ? 20.469 -23.453 -32.688 1 84.81 361 PHE B O 1
ATOM 6476 N N . SER B 1 362 ? 21.469 -23.672 -30.672 1 84.56 362 SER B N 1
ATOM 6477 C CA . SER B 1 362 ? 22.578 -24.344 -31.312 1 84.56 362 SER B CA 1
ATOM 6478 C C . SER B 1 362 ? 22.406 -25.859 -31.297 1 84.56 362 SER B C 1
ATOM 6480 O O . SER B 1 362 ? 21.703 -26.391 -30.438 1 84.56 362 SER B O 1
ATOM 6482 N N . GLY B 1 363 ? 23.031 -26.5 -32.281 1 83.94 363 GLY B N 1
ATOM 6483 C CA . GLY B 1 363 ? 22.984 -27.953 -32.312 1 83.94 363 GLY B CA 1
ATOM 6484 C C . GLY B 1 363 ? 23.531 -28.594 -31.047 1 83.94 363 GLY B C 1
ATOM 6485 O O . GLY B 1 363 ? 22.984 -29.594 -30.562 1 83.94 363 GLY B O 1
ATOM 6486 N N . GLY B 1 364 ? 24.531 -27.984 -30.547 1 86 364 GLY B N 1
ATOM 6487 C CA . GLY B 1 364 ? 25.156 -28.5 -29.328 1 86 364 GLY B CA 1
ATOM 6488 C C . GLY B 1 364 ? 24.25 -28.422 -28.125 1 86 364 GLY B C 1
ATOM 6489 O O . GLY B 1 364 ? 24.219 -29.344 -27.297 1 86 364 GLY B O 1
ATOM 6490 N N . GLU B 1 365 ? 23.516 -27.391 -28.047 1 86.75 365 GLU B N 1
ATOM 6491 C CA . GLU B 1 365 ? 22.594 -27.203 -26.938 1 86.75 365 GLU B CA 1
ATOM 6492 C C . GLU B 1 365 ? 21.484 -28.25 -26.969 1 86.75 365 GLU B C 1
ATOM 6494 O O . GLU B 1 365 ? 21.094 -28.781 -25.922 1 86.75 365 GLU B O 1
ATOM 6499 N N . ILE B 1 366 ? 21 -28.578 -28.109 1 87.06 366 ILE B N 1
ATOM 6500 C CA . ILE B 1 366 ? 19.922 -29.547 -28.25 1 87.06 366 ILE B CA 1
ATOM 6501 C C . ILE B 1 366 ? 20.422 -30.938 -27.906 1 87.06 366 ILE B C 1
ATOM 6503 O O . ILE B 1 366 ? 19.719 -31.719 -27.266 1 87.06 366 ILE B O 1
ATOM 6507 N N . ARG B 1 367 ? 21.609 -31.188 -28.328 1 88.44 367 ARG B N 1
ATOM 6508 C CA . ARG B 1 367 ? 22.203 -32.5 -28.031 1 88.44 367 ARG B CA 1
ATOM 6509 C C . ARG B 1 367 ? 22.391 -32.688 -26.531 1 88.44 367 ARG B C 1
ATOM 6511 O O . ARG B 1 367 ? 22.109 -33.75 -25.984 1 88.44 367 ARG B O 1
ATOM 6518 N N . SER B 1 368 ? 22.875 -31.625 -25.938 1 90.19 368 SER B N 1
ATOM 6519 C CA . SER B 1 368 ? 23.078 -31.672 -24.484 1 90.19 368 SER B CA 1
ATOM 6520 C C . SER B 1 368 ? 21.75 -31.875 -23.75 1 90.19 368 SER B C 1
ATOM 6522 O O . SER B 1 368 ? 21.703 -32.625 -22.766 1 90.19 368 SER B O 1
ATOM 6524 N N . LEU B 1 369 ? 20.75 -31.234 -24.234 1 90.88 369 LEU B N 1
ATOM 6525 C CA . LEU B 1 369 ? 19.422 -31.344 -23.641 1 90.88 369 LEU B CA 1
ATOM 6526 C C . LEU B 1 369 ? 18.859 -32.75 -23.812 1 90.88 369 LEU B C 1
ATOM 6528 O O . LEU B 1 369 ? 18.25 -33.312 -22.906 1 90.88 369 LEU B O 1
ATOM 6532 N N . GLU B 1 370 ? 19.062 -33.25 -24.938 1 91 370 GLU B N 1
ATOM 6533 C CA . GLU B 1 370 ? 18.609 -34.625 -25.219 1 91 370 GLU B CA 1
ATOM 6534 C C . GLU B 1 370 ? 19.312 -35.625 -24.328 1 91 370 GLU B C 1
ATOM 6536 O O . GLU B 1 370 ? 18.672 -36.562 -23.828 1 91 370 GLU B O 1
ATOM 6541 N N . GLU B 1 371 ? 20.547 -35.375 -24.203 1 91.19 371 GLU B N 1
ATOM 6542 C CA . GLU B 1 371 ? 21.312 -36.25 -23.328 1 91.19 371 GLU B CA 1
ATOM 6543 C C . GLU B 1 371 ? 20.828 -36.188 -21.891 1 91.19 371 GLU B C 1
ATOM 6545 O O . GLU B 1 371 ? 20.688 -37.188 -21.219 1 91.19 371 GLU B O 1
ATOM 6550 N N . LYS B 1 372 ? 20.562 -35 -21.453 1 92.44 372 LYS B N 1
ATOM 6551 C CA . LYS B 1 372 ? 20.078 -34.781 -20.094 1 92.44 372 LYS B CA 1
ATOM 6552 C C . LYS B 1 372 ? 18.734 -35.438 -19.859 1 92.44 372 LYS B C 1
ATOM 6554 O O . LYS B 1 372 ? 18.547 -36.156 -18.875 1 92.44 372 LYS B O 1
ATOM 6559 N N . LEU B 1 373 ? 17.812 -35.312 -20.781 1 94.19 373 LEU B N 1
ATOM 6560 C CA . LEU B 1 373 ? 16.438 -35.812 -20.594 1 94.19 373 LEU B CA 1
ATOM 6561 C C . LEU B 1 373 ? 16.375 -37.312 -20.812 1 94.19 373 LEU B C 1
ATOM 6563 O O . LEU B 1 373 ? 15.469 -37.969 -20.297 1 94.19 373 LEU B O 1
ATOM 6567 N N . SER B 1 374 ? 17.328 -37.812 -21.531 1 92 374 SER B N 1
ATOM 6568 C CA . SER B 1 374 ? 17.328 -39.25 -21.859 1 92 374 SER B CA 1
ATOM 6569 C C . SER B 1 374 ? 17.641 -40.094 -20.625 1 92 374 SER B C 1
ATOM 6571 O O . SER B 1 374 ? 17.406 -41.312 -20.625 1 92 374 SER B O 1
ATOM 6573 N N . ARG B 1 375 ? 18.078 -39.469 -19.609 1 91.44 375 ARG B N 1
ATOM 6574 C CA . ARG B 1 375 ? 18.406 -40.156 -18.359 1 91.44 375 ARG B CA 1
ATOM 6575 C C . ARG B 1 375 ? 17.141 -40.625 -17.672 1 91.44 375 ARG B C 1
ATOM 6577 O O . ARG B 1 375 ? 17.203 -41.469 -16.781 1 91.44 375 ARG B O 1
ATOM 6584 N N . PHE B 1 376 ? 16.062 -40.094 -18.094 1 94.19 376 PHE B N 1
ATOM 6585 C CA . PHE B 1 376 ? 14.805 -40.406 -17.406 1 94.19 376 PHE B CA 1
ATOM 6586 C C . PHE B 1 376 ? 13.969 -41.375 -18.25 1 94.19 376 PHE B C 1
ATOM 6588 O O . PHE B 1 376 ? 13.734 -41.125 -19.438 1 94.19 376 PHE B O 1
ATOM 6595 N N . PRO B 1 377 ? 13.5 -42.438 -17.594 1 91.75 377 PRO B N 1
ATOM 6596 C CA . PRO B 1 377 ? 12.711 -43.438 -18.297 1 91.75 377 PRO B CA 1
ATOM 6597 C C . PRO B 1 377 ? 11.227 -43.094 -18.391 1 91.75 377 PRO B C 1
ATOM 6599 O O . PRO B 1 377 ? 10.375 -43.844 -17.922 1 91.75 377 PRO B O 1
ATOM 6602 N N . CYS B 1 378 ? 10.898 -42 -18.906 1 94.94 378 CYS B N 1
ATOM 6603 C CA . CYS B 1 378 ? 9.539 -41.5 -19.078 1 94.94 378 CYS B CA 1
ATOM 6604 C C . CYS B 1 378 ? 9.422 -40.625 -20.312 1 94.94 378 CYS B C 1
ATOM 6606 O O . CYS B 1 378 ? 10.352 -40.562 -21.125 1 94.94 378 CYS B O 1
ATOM 6608 N N . ARG B 1 379 ? 8.266 -40.125 -20.516 1 95.19 379 ARG B N 1
ATOM 6609 C CA . ARG B 1 379 ? 8.07 -39.188 -21.609 1 95.19 379 ARG B CA 1
ATOM 6610 C C . ARG B 1 379 ? 8.938 -37.938 -21.438 1 95.19 379 ARG B C 1
ATOM 6612 O O . ARG B 1 379 ? 9.055 -37.406 -20.328 1 95.19 379 ARG B O 1
ATOM 6619 N N . ARG B 1 380 ? 9.609 -37.562 -22.484 1 96.88 380 ARG B N 1
ATOM 6620 C CA . ARG B 1 380 ? 10.508 -36.438 -22.453 1 96.88 380 ARG B CA 1
ATOM 6621 C C . ARG B 1 380 ? 10.039 -35.312 -23.391 1 96.88 380 ARG B C 1
ATOM 6623 O O . ARG B 1 380 ? 9.938 -35.531 -24.609 1 96.88 380 ARG B O 1
ATOM 6630 N N . ILE B 1 381 ? 9.805 -34.156 -22.844 1 95.06 381 ILE B N 1
ATOM 6631 C CA . ILE B 1 381 ? 9.203 -33.062 -23.625 1 95.06 381 ILE B CA 1
ATOM 6632 C C . ILE B 1 381 ? 10.109 -31.844 -23.578 1 95.06 381 ILE B C 1
ATOM 6634 O O . ILE B 1 381 ? 10.547 -31.406 -22.516 1 95.06 381 ILE B O 1
ATOM 6638 N N . LEU B 1 382 ? 10.484 -31.359 -24.719 1 93.69 382 LEU B N 1
ATOM 6639 C CA . LEU B 1 382 ? 11.141 -30.062 -24.875 1 93.69 382 LEU B CA 1
ATOM 6640 C C . LEU B 1 382 ? 10.172 -29.031 -25.438 1 93.69 382 LEU B C 1
ATOM 6642 O O . LEU B 1 382 ? 9.664 -29.188 -26.547 1 93.69 382 LEU B O 1
ATOM 6646 N N . PHE B 1 383 ? 9.93 -28.016 -24.656 1 92.94 383 PHE B N 1
ATOM 6647 C CA . PHE B 1 383 ? 9.016 -26.969 -25.078 1 92.94 383 PHE B CA 1
ATOM 6648 C C . PHE B 1 383 ? 9.789 -25.75 -25.609 1 92.94 383 PHE B C 1
ATOM 6650 O O . PHE B 1 383 ? 10.695 -25.266 -24.938 1 92.94 383 PHE B O 1
ATOM 6657 N N . VAL B 1 384 ? 9.469 -25.312 -26.812 1 92.12 384 VAL B N 1
ATOM 6658 C CA . VAL B 1 384 ? 10.109 -24.156 -27.438 1 92.12 384 VAL B CA 1
ATOM 6659 C C . VAL B 1 384 ? 9.055 -23.203 -27.969 1 92.12 384 VAL B C 1
ATOM 6661 O O . VAL B 1 384 ? 7.891 -23.578 -28.141 1 92.12 384 VAL B O 1
ATOM 6664 N N . PRO B 1 385 ? 9.367 -21.953 -28.203 1 90.69 385 PRO B N 1
ATOM 6665 C CA . PRO B 1 385 ? 8.375 -21.016 -28.734 1 90.69 385 PRO B CA 1
ATOM 6666 C C . PRO B 1 385 ? 7.836 -21.422 -30.094 1 90.69 385 PRO B C 1
ATOM 6668 O O . PRO B 1 385 ? 6.625 -21.391 -30.312 1 90.69 385 PRO B O 1
ATOM 6671 N N . ARG B 1 386 ? 8.789 -21.828 -30.969 1 89.25 386 ARG B N 1
ATOM 6672 C CA . ARG B 1 386 ? 8.445 -22.297 -32.312 1 89.25 386 ARG B CA 1
ATOM 6673 C C . ARG B 1 386 ? 9.273 -23.516 -32.688 1 89.25 386 ARG B C 1
ATOM 6675 O O . ARG B 1 386 ? 10.508 -23.453 -32.719 1 89.25 386 ARG B O 1
ATOM 6682 N N . ARG B 1 387 ? 8.602 -24.484 -33.062 1 87.5 387 ARG B N 1
ATOM 6683 C CA . ARG B 1 387 ? 9.289 -25.719 -33.438 1 87.5 387 ARG B CA 1
ATOM 6684 C C . ARG B 1 387 ? 10.195 -25.484 -34.656 1 87.5 387 ARG B C 1
ATOM 6686 O O . ARG B 1 387 ? 11.25 -26.109 -34.75 1 87.5 387 ARG B O 1
ATOM 6693 N N . GLU B 1 388 ? 9.789 -24.516 -35.438 1 84.06 388 GLU B N 1
ATOM 6694 C CA . GLU B 1 388 ? 10.492 -24.25 -36.688 1 84.06 388 GLU B CA 1
ATOM 6695 C C . GLU B 1 388 ? 11.859 -23.625 -36.406 1 84.06 388 GLU B C 1
ATOM 6697 O O . GLU B 1 388 ? 12.734 -23.641 -37.281 1 84.06 388 GLU B O 1
ATOM 6702 N N . ASP B 1 389 ? 12.047 -23.141 -35.219 1 82.25 389 ASP B N 1
ATOM 6703 C CA . ASP B 1 389 ? 13.289 -22.453 -34.875 1 82.25 389 ASP B CA 1
ATOM 6704 C C . ASP B 1 389 ? 14.391 -23.438 -34.531 1 82.25 389 ASP B C 1
ATOM 6706 O O . ASP B 1 389 ? 15.562 -23.062 -34.406 1 82.25 389 ASP B O 1
ATOM 6710 N N . LEU B 1 390 ? 14.086 -24.719 -34.406 1 86.75 390 LEU B N 1
ATOM 6711 C CA . LEU B 1 390 ? 15.086 -25.719 -34.094 1 86.75 390 LEU B CA 1
ATOM 6712 C C . LEU B 1 390 ? 15.844 -26.156 -35.344 1 86.75 390 LEU B C 1
ATOM 6714 O O . LEU B 1 390 ? 15.242 -26.375 -36.406 1 86.75 390 LEU B O 1
ATOM 6718 N N . PRO B 1 391 ? 17.125 -26.156 -35.281 1 83.56 391 PRO B N 1
ATOM 6719 C CA . PRO B 1 391 ? 17.906 -26.578 -36.438 1 83.56 391 PRO B CA 1
ATOM 6720 C C . PRO B 1 391 ? 17.641 -28.031 -36.844 1 83.56 391 PRO B C 1
ATOM 6722 O O . PRO B 1 391 ? 17.625 -28.359 -38.031 1 83.56 391 PRO B O 1
ATOM 6725 N N . LYS B 1 392 ? 17.547 -28.906 -35.812 1 83.5 392 LYS B N 1
ATOM 6726 C CA . LYS B 1 392 ? 17.25 -30.328 -36 1 83.5 392 LYS B CA 1
ATOM 6727 C C . LYS B 1 392 ? 16.328 -30.844 -34.906 1 83.5 392 LYS B C 1
ATOM 6729 O O . LYS B 1 392 ? 16.469 -30.469 -33.75 1 83.5 392 LYS B O 1
ATOM 6734 N N . GLU B 1 393 ? 15.422 -31.609 -35.312 1 84.38 393 GLU B N 1
ATOM 6735 C CA . GLU B 1 393 ? 14.523 -32.188 -34.344 1 84.38 393 GLU B CA 1
ATOM 6736 C C . GLU B 1 393 ? 15.211 -33.344 -33.594 1 84.38 393 GLU B C 1
ATOM 6738 O O . GLU B 1 393 ? 15.781 -34.219 -34.188 1 84.38 393 GLU B O 1
ATOM 6743 N N . PRO B 1 394 ? 15.125 -33.188 -32.344 1 88.75 394 PRO B N 1
ATOM 6744 C CA . PRO B 1 394 ? 15.742 -34.281 -31.562 1 88.75 394 PRO B CA 1
ATOM 6745 C C . PRO B 1 394 ? 15.016 -35.594 -31.719 1 88.75 394 PRO B C 1
ATOM 6747 O O . PRO B 1 394 ? 13.805 -35.625 -31.969 1 88.75 394 PRO B O 1
ATOM 6750 N N . GLU B 1 395 ? 15.727 -36.688 -31.5 1 87.5 395 GLU B N 1
ATOM 6751 C CA . GLU B 1 395 ? 15.172 -38.031 -31.75 1 87.5 395 GLU B CA 1
ATOM 6752 C C . GLU B 1 395 ? 14.578 -38.625 -30.469 1 87.5 395 GLU B C 1
ATOM 6754 O O . GLU B 1 395 ? 13.602 -39.375 -30.516 1 87.5 395 GLU B O 1
ATOM 6759 N N . LYS B 1 396 ? 15.062 -38.25 -29.406 1 90.62 396 LYS B N 1
ATOM 6760 C CA . LYS B 1 396 ? 14.695 -38.906 -28.156 1 90.62 396 LYS B CA 1
ATOM 6761 C C . LYS B 1 396 ? 13.766 -38.031 -27.328 1 90.62 396 LYS B C 1
ATOM 6763 O O . LYS B 1 396 ? 13.398 -38.406 -26.203 1 90.62 396 LYS B O 1
ATOM 6768 N N . VAL B 1 397 ? 13.438 -36.906 -27.766 1 94 397 VAL B N 1
ATOM 6769 C CA . VAL B 1 397 ? 12.633 -35.969 -27 1 94 397 VAL B CA 1
ATOM 6770 C C . VAL B 1 397 ? 11.508 -35.406 -27.875 1 94 397 VAL B C 1
ATOM 6772 O O . VAL B 1 397 ? 11.703 -35.156 -29.062 1 94 397 VAL B O 1
ATOM 6775 N N . GLU B 1 398 ? 10.328 -35.312 -27.344 1 93.62 398 GLU B N 1
ATOM 6776 C CA . GLU B 1 398 ? 9.219 -34.688 -28.047 1 93.62 398 GLU B CA 1
ATOM 6777 C C . GLU B 1 398 ? 9.336 -33.156 -28 1 93.62 398 GLU B C 1
ATOM 6779 O O . GLU B 1 398 ? 9.508 -32.562 -26.938 1 93.62 398 GLU B O 1
ATOM 6784 N N . VAL B 1 399 ? 9.281 -32.531 -29.156 1 93.12 399 VAL B N 1
ATOM 6785 C CA . VAL B 1 399 ? 9.328 -31.078 -29.203 1 93.12 399 VAL B CA 1
ATOM 6786 C C . VAL B 1 399 ? 7.914 -30.516 -29.266 1 93.12 399 VAL B C 1
ATOM 6788 O O . VAL B 1 399 ? 7.133 -30.875 -30.156 1 93.12 399 VAL B O 1
ATOM 6791 N N . TRP B 1 400 ? 7.605 -29.719 -28.266 1 92.62 400 TRP B N 1
ATOM 6792 C CA . TRP B 1 400 ? 6.277 -29.125 -28.172 1 92.62 400 TRP B CA 1
ATOM 6793 C C . TRP B 1 400 ? 6.355 -27.609 -28.297 1 92.62 400 TRP B C 1
ATOM 6795 O O . TRP B 1 400 ? 7.379 -27 -27.969 1 92.62 400 TRP B O 1
ATOM 6805 N N . ASP B 1 401 ? 5.379 -27.016 -28.875 1 91.56 401 ASP B N 1
ATOM 6806 C CA . ASP B 1 401 ? 5.129 -25.578 -28.859 1 91.56 401 ASP B CA 1
ATOM 6807 C C . ASP B 1 401 ? 3.688 -25.281 -28.453 1 91.56 401 ASP B C 1
ATOM 6809 O O . ASP B 1 401 ? 2.979 -26.156 -27.969 1 91.56 401 ASP B O 1
ATOM 6813 N N . LEU B 1 402 ? 3.314 -24.094 -28.547 1 89.88 402 LEU B N 1
ATOM 6814 C CA . LEU B 1 402 ? 1.993 -23.703 -28.062 1 89.88 402 LEU B CA 1
ATOM 6815 C C . LEU B 1 402 ? 0.898 -24.453 -28.812 1 89.88 402 LEU B C 1
ATOM 6817 O O . LEU B 1 402 ? -0.102 -24.859 -28.219 1 89.88 402 LEU B O 1
ATOM 6821 N N . ASP B 1 403 ? 1.094 -24.719 -30.047 1 87.94 403 ASP B N 1
ATOM 6822 C CA . ASP B 1 403 ? 0.114 -25.438 -30.859 1 87.94 403 ASP B CA 1
ATOM 6823 C C . ASP B 1 403 ? -0.023 -26.891 -30.406 1 87.94 403 ASP B C 1
ATOM 6825 O O . ASP B 1 403 ? -1.107 -27.469 -30.484 1 87.94 403 ASP B O 1
ATOM 6829 N N . SER B 1 404 ? 1.052 -27.406 -29.969 1 87.75 404 SER B N 1
ATOM 6830 C CA . SER B 1 404 ? 1.038 -28.781 -29.469 1 87.75 404 SER B CA 1
ATOM 6831 C C . SER B 1 404 ? 0.095 -28.922 -28.281 1 87.75 404 SER B C 1
ATOM 6833 O O . SER B 1 404 ? -0.557 -29.953 -28.125 1 87.75 404 SER B O 1
ATOM 6835 N N . VAL B 1 405 ? 0.049 -27.891 -27.469 1 84.06 405 VAL B N 1
ATOM 6836 C CA . VAL B 1 405 ? -0.752 -27.938 -26.25 1 84.06 405 VAL B CA 1
ATOM 6837 C C . VAL B 1 405 ? -2.207 -27.609 -26.578 1 84.06 405 VAL B C 1
ATOM 6839 O O . VAL B 1 405 ? -3.127 -28.234 -26.047 1 84.06 405 VAL B O 1
ATOM 6842 N N . LEU B 1 406 ? -2.416 -26.625 -27.438 1 77.44 406 LEU B N 1
ATOM 6843 C CA . LEU B 1 406 ? -3.762 -26.156 -27.766 1 77.44 406 LEU B CA 1
ATOM 6844 C C . LEU B 1 406 ? -4.5 -27.203 -28.594 1 77.44 406 LEU B C 1
ATOM 6846 O O . LEU B 1 406 ? -5.723 -27.328 -28.5 1 77.44 406 LEU B O 1
ATOM 6850 N N . ASN B 1 407 ? -3.801 -27.938 -29.422 1 65.81 407 ASN B N 1
ATOM 6851 C CA . ASN B 1 407 ? -4.387 -28.953 -30.281 1 65.81 407 ASN B CA 1
ATOM 6852 C C . ASN B 1 407 ? -4.641 -30.25 -29.516 1 65.81 407 ASN B C 1
ATOM 6854 O O . ASN B 1 407 ? -5.555 -31.016 -29.859 1 65.81 407 ASN B O 1
ATOM 6858 N N . GLU B 1 408 ? -3.812 -30.547 -28.672 1 55 408 GLU B N 1
ATOM 6859 C CA . GLU B 1 408 ? -4.047 -31.75 -27.875 1 55 408 GLU B CA 1
ATOM 6860 C C . GLU B 1 408 ? -5.375 -31.688 -27.141 1 55 408 GLU B C 1
ATOM 6862 O O . GLU B 1 408 ? -5.98 -32.719 -26.828 1 55 408 GLU B O 1
ATOM 6867 N N . ARG B 1 409 ? -5.996 -30.594 -26.859 1 55.41 409 ARG B N 1
ATOM 6868 C CA . ARG B 1 409 ? -7.305 -30.359 -26.25 1 55.41 409 ARG B CA 1
ATOM 6869 C C . ARG B 1 409 ? -8.422 -30.828 -27.172 1 55.41 409 ARG B C 1
ATOM 6871 O O . ARG B 1 409 ? -9.422 -31.391 -26.703 1 55.41 409 ARG B O 1
ATOM 6878 N N . THR B 1 410 ? -8.211 -30.438 -28.422 1 44.53 410 THR B N 1
ATOM 6879 C CA . THR B 1 410 ? -9.273 -30.812 -29.344 1 44.53 410 THR B CA 1
ATOM 6880 C C . THR B 1 410 ? -9.344 -32.344 -29.5 1 44.53 410 THR B C 1
ATOM 6882 O O . THR B 1 410 ? -10.422 -32.906 -29.688 1 44.53 410 THR B O 1
ATOM 6885 N N . ALA B 1 411 ? -8.305 -33.062 -29.281 1 44.88 411 ALA B N 1
ATOM 6886 C CA . ALA B 1 411 ? -8.336 -34.5 -29.438 1 44.88 411 ALA B CA 1
ATOM 6887 C C . ALA B 1 411 ? -8.891 -35.188 -28.188 1 44.88 411 ALA B C 1
ATOM 6889 O O . ALA B 1 411 ? -9.617 -36.188 -28.281 1 44.88 411 ALA B O 1
ATOM 6890 N N . SER B 1 412 ? -8.633 -34.625 -27.047 1 46.41 412 SER B N 1
ATOM 6891 C CA . SER B 1 412 ? -9.109 -35.25 -25.812 1 46.41 412 SER B CA 1
ATOM 6892 C C . SER B 1 412 ? -10.562 -34.906 -25.531 1 46.41 412 SER B C 1
ATOM 6894 O O . SER B 1 412 ? -11.297 -35.688 -24.938 1 46.41 412 SER B O 1
ATOM 6896 N N . SER B 1 413 ? -11.125 -33.75 -25.844 1 43.75 413 SER B N 1
ATOM 6897 C CA . SER B 1 413 ? -12.531 -33.406 -25.672 1 43.75 413 SER B CA 1
ATOM 6898 C C . SER B 1 413 ? -13.422 -34.25 -26.578 1 43.75 413 SER B C 1
ATOM 6900 O O . SER B 1 413 ? -14.57 -34.531 -26.25 1 43.75 413 SER B O 1
ATOM 6902 N N . ASN B 1 414 ? -13.039 -34.719 -27.719 1 38.56 414 ASN B N 1
ATOM 6903 C CA . ASN B 1 414 ? -13.828 -35.594 -28.562 1 38.56 414 ASN B CA 1
ATOM 6904 C C . ASN B 1 414 ? -13.969 -37 -27.938 1 38.56 414 ASN B C 1
ATOM 6906 O O . ASN B 1 414 ? -14.977 -37.688 -28.141 1 38.56 414 ASN B O 1
ATOM 6910 N N . ASP B 1 415 ? -13.07 -37.5 -27.125 1 34.97 415 ASP B N 1
ATOM 6911 C CA . ASP B 1 415 ? -13.273 -38.844 -26.531 1 34.97 415 ASP B CA 1
ATOM 6912 C C . ASP B 1 415 ? -14.188 -38.75 -25.312 1 34.97 415 ASP B C 1
ATOM 6914 O O . ASP B 1 415 ? -14.656 -39.781 -24.828 1 34.97 415 ASP B O 1
ATOM 6918 N N . LYS B 1 416 ? -14.359 -37.594 -24.688 1 43.75 416 LYS B N 1
ATOM 6919 C CA . LYS B 1 416 ? -15.242 -37.562 -23.531 1 43.75 416 LYS B CA 1
ATOM 6920 C C . LYS B 1 416 ? -16.703 -37.531 -23.953 1 43.75 416 LYS B C 1
ATOM 6922 O O . LYS B 1 416 ? -17.609 -37.625 -23.109 1 43.75 416 LYS B O 1
ATOM 6927 N N . HIS B 1 417 ? -17.094 -37.062 -25.125 1 34.22 417 HIS B N 1
ATOM 6928 C CA . HIS B 1 417 ? -18.516 -37.094 -25.469 1 34.22 417 HIS B CA 1
ATOM 6929 C C . HIS B 1 417 ? -18.984 -38.531 -25.672 1 34.22 417 HIS B C 1
ATOM 6931 O O . HIS B 1 417 ? -20.172 -38.781 -25.938 1 34.22 417 HIS B O 1
ATOM 6937 N N . LEU B 1 418 ? -18.062 -39.469 -25.875 1 30.56 418 LEU B N 1
ATOM 6938 C CA . LEU B 1 418 ? -18.672 -40.75 -26.219 1 30.56 418 LEU B CA 1
ATOM 6939 C C . LEU B 1 418 ? -19.281 -41.406 -24.984 1 30.56 418 LEU B C 1
ATOM 6941 O O . LEU B 1 418 ? -20.156 -42.281 -25.094 1 30.56 418 LEU B O 1
ATOM 6945 N N . GLY B 1 419 ? -18.766 -41.156 -23.766 1 28.45 419 GLY B N 1
ATOM 6946 C CA . GLY B 1 419 ? -19.266 -42.094 -22.766 1 28.45 419 GLY B CA 1
ATOM 6947 C C . GLY B 1 419 ? -20.609 -41.688 -22.188 1 28.45 419 GLY B C 1
ATOM 6948 O O . GLY B 1 419 ? -21.156 -42.375 -21.328 1 28.45 419 GLY B O 1
ATOM 6949 N N . PHE B 1 420 ? -21.109 -40.406 -22.203 1 26.52 420 PHE B N 1
ATOM 6950 C CA . PHE B 1 420 ? -22.359 -40.188 -21.5 1 26.52 420 PHE B CA 1
ATOM 6951 C C . PHE B 1 420 ? -23.547 -40.531 -22.375 1 26.52 420 PHE B C 1
ATOM 6953 O O . PHE B 1 420 ? -24.594 -39.875 -22.312 1 26.52 420 PHE B O 1
ATOM 6960 N N . SER B 1 421 ? -23.422 -41.25 -23.516 1 22.92 421 SER B N 1
ATOM 6961 C CA . SER B 1 421 ? -24.703 -41.562 -24.141 1 22.92 421 SER B CA 1
ATOM 6962 C C . SER B 1 421 ? -25.609 -42.344 -23.203 1 22.92 421 SER B C 1
ATOM 6964 O O . SER B 1 421 ? -26.797 -42.062 -23.078 1 22.92 421 SER B O 1
ATOM 6966 N N . GLN B 1 422 ? -25.547 -43.812 -23.141 1 22.7 422 GLN B N 1
ATOM 6967 C CA . GLN B 1 422 ? -26.625 -44.781 -22.938 1 22.7 422 GLN B CA 1
ATOM 6968 C C . GLN B 1 422 ? -27 -44.906 -21.469 1 22.7 422 GLN B C 1
ATOM 6970 O O . GLN B 1 422 ? -28.062 -45.406 -21.125 1 22.7 422 GLN B O 1
ATOM 6975 N N . ILE B 1 423 ? -26.359 -44.406 -20.359 1 21.36 423 ILE B N 1
ATOM 6976 C CA . ILE B 1 423 ? -27.281 -44.75 -19.281 1 21.36 423 ILE B CA 1
ATOM 6977 C C . ILE B 1 423 ? -28.359 -43.688 -19.156 1 21.36 423 ILE B C 1
ATOM 6979 O O . ILE B 1 423 ? -28.062 -42.5 -19.234 1 21.36 423 ILE B O 1
#

Secondary structure (DSSP, 8-state):
-----------HHHHHHHHT--SEEEEE-STTSSHHHHHHTS--SEEEEE-TTS-EEETTEEE-HHHHHHHHHHHHHTT-EEEEETGGGS-HHHHHHHHHH-S-SEEEEEES-SHHHHHHHSTT-TTGGGSEEEE--SPPHHHHHHHHTTT--SHHHHHHHHHHHTSGGGHHHHHH-SSHHHHHHHHHHHHHHHHHHHHHHHTT----HHHHHHHHHHHTT--SHHHHHHHHHHTTSSSSS-GGGTHHHHHHHHHTTSEEEEEBTTSS-EEEEES-HHHHHHHHHHHHH-TTTS---HHHHHHHHHHHHHHHHHHHHHHHHHHHHT-EEEEEE-SS-EEEEEEEETTEEEEEEEE--SS---HHHHHHHHHHHTTSSSEEEEE-S-GGG-SS--SSSEEE-HHHHHHHHHHHHHHHTSSSS--/-----------HHHHHHHHT--SEEEEE-STTSSHHHHHHTS--SEEEEE-TTS-EEETTEEE-HHHHHHHHHHHHHTT-EEEEETGGGS-HHHHHHHHHH-S-SEEEEEES-SHHHHHHHSTT-TTGGGSEEEE--SPPHHHHHHHHTTT--SHHHHHHHHHHHTSGGGHHHHHH-SSHHHHHHHHHHHHHHHHHHHHHHHTT----HHHHHHHHHHHTT--SHHHHHHHHHHTTSSSSS-GGGTHHHHHHHHHTTSEEEEEBTTSS-EEEEES-HHHHHHHHHHHHH-TTTS---HHHHHHHHHHHHHHHHHHHHHHHHHHHHT-EEEEEE-SS-EEEEEEEETTEEEEEEEE--SS---HHHHHHHHHHHTTSSSEEEEE-S-GGG-SS--SSSEEE-HHHHHHHHHHHHHHHSSTTS--

Organism: Korarchaeum cryptofilum (strain OPF8) (NCBI:txid374847)

Solvent-accessible surface area (backbone atoms only — not comparable to full-atom values): 45883 Å² total; per-residue (Å²): 129,83,73,73,75,69,84,77,77,60,58,58,68,59,51,59,56,56,71,72,47,56,52,29,28,37,37,27,23,47,74,69,44,44,64,68,62,58,55,66,75,41,92,67,74,43,59,38,38,42,37,79,46,39,52,31,33,44,85,94,41,75,44,54,68,67,57,45,54,52,49,54,52,52,39,21,73,68,57,31,36,39,34,34,37,34,49,77,58,50,63,71,65,55,52,53,49,48,48,72,69,45,98,46,39,30,34,41,36,27,31,58,32,40,51,60,46,45,62,48,51,43,91,86,33,78,45,39,76,62,40,30,83,40,81,50,56,62,49,48,65,65,32,43,46,63,60,39,55,87,76,34,83,55,63,57,58,38,50,59,47,36,57,49,46,22,41,47,78,43,44,65,50,48,72,68,38,93,49,43,77,75,48,42,56,64,48,32,59,60,45,45,60,36,48,54,46,49,47,29,36,70,63,73,39,64,69,46,48,58,57,50,34,47,51,23,34,30,43,69,66,30,32,34,56,61,51,34,19,44,53,34,28,74,40,67,68,42,97,52,75,39,37,78,76,43,46,67,56,51,52,48,38,36,51,53,57,52,28,40,74,36,45,28,61,96,49,99,47,54,35,43,39,61,62,40,62,58,57,29,53,41,28,30,45,28,64,75,62,38,41,81,82,36,87,74,55,68,66,58,52,46,51,50,49,63,68,46,43,38,60,49,49,40,53,48,50,41,52,39,49,17,61,74,68,70,32,45,63,22,30,37,77,55,96,88,48,68,43,70,22,33,30,18,59,86,88,42,69,51,30,39,36,40,61,49,70,62,81,76,61,54,72,65,57,53,52,53,50,47,57,61,50,61,75,47,95,45,47,31,38,37,35,32,60,49,70,82,50,48,85,67,82,65,87,82,40,46,78,33,29,65,63,55,60,64,48,52,49,62,60,54,59,63,62,62,65,65,75,79,64,84,126,131,84,73,74,76,69,82,79,77,59,56,56,68,59,52,60,56,56,69,72,48,56,51,28,29,38,36,28,20,47,74,69,44,44,66,68,62,58,54,64,74,41,92,66,74,43,59,37,38,44,37,78,46,39,52,30,34,44,86,94,43,76,44,54,68,66,58,43,54,53,49,56,51,52,39,21,73,68,58,30,34,40,34,34,38,35,50,78,58,50,63,72,64,55,51,52,49,49,47,70,70,46,98,47,38,30,35,41,34,28,30,58,34,40,52,59,46,47,64,51,46,38,94,83,31,78,45,40,74,62,37,30,83,41,79,49,56,62,49,49,63,65,32,42,44,64,61,40,54,86,75,36,82,53,63,58,56,38,50,59,48,36,58,50,47,20,40,47,78,44,43,65,49,48,72,68,39,94,50,44,77,75,47,42,56,65,49,33,56,60,45,45,60,37,49,53,44,48,47,28,37,70,61,73,38,63,69,45,48,58,58,51,33,49,51,24,32,31,42,66,67,31,29,36,57,61,51,34,19,45,54,35,28,73,40,67,68,41,97,51,76,38,36,78,75,43,45,67,57,51,53,48,37,36,51,54,56,54,28,38,75,37,44,29,60,96,49,100,46,55,36,44,40,60,64,39,60,58,57,28,52,39,28,30,46,30,63,76,62,38,43,83,84,36,87,71,56,68,66,59,50,48,52,48,49,63,67,44,44,39,60,49,49,38,54,48,49,42,52,39,50,18,62,75,70,71,31,44,60,23,28,37,77,54,95,89,49,70,44,71,21,32,29,19,60,85,88,44,70,52,29,39,37,41,62,49,69,61,81,75,62,53,73,66,57,53,50,53,49,47,56,61,50,62,74,47,95,45,48,34,38,37,36,32,60,49,70,82,52,47,85,66,81,63,89,82,38,46,78,35,30,65,63,55,61,62,49,52,49,63,61,54,58,62,64,59,66,62,72,76,63,84,123

Foldseek 3Di:
DPPPPQLDQDQPVLVVVVVPWDQAAEEEEAPQQCRVVVCVVPDFDWEWEADQVGWIDTDPDTDDPVRCLVVQLVCQQVQTEYEYEQCVSDDPVSLVVQLVSARGHHYYYYHNFQQVVCVCCDDPNSSCVRHHYRYGDFRALVRQLVSCVVPDPQLLVSLLCSLQCSRVVLSSVVVPDPDSLLVLQVVLLPVVVVSVVVLCVSVVHDPDVLLLQQLLQQLVPQWFLQSSLVSCVVVVNDPDSDSVVCVVVQVVCCRSQQKPWAAAQPDPGTTIHGNGPSSSLNSPCCSVPVVNPDDDDSVVSSVSCVVCSQVSSLVSVQSLVCVLVVFGWHWYDDPVDTFSTFTHDVNHGAETEHEDEDQADDPVRVVVQLVVRVVDPHAAEYEYQDPVRDPDDDDRHHYDHPCNSVVVVVVVVVVVVPPPPDD/DPPPPQLDQDQPVLVVVVVPWDQAAEEEEAPQQCRVVVCVVPDFDWEWEADQVGWIDTDPDTDDPVRCLVVQLVCQQVQTEYEYEQCVSDDPVSLVVQLVSARGHHYYYYHNFQQVVCVCLDDPNSSCVRHHYRYGDFRALVRQLVSCVVPDPQLLVSLLCSLQCSRVVLSSVVVPDPDSLLVLQVVLLPVVVVSVVVLCVSNVHDPDPLLLLQLLQQLVPQWFLQSSLVSCVVVVNDVDSDSVVCVVVQVVCCRSQQKPWAAAQPDPGTTIHGNGPSSSLNSPCCSVPVVNPDDDDSVVSSVSCVVCSQVSSLVSVQSLVCVLVVFGWHWYDDPVDTFSTFTADVNHGAETEHEDEDQADDPVRVVVQLVVRVVDPHAYEYEYQDPVRDPDDDDRHHYDHPCNSVVVVVVVVVVVVPPPPDD